Protein AF-A0A852GL92-F1 (afdb_monomer_lite)

Organism: NCBI:txid243888

Radius of gyration: 36.71 Å; chains: 1; bounding box: 129×100×83 Å

Secondary structure (DSSP, 8-state):
---SSHHHHHHHHHHHHHTTSEEETTS-----SSS--EEEHHHHHHHT---S------SEEEEEEEEEEEEEE---SSSSSEEEEEETTEEEEEEE-TTSHHHHHT--TTPBEEEETTB-GGGS-HHHHHHHHHHHHHTTPPEEEEEE--SEEEEEEE--SS-BSEEEE-SSS-EEEEEETT-HHHHTT--TT-EEEEETTEE-TTS-HHHHHTTSHHHHHHGGGGB----EEESSHHHHHHHHHHHHHHHHHHT-S---------------------------TTPPEEEEEEE--S-EEEEEEEEEBTTS-EEEEEEEEE--TTHHHHHHHHHHHHHHHHHHHHHHHHHHHHH-----SHHHHHHHHHHHHHHHHHHHHHHHHHHHHHHHHT--SSSSB----S-B---GGGGSPBT-EEEEEEEEEE--TTGGG-------SS-----SS-TTTTT-SS-EEEEEEEEEEEEPP---BPPP---S--------S---------HHHHS-HHHHHHHHHHHHHHHHHHHHHHHHHHHHHHHHHHHHHHHS--PPP----------------------------------------------------------------------------------------------PPPHHHHHHHHHHHHHHHHHHHHHHHHHTSHHHHHHHHHTTTS--SS-HHHHHHHHHHHHHHHHHHHHHHHH-GGGHHHHHHHHHHHHHHHHHHHHHHHHHHHHHH--HHHHHHHHHHHHHHHHHHHHHHHHHHHHHHTT---TTGGGT--HHHHHHHHHHHHHHH-EEEEEEE---TTSHHHHHHHHHHHHHHHHHTT-EEEEEE---SSBSS-SEEEEEEEETTEEEEEEEE-HHHHTTS-HHHHTT--EEEEEEEEE--SS--TT----TT--TTHHHHHHHHHHHHHHHHHHHHHHHHHHHHHHSS--HHHHHHHHHHHHHHHHHHHHHHHHHHHHHH-----SS-------STTHHHHHHHHHHHHT-EEEEEESSSSHHHHHHHHHHHHHHHHHHS-B-GGGHHHHHHHHHHSSTTHHHHHH-TT--PPPPTT---

InterPro domains:
  IPR000591 DEP domain [PF00610] (3-40)
  IPR001478 PDZ domain [SM00228] (78-151)
  IPR001478 PDZ domain [SM00228] (162-230)
  IPR036034 PDZ superfamily [G3DSA:2.30.42.10] (68-150)
  IPR036034 PDZ superfamily [G3DSA:2.30.42.10] (151-225)
  IPR036034 PDZ superfamily [SSF50156] (74-152)
  IPR036034 PDZ superfamily [SSF50156] (160-218)
  IPR036388 Winged helix-like DNA-binding domain superfamily [G3DSA:1.10.10.10] (1-41)
  IPR036390 Winged helix DNA-binding domain superfamily [SSF46785] (2-85)
  IPR051832 Regulators of mTOR signaling and Rac activation [PTHR22829] (1-958)

pLDDT: mean 76.56, std 22.36, range [22.67, 98.19]

Foldseek 3Di:
DLDPDVVVVQVVQLVCCVQQQKAFPVNPDGGDPDPGDIDGLQVCLVVVVPPDPPDSDCQKDFDDWAKWFKFKFFADDPASQFDWDQDPLFIFTQDGHALGSCLQSQHAGGWGWQDKLLHRCSVDDPVLVVVLRVLCNVVRHIIITTTHDDQKDKFKAFQDQQADQWDWFDAQFIFTFKGFGRDSCSRSRHYALWTFQDKQRHGRNHGGVVVVQVVHNLCVVPPVNRHDPGLIFGAFVVSVVVVVVVVVVVVVVVVPDDDDDDDDDDDDDDPPDPDPPPDPPPPPPDRDIMITIIGDAFMKTWIKMWRQFPVRFIKIKIKIKTLQPCLLLLLLQLLVQALVVLVVLLVLLVVVLVVQPDDDDDLQVVLSVLLVVLSVLSVVSSVQSNVLSVVSVSDSPPSAAFDDDDAEADHSCLQGFYLKIKIKMKMKTWDDPVVVPPPPPPDPDDDDDPDPDDSSPVPNPIDMFIFMDIFMFTAFRADRYDDDPPPDDDPPPDPPDDDDDPQLFAPLVVPDPVLVVLLVLLVVLLVVLVVLLVQLVVLLVVLVVLVVVLPDDDDDDDDDDDDDDDDDDDDDDDDDDDDDDDDDDDDDPDDDDDDDDDDDDDDDDDDDDDDDDDDDDDDDDDDDDDDDDDDDDDDDDDDDDDDDDDDDPDSDRPPVSVVVSVVSVVSSVVSLVVSLVSCPDVSLVVLCVLCVSHDDPDHPVVLNVLVVVLVVLNVVLVVCSVPPVPCNSVSSVVSSVSSVVSSSVSSSSSSSSSSSSDDSVSVVSLSSSLSNVVSSVCSLVVVLLVSLLSLRHALPLLLVDGSPVRSLVLLVLLLQQFAEAEEEEQEDLVDSRSSNSLSHVLVSQVQLQLEKEAEDEDDDPSYIDDAWDWHWDDHSRHIYIYTYGHPSSLVSHPPCRVVGHIGGYHYAYQYDHQFDPPPDDDDPDDDSCPSNLVRLVVRLVSLVVSLVSSVVVLVVVLPPDDPPVVSVVSVVSVVVLNVVLVSLSVVSCVLRVDDPDDDDDPDDVPSHPVNLLSSLSNCSSSSHRHYYHYNRSAQSVLLSVLLNSLVCCVNNVRRSSSCSSVSSCCCSPVTSRVVSCVVNVVDDDDHDPRGDD

Structure (mmCIF, N/CA/C/O backbone):
data_AF-A0A852GL92-F1
#
_entry.id   AF-A0A852GL92-F1
#
loop_
_atom_site.group_PDB
_atom_site.id
_atom_site.type_symbol
_atom_site.label_atom_id
_atom_site.label_alt_id
_atom_site.label_comp_id
_atom_site.label_asym_id
_atom_site.label_entity_id
_atom_site.label_seq_id
_atom_site.pdbx_PDB_ins_code
_atom_site.Cartn_x
_atom_site.Cartn_y
_atom_site.Cartn_z
_atom_site.occupancy
_atom_site.B_iso_or_equiv
_atom_site.auth_seq_id
_atom_site.auth_comp_id
_atom_site.auth_asym_id
_atom_site.auth_atom_id
_atom_site.pdbx_PDB_model_num
ATOM 1 N N . GLY A 1 1 ? 16.296 -32.690 12.326 1.00 74.94 1 GLY A N 1
ATOM 2 C CA . GLY A 1 1 ? 15.827 -31.298 12.218 1.00 74.94 1 GLY A CA 1
ATOM 3 C C . GLY A 1 1 ? 14.931 -31.250 11.020 1.00 74.94 1 GLY A C 1
ATOM 4 O O . GLY A 1 1 ? 13.748 -31.513 11.171 1.00 74.94 1 GLY A O 1
ATOM 5 N N . ASP A 1 2 ? 15.543 -31.059 9.857 1.00 76.88 2 ASP A N 1
ATOM 6 C CA . ASP A 1 2 ? 14.846 -31.006 8.564 1.00 76.88 2 ASP A CA 1
ATOM 7 C C . ASP A 1 2 ? 14.847 -32.372 7.855 1.00 76.88 2 ASP A C 1
ATOM 9 O O . ASP A 1 2 ? 13.940 -32.695 7.100 1.00 76.88 2 ASP A O 1
ATOM 13 N N . CYS A 1 3 ? 15.809 -33.231 8.202 1.00 88.69 3 CYS A N 1
ATOM 14 C CA . CYS A 1 3 ? 15.743 -34.677 7.990 1.00 88.69 3 CYS A CA 1
ATOM 15 C C . CYS A 1 3 ? 15.588 -35.403 9.339 1.00 88.69 3 CYS A C 1
ATOM 17 O O . CYS A 1 3 ? 16.035 -34.896 10.385 1.00 88.69 3 CYS A O 1
ATOM 19 N N . GLN A 1 4 ? 14.947 -36.574 9.313 1.00 87.88 4 GLN A N 1
ATOM 20 C CA . GLN A 1 4 ? 14.766 -37.473 10.458 1.00 87.88 4 GLN A CA 1
ATOM 21 C C . GLN A 1 4 ? 15.931 -38.461 10.575 1.00 87.88 4 GLN A C 1
ATOM 23 O O . GLN A 1 4 ? 16.378 -38.753 11.684 1.00 87.88 4 GLN A O 1
ATOM 28 N N . THR A 1 5 ? 16.449 -38.931 9.437 1.00 93.62 5 THR A N 1
ATOM 29 C CA . THR A 1 5 ? 17.573 -39.877 9.350 1.00 93.62 5 THR A CA 1
ATOM 30 C C . THR A 1 5 ? 18.811 -39.244 8.700 1.00 93.62 5 THR A C 1
ATOM 32 O O . THR A 1 5 ? 18.737 -38.174 8.087 1.00 93.62 5 THR A O 1
ATOM 35 N N . ARG A 1 6 ? 19.986 -39.876 8.849 1.00 92.94 6 ARG A N 1
ATOM 36 C CA . ARG A 1 6 ? 21.217 -39.401 8.182 1.00 92.94 6 ARG A CA 1
ATOM 37 C C . ARG A 1 6 ? 21.199 -39.732 6.696 1.00 92.94 6 ARG A C 1
ATOM 39 O O . ARG A 1 6 ? 21.710 -38.974 5.884 1.00 92.94 6 ARG A O 1
ATOM 46 N N . GLU A 1 7 ? 20.570 -40.842 6.354 1.00 93.88 7 GLU A N 1
ATOM 47 C CA . GLU A 1 7 ? 20.349 -41.347 5.011 1.00 93.88 7 GLU A CA 1
ATOM 48 C C . GLU A 1 7 ? 19.514 -40.349 4.190 1.00 93.88 7 GLU A C 1
ATOM 50 O O . GLU A 1 7 ? 19.897 -40.002 3.074 1.00 93.88 7 GLU A O 1
ATOM 55 N N . GLU A 1 8 ? 18.442 -39.797 4.773 1.00 93.94 8 GLU A N 1
ATOM 56 C CA . GLU A 1 8 ? 17.689 -38.666 4.206 1.00 93.94 8 GLU A CA 1
ATOM 57 C C . GLU A 1 8 ? 18.560 -37.416 4.023 1.00 93.94 8 GLU A C 1
ATOM 59 O O . GLU A 1 8 ? 18.504 -36.785 2.969 1.00 93.94 8 GLU A O 1
ATOM 64 N N . ALA A 1 9 ? 19.386 -37.062 5.014 1.00 93.81 9 ALA A N 1
ATOM 65 C CA . ALA A 1 9 ? 20.258 -35.888 4.933 1.00 93.81 9 ALA A CA 1
ATOM 66 C C . ALA A 1 9 ? 21.332 -36.032 3.838 1.00 93.81 9 ALA A C 1
ATOM 68 O O . ALA A 1 9 ? 21.624 -35.072 3.124 1.00 93.81 9 ALA A O 1
ATOM 69 N N . VAL A 1 10 ? 21.880 -37.237 3.650 1.00 94.50 10 VAL A N 1
ATOM 70 C CA . VAL A 1 10 ? 22.788 -37.555 2.539 1.00 94.50 10 VAL A CA 1
ATOM 71 C C . VAL A 1 10 ? 22.049 -37.496 1.204 1.00 94.50 10 VAL A C 1
ATOM 73 O O . VAL A 1 10 ? 22.563 -36.887 0.269 1.00 94.50 10 VAL A O 1
ATOM 76 N N . ALA A 1 11 ? 20.833 -38.044 1.107 1.00 95.25 11 ALA A N 1
ATOM 77 C CA . ALA A 1 11 ? 20.021 -37.953 -0.107 1.00 95.25 11 ALA A CA 1
ATOM 78 C C . ALA A 1 11 ? 19.687 -36.494 -0.477 1.00 95.25 11 ALA A C 1
ATOM 80 O O . ALA A 1 11 ? 19.809 -36.113 -1.644 1.00 95.25 11 ALA A O 1
ATOM 81 N N . LEU A 1 12 ? 19.348 -35.655 0.509 1.00 94.44 12 LEU A N 1
ATOM 82 C CA . LEU A 1 12 ? 19.155 -34.215 0.330 1.00 94.44 12 LEU A CA 1
ATOM 83 C C . LEU A 1 12 ? 20.449 -33.530 -0.128 1.00 94.44 12 LEU A C 1
ATOM 85 O O . LEU A 1 12 ? 20.419 -32.763 -1.087 1.00 94.44 12 LEU A O 1
ATOM 89 N N . GLY A 1 13 ? 21.590 -33.829 0.498 1.00 93.81 13 GLY A N 1
ATOM 90 C CA . GLY A 1 13 ? 22.886 -33.262 0.119 1.00 93.81 13 GLY A CA 1
ATOM 91 C C . GLY A 1 13 ? 23.331 -33.651 -1.296 1.00 93.81 13 GLY A C 1
ATOM 92 O O . GLY A 1 13 ? 23.786 -32.794 -2.055 1.00 93.81 13 GLY A O 1
ATOM 93 N N . VAL A 1 14 ? 23.119 -34.907 -1.705 1.00 94.38 14 VAL A N 1
ATOM 94 C CA . VAL A 1 14 ? 23.313 -35.360 -3.096 1.00 94.38 14 VAL A CA 1
ATOM 95 C C . VAL A 1 14 ? 22.363 -34.615 -4.039 1.00 94.38 14 VAL A C 1
ATOM 97 O O . VAL A 1 14 ? 22.788 -34.148 -5.095 1.00 94.38 14 VAL A O 1
ATOM 100 N N . GLY A 1 15 ? 21.100 -34.430 -3.644 1.00 94.19 15 GLY A N 1
ATOM 101 C CA . GLY A 1 15 ? 20.125 -33.626 -4.382 1.00 94.19 15 GLY A CA 1
ATOM 102 C C . GLY A 1 15 ? 20.572 -32.173 -4.578 1.00 94.19 15 GLY A C 1
ATOM 103 O O . GLY A 1 15 ? 20.527 -31.667 -5.698 1.00 94.19 15 GLY A O 1
ATOM 104 N N . LEU A 1 16 ? 21.059 -31.512 -3.527 1.00 94.31 16 LEU A N 1
ATOM 105 C CA . LEU A 1 16 ? 21.582 -30.142 -3.574 1.00 94.31 16 LEU A CA 1
ATOM 106 C C . LEU A 1 16 ? 22.825 -30.024 -4.469 1.00 94.31 16 LEU A C 1
ATOM 108 O O . LEU A 1 16 ? 22.952 -29.038 -5.197 1.00 94.31 16 LEU A O 1
ATOM 112 N N . CYS A 1 17 ? 23.704 -31.031 -4.470 1.00 92.38 17 CYS A N 1
ATOM 113 C CA . CYS A 1 17 ? 24.832 -31.100 -5.401 1.00 92.38 17 CYS A CA 1
ATOM 114 C C . CYS A 1 17 ? 24.370 -31.238 -6.858 1.00 92.38 17 CYS A C 1
ATOM 116 O O . CYS A 1 17 ? 24.768 -30.450 -7.713 1.00 92.38 17 CYS A O 1
ATOM 118 N N . ASN A 1 18 ? 23.474 -32.187 -7.137 1.00 91.00 18 ASN A N 1
ATOM 119 C CA . ASN A 1 18 ? 22.984 -32.453 -8.493 1.00 91.00 18 ASN A CA 1
ATOM 120 C C . ASN A 1 18 ? 22.154 -31.292 -9.073 1.00 91.00 18 ASN A C 1
ATOM 122 O O . ASN A 1 18 ? 22.142 -31.100 -10.286 1.00 91.00 18 ASN A O 1
ATOM 126 N N . ASN A 1 19 ? 21.496 -30.500 -8.221 1.00 89.56 19 ASN A N 1
ATOM 127 C CA . ASN A 1 19 ? 20.750 -29.299 -8.614 1.00 89.56 19 ASN A CA 1
ATOM 128 C C . ASN A 1 19 ? 21.592 -28.003 -8.570 1.00 89.56 19 ASN A C 1
ATOM 130 O O . ASN A 1 19 ? 21.048 -26.918 -8.764 1.00 89.56 19 ASN A O 1
ATOM 134 N N . GLY A 1 20 ? 22.907 -28.083 -8.328 1.00 88.69 20 GLY A N 1
ATOM 135 C CA . GLY A 1 20 ? 23.806 -26.928 -8.430 1.00 88.69 20 GLY A CA 1
ATOM 136 C C . GLY A 1 20 ? 23.671 -25.886 -7.313 1.00 88.69 20 GLY A C 1
ATOM 137 O O . GLY A 1 20 ? 23.968 -24.713 -7.539 1.00 88.69 20 GLY A O 1
ATOM 138 N N . PHE A 1 21 ? 23.251 -26.286 -6.108 1.00 91.19 21 PHE A N 1
ATOM 139 C CA . PHE A 1 21 ? 23.276 -25.417 -4.923 1.00 91.19 21 PHE A CA 1
ATOM 140 C C . PHE A 1 21 ? 24.668 -25.388 -4.278 1.00 91.19 21 PHE A C 1
ATOM 142 O O . PHE A 1 21 ? 25.193 -24.316 -3.973 1.00 91.19 21 PHE A O 1
ATOM 149 N N . MET A 1 22 ? 25.291 -26.557 -4.112 1.00 93.50 22 MET A N 1
ATOM 150 C CA . MET A 1 22 ? 26.629 -26.709 -3.532 1.00 93.50 22 MET A CA 1
ATOM 151 C C . MET A 1 22 ? 27.465 -27.744 -4.287 1.00 93.50 22 MET A C 1
ATOM 153 O O . MET A 1 22 ? 26.934 -28.533 -5.058 1.00 93.50 22 MET A O 1
ATOM 157 N N . HIS A 1 23 ? 28.776 -27.752 -4.065 1.00 91.56 23 HIS A N 1
ATOM 158 C CA . HIS A 1 23 ? 29.696 -28.723 -4.656 1.00 91.56 23 HIS A CA 1
ATOM 159 C C . HIS A 1 23 ? 30.816 -29.089 -3.682 1.00 91.56 23 HIS A C 1
ATOM 161 O O . HIS A 1 23 ? 31.153 -28.325 -2.778 1.00 91.56 23 HIS A O 1
ATOM 167 N N . HIS A 1 24 ? 31.429 -30.257 -3.876 1.00 92.25 24 HIS A N 1
ATOM 168 C CA . HIS A 1 24 ? 32.658 -30.615 -3.171 1.00 92.25 24 HIS A CA 1
ATOM 169 C C . HIS A 1 24 ? 33.796 -29.695 -3.623 1.00 92.25 24 HIS A C 1
ATOM 171 O O . HIS A 1 24 ? 34.060 -29.631 -4.820 1.00 92.25 24 HIS A O 1
ATOM 177 N N . VAL A 1 25 ? 34.534 -29.067 -2.702 1.00 88.44 25 VAL A N 1
ATOM 178 C CA . VAL A 1 25 ? 35.529 -28.006 -3.006 1.00 88.44 25 VAL A CA 1
ATOM 179 C C . VAL A 1 25 ? 36.632 -28.427 -4.001 1.00 88.44 25 VAL A C 1
ATOM 181 O O . VAL A 1 25 ? 37.247 -27.580 -4.641 1.00 88.44 25 VAL A O 1
ATOM 184 N N . LEU A 1 26 ? 36.887 -29.731 -4.171 1.00 85.56 26 LEU A N 1
ATOM 185 C CA . LEU A 1 26 ? 37.837 -30.254 -5.173 1.00 85.56 26 LEU A CA 1
ATOM 186 C C . LEU A 1 26 ? 37.185 -30.857 -6.435 1.00 85.56 26 LEU A C 1
ATOM 188 O O . LEU A 1 26 ? 37.911 -31.422 -7.249 1.00 85.56 26 LEU A O 1
ATOM 192 N N . GLU A 1 27 ? 35.853 -30.819 -6.568 1.00 79.88 27 GLU A N 1
ATOM 193 C CA . GLU A 1 27 ? 35.054 -31.434 -7.654 1.00 79.88 27 GLU A CA 1
ATOM 194 C C . GLU A 1 27 ? 35.367 -32.934 -7.897 1.00 79.88 27 GLU A C 1
ATOM 196 O O . GLU A 1 27 ? 35.400 -33.410 -9.030 1.00 79.88 27 GLU A O 1
ATOM 201 N N . LYS A 1 28 ? 35.656 -33.687 -6.823 1.00 83.38 28 LYS A N 1
ATOM 202 C CA . LYS A 1 28 ? 36.158 -35.081 -6.858 1.00 83.38 28 LYS A CA 1
ATOM 203 C C . LYS A 1 28 ? 35.310 -36.100 -6.091 1.00 83.38 28 LYS A C 1
ATOM 205 O O . LYS A 1 28 ? 35.601 -37.288 -6.176 1.00 83.38 28 LYS A O 1
ATOM 210 N N . SER A 1 29 ? 34.318 -35.653 -5.326 1.00 84.88 29 SER A N 1
ATOM 211 C CA . SER A 1 29 ? 33.429 -36.521 -4.551 1.00 84.88 29 SER A CA 1
ATOM 212 C C . SER A 1 29 ? 31.991 -36.052 -4.691 1.00 84.88 29 SER A C 1
ATOM 214 O O . SER A 1 29 ? 31.725 -34.850 -4.704 1.00 84.88 29 SER A O 1
ATOM 216 N N . GLU A 1 30 ? 31.077 -37.014 -4.738 1.00 87.31 30 GLU A N 1
ATOM 217 C CA . GLU A 1 30 ? 29.661 -36.802 -4.445 1.00 87.31 30 GLU A CA 1
ATOM 218 C C . GLU A 1 30 ? 29.463 -36.546 -2.941 1.00 87.31 30 GLU A C 1
ATOM 220 O O . GLU A 1 30 ? 30.385 -36.748 -2.139 1.00 87.31 30 GLU A O 1
ATOM 225 N N . PHE A 1 31 ? 28.268 -36.088 -2.558 1.00 92.75 31 PHE A N 1
ATOM 226 C CA . PHE A 1 31 ? 27.930 -35.818 -1.160 1.00 92.75 31 PHE A CA 1
ATOM 227 C C . PHE A 1 31 ? 27.796 -37.108 -0.341 1.00 92.75 31 PHE A C 1
ATOM 229 O O . PHE A 1 31 ? 27.162 -38.067 -0.778 1.00 92.75 31 PHE A O 1
ATOM 236 N N . LYS A 1 32 ? 28.393 -37.120 0.855 1.00 90.56 32 LYS A N 1
ATOM 237 C CA . LYS A 1 32 ? 28.432 -38.256 1.786 1.00 90.56 32 LYS A CA 1
ATOM 238 C C . LYS A 1 32 ? 28.507 -37.756 3.230 1.00 90.56 32 LYS A C 1
ATOM 240 O O . LYS A 1 32 ? 28.978 -36.644 3.455 1.00 90.56 32 LYS A O 1
ATOM 245 N N . ASP A 1 33 ? 28.134 -38.603 4.192 1.00 91.88 33 ASP A N 1
ATOM 246 C CA . ASP A 1 33 ? 28.367 -38.389 5.636 1.00 91.88 33 ASP A CA 1
ATOM 247 C C . ASP A 1 33 ? 29.855 -38.624 5.986 1.00 91.88 33 ASP A C 1
ATOM 249 O O . ASP A 1 33 ? 30.229 -39.554 6.697 1.00 91.88 33 ASP A O 1
ATOM 253 N N . GLU A 1 34 ? 30.728 -37.806 5.395 1.00 91.06 34 GLU A N 1
ATOM 254 C CA . GLU A 1 34 ? 32.179 -37.794 5.587 1.00 91.06 34 GLU A CA 1
ATOM 255 C C . GLU A 1 34 ? 32.632 -36.363 5.930 1.00 91.06 34 GLU A C 1
ATOM 257 O O . GLU A 1 34 ? 31.979 -35.387 5.563 1.00 91.06 34 GLU A O 1
ATOM 262 N N . SER A 1 35 ? 33.785 -36.207 6.593 1.00 90.75 35 SER A N 1
ATOM 263 C CA . SER A 1 35 ? 34.352 -34.895 6.970 1.00 90.75 35 SER A CA 1
ATOM 264 C C . SER A 1 35 ? 34.994 -34.152 5.779 1.00 90.75 35 SER A C 1
ATOM 266 O O . SER A 1 35 ? 36.138 -33.696 5.852 1.00 90.75 35 SER A O 1
ATOM 268 N N . LEU A 1 36 ? 34.269 -34.060 4.664 1.00 92.12 36 LEU A N 1
ATOM 269 C CA . LEU A 1 36 ? 34.664 -33.382 3.432 1.00 92.12 36 LEU A CA 1
ATOM 270 C C . LEU A 1 36 ? 34.044 -31.982 3.353 1.00 92.12 36 LEU A C 1
ATOM 272 O O . LEU A 1 36 ? 32.942 -31.740 3.841 1.00 92.12 36 LEU A O 1
ATOM 276 N N . TYR A 1 37 ? 34.736 -31.058 2.688 1.00 93.06 37 TYR A N 1
ATOM 277 C CA . TYR A 1 37 ? 34.246 -29.692 2.515 1.00 93.06 37 TYR A CA 1
ATOM 278 C C . TYR A 1 37 ? 33.382 -29.563 1.258 1.00 93.06 37 TYR A C 1
ATOM 280 O O . TYR A 1 37 ? 33.856 -29.753 0.132 1.00 93.06 37 TYR A O 1
ATOM 288 N N . PHE A 1 38 ? 32.128 -29.167 1.468 1.00 93.50 38 PHE A N 1
ATOM 289 C CA . PHE A 1 38 ? 31.201 -28.725 0.432 1.00 93.50 38 PHE A CA 1
ATOM 290 C C . PHE A 1 38 ? 30.989 -27.213 0.557 1.00 93.50 38 PHE A C 1
ATOM 292 O O . PHE A 1 38 ? 30.933 -26.681 1.665 1.00 93.50 38 PHE A O 1
ATOM 299 N N . ARG A 1 39 ? 30.914 -26.513 -0.577 1.00 92.69 39 ARG A N 1
ATOM 300 C CA . ARG A 1 39 ? 30.748 -25.055 -0.663 1.00 92.69 39 ARG A CA 1
ATOM 301 C C . ARG A 1 39 ? 29.526 -24.731 -1.513 1.00 92.69 39 ARG A C 1
ATOM 303 O O . ARG A 1 39 ? 29.341 -25.337 -2.568 1.00 92.69 39 ARG A O 1
ATOM 310 N N . PHE A 1 40 ? 28.718 -23.764 -1.087 1.00 93.94 40 PHE A N 1
ATOM 311 C CA . PHE A 1 40 ? 27.636 -23.236 -1.916 1.00 93.94 40 PHE A CA 1
ATOM 312 C C . PHE A 1 40 ? 28.202 -22.461 -3.106 1.00 93.94 40 PHE A C 1
ATOM 314 O O . PHE A 1 40 ? 29.110 -21.643 -2.953 1.00 93.94 40 PHE A O 1
ATOM 321 N N . TYR A 1 41 ? 27.642 -22.673 -4.296 1.00 90.50 41 TYR A N 1
ATOM 322 C CA . TYR A 1 41 ? 28.073 -21.926 -5.481 1.00 90.50 41 TYR A CA 1
ATOM 323 C C . TYR A 1 41 ? 27.815 -20.417 -5.345 1.00 90.50 41 TYR A C 1
ATOM 325 O O . TYR A 1 41 ? 28.561 -19.624 -5.908 1.00 90.50 41 TYR A O 1
ATOM 333 N N . ALA A 1 42 ? 26.810 -20.020 -4.556 1.00 90.00 42 ALA A N 1
ATOM 334 C CA . ALA A 1 42 ? 26.534 -18.617 -4.257 1.00 90.00 42 ALA A CA 1
ATOM 335 C C . ALA A 1 42 ? 27.685 -17.927 -3.508 1.00 90.00 42 ALA A C 1
ATOM 337 O O . ALA A 1 42 ? 27.996 -16.774 -3.793 1.00 90.00 42 ALA A O 1
ATOM 338 N N . ASP A 1 43 ? 28.355 -18.643 -2.601 1.00 89.00 43 ASP A N 1
ATOM 339 C CA . ASP A 1 43 ? 29.552 -18.138 -1.929 1.00 89.00 43 ASP A CA 1
ATOM 340 C C . ASP A 1 43 ? 30.769 -18.162 -2.857 1.00 89.00 43 ASP A C 1
ATOM 342 O O . ASP A 1 43 ? 31.556 -17.222 -2.862 1.00 89.00 43 ASP A O 1
ATOM 346 N N . GLU A 1 44 ? 30.934 -19.208 -3.674 1.00 86.75 44 GLU A N 1
ATOM 347 C CA . GLU A 1 44 ? 32.067 -19.299 -4.605 1.00 86.75 44 GLU A CA 1
ATOM 348 C C . GLU A 1 44 ? 32.083 -18.149 -5.628 1.00 86.75 44 GLU A C 1
ATOM 350 O O . GLU A 1 44 ? 33.142 -17.556 -5.856 1.00 86.75 44 GLU A O 1
ATOM 355 N N . GLU A 1 45 ? 30.919 -17.828 -6.207 1.00 83.12 45 GLU A N 1
ATOM 356 C CA . GLU A 1 45 ? 30.734 -16.748 -7.186 1.00 83.12 45 GLU A CA 1
ATOM 357 C C . GLU A 1 45 ? 30.976 -15.369 -6.541 1.00 83.12 45 GLU A C 1
ATOM 359 O O . GLU A 1 45 ? 31.651 -14.529 -7.134 1.00 83.12 45 GLU A O 1
ATOM 364 N N . MET A 1 46 ? 30.510 -15.153 -5.301 1.00 82.00 46 MET A N 1
ATOM 365 C CA . MET A 1 46 ? 30.719 -13.901 -4.554 1.00 82.00 46 MET A CA 1
ATOM 366 C C . MET A 1 46 ? 32.179 -13.670 -4.142 1.00 82.00 46 MET A C 1
ATOM 368 O O . MET A 1 46 ? 32.668 -12.546 -4.238 1.00 82.00 46 MET A O 1
ATOM 372 N N . GLU A 1 47 ? 32.888 -14.715 -3.706 1.00 83.31 47 GLU A N 1
ATOM 373 C CA . GLU A 1 47 ? 34.311 -14.628 -3.333 1.00 83.31 47 GLU A CA 1
ATOM 374 C C . GLU A 1 47 ? 35.252 -14.688 -4.559 1.00 83.31 47 GLU A C 1
ATOM 376 O O . GLU A 1 47 ? 36.466 -14.533 -4.425 1.00 83.31 47 GLU A O 1
ATOM 381 N N . GLY A 1 48 ? 34.727 -14.965 -5.761 1.00 72.75 48 GLY A N 1
ATOM 382 C CA . GLY A 1 48 ? 35.506 -15.066 -7.002 1.00 72.75 48 GLY A CA 1
ATOM 383 C C . GLY A 1 48 ? 36.522 -16.218 -7.026 1.00 72.75 48 GLY A C 1
ATOM 384 O O . GLY A 1 48 ? 37.509 -16.160 -7.758 1.00 72.75 48 GLY A O 1
ATOM 385 N N . THR A 1 49 ? 36.315 -17.273 -6.229 1.00 63.81 49 THR A N 1
ATOM 386 C CA . THR A 1 49 ? 37.348 -18.298 -5.936 1.00 63.81 49 THR A CA 1
ATOM 387 C C . THR A 1 49 ? 37.503 -19.410 -6.989 1.00 63.81 49 THR A C 1
ATOM 389 O O . THR A 1 49 ? 38.225 -20.384 -6.755 1.00 63.81 49 THR A O 1
ATOM 392 N N . SER A 1 50 ? 36.890 -19.256 -8.170 1.00 56.94 50 SER A N 1
ATOM 393 C CA . SER A 1 50 ? 36.970 -20.210 -9.289 1.00 56.94 50 SER A CA 1
ATOM 394 C C . SER A 1 50 ? 38.412 -20.406 -9.778 1.00 56.94 50 SER A C 1
ATOM 396 O O . SER A 1 50 ? 38.953 -19.625 -10.559 1.00 56.94 50 SER A O 1
ATOM 398 N N . SER A 1 51 ? 39.026 -21.518 -9.373 1.00 48.47 51 SER A N 1
ATOM 399 C CA . SER A 1 51 ? 40.421 -21.878 -9.688 1.00 48.47 51 SER A CA 1
ATOM 400 C C . SER A 1 51 ? 40.650 -22.422 -11.111 1.00 48.47 51 SER A C 1
ATOM 402 O O . SER A 1 51 ? 41.764 -22.821 -11.458 1.00 48.47 51 SER A O 1
ATOM 404 N N . LYS A 1 52 ? 39.614 -22.441 -11.958 1.00 49.06 52 LYS A N 1
ATOM 405 C CA . LYS A 1 52 ? 39.681 -22.843 -13.373 1.00 49.06 52 LYS A CA 1
ATOM 406 C C . LYS A 1 52 ? 39.246 -21.676 -14.258 1.00 49.06 52 LYS A C 1
ATOM 408 O O . LYS A 1 52 ? 38.322 -20.954 -13.904 1.00 49.06 52 LYS A O 1
ATOM 413 N N . ASN A 1 53 ? 39.853 -21.557 -15.445 1.00 42.22 53 ASN A N 1
ATOM 414 C CA . ASN A 1 53 ? 39.599 -20.517 -16.462 1.00 42.22 53 ASN A CA 1
ATOM 415 C C . ASN A 1 53 ? 38.198 -20.586 -17.127 1.00 42.22 53 ASN A C 1
ATOM 417 O O . ASN A 1 53 ? 38.068 -20.415 -18.340 1.00 42.22 53 ASN A O 1
ATOM 421 N N . LYS A 1 54 ? 37.128 -20.832 -16.364 1.00 52.16 54 LYS A N 1
ATOM 422 C CA . LYS A 1 54 ? 35.777 -20.452 -16.777 1.00 52.16 54 LYS A CA 1
ATOM 423 C C . LYS A 1 54 ? 35.671 -18.945 -16.571 1.00 52.16 54 LYS A C 1
ATOM 425 O O . LYS A 1 54 ? 35.784 -18.459 -15.452 1.00 52.16 54 LYS A O 1
ATOM 430 N N . GLN A 1 55 ? 35.492 -18.217 -17.665 1.00 47.44 55 GLN A N 1
ATOM 431 C CA . GLN A 1 55 ? 35.194 -16.789 -17.652 1.00 47.44 55 GLN A CA 1
ATOM 432 C C . GLN A 1 55 ? 33.979 -16.559 -16.737 1.00 47.44 55 GLN A C 1
ATOM 434 O O . GLN A 1 55 ? 32.921 -17.123 -17.017 1.00 47.44 55 GLN A O 1
ATOM 439 N N . LEU A 1 56 ? 34.149 -15.802 -15.640 1.00 52.22 56 LEU A N 1
ATOM 440 C CA . LEU A 1 56 ? 33.076 -15.495 -14.684 1.00 52.22 56 LEU A CA 1
ATOM 441 C C . LEU A 1 56 ? 31.904 -14.884 -15.452 1.00 52.22 56 LEU A C 1
ATOM 443 O O . LEU A 1 56 ? 31.985 -13.771 -15.979 1.00 52.22 56 LEU A O 1
ATOM 447 N N . ARG A 1 57 ? 30.841 -15.673 -15.600 1.00 57.50 57 ARG A N 1
ATOM 448 C CA . ARG A 1 57 ? 29.666 -15.298 -16.370 1.00 57.50 57 ARG A CA 1
ATOM 449 C C . ARG A 1 57 ? 28.679 -14.709 -15.380 1.00 57.50 57 ARG A C 1
ATOM 451 O O . ARG A 1 57 ? 27.990 -15.460 -14.698 1.00 57.50 57 ARG A O 1
ATOM 458 N N . ASN A 1 58 ? 28.634 -13.377 -15.325 1.00 65.94 58 ASN A N 1
ATOM 459 C CA . ASN A 1 58 ? 27.638 -12.631 -14.556 1.00 65.94 58 ASN A CA 1
ATOM 460 C C . ASN A 1 58 ? 26.238 -12.947 -15.104 1.00 65.94 58 ASN A C 1
ATOM 462 O O . ASN A 1 58 ? 25.730 -12.262 -15.994 1.00 65.94 58 ASN A O 1
ATOM 466 N N . ASP A 1 59 ? 25.661 -14.037 -14.600 1.00 78.94 59 ASP A N 1
ATOM 467 C CA . ASP A 1 59 ? 24.370 -14.575 -15.022 1.00 78.94 59 ASP A CA 1
ATOM 468 C C . ASP A 1 59 ? 23.196 -13.791 -14.413 1.00 78.94 59 ASP A C 1
ATOM 470 O O . ASP A 1 59 ? 22.078 -13.970 -14.881 1.00 78.94 59 ASP A O 1
ATOM 474 N N . PHE A 1 60 ? 23.446 -12.890 -13.449 1.00 90.81 60 PHE A N 1
ATOM 475 C CA . PHE A 1 60 ? 22.556 -11.797 -13.041 1.00 90.81 60 PHE A CA 1
ATOM 476 C C . PHE A 1 60 ? 23.291 -10.455 -13.205 1.00 90.81 60 PHE A C 1
ATOM 478 O O . PHE A 1 60 ? 24.388 -10.272 -12.672 1.00 90.81 60 PHE A O 1
ATOM 485 N N . LYS A 1 61 ? 22.713 -9.508 -13.954 1.00 91.06 61 LYS A N 1
ATOM 486 C CA . LYS A 1 61 ? 23.346 -8.212 -14.268 1.00 91.06 61 LYS A CA 1
ATOM 487 C C . LYS A 1 61 ? 22.344 -7.057 -14.290 1.00 91.06 61 LYS A C 1
ATOM 489 O O . LYS A 1 61 ? 21.184 -7.234 -14.649 1.00 91.06 61 LYS A O 1
ATOM 494 N N . LEU A 1 62 ? 22.831 -5.859 -13.978 1.00 93.75 62 LEU A N 1
ATOM 495 C CA . LEU A 1 62 ? 22.120 -4.592 -14.166 1.00 93.75 62 LEU A CA 1
ATOM 496 C C . LEU A 1 62 ? 22.165 -4.181 -15.651 1.00 93.75 62 LEU A C 1
ATOM 498 O O . LEU A 1 62 ? 23.199 -4.332 -16.303 1.00 93.75 62 LEU A O 1
ATOM 502 N N . VAL A 1 63 ? 21.039 -3.698 -16.185 1.00 93.00 63 VAL A N 1
ATOM 503 C CA . VAL A 1 63 ? 20.859 -3.299 -17.595 1.00 93.00 63 VAL A CA 1
ATOM 504 C C . VAL A 1 63 ? 20.697 -1.786 -17.740 1.00 93.00 63 VAL A C 1
ATOM 506 O O . VAL A 1 63 ? 21.479 -1.160 -18.451 1.00 93.00 63 VAL A O 1
ATOM 509 N N . GLU A 1 64 ? 19.695 -1.194 -17.086 1.00 93.00 64 GLU A N 1
ATOM 510 C CA . GLU A 1 64 ? 19.396 0.243 -17.166 1.00 93.00 64 GLU A CA 1
ATOM 511 C C . GLU A 1 64 ? 18.803 0.729 -15.832 1.00 93.00 64 GLU A C 1
ATOM 513 O O . GLU A 1 64 ? 17.931 0.072 -15.263 1.00 93.00 64 GLU A O 1
ATOM 518 N N . ASN A 1 65 ? 19.258 1.890 -15.351 1.00 93.88 65 ASN A N 1
ATOM 519 C CA . ASN A 1 65 ? 18.608 2.620 -14.261 1.00 93.88 65 ASN A CA 1
ATOM 520 C C . ASN A 1 65 ? 17.570 3.560 -14.875 1.00 93.88 65 ASN A C 1
ATOM 522 O O . ASN A 1 65 ? 17.905 4.343 -15.767 1.00 93.88 65 ASN A O 1
ATOM 526 N N . ILE A 1 66 ? 16.331 3.501 -14.397 1.00 93.88 66 ILE A N 1
ATOM 527 C CA . ILE A 1 66 ? 15.216 4.279 -14.930 1.00 93.88 66 ILE A CA 1
ATOM 528 C C . ILE A 1 66 ? 14.672 5.247 -13.878 1.00 93.88 66 ILE A C 1
ATOM 530 O O . ILE A 1 66 ? 14.538 4.914 -12.702 1.00 93.88 66 ILE A O 1
ATOM 534 N N . LEU A 1 67 ? 14.329 6.451 -14.328 1.00 94.25 67 LEU A N 1
ATOM 535 C CA . LEU A 1 67 ? 13.530 7.409 -13.574 1.00 94.25 67 LEU A CA 1
ATOM 536 C C . LEU A 1 67 ? 12.320 7.755 -14.433 1.00 94.25 67 LEU A C 1
ATOM 538 O O . LEU A 1 67 ? 12.469 8.201 -15.576 1.00 94.25 67 LEU A O 1
ATOM 542 N N . GLY A 1 68 ? 11.126 7.522 -13.902 1.00 93.75 68 GLY A N 1
ATOM 543 C CA . GLY A 1 68 ? 9.906 7.718 -14.665 1.00 93.75 68 GLY A CA 1
ATOM 544 C C . GLY A 1 68 ? 8.684 8.019 -13.821 1.00 93.75 68 GLY A C 1
ATOM 545 O O . GLY A 1 68 ? 8.752 8.138 -12.600 1.00 93.75 68 GLY A O 1
ATOM 546 N N . LYS A 1 69 ? 7.551 8.159 -14.502 1.00 93.00 69 LYS A N 1
ATOM 547 C CA . LYS A 1 69 ? 6.231 8.332 -13.890 1.00 93.00 69 LYS A CA 1
ATOM 548 C C . LYS A 1 69 ? 5.270 7.334 -14.529 1.00 93.00 69 LYS A C 1
ATOM 550 O O . LYS A 1 69 ? 5.225 7.270 -15.759 1.00 93.00 69 LYS A O 1
ATOM 555 N N . SER A 1 70 ? 4.535 6.560 -13.726 1.00 93.00 70 SER A N 1
ATOM 556 C CA . SER A 1 70 ? 3.446 5.723 -14.239 1.00 93.00 70 SER A CA 1
ATOM 557 C C . SER A 1 70 ? 2.212 6.575 -14.518 1.00 93.00 70 SER A C 1
ATOM 559 O O . SER A 1 70 ? 1.686 7.252 -13.622 1.00 93.00 70 SER A O 1
ATOM 561 N N . LEU A 1 71 ? 1.782 6.539 -15.777 1.00 94.31 71 LEU A N 1
ATOM 562 C CA . LEU A 1 71 ? 0.611 7.224 -16.300 1.00 94.31 71 LEU A CA 1
ATOM 563 C C . LEU A 1 71 ? -0.508 6.211 -16.564 1.00 94.31 71 LEU A C 1
ATOM 565 O O . LEU A 1 71 ? -0.248 5.145 -17.125 1.00 94.31 71 LEU A O 1
ATOM 569 N N . LEU A 1 72 ? -1.743 6.554 -16.195 1.00 92.19 72 LEU A N 1
ATOM 570 C CA . LEU A 1 72 ? -2.939 5.770 -16.515 1.00 92.19 72 LEU A CA 1
ATOM 571 C C . LEU A 1 72 ? -3.714 6.461 -17.632 1.00 92.19 72 LEU A C 1
ATOM 573 O O . LEU A 1 72 ? -4.196 7.573 -17.441 1.00 92.19 72 LEU A O 1
ATOM 577 N N . ILE A 1 73 ? -3.873 5.777 -18.762 1.00 93.50 73 ILE A N 1
ATOM 578 C CA . ILE A 1 73 ? -4.617 6.266 -19.922 1.00 93.50 73 ILE A CA 1
ATOM 579 C C . ILE A 1 73 ? -5.802 5.332 -20.170 1.00 93.50 73 ILE A C 1
ATOM 581 O O . ILE A 1 73 ? -5.631 4.126 -20.363 1.00 93.50 73 ILE A O 1
ATOM 585 N N . LEU A 1 74 ? -7.012 5.885 -20.149 1.00 90.00 74 LEU A N 1
ATOM 586 C CA . LEU A 1 74 ? -8.232 5.167 -20.516 1.00 90.00 74 LEU A CA 1
ATOM 587 C C . LEU A 1 74 ? -8.369 5.128 -22.055 1.00 90.00 74 LEU A C 1
ATOM 589 O O . LEU A 1 74 ? -7.925 6.068 -22.715 1.00 90.00 74 LEU A O 1
ATOM 593 N N . PRO A 1 75 ? -8.927 4.056 -22.648 1.00 90.81 75 PRO A N 1
ATOM 594 C CA . PRO A 1 75 ? -9.145 3.981 -24.095 1.00 90.81 75 PRO A CA 1
ATOM 595 C C . PRO A 1 75 ? -10.269 4.931 -24.544 1.00 90.81 75 PRO A C 1
ATOM 597 O O . PRO A 1 75 ? -11.374 4.868 -24.008 1.00 90.81 75 PRO A O 1
ATOM 600 N N . GLU A 1 76 ? -10.011 5.760 -25.559 1.00 89.62 76 GLU A N 1
ATOM 601 C CA . GLU A 1 76 ? -11.008 6.635 -26.200 1.00 89.62 76 GLU A CA 1
ATOM 602 C C . GLU A 1 76 ? -11.692 5.913 -27.379 1.00 89.62 76 GLU A C 1
ATOM 604 O O . GLU A 1 76 ? -11.502 4.714 -27.571 1.00 89.62 76 GLU A O 1
ATOM 609 N N . GLU A 1 77 ? -12.540 6.585 -28.163 1.00 86.75 77 GLU A N 1
ATOM 610 C CA . GLU A 1 77 ? -13.335 5.930 -29.220 1.00 86.75 77 GLU A CA 1
ATOM 611 C C . GLU A 1 77 ? -12.472 5.221 -30.282 1.00 86.75 77 GLU A C 1
ATOM 613 O O . GLU A 1 77 ? -12.720 4.037 -30.545 1.00 86.75 77 GLU A O 1
ATOM 618 N N . ASP A 1 78 ? -11.445 5.915 -30.801 1.00 87.56 78 ASP A N 1
ATOM 619 C CA . ASP A 1 78 ? -10.571 5.487 -31.912 1.00 87.56 78 ASP A CA 1
ATOM 620 C C . ASP A 1 78 ? -9.224 4.874 -31.483 1.00 87.56 78 ASP A C 1
ATOM 622 O O . ASP A 1 78 ? -8.722 3.967 -32.147 1.00 87.56 78 ASP A O 1
ATOM 626 N N . ASP A 1 79 ? -8.605 5.411 -30.425 1.00 92.31 79 ASP A N 1
ATOM 627 C CA . ASP A 1 79 ? -7.269 5.046 -29.933 1.00 92.31 79 ASP A CA 1
ATOM 628 C C . ASP A 1 79 ? -7.097 5.432 -28.440 1.00 92.31 79 ASP A C 1
ATOM 630 O O . ASP A 1 79 ? -8.069 5.641 -27.713 1.00 92.31 79 ASP A O 1
ATOM 634 N N . TYR A 1 80 ? -5.857 5.498 -27.945 1.00 94.00 80 TYR A N 1
ATOM 635 C CA . TYR A 1 80 ? -5.535 5.999 -26.597 1.00 94.00 80 TYR A CA 1
ATOM 636 C C . TYR A 1 80 ? -5.209 7.507 -26.553 1.00 94.00 80 TYR A C 1
ATOM 638 O O . TYR A 1 80 ? -4.753 8.005 -25.526 1.00 94.00 80 TYR A O 1
ATOM 646 N N . GLY A 1 81 ? -5.367 8.237 -27.656 1.00 94.25 81 GLY A N 1
ATOM 647 C CA . GLY A 1 81 ? -5.019 9.651 -27.775 1.00 94.25 81 GLY A CA 1
ATOM 648 C C . GLY A 1 81 ? -3.544 9.946 -28.070 1.00 94.25 81 GLY A C 1
ATOM 649 O O . GLY A 1 81 ? -3.124 11.093 -27.918 1.00 94.25 81 GLY A O 1
ATOM 650 N N . PHE A 1 82 ? -2.726 8.965 -28.467 1.00 96.38 82 PHE A N 1
ATOM 651 C CA . PHE A 1 82 ? -1.306 9.187 -28.774 1.00 96.38 82 PHE A CA 1
ATOM 652 C C . PHE A 1 82 ? -0.724 8.185 -29.782 1.00 96.38 82 PHE A C 1
ATOM 654 O O . PHE A 1 82 ? -1.166 7.042 -29.863 1.00 96.38 82 PHE A O 1
ATOM 661 N N . ASP A 1 83 ? 0.334 8.608 -30.478 1.00 95.12 83 ASP A N 1
ATOM 662 C CA . ASP A 1 83 ? 1.137 7.772 -31.376 1.00 95.12 83 ASP A CA 1
ATOM 663 C C . ASP A 1 83 ? 2.551 7.544 -30.825 1.00 95.12 83 ASP A C 1
ATOM 665 O O . ASP A 1 83 ? 3.093 8.345 -30.054 1.00 95.12 83 ASP A O 1
ATOM 669 N N . MET A 1 84 ? 3.213 6.499 -31.322 1.00 95.50 84 MET A N 1
ATOM 670 C CA . MET A 1 84 ? 4.589 6.136 -30.974 1.00 95.50 84 MET A CA 1
ATOM 671 C C . MET A 1 84 ? 5.494 6.133 -32.218 1.00 95.50 84 MET A C 1
ATOM 673 O O . MET A 1 84 ? 5.029 5.926 -33.336 1.00 95.50 84 MET A O 1
ATOM 677 N N . GLU A 1 85 ? 6.796 6.366 -32.037 1.00 95.38 85 GLU A N 1
ATOM 678 C CA . GLU A 1 85 ? 7.826 6.183 -33.072 1.00 95.38 85 GLU A CA 1
ATOM 679 C C . GLU A 1 85 ? 9.092 5.536 -32.488 1.00 95.38 85 GLU A C 1
ATOM 681 O O . GLU A 1 85 ? 9.395 5.686 -31.301 1.00 95.38 85 GLU A O 1
ATOM 686 N N . GLU A 1 86 ? 9.869 4.837 -33.321 1.00 95.19 86 GLU A N 1
ATOM 687 C CA . GLU A 1 86 ? 11.235 4.441 -32.969 1.00 95.19 86 GLU A CA 1
ATOM 688 C C . GLU A 1 86 ? 12.214 5.558 -33.357 1.00 95.19 86 GLU A C 1
ATOM 690 O O . GLU A 1 86 ? 12.429 5.850 -34.535 1.00 95.19 86 GLU A O 1
ATOM 695 N N . LYS A 1 87 ? 12.853 6.174 -32.358 1.00 93.00 87 LYS A N 1
ATOM 696 C CA . LYS A 1 87 ? 13.826 7.256 -32.539 1.00 93.00 87 LYS A CA 1
ATOM 697 C C . LYS A 1 87 ? 15.095 6.944 -31.761 1.00 93.00 87 LYS A C 1
ATOM 699 O O . LYS A 1 87 ? 15.050 6.677 -30.566 1.00 93.00 87 LYS A O 1
ATOM 704 N N . ASN A 1 88 ? 16.253 6.988 -32.422 1.00 88.94 88 ASN A N 1
ATOM 705 C CA . ASN A 1 88 ? 17.552 6.650 -31.820 1.00 88.94 88 ASN A CA 1
ATOM 706 C C . ASN A 1 88 ? 17.596 5.252 -31.154 1.00 88.94 88 ASN A C 1
ATOM 708 O O . ASN A 1 88 ? 18.276 5.079 -30.144 1.00 88.94 88 ASN A O 1
ATOM 712 N N . LYS A 1 89 ? 16.887 4.257 -31.717 1.00 86.62 89 LYS A N 1
ATOM 713 C CA . LYS A 1 89 ? 16.696 2.907 -31.135 1.00 86.62 89 LYS A CA 1
ATOM 714 C C . LYS A 1 89 ? 15.992 2.895 -29.771 1.00 86.62 89 LYS A C 1
ATOM 716 O O . LYS A 1 89 ? 16.161 1.965 -28.987 1.00 86.62 89 LYS A O 1
ATOM 721 N N . ALA A 1 90 ? 15.229 3.941 -29.471 1.00 90.38 90 ALA A N 1
ATOM 722 C CA . ALA A 1 90 ? 14.349 4.014 -28.321 1.00 90.38 90 ALA A CA 1
ATOM 723 C C . ALA A 1 90 ? 12.919 4.252 -28.802 1.00 90.38 90 ALA A C 1
ATOM 725 O O . ALA A 1 90 ? 12.680 4.971 -29.772 1.00 90.38 90 ALA A O 1
ATOM 726 N N . ILE A 1 91 ? 11.967 3.658 -28.096 1.00 95.19 91 ILE A N 1
ATOM 727 C CA . ILE A 1 91 ? 10.549 3.861 -28.351 1.00 95.19 91 ILE A CA 1
ATOM 728 C C . ILE A 1 91 ? 10.130 5.154 -27.653 1.00 95.19 91 ILE A C 1
ATOM 730 O O . ILE A 1 91 ? 10.301 5.291 -26.437 1.00 95.19 91 ILE A O 1
ATOM 734 N N . VAL A 1 92 ? 9.625 6.115 -28.425 1.00 96.50 92 VAL A N 1
ATOM 735 C CA . VAL A 1 92 ? 9.247 7.445 -27.937 1.00 96.50 92 VAL A CA 1
ATOM 736 C C . VAL A 1 92 ? 7.836 7.830 -28.375 1.00 96.50 92 VAL A C 1
ATOM 738 O O . VAL A 1 92 ? 7.315 7.321 -29.365 1.00 96.50 92 VAL A O 1
ATOM 741 N N .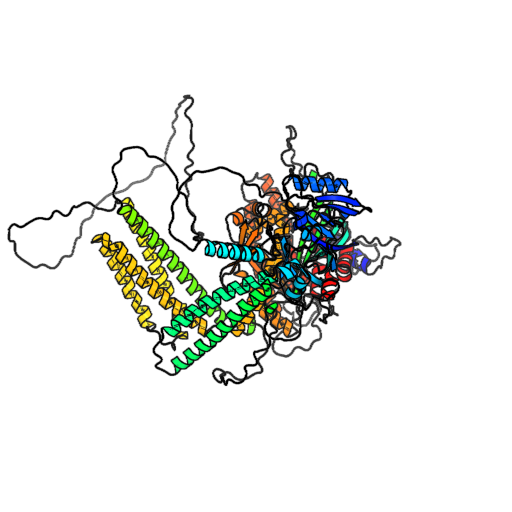 VAL A 1 93 ? 7.222 8.758 -27.646 1.00 96.75 93 VAL A N 1
ATOM 742 C CA . VAL A 1 93 ? 5.943 9.372 -28.034 1.00 96.75 93 VAL A CA 1
ATOM 743 C C . VAL A 1 93 ? 6.149 10.255 -29.268 1.00 96.75 93 VAL A C 1
ATOM 745 O O . VAL A 1 93 ? 6.955 11.188 -29.233 1.00 96.75 93 VAL A O 1
ATOM 748 N N . LYS A 1 94 ? 5.406 9.986 -30.340 1.00 96.19 94 LYS A N 1
ATOM 749 C CA . LYS A 1 94 ? 5.454 10.730 -31.607 1.00 96.19 94 LYS A CA 1
ATOM 750 C C . LYS A 1 94 ? 4.509 11.931 -31.599 1.00 96.19 94 LYS A C 1
ATOM 752 O O . LYS A 1 94 ? 4.917 13.032 -31.953 1.00 96.19 94 LYS A O 1
ATOM 757 N N . SER A 1 95 ? 3.273 11.716 -31.164 1.00 95.81 95 SER A N 1
ATOM 758 C CA . SER A 1 95 ? 2.205 12.719 -31.105 1.00 95.81 95 SER A CA 1
ATOM 759 C C . SER A 1 95 ? 1.298 12.424 -29.913 1.00 95.81 95 SER A C 1
ATOM 761 O O . SER A 1 95 ? 1.137 11.266 -29.537 1.00 95.81 95 SER A O 1
ATOM 763 N N . VAL A 1 96 ? 0.695 13.463 -29.336 1.00 96.50 96 VAL A N 1
ATOM 764 C CA . VAL A 1 96 ? -0.379 13.353 -28.337 1.00 96.50 96 VAL A CA 1
ATOM 765 C C . VAL A 1 96 ? -1.529 14.238 -28.813 1.00 96.50 96 VAL A C 1
ATOM 767 O O . VAL A 1 96 ? -1.307 15.378 -29.225 1.00 96.50 96 VAL A O 1
ATOM 770 N N . ARG A 1 97 ? -2.746 13.697 -28.818 1.00 95.31 97 ARG A N 1
ATOM 771 C CA . ARG A 1 97 ? -3.971 14.362 -29.269 1.00 95.31 97 ARG A CA 1
ATOM 772 C C . ARG A 1 97 ? -4.423 15.341 -28.179 1.00 95.31 97 ARG A C 1
ATOM 774 O O . ARG A 1 97 ? -4.647 14.932 -27.039 1.00 95.31 97 ARG A O 1
ATOM 781 N N . ARG A 1 98 ? -4.552 16.628 -28.519 1.00 93.88 98 ARG A N 1
ATOM 782 C CA . ARG A 1 98 ? -4.983 17.682 -27.582 1.00 93.88 98 ARG A CA 1
ATOM 783 C C . ARG A 1 98 ? -6.370 17.362 -27.017 1.00 93.88 98 ARG A C 1
ATOM 785 O O . ARG A 1 98 ? -7.267 17.000 -27.772 1.00 93.88 98 ARG A O 1
ATOM 792 N N . GLY A 1 99 ? -6.538 17.484 -25.703 1.00 90.75 99 GLY A N 1
ATOM 793 C CA . GLY A 1 99 ? -7.761 17.130 -24.982 1.00 90.75 99 GLY A CA 1
ATOM 794 C C . GLY A 1 99 ? -7.974 15.631 -24.733 1.00 90.75 99 GLY A C 1
ATOM 795 O O . GLY A 1 99 ? -8.984 15.278 -24.126 1.00 90.75 99 GLY A O 1
ATOM 796 N N . SER A 1 100 ? -7.069 14.744 -25.152 1.00 93.69 100 SER A N 1
ATOM 797 C CA . SER A 1 100 ? -7.226 13.301 -24.914 1.00 93.69 100 SER A CA 1
ATOM 798 C C . SER A 1 100 ? -6.914 12.877 -23.475 1.00 93.69 100 SER A C 1
ATOM 800 O O . SER A 1 100 ? -6.214 13.571 -22.731 1.00 93.69 100 SER A O 1
ATOM 802 N N . SER A 1 101 ? -7.358 11.679 -23.093 1.00 92.06 101 SER A N 1
ATOM 803 C CA . SER A 1 101 ? -6.934 11.001 -21.865 1.00 92.06 101 SER A CA 1
ATOM 804 C C . SER A 1 101 ? -5.410 10.841 -21.762 1.00 92.06 101 SER A C 1
ATOM 806 O O . SER A 1 101 ? -4.892 10.867 -20.648 1.00 92.06 101 SER A O 1
ATOM 808 N N . ALA A 1 102 ? -4.670 10.742 -22.874 1.00 94.50 102 ALA A N 1
ATOM 809 C CA . ALA A 1 102 ? -3.205 10.725 -22.851 1.00 94.50 102 ALA A CA 1
ATOM 810 C C . ALA A 1 102 ? -2.599 12.075 -22.432 1.00 94.50 102 ALA A C 1
ATOM 812 O O . ALA A 1 102 ? -1.698 12.102 -21.591 1.00 94.50 102 ALA A O 1
ATOM 813 N N . GLU A 1 103 ? -3.110 13.192 -22.963 1.00 94.75 103 GLU A N 1
ATOM 814 C CA . GLU A 1 103 ? -2.685 14.539 -22.551 1.00 94.75 103 GLU A CA 1
ATOM 815 C C . GLU A 1 103 ? -2.983 14.770 -21.062 1.00 94.75 103 GLU A C 1
ATOM 817 O O . GLU A 1 103 ? -2.110 15.214 -20.315 1.00 94.75 103 GLU A O 1
ATOM 822 N N . MET A 1 104 ? -4.182 14.395 -20.600 1.00 92.94 104 MET A N 1
ATOM 823 C CA . MET A 1 104 ? -4.589 14.615 -19.205 1.00 92.94 104 MET A CA 1
ATOM 824 C C . MET A 1 104 ? -3.916 13.668 -18.207 1.00 92.94 104 MET A C 1
ATOM 826 O O . MET A 1 104 ? -3.683 14.058 -17.063 1.00 92.94 104 MET A O 1
ATOM 830 N N . ALA A 1 105 ? -3.515 12.467 -18.633 1.00 91.56 105 ALA A N 1
ATOM 831 C CA . ALA A 1 105 ? -2.601 11.623 -17.865 1.00 91.56 105 ALA A CA 1
ATOM 832 C C . ALA A 1 105 ? -1.192 12.240 -17.753 1.00 91.56 105 ALA A C 1
ATOM 834 O O . ALA A 1 105 ? -0.441 11.904 -16.840 1.00 91.56 105 ALA A O 1
ATOM 835 N N . GLY A 1 106 ? -0.826 13.170 -18.635 1.00 92.75 106 GLY A N 1
ATOM 836 C CA . GLY A 1 106 ? 0.469 13.848 -18.638 1.00 92.75 106 GLY A CA 1
ATOM 837 C C . GLY A 1 106 ? 1.501 13.238 -19.578 1.00 92.75 106 GLY A C 1
ATOM 838 O O . GLY A 1 106 ? 2.707 13.355 -19.343 1.00 92.75 106 GLY A O 1
ATOM 839 N N . LEU A 1 107 ? 1.045 12.564 -20.637 1.00 95.44 107 LEU A N 1
ATOM 840 C CA . LEU A 1 107 ? 1.916 12.093 -21.705 1.00 95.44 107 LEU A CA 1
ATOM 841 C C . LEU A 1 107 ? 2.348 13.275 -22.581 1.00 95.44 107 LEU A C 1
ATOM 843 O O . LEU A 1 107 ? 1.532 14.097 -22.987 1.00 95.44 107 LEU A O 1
ATOM 847 N N . GLN A 1 108 ? 3.639 13.345 -22.904 1.00 93.62 108 GLN A N 1
ATOM 848 C CA . GLN A 1 108 ? 4.217 14.429 -23.700 1.00 93.62 108 GLN A CA 1
ATOM 849 C C . GLN A 1 108 ? 4.996 13.874 -24.894 1.00 93.62 108 GLN A C 1
ATOM 851 O O . GLN A 1 108 ? 5.589 12.795 -24.821 1.00 93.62 108 GLN A O 1
ATOM 856 N N . MET A 1 109 ? 5.043 14.641 -25.984 1.00 94.31 109 MET A N 1
ATOM 857 C CA . MET A 1 109 ? 5.824 14.312 -27.179 1.00 94.31 109 MET A CA 1
ATOM 858 C C . MET A 1 109 ? 7.320 14.133 -26.854 1.00 94.31 109 MET A C 1
ATOM 860 O O . MET A 1 109 ? 7.898 14.860 -26.046 1.00 94.31 109 MET A O 1
ATOM 864 N N . GLY A 1 110 ? 7.968 13.163 -27.501 1.00 93.69 110 GLY A N 1
ATOM 865 C CA . GLY A 1 110 ? 9.408 12.906 -27.397 1.00 93.69 110 GLY A CA 1
ATOM 866 C C . GLY A 1 110 ? 9.870 12.186 -26.124 1.00 93.69 110 GLY A C 1
ATOM 867 O O . GLY A 1 110 ? 11.068 11.937 -25.977 1.00 93.69 110 GLY A O 1
ATOM 868 N N . ARG A 1 111 ? 8.965 11.822 -25.205 1.00 94.81 111 ARG A N 1
ATOM 869 C CA . ARG A 1 111 ? 9.305 11.032 -24.007 1.00 94.81 111 ARG A CA 1
ATOM 870 C C . ARG A 1 111 ? 9.615 9.577 -24.381 1.00 94.81 111 ARG A C 1
ATOM 872 O O . ARG A 1 111 ? 8.856 8.976 -25.137 1.00 94.81 111 ARG A O 1
ATOM 879 N N . LYS A 1 112 ? 10.698 8.999 -23.834 1.00 95.88 112 LYS A N 1
ATOM 880 C CA . LYS A 1 112 ? 10.992 7.550 -23.919 1.00 95.88 112 LYS A CA 1
ATOM 881 C C . LYS A 1 112 ? 9.958 6.782 -23.095 1.00 95.88 112 LYS A C 1
ATOM 883 O O . LYS A 1 112 ? 9.714 7.140 -21.943 1.00 95.88 112 LYS A O 1
ATOM 888 N N . ILE A 1 113 ? 9.392 5.728 -23.673 1.00 96.19 113 ILE A N 1
ATOM 889 C CA . ILE A 1 113 ? 8.489 4.799 -22.988 1.00 96.19 113 ILE A CA 1
ATOM 890 C C . ILE A 1 113 ? 9.320 3.593 -22.532 1.00 96.19 113 ILE A C 1
ATOM 892 O O . ILE A 1 113 ? 10.002 2.960 -23.338 1.00 96.19 113 ILE A O 1
ATOM 896 N N . TYR A 1 114 ? 9.294 3.297 -21.232 1.00 94.81 114 TYR A N 1
ATOM 897 C CA . TYR A 1 114 ? 9.974 2.142 -20.642 1.00 94.81 114 TYR A CA 1
ATOM 898 C C . TYR A 1 114 ? 9.073 0.911 -20.627 1.00 94.81 114 TYR A C 1
ATOM 900 O O . TYR A 1 114 ? 9.502 -0.158 -21.059 1.00 94.81 114 TYR A O 1
ATOM 908 N N . SER A 1 115 ? 7.829 1.045 -20.159 1.00 93.25 115 SER A N 1
ATOM 909 C CA . SER A 1 115 ? 6.889 -0.075 -20.134 1.00 93.25 115 SER A CA 1
ATOM 910 C C . SER A 1 115 ? 5.460 0.292 -20.507 1.00 93.25 115 SER A C 1
ATOM 912 O O . SER A 1 115 ? 5.036 1.436 -20.341 1.00 93.25 115 SER A O 1
ATOM 914 N N . ILE A 1 116 ? 4.738 -0.708 -21.019 1.00 92.31 116 ILE A N 1
ATOM 915 C CA . ILE A 1 116 ? 3.304 -0.672 -21.320 1.00 92.31 116 ILE A CA 1
ATOM 916 C C . ILE A 1 116 ? 2.658 -1.856 -20.609 1.00 92.31 116 ILE A C 1
ATOM 918 O O . ILE A 1 116 ? 3.024 -2.994 -20.886 1.00 92.31 116 ILE A O 1
ATOM 922 N N . ASN A 1 117 ? 1.709 -1.614 -19.702 1.00 89.12 117 ASN A N 1
ATOM 923 C CA . ASN A 1 117 ? 1.053 -2.660 -18.908 1.00 89.12 117 ASN A CA 1
ATOM 924 C C . ASN A 1 117 ? 2.078 -3.643 -18.311 1.00 89.12 117 ASN A C 1
ATOM 926 O O . ASN A 1 117 ? 1.999 -4.848 -18.536 1.00 89.12 117 ASN A O 1
ATOM 930 N N . GLU A 1 118 ? 3.077 -3.118 -17.597 1.00 86.62 118 GLU A N 1
ATOM 931 C CA . GLU A 1 118 ? 4.167 -3.885 -16.967 1.00 86.62 118 GLU A CA 1
ATOM 932 C C . GLU A 1 118 ? 5.097 -4.671 -17.940 1.00 86.62 118 GLU A C 1
ATOM 934 O O . GLU A 1 118 ? 5.960 -5.425 -17.493 1.00 86.62 118 GLU A O 1
ATOM 939 N N . ASP A 1 119 ? 4.981 -4.489 -19.265 1.00 88.19 119 ASP A N 1
ATOM 940 C CA . ASP A 1 119 ? 5.888 -5.067 -20.274 1.00 88.19 119 ASP A CA 1
ATOM 941 C C . ASP A 1 119 ? 6.998 -4.086 -20.675 1.00 88.19 119 ASP A C 1
ATOM 943 O O . ASP A 1 119 ? 6.713 -2.945 -21.031 1.00 88.19 119 ASP A O 1
ATOM 947 N N . LEU A 1 120 ? 8.263 -4.519 -20.650 1.00 90.88 120 LEU A N 1
ATOM 948 C CA . LEU A 1 120 ? 9.452 -3.689 -20.889 1.00 90.88 120 LEU A CA 1
ATOM 949 C C . LEU A 1 120 ? 9.680 -3.441 -22.389 1.00 90.88 120 LEU A C 1
ATOM 951 O O . LEU A 1 120 ? 10.598 -3.986 -23.006 1.00 90.88 120 LEU A O 1
ATOM 955 N N . VAL A 1 121 ? 8.842 -2.595 -22.985 1.00 90.00 121 VAL A N 1
ATOM 956 C CA . VAL A 1 121 ? 8.803 -2.358 -24.437 1.00 90.00 121 VAL A CA 1
ATOM 957 C C . VAL A 1 121 ? 10.111 -1.840 -25.035 1.00 90.00 121 VAL A C 1
ATOM 959 O O . VAL A 1 121 ? 10.400 -2.142 -26.187 1.00 90.00 121 VAL A O 1
ATOM 962 N N . PHE A 1 122 ? 10.960 -1.144 -24.269 1.00 87.94 122 PHE A N 1
ATOM 963 C CA . PHE A 1 122 ? 12.273 -0.693 -24.760 1.00 87.94 122 PHE A CA 1
ATOM 964 C C . PHE A 1 122 ? 13.263 -1.840 -25.061 1.00 87.94 122 PHE A C 1
ATOM 966 O O . PHE A 1 122 ? 14.312 -1.602 -25.657 1.00 87.94 122 PHE A O 1
ATOM 973 N N . LEU A 1 123 ? 12.940 -3.073 -24.651 1.00 87.56 123 LEU A N 1
ATOM 974 C CA . LEU A 1 123 ? 13.697 -4.293 -24.947 1.00 87.56 123 LEU A CA 1
ATOM 975 C C . LEU A 1 123 ? 13.126 -5.072 -26.149 1.00 87.56 123 LEU A C 1
ATOM 977 O O . LEU A 1 123 ? 13.656 -6.133 -26.489 1.00 87.56 123 LEU A O 1
ATOM 981 N N . ARG A 1 124 ? 12.056 -4.572 -26.786 1.00 88.25 124 ARG A N 1
ATOM 982 C CA . ARG A 1 124 ? 11.342 -5.221 -27.897 1.00 88.25 124 ARG A CA 1
ATOM 983 C C . ARG A 1 124 ? 11.537 -4.499 -29.236 1.00 88.25 124 ARG A C 1
ATOM 985 O O . ARG A 1 124 ? 11.794 -3.296 -29.252 1.00 88.25 124 ARG A O 1
ATOM 992 N N . PRO A 1 125 ? 11.352 -5.197 -30.373 1.00 90.25 125 PRO A N 1
ATOM 993 C CA . PRO A 1 125 ? 11.186 -4.554 -31.675 1.00 90.25 125 PRO A CA 1
ATOM 994 C C . PRO A 1 125 ? 9.937 -3.662 -31.699 1.00 90.25 125 PRO A C 1
ATOM 996 O O . PRO A 1 125 ? 8.890 -4.053 -31.183 1.00 90.25 125 PRO A O 1
ATOM 999 N N . PHE A 1 126 ? 10.015 -2.507 -32.366 1.00 92.06 126 PHE A N 1
ATOM 1000 C CA . PHE A 1 126 ? 8.911 -1.542 -32.453 1.00 92.06 126 PHE A CA 1
ATOM 1001 C C . PHE A 1 126 ? 7.590 -2.157 -32.962 1.00 92.06 126 PHE A C 1
ATOM 1003 O O . PHE A 1 126 ? 6.536 -1.908 -32.384 1.00 92.06 126 PHE A O 1
ATOM 1010 N N . SER A 1 127 ? 7.648 -3.052 -33.953 1.00 90.81 127 SER A N 1
ATOM 1011 C CA . SER A 1 127 ? 6.465 -3.722 -34.518 1.00 90.81 127 SER A CA 1
ATOM 1012 C C . SER A 1 127 ? 5.744 -4.673 -33.548 1.00 90.81 127 SER A C 1
ATOM 1014 O O . SER A 1 127 ? 4.525 -4.839 -33.639 1.00 90.81 127 SER A O 1
ATOM 1016 N N . GLU A 1 128 ? 6.450 -5.284 -32.586 1.00 89.50 128 GLU A N 1
ATOM 1017 C CA . GLU A 1 128 ? 5.784 -6.023 -31.502 1.00 89.50 128 GLU A CA 1
ATOM 1018 C C . GLU A 1 128 ? 5.017 -5.065 -30.588 1.00 89.50 128 GLU A C 1
ATOM 1020 O O . GLU A 1 128 ? 3.926 -5.387 -30.125 1.00 89.50 128 GLU A O 1
ATOM 1025 N N . VAL A 1 129 ? 5.572 -3.878 -30.346 1.00 90.69 129 VAL A N 1
ATOM 1026 C CA . VAL A 1 129 ? 5.022 -2.889 -29.416 1.00 90.69 129 VAL A CA 1
ATOM 1027 C C . VAL A 1 129 ? 3.783 -2.206 -29.993 1.00 90.69 129 VAL A C 1
ATOM 1029 O O . VAL A 1 129 ? 2.793 -2.073 -29.277 1.00 90.69 129 VAL A O 1
ATOM 1032 N N . GLU A 1 130 ? 3.772 -1.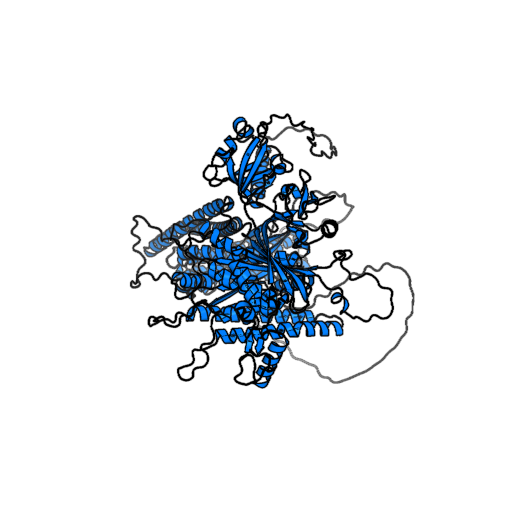890 -31.291 1.00 90.44 130 GLU A N 1
ATOM 1033 C CA . GLU A 1 130 ? 2.547 -1.492 -32.005 1.00 90.44 130 GLU A CA 1
ATOM 1034 C C . GLU A 1 130 ? 1.460 -2.576 -31.902 1.00 90.44 130 GLU A C 1
ATOM 1036 O O . GLU A 1 130 ? 0.296 -2.278 -31.639 1.00 90.44 130 GLU A O 1
ATOM 1041 N N . THR A 1 131 ? 1.839 -3.853 -32.039 1.00 88.75 131 THR A N 1
ATOM 1042 C CA . THR A 1 131 ? 0.902 -4.982 -31.911 1.00 88.75 131 THR A CA 1
ATOM 1043 C C . THR A 1 131 ? 0.325 -5.079 -30.492 1.00 88.75 131 THR A C 1
ATOM 1045 O O . THR A 1 131 ? -0.882 -5.251 -30.340 1.00 88.75 131 THR A O 1
ATOM 1048 N N . ILE A 1 132 ? 1.152 -4.917 -29.451 1.00 87.69 132 ILE A N 1
ATOM 1049 C CA . ILE A 1 132 ? 0.730 -4.928 -28.037 1.00 87.69 132 ILE A CA 1
ATOM 1050 C C . ILE A 1 132 ? -0.211 -3.755 -27.719 1.00 87.69 132 ILE A C 1
ATOM 1052 O O . ILE A 1 132 ? -1.203 -3.940 -27.005 1.00 87.69 132 ILE A O 1
ATOM 1056 N N . LEU A 1 133 ? 0.074 -2.560 -28.249 1.00 91.12 133 LEU A N 1
ATOM 1057 C CA . LEU A 1 133 ? -0.767 -1.375 -28.068 1.00 91.12 133 LEU A CA 1
ATOM 1058 C C . LEU A 1 133 ? -2.139 -1.573 -28.726 1.00 91.12 133 LEU A C 1
ATOM 1060 O O . LEU A 1 133 ? -3.161 -1.442 -28.053 1.00 91.12 133 LEU A O 1
ATOM 1064 N N . ASN A 1 134 ? -2.158 -1.981 -29.998 1.00 89.88 134 ASN A N 1
ATOM 1065 C CA . ASN A 1 134 ? -3.388 -2.253 -30.743 1.00 89.88 134 ASN A CA 1
ATOM 1066 C C . ASN A 1 134 ? -4.216 -3.369 -30.085 1.00 89.88 134 ASN A C 1
ATOM 1068 O O . ASN A 1 134 ? -5.427 -3.234 -29.933 1.00 89.88 134 ASN A O 1
ATOM 1072 N N . GLN A 1 135 ? -3.571 -4.444 -29.620 1.00 87.12 135 GLN A N 1
ATOM 1073 C CA . GLN A 1 135 ? -4.246 -5.535 -28.913 1.00 87.12 135 GLN A CA 1
ATOM 1074 C C . GLN A 1 135 ? -4.868 -5.067 -27.585 1.00 87.12 135 GLN A C 1
ATOM 1076 O O . GLN A 1 135 ? -5.995 -5.452 -27.275 1.00 87.12 135 GLN A O 1
ATOM 1081 N N . SER A 1 136 ? -4.168 -4.211 -26.829 1.00 87.94 136 SER A N 1
ATOM 1082 C CA . SER A 1 136 ? -4.690 -3.610 -25.589 1.00 87.94 136 SER A CA 1
ATOM 1083 C C . SER A 1 136 ? -5.882 -2.685 -25.863 1.00 87.94 136 SER A C 1
ATOM 1085 O O . SER A 1 136 ? -6.865 -2.700 -25.119 1.00 87.94 136 SER A O 1
ATOM 1087 N N . PHE A 1 137 ? -5.826 -1.922 -26.958 1.00 89.62 137 PHE A N 1
ATOM 1088 C CA . PHE A 1 137 ? -6.918 -1.051 -27.377 1.00 89.62 137 PHE A CA 1
ATOM 1089 C C . PHE A 1 137 ? -8.165 -1.854 -27.776 1.00 89.62 137 PHE A C 1
ATOM 1091 O O . PHE A 1 137 ? -9.263 -1.584 -27.285 1.00 89.62 137 PHE A O 1
ATOM 1098 N N . CYS A 1 138 ? -8.000 -2.902 -28.592 1.00 88.56 138 CYS A N 1
ATOM 1099 C CA . CYS A 1 138 ? -9.096 -3.788 -28.993 1.00 88.56 138 CYS A CA 1
ATOM 1100 C C . CYS A 1 138 ? -9.775 -4.491 -27.804 1.00 88.56 138 CYS A C 1
ATOM 1102 O O . CYS A 1 138 ? -10.971 -4.764 -27.877 1.00 88.56 138 CYS A O 1
ATOM 1104 N N . SER A 1 139 ? -9.053 -4.762 -26.708 1.00 84.25 139 SER A N 1
ATOM 1105 C CA . SER A 1 139 ? -9.638 -5.302 -25.470 1.00 84.25 139 SER A CA 1
ATOM 1106 C C . SER A 1 139 ? -10.229 -4.241 -24.532 1.00 84.25 139 SER A C 1
ATOM 1108 O O . SER A 1 139 ? -10.675 -4.586 -23.439 1.00 84.25 139 SER A O 1
ATOM 1110 N N . ARG A 1 140 ? -10.252 -2.958 -24.938 1.00 87.56 140 ARG A N 1
ATOM 1111 C CA . ARG A 1 140 ? -10.703 -1.808 -24.128 1.00 87.56 140 ARG A CA 1
ATOM 1112 C C . ARG A 1 140 ? -10.019 -1.751 -22.752 1.00 87.56 140 ARG A C 1
ATOM 1114 O O . ARG A 1 140 ? -10.603 -1.312 -21.765 1.00 87.56 140 ARG A O 1
ATOM 1121 N N . ARG A 1 141 ? -8.755 -2.183 -22.678 1.00 87.19 141 ARG A N 1
ATOM 1122 C CA . ARG A 1 141 ? -7.979 -2.221 -21.433 1.00 87.19 141 ARG A CA 1
ATOM 1123 C C . ARG A 1 141 ? -7.419 -0.829 -21.087 1.00 87.19 141 ARG A C 1
ATOM 1125 O O . ARG A 1 141 ? -6.768 -0.232 -21.943 1.00 87.19 141 ARG A O 1
ATOM 1132 N N . PRO A 1 142 ? -7.549 -0.338 -19.839 1.00 90.06 142 PRO A N 1
ATOM 1133 C CA . PRO A 1 142 ? -6.782 0.805 -19.345 1.00 90.06 142 PRO A CA 1
ATOM 1134 C C . PRO A 1 142 ? -5.273 0.572 -19.487 1.00 90.06 142 PRO A C 1
ATOM 1136 O O . PRO A 1 142 ? -4.754 -0.474 -19.084 1.00 90.06 142 PRO A O 1
ATOM 1139 N N . LEU A 1 143 ? -4.572 1.541 -20.068 1.00 92.12 143 LEU A N 1
ATOM 1140 C CA . LEU A 1 143 ? -3.153 1.467 -20.386 1.00 92.12 143 LEU A CA 1
ATOM 1141 C C . LEU A 1 143 ? -2.321 2.087 -19.262 1.00 92.12 143 LEU A C 1
ATOM 1143 O O . LEU A 1 143 ? -2.532 3.238 -18.883 1.00 92.12 143 LEU A O 1
ATOM 1147 N N . ARG A 1 144 ? -1.342 1.340 -18.755 1.00 91.94 144 ARG A N 1
ATOM 1148 C CA . ARG A 1 144 ? -0.318 1.848 -17.835 1.00 91.94 144 ARG A CA 1
ATOM 1149 C C . ARG A 1 144 ? 0.982 2.082 -18.583 1.00 91.94 144 ARG A C 1
ATOM 1151 O O . ARG A 1 144 ? 1.564 1.120 -19.079 1.00 91.94 144 ARG A O 1
ATOM 1158 N N . LEU A 1 145 ? 1.443 3.326 -18.644 1.00 94.94 145 LEU A N 1
ATOM 1159 C CA . LEU A 1 145 ? 2.708 3.692 -19.280 1.00 94.94 145 LEU A CA 1
ATOM 1160 C C . LEU A 1 145 ? 3.722 4.157 -18.240 1.00 94.94 145 LEU A C 1
ATOM 1162 O O . LEU A 1 145 ? 3.476 5.149 -17.562 1.00 94.94 145 LEU A O 1
ATOM 1166 N N . LEU A 1 146 ? 4.891 3.520 -18.170 1.00 95.38 146 LEU A N 1
ATOM 1167 C CA . LEU A 1 146 ? 6.032 4.085 -17.447 1.00 95.38 146 LEU A CA 1
ATOM 1168 C C . LEU A 1 146 ? 6.879 4.901 -18.423 1.00 95.38 146 LEU A C 1
ATOM 1170 O O . LEU A 1 146 ? 7.523 4.334 -19.309 1.00 95.38 146 LEU A O 1
ATOM 1174 N N . VAL A 1 147 ? 6.884 6.225 -18.270 1.00 95.62 147 VAL A N 1
ATOM 1175 C CA . VAL A 1 147 ? 7.575 7.146 -19.192 1.00 95.62 147 VAL A CA 1
ATOM 1176 C C . VAL A 1 147 ? 8.715 7.899 -18.518 1.00 95.62 147 VAL A C 1
ATOM 1178 O O . VAL A 1 147 ? 8.677 8.145 -17.314 1.00 95.62 147 VAL A O 1
ATOM 1181 N N . ALA A 1 148 ? 9.733 8.269 -19.298 1.00 95.69 148 ALA A N 1
ATOM 1182 C CA . ALA A 1 148 ? 10.912 8.983 -18.819 1.00 95.69 148 ALA A CA 1
ATOM 1183 C C . ALA A 1 148 ? 10.593 10.434 -18.417 1.00 95.69 148 ALA A C 1
ATOM 1185 O O . ALA A 1 148 ? 10.377 11.310 -19.264 1.00 95.69 148 ALA A O 1
ATOM 1186 N N . THR A 1 149 ? 10.642 10.697 -17.113 1.00 94.19 149 THR A N 1
ATOM 1187 C CA . THR A 1 149 ? 10.266 11.979 -16.504 1.00 94.19 149 THR A CA 1
ATOM 1188 C C . THR A 1 149 ? 11.397 12.468 -15.612 1.00 94.19 149 THR A C 1
ATOM 1190 O O . THR A 1 149 ? 11.932 11.706 -14.810 1.00 94.19 149 THR A O 1
ATOM 1193 N N . LYS A 1 150 ? 11.802 13.733 -15.756 1.00 92.12 150 LYS A N 1
ATOM 1194 C CA . LYS A 1 150 ? 12.843 14.325 -14.904 1.00 92.12 150 LYS A CA 1
ATOM 1195 C C . LYS A 1 150 ? 12.194 14.832 -13.617 1.00 92.12 150 LYS A C 1
ATOM 1197 O O . LYS A 1 150 ? 11.053 15.287 -13.659 1.00 92.12 150 LYS A O 1
ATOM 1202 N N . SER A 1 151 ? 12.934 14.840 -12.503 1.00 89.62 151 SER A N 1
ATOM 1203 C CA . SER A 1 151 ? 12.472 15.515 -11.274 1.00 89.62 151 SER A CA 1
ATOM 1204 C C . SER A 1 151 ? 12.132 16.974 -11.555 1.00 89.62 151 SER A C 1
ATOM 1206 O O . SER A 1 151 ? 10.993 17.365 -11.347 1.00 89.62 151 SER A O 1
ATOM 1208 N N . LYS A 1 152 ? 13.056 17.750 -12.133 1.00 93.50 152 LYS A N 1
ATOM 1209 C CA . LYS A 1 152 ? 12.831 19.179 -12.392 1.00 93.50 152 LYS A CA 1
ATOM 1210 C C . LYS A 1 152 ? 12.737 19.474 -13.875 1.00 93.50 152 LYS A C 1
ATOM 1212 O O . LYS A 1 152 ? 13.614 19.085 -14.650 1.00 93.50 152 LYS A O 1
ATOM 1217 N N . GLU A 1 153 ? 11.678 20.178 -14.254 1.00 93.00 153 GLU A N 1
ATOM 1218 C CA . GLU A 1 153 ? 11.355 20.498 -15.643 1.00 93.00 153 GLU A CA 1
ATOM 1219 C C . GLU A 1 153 ? 10.989 21.978 -15.784 1.00 93.00 153 GLU A C 1
ATOM 1221 O O . GLU A 1 153 ? 10.516 22.612 -14.841 1.00 93.00 153 GLU A O 1
ATOM 1226 N N . ILE A 1 154 ? 11.282 22.549 -16.954 1.00 94.38 154 ILE A N 1
ATOM 1227 C CA . ILE A 1 154 ? 11.005 23.954 -17.264 1.00 94.38 154 ILE A CA 1
ATOM 1228 C C . ILE A 1 154 ? 9.887 23.983 -18.299 1.00 94.38 154 ILE A C 1
ATOM 1230 O O . ILE A 1 154 ? 10.097 23.591 -19.447 1.00 94.38 154 ILE A O 1
ATOM 1234 N N . ILE A 1 155 ? 8.720 24.452 -17.875 1.00 94.00 155 ILE A N 1
ATOM 1235 C CA . ILE A 1 155 ? 7.507 24.577 -18.679 1.00 94.00 155 ILE A CA 1
ATOM 1236 C C . ILE A 1 155 ? 7.366 26.044 -19.087 1.00 94.00 155 ILE A C 1
ATOM 1238 O O . ILE A 1 155 ? 7.556 26.940 -18.263 1.00 94.00 155 ILE A O 1
ATOM 1242 N N . LYS A 1 156 ? 7.046 26.306 -20.356 1.00 93.44 156 LYS A N 1
ATOM 1243 C CA . LYS A 1 156 ? 6.801 27.659 -20.875 1.00 93.44 156 LYS A CA 1
ATOM 1244 C C . LYS A 1 156 ? 5.331 27.790 -21.241 1.00 93.44 156 LYS A C 1
ATOM 1246 O O . LYS A 1 156 ? 4.904 27.180 -22.214 1.00 93.44 156 LYS A O 1
ATOM 1251 N N . ILE A 1 157 ? 4.582 28.561 -20.462 1.00 92.75 157 ILE A N 1
ATOM 1252 C CA . ILE A 1 157 ? 3.138 28.754 -20.630 1.00 92.75 157 ILE A CA 1
ATOM 1253 C C . ILE A 1 157 ? 2.889 30.098 -21.334 1.00 92.75 157 ILE A C 1
ATOM 1255 O O . ILE A 1 157 ? 3.490 31.093 -20.920 1.00 92.75 157 ILE A O 1
ATOM 1259 N N . PRO A 1 158 ? 2.026 30.164 -22.363 1.00 88.62 158 PRO A N 1
ATOM 1260 C CA . PRO A 1 158 ? 1.531 31.428 -22.911 1.00 88.62 158 PRO A CA 1
ATOM 1261 C C . PRO A 1 158 ? 0.740 32.230 -21.866 1.00 88.62 158 PRO A C 1
ATOM 1263 O O . PRO A 1 158 ? -0.171 31.708 -21.226 1.00 88.62 158 PRO A O 1
ATOM 1266 N N . ASP A 1 159 ? 1.081 33.505 -21.679 1.00 87.00 159 ASP A N 1
ATOM 1267 C CA . ASP A 1 159 ? 0.355 34.408 -20.780 1.00 87.00 159 ASP A CA 1
ATOM 1268 C C . ASP A 1 159 ? -0.887 34.976 -21.484 1.00 87.00 159 ASP A C 1
ATOM 1270 O O . ASP A 1 159 ? -0.858 36.044 -22.101 1.00 87.00 159 ASP A O 1
ATOM 1274 N N . CYS A 1 160 ? -1.990 34.228 -21.427 1.00 81.81 160 CYS A N 1
ATOM 1275 C CA . CYS A 1 160 ? -3.282 34.670 -21.945 1.00 81.81 160 CYS A CA 1
ATOM 1276 C C . CYS A 1 160 ? -3.867 35.785 -21.049 1.00 81.81 160 CYS A C 1
ATOM 1278 O O . CYS A 1 160 ? -4.027 35.570 -19.847 1.00 81.81 160 CYS A O 1
ATOM 1280 N N . PRO A 1 161 ? -4.254 36.957 -21.591 1.00 77.25 161 PRO A N 1
ATOM 1281 C CA . PRO A 1 161 ? -4.789 38.062 -20.787 1.00 77.25 161 PRO A CA 1
ATOM 1282 C C . PRO A 1 161 ? -6.270 37.892 -20.401 1.00 77.25 161 PRO A C 1
ATOM 1284 O O . PRO A 1 161 ? -6.761 38.610 -19.532 1.00 77.25 161 PRO A O 1
ATOM 1287 N N . GLU A 1 162 ? -6.999 36.981 -21.052 1.00 79.56 162 GLU A N 1
ATOM 1288 C CA . GLU A 1 162 ? -8.443 36.806 -20.851 1.00 79.56 162 GLU A CA 1
ATOM 1289 C C . GLU A 1 162 ? -8.778 35.918 -19.650 1.00 79.56 162 GLU A C 1
ATOM 1291 O O . GLU A 1 162 ? -9.634 36.286 -18.846 1.00 79.56 162 GLU A O 1
ATOM 1296 N N . ALA A 1 163 ? -8.115 34.764 -19.533 1.00 84.44 163 ALA A N 1
ATOM 1297 C CA . ALA A 1 163 ? -8.360 33.781 -18.486 1.00 84.44 163 ALA A CA 1
ATOM 1298 C C . ALA A 1 163 ? -7.162 32.837 -18.284 1.00 84.44 163 ALA A C 1
ATOM 1300 O O . ALA A 1 163 ? -6.448 32.493 -19.226 1.00 84.44 163 ALA A O 1
ATOM 1301 N N . LEU A 1 164 ? -6.999 32.362 -17.052 1.00 88.56 164 LEU A N 1
ATOM 1302 C CA . LEU A 1 164 ? -6.139 31.249 -16.678 1.00 88.56 164 LEU A CA 1
ATOM 1303 C C . LEU A 1 164 ? -6.818 29.915 -17.003 1.00 88.56 164 LEU A C 1
ATOM 1305 O O . LEU A 1 164 ? -8.010 29.715 -16.758 1.00 88.56 164 LEU A O 1
ATOM 1309 N N . CYS A 1 165 ? -6.020 28.976 -17.504 1.00 90.94 165 CYS A N 1
ATOM 1310 C CA . CYS A 1 165 ? -6.433 27.611 -17.836 1.00 90.94 165 CYS A CA 1
ATOM 1311 C C . CYS A 1 165 ? -5.865 26.547 -16.873 1.00 90.94 165 CYS A C 1
ATOM 1313 O O . CYS A 1 165 ? -5.869 25.352 -17.167 1.00 90.94 165 CYS A O 1
ATOM 1315 N N . PHE A 1 166 ? -5.381 26.981 -15.710 1.00 93.00 166 PHE A N 1
ATOM 1316 C CA . PHE A 1 166 ? -4.852 26.158 -14.623 1.00 93.00 166 PHE A CA 1
ATOM 1317 C C . PHE A 1 166 ? -5.141 26.842 -13.278 1.00 93.00 166 PHE A C 1
ATOM 1319 O O . PHE A 1 166 ? -5.314 28.059 -13.216 1.00 93.00 166 PHE A O 1
ATOM 1326 N N . GLN A 1 167 ? -5.172 26.058 -12.204 1.00 92.25 167 GLN A N 1
ATOM 1327 C CA . GLN A 1 167 ? -5.355 26.520 -10.830 1.00 92.25 167 GLN A CA 1
ATOM 1328 C C . GLN A 1 167 ? -4.122 26.163 -9.997 1.00 92.25 167 GLN A C 1
ATOM 1330 O O . GLN A 1 167 ? -3.596 25.053 -10.107 1.00 92.25 167 GLN A O 1
ATOM 1335 N N . ILE A 1 168 ? -3.677 27.077 -9.134 1.00 91.62 168 ILE A N 1
ATOM 1336 C CA . ILE A 1 168 ? -2.530 26.881 -8.235 1.00 91.62 168 ILE A CA 1
ATOM 1337 C C . ILE A 1 168 ? -3.012 27.096 -6.800 1.00 91.62 168 ILE A C 1
ATOM 1339 O O . ILE A 1 168 ? -3.724 28.062 -6.535 1.00 91.62 168 ILE A O 1
ATOM 1343 N N . ARG A 1 169 ? -2.636 26.198 -5.885 1.00 89.88 169 ARG A N 1
ATOM 1344 C CA . ARG A 1 169 ? -2.906 26.290 -4.439 1.00 89.88 169 ARG A CA 1
ATOM 1345 C C . ARG A 1 169 ? -1.634 25.947 -3.644 1.00 89.88 169 ARG A C 1
ATOM 1347 O O . ARG A 1 169 ? -0.607 25.602 -4.225 1.00 89.88 169 ARG A O 1
ATOM 1354 N N . GLY A 1 170 ? -1.698 26.035 -2.314 1.00 85.81 170 GLY A N 1
ATOM 1355 C CA . GLY A 1 170 ? -0.582 25.714 -1.411 1.00 85.81 170 GLY A CA 1
ATOM 1356 C C . GLY A 1 170 ? 0.418 26.861 -1.209 1.00 85.81 170 GLY A C 1
ATOM 1357 O O . GLY A 1 170 ? 0.412 27.843 -1.945 1.00 85.81 170 GLY A O 1
ATOM 1358 N N . ALA A 1 171 ? 1.264 26.746 -0.180 1.00 78.56 171 ALA A N 1
ATOM 1359 C CA . ALA A 1 171 ? 2.122 27.850 0.273 1.00 78.56 171 ALA A CA 1
ATOM 1360 C C . ALA A 1 171 ? 3.634 27.560 0.263 1.00 78.56 171 ALA A C 1
ATOM 1362 O O . ALA A 1 171 ? 4.416 28.475 0.042 1.00 78.56 171 ALA A O 1
ATOM 1363 N N . ALA A 1 172 ? 4.076 26.324 0.518 1.00 82.25 172 ALA A N 1
ATOM 1364 C CA . ALA A 1 172 ? 5.507 26.016 0.618 1.00 82.25 172 ALA A CA 1
ATOM 1365 C C . ALA A 1 172 ? 5.805 24.529 0.325 1.00 82.25 172 ALA A C 1
ATOM 1367 O O . ALA A 1 172 ? 5.888 23.730 1.260 1.00 82.25 172 ALA A O 1
ATOM 1368 N N . PRO A 1 173 ? 5.987 24.128 -0.949 1.00 87.31 173 PRO A N 1
ATOM 1369 C CA . PRO A 1 173 ? 5.828 24.926 -2.169 1.00 87.31 173 PRO A CA 1
ATOM 1370 C C . PRO A 1 173 ? 4.359 25.003 -2.644 1.00 87.31 173 PRO A C 1
ATOM 1372 O O . PRO A 1 173 ? 3.572 24.097 -2.350 1.00 87.31 173 PRO A O 1
ATOM 1375 N N . PRO A 1 174 ? 3.984 26.021 -3.440 1.00 91.38 174 PRO A N 1
ATOM 1376 C CA . PRO A 1 174 ? 2.759 25.997 -4.239 1.00 91.38 174 PRO A CA 1
ATOM 1377 C C . PRO A 1 174 ? 2.742 24.824 -5.224 1.00 91.38 174 PRO A C 1
ATOM 1379 O O . PRO A 1 174 ? 3.791 24.363 -5.683 1.00 91.38 174 PRO A O 1
ATOM 1382 N N . TYR A 1 175 ? 1.553 24.366 -5.601 1.00 92.00 175 TYR A N 1
ATOM 1383 C CA . TYR A 1 175 ? 1.360 23.266 -6.541 1.00 92.00 175 TYR A CA 1
ATOM 1384 C C . TYR A 1 175 ? 0.180 23.512 -7.484 1.00 92.00 175 TYR A C 1
ATOM 1386 O O . TYR A 1 175 ? -0.757 24.252 -7.179 1.00 92.00 175 TYR A O 1
ATOM 1394 N N . VAL A 1 176 ? 0.221 22.854 -8.640 1.00 93.50 176 VAL A N 1
ATOM 1395 C CA . VAL A 1 176 ? -0.871 22.842 -9.618 1.00 93.50 176 VAL A CA 1
ATOM 1396 C C . VAL A 1 176 ? -2.017 21.994 -9.062 1.00 93.50 176 VAL A C 1
ATOM 1398 O O . VAL A 1 176 ? -1.884 20.778 -8.933 1.00 93.50 176 VAL A O 1
ATOM 1401 N N . HIS A 1 177 ? -3.132 22.625 -8.708 1.00 91.38 177 HIS A N 1
ATOM 1402 C CA . HIS A 1 177 ? -4.306 21.959 -8.135 1.00 91.38 177 HIS A CA 1
ATOM 1403 C C . HIS A 1 177 ? -5.185 21.335 -9.229 1.00 91.38 177 HIS A C 1
ATOM 1405 O O . HIS A 1 177 ? -5.545 20.161 -9.136 1.00 91.38 177 HIS A O 1
ATOM 1411 N N . ALA A 1 178 ? -5.444 22.090 -10.302 1.00 92.75 178 ALA A N 1
ATOM 1412 C CA . ALA A 1 178 ? -6.216 21.638 -11.455 1.00 92.75 178 ALA A CA 1
ATOM 1413 C C . ALA A 1 178 ? -5.685 22.230 -12.770 1.00 92.75 178 ALA A C 1
ATOM 1415 O O . ALA A 1 178 ? -5.077 23.303 -12.778 1.00 92.75 178 ALA A O 1
ATOM 1416 N N . VAL A 1 179 ? -5.935 21.552 -13.891 1.00 94.44 179 VAL A N 1
ATOM 1417 C CA . VAL A 1 179 ? -5.608 22.024 -15.250 1.00 94.44 179 VAL A CA 1
ATOM 1418 C C . VAL A 1 179 ? -6.810 21.804 -16.163 1.00 94.44 179 VAL A C 1
ATOM 1420 O O . VAL A 1 179 ? -7.465 20.765 -16.089 1.00 94.44 179 VAL A O 1
ATOM 1423 N N . GLY A 1 180 ? -7.121 22.782 -17.014 1.00 93.12 180 GLY A N 1
ATOM 1424 C CA . GLY A 1 180 ? -8.212 22.677 -17.977 1.00 93.12 180 GLY A CA 1
ATOM 1425 C C . GLY A 1 180 ? -7.888 21.670 -19.082 1.00 93.12 180 GLY A C 1
ATOM 1426 O O . GLY A 1 180 ? -6.814 21.729 -19.688 1.00 93.12 180 GLY A O 1
ATOM 1427 N N . ARG A 1 181 ? -8.817 20.754 -19.364 1.00 93.06 181 ARG A N 1
ATOM 1428 C CA . ARG A 1 181 ? -8.691 19.761 -20.437 1.00 93.06 181 ARG A CA 1
ATOM 1429 C C . ARG A 1 181 ? -8.529 20.437 -21.798 1.00 93.06 181 ARG A C 1
ATOM 1431 O O . ARG A 1 181 ? -9.290 21.344 -22.128 1.00 93.06 181 ARG A O 1
ATOM 1438 N N . GLY A 1 182 ? -7.534 20.016 -22.583 1.00 90.50 182 GLY A N 1
ATOM 1439 C CA . GLY A 1 182 ? -7.242 20.627 -23.884 1.00 90.50 182 GLY A CA 1
ATOM 1440 C C . GLY A 1 182 ? -6.746 22.076 -23.805 1.00 90.50 182 GLY A C 1
ATOM 1441 O O . GLY A 1 182 ? -6.755 22.781 -24.816 1.00 90.50 182 GLY A O 1
ATOM 1442 N N . SER A 1 183 ? -6.328 22.559 -22.633 1.00 92.44 183 SER A N 1
ATOM 1443 C CA . SER A 1 183 ? -5.736 23.892 -22.486 1.00 92.44 183 SER A CA 1
ATOM 1444 C C . SER A 1 183 ? -4.328 23.980 -23.079 1.00 92.44 183 SER A C 1
ATOM 1446 O O . SER A 1 183 ? -3.651 22.975 -23.293 1.00 92.44 183 SER A O 1
ATOM 1448 N N . GLU A 1 184 ? -3.848 25.204 -23.303 1.00 90.69 184 GLU A N 1
ATOM 1449 C CA . GLU A 1 184 ? -2.449 25.418 -23.693 1.00 90.69 184 GLU A CA 1
ATOM 1450 C C . GLU A 1 184 ? -1.480 25.006 -22.577 1.00 90.69 184 GLU A C 1
ATOM 1452 O O . GLU A 1 184 ? -0.420 24.463 -22.872 1.00 90.69 184 GLU A O 1
ATOM 1457 N N . ALA A 1 185 ? -1.869 25.170 -21.305 1.00 92.12 185 ALA A N 1
ATOM 1458 C CA . ALA A 1 185 ? -1.091 24.711 -20.156 1.00 92.12 185 ALA A CA 1
ATOM 1459 C C . ALA A 1 185 ? -0.902 23.183 -20.144 1.00 92.12 185 ALA A C 1
ATOM 1461 O O . ALA A 1 185 ? 0.221 22.717 -19.941 1.00 92.12 185 ALA A O 1
ATOM 1462 N N . ALA A 1 186 ? -1.960 22.411 -20.422 1.00 92.12 186 ALA A N 1
ATOM 1463 C CA . ALA A 1 186 ? -1.868 20.957 -20.563 1.00 92.12 186 ALA A CA 1
ATOM 1464 C C . ALA A 1 186 ? -0.933 20.564 -21.722 1.00 92.12 186 ALA A C 1
ATOM 1466 O O . ALA A 1 186 ? -0.023 19.756 -21.534 1.00 92.12 186 ALA A O 1
ATOM 1467 N N . ALA A 1 187 ? -1.091 21.206 -22.886 1.00 91.31 187 ALA A N 1
ATOM 1468 C CA . ALA A 1 187 ? -0.300 20.924 -24.085 1.00 91.31 187 ALA A CA 1
ATOM 1469 C C . ALA A 1 187 ? 1.209 21.217 -23.924 1.00 91.31 187 ALA A C 1
ATOM 1471 O O . ALA A 1 187 ? 2.035 20.517 -24.511 1.00 91.31 187 ALA A O 1
ATOM 1472 N N . VAL A 1 188 ? 1.596 22.216 -23.115 1.00 92.38 188 VAL A N 1
ATOM 1473 C CA . VAL A 1 188 ? 3.015 22.492 -22.791 1.00 92.38 188 VAL A CA 1
ATOM 1474 C C . VAL A 1 188 ? 3.563 21.653 -21.629 1.00 92.38 188 VAL A C 1
ATOM 1476 O O . VAL A 1 188 ? 4.748 21.761 -21.307 1.00 92.38 188 VAL A O 1
ATOM 1479 N N . GLY A 1 189 ? 2.736 20.801 -21.017 1.00 91.00 189 GLY A N 1
ATOM 1480 C CA . GLY A 1 189 ? 3.164 19.820 -20.021 1.00 91.00 189 GLY A CA 1
ATOM 1481 C C . GLY A 1 189 ? 2.925 20.185 -18.553 1.00 91.00 189 GLY A C 1
ATOM 1482 O O . GLY A 1 189 ? 3.573 19.598 -17.679 1.00 91.00 189 GLY A O 1
ATOM 1483 N N . LEU A 1 190 ? 2.043 21.153 -18.270 1.00 94.12 190 LEU A N 1
ATOM 1484 C CA . LEU A 1 190 ? 1.591 21.449 -16.910 1.00 94.12 190 LEU A CA 1
ATOM 1485 C C . LEU A 1 190 ? 0.490 20.463 -16.503 1.00 94.12 190 LEU A C 1
ATOM 1487 O O . LEU A 1 190 ? -0.532 20.355 -17.180 1.00 94.12 190 LEU A O 1
ATOM 1491 N N . HIS A 1 191 ? 0.673 19.777 -15.375 1.00 92.00 191 HIS A N 1
ATOM 1492 C CA . HIS A 1 191 ? -0.249 18.744 -14.900 1.00 92.00 191 HIS A CA 1
ATOM 1493 C C . HIS A 1 191 ? -0.510 18.853 -13.387 1.00 92.00 191 HIS A C 1
ATOM 1495 O O . HIS A 1 191 ? 0.377 19.287 -12.643 1.00 92.00 191 HIS A O 1
ATOM 1501 N N . PRO A 1 192 ? -1.693 18.424 -12.901 1.00 91.56 192 PRO A N 1
ATOM 1502 C CA . PRO A 1 192 ? -2.016 18.453 -11.478 1.00 91.56 192 PRO A CA 1
ATOM 1503 C C . PRO A 1 192 ? -0.994 17.713 -10.601 1.00 91.56 192 PRO A C 1
ATOM 1505 O O . PRO A 1 192 ? -0.429 16.684 -10.981 1.00 91.56 192 PRO A O 1
ATOM 1508 N N . GLY A 1 193 ? -0.751 18.253 -9.407 1.00 89.12 193 GLY A N 1
ATOM 1509 C CA . GLY A 1 193 ? 0.208 17.741 -8.426 1.00 89.12 193 GLY A CA 1
ATOM 1510 C C . GLY A 1 193 ? 1.674 18.130 -8.657 1.00 89.12 193 GLY A C 1
ATOM 1511 O O . GLY A 1 193 ? 2.505 17.815 -7.807 1.00 89.12 193 GLY A O 1
ATOM 1512 N N . GLN A 1 194 ? 2.023 18.812 -9.755 1.00 92.75 194 GLN A N 1
ATOM 1513 C CA . GLN A 1 194 ? 3.364 19.389 -9.930 1.00 92.75 194 GLN A CA 1
ATOM 1514 C C . GLN A 1 194 ? 3.585 20.552 -8.951 1.00 92.75 194 GLN A C 1
ATOM 1516 O O . GLN A 1 194 ? 2.757 21.461 -8.871 1.00 92.75 194 GLN A O 1
ATOM 1521 N N . CYS A 1 195 ? 4.713 20.554 -8.238 1.00 93.25 195 CYS A N 1
ATOM 1522 C CA . CYS A 1 195 ? 5.080 21.646 -7.332 1.00 93.25 195 CYS A CA 1
ATOM 1523 C C . CYS A 1 195 ? 5.858 22.730 -8.082 1.00 93.25 195 CYS A C 1
ATOM 1525 O O . CYS A 1 195 ? 6.741 22.423 -8.879 1.00 93.25 195 CYS A O 1
ATOM 1527 N N . ILE A 1 196 ? 5.578 24.002 -7.815 1.00 93.62 196 ILE A N 1
ATOM 1528 C CA . ILE A 1 196 ? 6.204 25.135 -8.501 1.00 93.62 196 ILE A CA 1
ATOM 1529 C C . ILE A 1 196 ? 7.379 25.630 -7.659 1.00 93.62 196 ILE A C 1
ATOM 1531 O O . ILE A 1 196 ? 7.213 26.124 -6.548 1.00 93.62 196 ILE A O 1
ATOM 1535 N N . LEU A 1 197 ? 8.590 25.489 -8.198 1.00 91.88 197 LEU A N 1
ATOM 1536 C CA . LEU A 1 197 ? 9.822 25.902 -7.525 1.00 91.88 197 LEU A CA 1
ATOM 1537 C C . LEU A 1 197 ? 10.243 27.316 -7.922 1.00 91.88 197 LEU A C 1
ATOM 1539 O O . LEU A 1 197 ? 10.787 28.046 -7.095 1.00 91.88 197 LEU A O 1
ATOM 1543 N N . LYS A 1 198 ? 10.046 27.695 -9.193 1.00 93.19 198 LYS A N 1
ATOM 1544 C CA . LYS A 1 198 ? 10.423 29.019 -9.708 1.00 93.19 198 LYS A CA 1
ATOM 1545 C C . LYS A 1 198 ? 9.476 29.542 -10.777 1.00 93.19 198 LYS A C 1
ATOM 1547 O O . LYS A 1 198 ? 8.980 28.763 -11.586 1.00 93.19 198 LYS A O 1
ATOM 1552 N N . VAL A 1 199 ? 9.347 30.865 -10.847 1.00 92.06 199 VAL A N 1
ATOM 1553 C CA . VAL A 1 199 ? 8.581 31.595 -11.870 1.00 92.06 199 VAL A CA 1
ATOM 1554 C C . VAL A 1 199 ? 9.490 32.647 -12.496 1.00 92.06 199 VAL A C 1
ATOM 1556 O O . VAL A 1 199 ? 10.033 33.489 -11.788 1.00 92.06 199 VAL A O 1
ATOM 1559 N N . ASN A 1 200 ? 9.737 32.569 -13.806 1.00 89.69 200 ASN A N 1
ATOM 1560 C CA . ASN A 1 200 ? 10.657 33.460 -14.533 1.00 89.69 200 ASN A CA 1
ATOM 1561 C C . ASN A 1 200 ? 12.056 33.607 -13.881 1.00 89.69 200 ASN A C 1
ATOM 1563 O O . ASN A 1 200 ? 12.733 34.617 -14.045 1.00 89.69 200 ASN A O 1
ATOM 1567 N N . GLY A 1 201 ? 12.503 32.578 -13.149 1.00 86.19 201 GLY A N 1
ATOM 1568 C CA . GLY A 1 201 ? 13.774 32.549 -12.413 1.00 86.19 201 GLY A CA 1
ATOM 1569 C C . GLY A 1 201 ? 13.681 32.920 -10.925 1.00 86.19 201 GLY A C 1
ATOM 1570 O O . GLY A 1 201 ? 14.550 32.488 -10.160 1.00 86.19 201 GLY A O 1
ATOM 1571 N N . ASN A 1 202 ? 12.624 33.618 -10.498 1.00 88.38 202 ASN A N 1
ATOM 1572 C CA . ASN A 1 202 ? 12.357 33.944 -9.093 1.00 88.38 202 ASN A CA 1
ATOM 1573 C C . ASN A 1 202 ? 12.039 32.674 -8.297 1.00 88.38 202 ASN A C 1
ATOM 1575 O O . ASN A 1 202 ? 11.386 31.774 -8.819 1.00 88.38 202 ASN A O 1
ATOM 1579 N N . ASN A 1 203 ? 12.489 32.585 -7.043 1.00 88.06 203 ASN A N 1
ATOM 1580 C CA . ASN A 1 203 ? 12.194 31.438 -6.182 1.00 88.06 203 ASN A CA 1
ATOM 1581 C C . ASN A 1 203 ? 10.769 31.540 -5.619 1.00 88.06 203 ASN A C 1
ATOM 1583 O O . ASN A 1 203 ? 10.476 32.497 -4.914 1.00 88.06 203 ASN A O 1
ATOM 1587 N N . ALA A 1 204 ? 9.936 30.537 -5.894 1.00 86.19 204 ALA A N 1
ATOM 1588 C CA . ALA A 1 204 ? 8.566 30.427 -5.392 1.00 86.19 204 ALA A CA 1
ATOM 1589 C C . ALA A 1 204 ? 8.393 29.284 -4.372 1.00 86.19 204 ALA A C 1
ATOM 1591 O O . ALA A 1 204 ? 7.323 29.126 -3.801 1.00 86.19 204 ALA A O 1
ATOM 1592 N N . ALA A 1 205 ? 9.438 28.493 -4.091 1.00 82.38 205 ALA A N 1
ATOM 1593 C CA . ALA A 1 205 ? 9.333 27.299 -3.242 1.00 82.38 205 ALA A CA 1
ATOM 1594 C C . ALA A 1 205 ? 8.978 27.576 -1.761 1.00 82.38 205 ALA A C 1
ATOM 1596 O O . ALA A 1 205 ? 8.655 26.643 -1.025 1.00 82.38 205 ALA A O 1
ATOM 1597 N N . HIS A 1 206 ? 9.055 28.837 -1.326 1.00 82.81 206 HIS A N 1
ATOM 1598 C CA . HIS A 1 206 ? 8.689 29.306 0.019 1.00 82.81 206 HIS A CA 1
ATOM 1599 C C . HIS A 1 206 ? 7.653 30.447 -0.006 1.00 82.81 206 HIS A C 1
ATOM 1601 O O . HIS A 1 206 ? 7.380 31.026 1.042 1.00 82.81 206 HIS A O 1
ATOM 1607 N N . GLY A 1 207 ? 7.153 30.807 -1.193 1.00 75.94 207 GLY A N 1
ATOM 1608 C CA . GLY A 1 207 ? 6.210 31.904 -1.411 1.00 75.94 207 GLY A CA 1
ATOM 1609 C C . GLY A 1 207 ? 4.808 31.372 -1.688 1.00 75.94 207 GLY A C 1
ATOM 1610 O O . GLY A 1 207 ? 4.651 30.275 -2.218 1.00 75.94 207 GLY A O 1
ATOM 1611 N N . ASN A 1 208 ? 3.781 32.137 -1.333 1.00 86.94 208 ASN A N 1
ATOM 1612 C CA . ASN A 1 208 ? 2.387 31.712 -1.444 1.00 86.94 208 ASN A CA 1
ATOM 1613 C C . ASN A 1 208 ? 1.950 31.547 -2.919 1.00 86.94 208 ASN A C 1
ATOM 1615 O O . ASN A 1 208 ? 2.467 32.233 -3.801 1.00 86.94 208 ASN A O 1
ATOM 1619 N N . TYR A 1 209 ? 0.952 30.703 -3.217 1.00 87.62 209 TYR A N 1
ATOM 1620 C CA . TYR A 1 209 ? 0.439 30.524 -4.588 1.00 87.62 209 TYR A CA 1
ATOM 1621 C C . TYR A 1 209 ? 0.014 31.843 -5.256 1.00 87.62 209 TYR A C 1
ATOM 1623 O O . TYR A 1 209 ? 0.129 31.979 -6.472 1.00 87.62 209 TYR A O 1
ATOM 1631 N N . MET A 1 210 ? -0.427 32.834 -4.473 1.00 88.69 210 MET A N 1
ATOM 1632 C CA . MET A 1 210 ? -0.757 34.171 -4.975 1.00 88.69 210 MET A CA 1
ATOM 1633 C C . MET A 1 210 ? 0.450 34.878 -5.613 1.00 88.69 210 MET A C 1
ATOM 1635 O O . MET A 1 210 ? 0.290 35.484 -6.666 1.00 88.69 210 MET A O 1
ATOM 1639 N N . GLU A 1 211 ? 1.659 34.731 -5.059 1.00 87.94 211 GLU A N 1
ATOM 1640 C CA . GLU A 1 211 ? 2.897 35.296 -5.628 1.00 87.94 211 GLU A CA 1
ATOM 1641 C C . GLU A 1 211 ? 3.211 34.677 -7.000 1.00 87.94 211 GLU A C 1
ATOM 1643 O O . GLU A 1 211 ? 3.709 35.344 -7.906 1.00 87.94 211 GLU A O 1
ATOM 1648 N N . VAL A 1 212 ? 2.872 33.395 -7.186 1.00 89.06 212 VAL A N 1
ATOM 1649 C CA . VAL A 1 212 ? 2.981 32.716 -8.484 1.00 89.06 212 VAL A CA 1
ATOM 1650 C C . VAL A 1 212 ? 1.936 33.240 -9.471 1.00 89.06 212 VAL A C 1
ATOM 1652 O O . VAL A 1 212 ? 2.259 33.454 -10.639 1.00 89.06 212 VAL A O 1
ATOM 1655 N N . LEU A 1 213 ? 0.697 33.462 -9.022 1.00 90.00 213 LEU A N 1
ATOM 1656 C CA . LEU A 1 213 ? -0.394 33.954 -9.868 1.00 90.00 213 LEU A CA 1
ATOM 1657 C C . LEU A 1 213 ? -0.213 35.422 -10.287 1.00 90.00 213 LEU A C 1
ATOM 1659 O O . LEU A 1 213 ? -0.555 35.765 -11.417 1.00 90.00 213 LEU A O 1
ATOM 1663 N N . GLU A 1 214 ? 0.387 36.277 -9.452 1.00 89.75 214 GLU A N 1
ATOM 1664 C CA . GLU A 1 214 ? 0.695 37.679 -9.788 1.00 89.75 214 GLU A CA 1
ATOM 1665 C C . GLU A 1 214 ? 1.623 37.841 -11.003 1.00 89.75 214 GLU A C 1
ATOM 1667 O O . GLU A 1 214 ? 1.625 38.893 -11.646 1.00 89.75 214 GLU A O 1
ATOM 1672 N N . HIS A 1 215 ? 2.376 36.804 -11.376 1.00 88.06 215 HIS A N 1
ATOM 1673 C CA . HIS A 1 215 ? 3.170 36.817 -12.602 1.00 88.06 215 HIS A CA 1
ATOM 1674 C C . HIS A 1 215 ? 2.332 36.746 -13.892 1.00 88.06 215 HIS A C 1
ATOM 1676 O O . HIS A 1 215 ? 2.852 37.125 -14.941 1.00 88.06 215 HIS A O 1
ATOM 1682 N N . PHE A 1 216 ? 1.068 36.312 -13.828 1.00 90.19 216 PHE A N 1
ATOM 1683 C CA . PHE A 1 216 ? 0.177 36.159 -14.982 1.00 90.19 216 PHE A CA 1
ATOM 1684 C C . PHE A 1 216 ? -0.737 37.378 -15.177 1.00 90.19 216 PHE A C 1
ATOM 1686 O O . PHE A 1 216 ? -1.262 37.972 -14.230 1.00 90.19 216 PHE A O 1
ATOM 1693 N N . THR A 1 217 ? -0.963 37.767 -16.430 1.00 87.25 217 THR A N 1
ATOM 1694 C CA . THR A 1 217 ? -1.698 38.993 -16.766 1.00 87.25 217 THR A CA 1
ATOM 1695 C C . THR A 1 217 ? -3.204 38.861 -16.542 1.00 87.25 217 THR A C 1
ATOM 1697 O O . THR A 1 217 ? -3.805 39.803 -16.022 1.00 87.25 217 THR A O 1
ATOM 1700 N N . ALA A 1 218 ? -3.812 37.700 -16.811 1.00 84.88 218 ALA A N 1
ATOM 1701 C CA . ALA A 1 218 ? -5.222 37.458 -16.478 1.00 84.88 218 ALA A CA 1
ATOM 1702 C C . ALA A 1 218 ? -5.515 37.661 -14.978 1.00 84.88 218 ALA A C 1
ATOM 1704 O O . ALA A 1 218 ? -6.458 38.370 -14.627 1.00 84.88 218 ALA A O 1
ATOM 1705 N N . TYR A 1 219 ? -4.674 37.118 -14.087 1.00 86.31 219 TYR A N 1
ATOM 1706 C CA . TYR A 1 219 ? -4.875 37.241 -12.637 1.00 86.31 219 TYR A CA 1
ATOM 1707 C C . TYR A 1 219 ? -4.752 38.689 -12.153 1.00 86.31 219 TYR A C 1
ATOM 1709 O O . TYR A 1 219 ? -5.623 39.174 -11.433 1.00 86.31 219 TYR A O 1
ATOM 1717 N N . ARG A 1 220 ? -3.733 39.427 -12.619 1.00 85.38 220 ARG A N 1
ATOM 1718 C CA . ARG A 1 220 ? -3.578 40.860 -12.302 1.00 85.38 220 ARG A CA 1
ATOM 1719 C C . ARG A 1 220 ? -4.752 41.722 -12.776 1.00 85.38 220 ARG A C 1
ATOM 1721 O O . ARG A 1 220 ? -4.981 42.782 -12.203 1.00 85.38 220 ARG A O 1
ATOM 1728 N N . THR A 1 221 ? -5.470 41.285 -13.812 1.00 81.94 221 THR A N 1
ATOM 1729 C CA . THR A 1 221 ? -6.550 42.060 -14.441 1.00 81.94 221 THR A CA 1
ATOM 1730 C C . THR A 1 221 ? -7.942 41.686 -13.910 1.00 81.94 221 THR A C 1
ATOM 1732 O O . THR A 1 221 ? -8.803 42.558 -13.843 1.00 81.94 221 THR A O 1
ATOM 1735 N N . ARG A 1 222 ? -8.178 40.417 -13.536 1.00 76.44 222 ARG A N 1
ATOM 1736 C CA . ARG A 1 222 ? -9.510 39.887 -13.158 1.00 76.44 222 ARG A CA 1
ATOM 1737 C C . ARG A 1 222 ? -9.580 39.184 -11.793 1.00 76.44 222 ARG A C 1
ATOM 1739 O O . ARG A 1 222 ? -10.671 38.845 -11.346 1.00 76.44 222 ARG A O 1
ATOM 1746 N N . GLN A 1 223 ? -8.450 38.965 -11.118 1.00 77.88 223 GLN A N 1
ATOM 1747 C CA . GLN A 1 223 ? -8.357 38.317 -9.800 1.00 77.88 223 GLN A CA 1
ATOM 1748 C C . GLN A 1 223 ? -9.167 37.006 -9.707 1.00 77.88 223 GLN A C 1
ATOM 1750 O O . GLN A 1 223 ? -8.828 36.038 -10.385 1.00 77.88 223 GLN A O 1
ATOM 1755 N N . GLN A 1 224 ? -10.225 36.950 -8.888 1.00 62.12 224 GLN A N 1
ATOM 1756 C CA . GLN A 1 224 ? -11.052 35.747 -8.701 1.00 62.12 224 GLN A CA 1
ATOM 1757 C C . GLN A 1 224 ? -11.881 35.368 -9.942 1.00 62.12 224 GLN A C 1
ATOM 1759 O O . GLN A 1 224 ? -12.182 34.193 -10.124 1.00 62.12 224 GLN A O 1
ATOM 1764 N N . GLU A 1 225 ? -12.172 36.313 -10.840 1.00 67.25 225 GLU A N 1
ATOM 1765 C CA . GLU A 1 225 ? -12.853 36.059 -12.123 1.00 67.25 225 GLU A CA 1
ATOM 1766 C C . GLU A 1 225 ? -11.874 35.662 -13.248 1.00 67.25 225 GLU A C 1
ATOM 1768 O O . GLU A 1 225 ? -12.246 35.589 -14.419 1.00 67.25 225 GLU A O 1
ATOM 1773 N N . ALA A 1 226 ? -10.596 35.420 -12.928 1.00 70.81 226 ALA A N 1
ATOM 1774 C CA . ALA A 1 226 ? -9.585 35.059 -13.919 1.00 70.81 226 ALA A CA 1
ATOM 1775 C C . ALA A 1 226 ? -9.653 33.593 -14.385 1.00 70.81 226 ALA A C 1
ATOM 1777 O O . ALA A 1 226 ? -8.906 33.235 -15.290 1.00 70.81 226 ALA A O 1
ATOM 1778 N N . LEU A 1 227 ? -10.481 32.727 -13.793 1.00 79.94 227 LEU A N 1
ATOM 1779 C CA . LEU A 1 227 ? -10.588 31.319 -14.199 1.00 79.94 227 LEU A CA 1
ATOM 1780 C C . LEU A 1 227 ? -11.482 31.158 -15.436 1.00 79.94 227 LEU A C 1
ATOM 1782 O O . LEU A 1 227 ? -12.615 31.633 -15.462 1.00 79.94 227 LEU A O 1
ATOM 1786 N N . GLY A 1 228 ? -10.984 30.462 -16.460 1.00 74.88 228 GLY A N 1
ATOM 1787 C CA . GLY A 1 228 ? -11.775 30.149 -17.651 1.00 74.88 228 GLY A CA 1
ATOM 1788 C C . GLY A 1 228 ? -12.761 28.996 -17.435 1.00 74.88 228 GLY A C 1
ATOM 1789 O O . GLY A 1 228 ? -12.576 28.154 -16.557 1.00 74.88 228 GLY A O 1
ATOM 1790 N N . LEU A 1 229 ? -13.787 28.924 -18.286 1.00 83.38 229 LEU A N 1
ATOM 1791 C CA . LEU A 1 229 ? -14.723 27.798 -18.326 1.00 83.38 229 LEU A CA 1
ATOM 1792 C C . LEU A 1 229 ? -14.061 26.593 -19.013 1.00 83.38 229 LEU A C 1
ATOM 1794 O O . LEU A 1 229 ? -14.080 26.474 -20.237 1.00 83.38 229 LEU A O 1
ATOM 1798 N N . TYR A 1 230 ? -13.470 25.704 -18.215 1.00 85.06 230 TYR A N 1
ATOM 1799 C CA . TYR A 1 230 ? -12.824 24.471 -18.669 1.00 85.06 230 TYR A CA 1
ATOM 1800 C C . TYR A 1 230 ? -13.421 23.243 -17.976 1.00 85.06 230 TYR A C 1
ATOM 1802 O O . TYR A 1 230 ? -13.860 23.320 -16.830 1.00 85.06 230 TYR A O 1
ATOM 1810 N N . GLN A 1 231 ? -13.347 22.077 -18.629 1.00 88.75 231 GLN A N 1
ATOM 1811 C CA . GLN A 1 231 ? -13.424 20.806 -17.908 1.00 88.75 231 GLN A CA 1
ATOM 1812 C C . GLN A 1 231 ? -12.125 20.652 -17.107 1.00 88.75 231 GLN A C 1
ATOM 1814 O O . GLN A 1 231 ? -11.070 20.359 -17.672 1.00 88.75 231 GLN A O 1
ATOM 1819 N N . TRP A 1 232 ? -12.187 20.916 -15.807 1.00 91.62 232 TRP A N 1
ATOM 1820 C CA . TRP A 1 232 ? -11.041 20.821 -14.910 1.00 91.62 232 TRP A CA 1
ATOM 1821 C C . TRP A 1 232 ? -10.677 19.362 -14.623 1.00 91.62 232 TRP A C 1
ATOM 1823 O O . TRP A 1 232 ? -11.543 18.543 -14.325 1.00 91.62 232 TRP A O 1
ATOM 1833 N N . VAL A 1 233 ? -9.383 19.050 -14.698 1.00 91.44 233 VAL A N 1
ATOM 1834 C CA . VAL A 1 233 ? -8.811 17.792 -14.204 1.00 91.44 233 VAL A CA 1
ATOM 1835 C C . VAL A 1 233 ? -7.958 18.107 -12.982 1.00 91.44 233 VAL A C 1
ATOM 1837 O O . VAL A 1 233 ? -7.098 18.989 -13.040 1.00 91.44 233 VAL A O 1
ATOM 1840 N N . TYR A 1 234 ? -8.203 17.393 -11.888 1.00 90.81 234 TYR A N 1
ATOM 1841 C CA . TYR A 1 234 ? -7.652 17.654 -10.560 1.00 90.81 234 TYR A CA 1
ATOM 1842 C C . TYR A 1 234 ? -6.573 16.630 -10.188 1.00 90.81 234 TYR A C 1
ATOM 1844 O O . TYR A 1 234 ? -6.412 15.582 -10.825 1.00 90.81 234 TYR A O 1
ATOM 1852 N N . ARG A 1 235 ? -5.815 16.941 -9.132 1.00 85.00 235 ARG A N 1
ATOM 1853 C CA . ARG A 1 235 ? -4.801 16.044 -8.558 1.00 85.00 235 ARG A CA 1
ATOM 1854 C C . ARG A 1 235 ? -5.441 14.825 -7.886 1.00 85.00 235 ARG A C 1
ATOM 1856 O O . ARG A 1 235 ? -4.906 13.727 -8.022 1.00 85.00 235 ARG A O 1
ATOM 1863 N N . THR A 1 236 ? -6.529 15.016 -7.142 1.00 85.38 236 THR A N 1
ATOM 1864 C CA . THR A 1 236 ? -7.162 13.967 -6.327 1.00 85.38 236 THR A CA 1
ATOM 1865 C C . THR A 1 236 ? -8.689 13.984 -6.447 1.00 85.38 236 THR A C 1
ATOM 1867 O O . THR A 1 236 ? -9.265 14.944 -6.957 1.00 85.38 236 THR A O 1
ATOM 1870 N N . HIS A 1 237 ? -9.358 12.912 -6.006 1.00 85.56 237 HIS A N 1
ATOM 1871 C CA . HIS A 1 237 ? -10.827 12.849 -6.009 1.00 85.56 237 HIS A CA 1
ATOM 1872 C C . HIS A 1 237 ? -11.434 13.843 -5.029 1.00 85.56 237 HIS A C 1
ATOM 1874 O O . HIS A 1 237 ? -12.478 14.414 -5.315 1.00 85.56 237 HIS A O 1
ATOM 1880 N N . GLU A 1 238 ? -10.772 14.068 -3.895 1.00 83.75 238 GLU A N 1
ATOM 1881 C CA . GLU A 1 238 ? -11.218 15.017 -2.881 1.00 83.75 238 GLU A CA 1
ATOM 1882 C C . GLU A 1 238 ? -11.254 16.439 -3.462 1.00 83.75 238 GLU A C 1
ATOM 1884 O O . GLU A 1 238 ? -12.281 17.102 -3.372 1.00 83.75 238 GLU A O 1
ATOM 1889 N N . ASP A 1 239 ? -10.198 16.845 -4.182 1.00 85.44 239 ASP A N 1
ATOM 1890 C CA . ASP A 1 239 ? -10.149 18.128 -4.904 1.00 85.44 239 ASP A CA 1
ATOM 1891 C C . ASP A 1 239 ? -11.336 18.286 -5.890 1.00 85.44 239 ASP A C 1
ATOM 1893 O O . ASP A 1 239 ? -11.954 19.348 -5.967 1.00 85.44 239 ASP A O 1
ATOM 1897 N N . ALA A 1 240 ? -11.672 17.223 -6.635 1.00 86.12 240 ALA A N 1
ATOM 1898 C CA . ALA A 1 240 ? -12.765 17.218 -7.615 1.00 86.12 240 ALA A CA 1
ATOM 1899 C C . ALA A 1 240 ? -14.167 17.131 -6.975 1.00 86.12 240 ALA A C 1
ATOM 1901 O O . ALA A 1 240 ? -15.160 17.573 -7.553 1.00 86.12 240 ALA A O 1
ATOM 1902 N N . GLU A 1 241 ? -14.291 16.514 -5.802 1.00 84.50 241 GLU A N 1
ATOM 1903 C CA . GLU A 1 241 ? -15.534 16.408 -5.033 1.00 84.50 241 GLU A CA 1
ATOM 1904 C C . GLU A 1 241 ? -15.861 17.725 -4.320 1.00 84.50 241 GLU A C 1
ATOM 1906 O O . GLU A 1 241 ? -16.988 18.209 -4.430 1.00 84.50 241 GLU A O 1
ATOM 1911 N N . GLU A 1 242 ? -14.870 18.361 -3.685 1.00 83.06 242 GLU A N 1
ATOM 1912 C CA . GLU A 1 242 ? -15.021 19.673 -3.046 1.00 83.06 242 GLU A CA 1
ATOM 1913 C C . GLU A 1 242 ? -15.487 20.742 -4.046 1.00 83.06 242 GLU A C 1
ATOM 1915 O O . GLU A 1 242 ? -16.429 21.483 -3.756 1.00 83.06 242 GLU A O 1
ATOM 1920 N N . ASP A 1 243 ? -14.897 20.794 -5.246 1.00 82.69 243 ASP A N 1
ATOM 1921 C CA . ASP A 1 243 ? -15.288 21.768 -6.273 1.00 82.69 243 ASP A CA 1
ATOM 1922 C C . ASP A 1 243 ? -16.700 21.492 -6.829 1.00 82.69 243 ASP A C 1
ATOM 1924 O O . ASP A 1 243 ? -17.496 22.419 -6.984 1.00 82.69 243 ASP A O 1
ATOM 1928 N N . ARG A 1 244 ? -17.081 20.217 -7.023 1.00 83.75 244 ARG A N 1
ATOM 1929 C CA . ARG A 1 244 ? -18.461 19.832 -7.393 1.00 83.75 244 ARG A CA 1
ATOM 1930 C C . ARG A 1 244 ? -19.484 20.285 -6.346 1.00 83.75 244 ARG A C 1
ATOM 1932 O O . ARG A 1 244 ? -20.538 20.807 -6.712 1.00 83.75 244 ARG A O 1
ATOM 1939 N N . VAL A 1 245 ? -19.178 20.127 -5.056 1.00 83.25 245 VAL A N 1
ATOM 1940 C CA . VAL A 1 245 ? -20.047 20.581 -3.955 1.00 83.25 245 VAL A CA 1
ATOM 1941 C C . VAL A 1 245 ? -20.140 22.111 -3.913 1.00 83.25 245 VAL A C 1
ATOM 1943 O O . VAL A 1 245 ? -21.238 22.647 -3.747 1.00 83.25 245 VAL A O 1
ATOM 1946 N N . GLN A 1 246 ? -19.029 22.826 -4.119 1.00 79.00 246 GLN A N 1
ATOM 1947 C CA . GLN A 1 246 ? -19.016 24.293 -4.163 1.00 79.00 246 GLN A CA 1
ATOM 1948 C C . GLN A 1 246 ? -19.839 24.836 -5.344 1.00 79.00 246 GLN A C 1
ATOM 1950 O O . GLN A 1 246 ? -20.709 25.684 -5.138 1.00 79.00 246 GLN A O 1
ATOM 1955 N N . GLN A 1 247 ? -19.661 24.293 -6.553 1.00 75.06 247 GLN A N 1
ATOM 1956 C CA . GLN A 1 247 ? -20.450 24.668 -7.734 1.00 75.06 247 GLN A CA 1
ATOM 1957 C C . GLN A 1 247 ? -21.954 24.388 -7.546 1.00 75.06 247 GLN A C 1
ATOM 1959 O O . GLN A 1 247 ? -22.795 25.231 -7.883 1.00 75.06 247 GLN A O 1
ATOM 1964 N N . ALA A 1 248 ? -22.313 23.239 -6.962 1.00 73.06 248 ALA A N 1
ATOM 1965 C CA . ALA A 1 248 ? -23.703 22.900 -6.655 1.00 73.06 248 ALA A CA 1
ATOM 1966 C C . ALA A 1 248 ? -24.324 23.875 -5.636 1.00 73.06 248 ALA A C 1
ATOM 1968 O O . ALA A 1 248 ? -25.446 24.348 -5.840 1.00 73.06 248 ALA A O 1
ATOM 1969 N N . ALA A 1 249 ? -23.584 24.240 -4.584 1.00 67.75 249 ALA A N 1
ATOM 1970 C CA . ALA A 1 249 ? -24.025 25.224 -3.599 1.00 67.75 249 ALA A CA 1
ATOM 1971 C C . ALA A 1 249 ? -24.237 26.612 -4.232 1.00 67.75 249 ALA A C 1
ATOM 1973 O O . ALA A 1 249 ? -25.305 27.202 -4.065 1.00 67.75 249 ALA A O 1
ATOM 1974 N N . SER A 1 250 ? -23.278 27.113 -5.019 1.00 60.44 250 SER A N 1
ATOM 1975 C CA . SER A 1 250 ? -23.403 28.393 -5.736 1.00 60.44 250 SER A CA 1
ATOM 1976 C C . SER A 1 250 ? -24.611 28.428 -6.678 1.00 60.44 250 SER A C 1
ATOM 1978 O O . SER A 1 250 ? -25.308 29.441 -6.751 1.00 60.44 250 SER A O 1
ATOM 1980 N N . THR A 1 251 ? -24.913 27.312 -7.346 1.00 55.47 251 THR A N 1
ATOM 1981 C CA . THR A 1 251 ? -26.087 27.193 -8.227 1.00 55.47 251 THR A CA 1
ATOM 1982 C C . THR A 1 251 ? -27.402 27.211 -7.435 1.00 55.47 251 THR A C 1
ATOM 1984 O O . THR A 1 251 ? -28.375 27.838 -7.858 1.00 55.47 251 THR A O 1
ATOM 1987 N N . ALA A 1 252 ? -27.435 26.594 -6.248 1.00 47.59 252 ALA A N 1
ATOM 1988 C CA . ALA A 1 252 ? -28.604 26.612 -5.368 1.00 47.59 252 ALA A CA 1
ATOM 1989 C C . ALA A 1 252 ? -28.932 28.022 -4.834 1.00 47.59 252 ALA A C 1
ATOM 1991 O O . ALA A 1 252 ? -30.108 28.374 -4.731 1.00 47.59 252 ALA A O 1
ATOM 1992 N N . TYR A 1 253 ? -27.921 28.855 -4.555 1.00 43.47 253 TYR A N 1
ATOM 1993 C CA . TYR A 1 253 ? -28.138 30.244 -4.121 1.00 43.47 253 TYR A CA 1
ATOM 1994 C C . TYR A 1 253 ? -28.690 31.155 -5.231 1.00 43.47 253 TYR A C 1
ATOM 1996 O O . TYR A 1 253 ? -29.443 32.079 -4.929 1.00 43.47 253 TYR A O 1
ATOM 2004 N N . LEU A 1 254 ? -28.382 30.889 -6.507 1.00 41.94 254 LEU A N 1
ATOM 2005 C CA . LEU A 1 254 ? -28.876 31.689 -7.639 1.00 41.94 254 LEU A CA 1
ATOM 2006 C C . LEU A 1 254 ? -30.356 31.429 -7.973 1.00 41.94 254 LEU A C 1
ATOM 2008 O O . LEU A 1 254 ? -31.061 32.352 -8.375 1.00 41.94 254 LEU A O 1
ATOM 2012 N N . ASN A 1 255 ? -30.856 30.212 -7.745 1.00 40.44 255 ASN A N 1
ATOM 2013 C CA . ASN A 1 255 ? -32.268 29.865 -7.972 1.00 40.44 255 ASN A CA 1
ATOM 2014 C C . ASN A 1 255 ? -33.196 30.241 -6.794 1.00 40.44 255 ASN A C 1
ATOM 2016 O O . ASN A 1 255 ? -34.409 30.047 -6.865 1.00 40.44 255 ASN A O 1
ATOM 2020 N N . GLY A 1 256 ? -32.648 30.785 -5.702 1.00 38.25 256 GLY A N 1
ATOM 2021 C CA . GLY A 1 256 ? -33.350 31.035 -4.441 1.00 38.25 256 GLY A CA 1
ATOM 2022 C C . GLY A 1 256 ? -33.942 32.437 -4.256 1.00 38.25 256 GLY A C 1
ATOM 2023 O O . GLY A 1 256 ? -33.943 32.922 -3.126 1.00 38.25 256 GLY A O 1
ATOM 2024 N N . SER A 1 257 ? -34.399 33.139 -5.304 1.00 30.91 257 SER A N 1
ATOM 2025 C CA . SER A 1 257 ? -34.978 34.496 -5.164 1.00 30.91 257 SER A CA 1
ATOM 2026 C C . SER A 1 257 ? -35.913 34.933 -6.308 1.00 30.91 257 SER A C 1
ATOM 2028 O O . SER A 1 257 ? -35.498 35.687 -7.180 1.00 30.91 257 SER A O 1
ATOM 2030 N N . HIS A 1 258 ? -37.183 34.498 -6.279 1.00 26.50 258 HIS A N 1
ATOM 2031 C CA . HIS A 1 258 ? -38.411 35.316 -6.460 1.00 26.50 258 HIS A CA 1
ATOM 2032 C C . HIS A 1 258 ? -39.629 34.456 -6.868 1.00 26.50 258 HIS A C 1
ATOM 2034 O O . HIS A 1 258 ? -39.559 33.730 -7.858 1.00 26.50 258 HIS A O 1
ATOM 2040 N N . PRO A 1 259 ? -40.788 34.577 -6.188 1.00 32.09 259 PRO A N 1
ATOM 2041 C CA . PRO A 1 259 ? -42.036 33.982 -6.655 1.00 32.09 259 PRO A CA 1
ATOM 2042 C C . PRO A 1 259 ? -42.811 34.936 -7.582 1.00 32.09 259 PRO A C 1
ATOM 2044 O O . PRO A 1 259 ? -43.160 36.046 -7.182 1.00 32.09 259 PRO A O 1
ATOM 2047 N N . GLY A 1 260 ? -43.169 34.456 -8.778 1.00 26.44 260 GLY A N 1
ATOM 2048 C CA . GLY A 1 260 ? -44.281 34.993 -9.573 1.00 26.44 260 GLY A CA 1
ATOM 2049 C C . GLY A 1 260 ? -43.929 35.694 -10.891 1.00 26.44 260 GLY A C 1
ATOM 2050 O O . GLY A 1 260 ? -43.669 36.890 -10.909 1.00 26.44 260 GLY A O 1
ATOM 2051 N N . SER A 1 261 ? -44.069 34.969 -12.006 1.00 25.77 261 SER A N 1
ATOM 2052 C CA . SER A 1 261 ? -44.682 35.453 -13.259 1.00 25.77 261 SER A CA 1
ATOM 2053 C C . SER A 1 261 ? -44.754 34.298 -14.259 1.00 25.77 261 SER A C 1
ATOM 2055 O O . SER A 1 261 ? -43.730 33.832 -14.749 1.00 25.77 261 SER A O 1
ATOM 2057 N N . SER A 1 262 ? -45.959 33.838 -14.579 1.00 28.80 262 SER A N 1
ATOM 2058 C CA . SER A 1 262 ? -46.190 32.785 -15.568 1.00 28.80 262 SER A CA 1
ATOM 2059 C C . SER A 1 262 ? -45.898 33.241 -17.002 1.00 28.80 262 SER A C 1
ATOM 2061 O O . SER A 1 262 ? -46.267 34.351 -17.392 1.00 28.80 262 SER A O 1
ATOM 2063 N N . LYS A 1 263 ? -45.339 32.334 -17.811 1.00 26.83 263 LYS A N 1
ATOM 2064 C CA . LYS A 1 263 ? -45.846 32.033 -19.160 1.00 26.83 263 LYS A CA 1
ATOM 2065 C C . LYS A 1 263 ? -45.281 30.716 -19.690 1.00 26.83 263 LYS A C 1
ATOM 2067 O O . LYS A 1 263 ? -44.086 30.464 -19.593 1.00 26.83 263 LYS A O 1
ATOM 2072 N N . GLU A 1 264 ? -46.175 29.906 -20.238 1.00 28.52 264 GLU A N 1
ATOM 2073 C CA . GLU A 1 264 ? -45.875 28.712 -21.029 1.00 28.52 264 GLU A CA 1
ATOM 2074 C C . GLU A 1 264 ? -45.215 29.134 -22.358 1.00 28.52 264 GLU A C 1
ATOM 2076 O O . GLU A 1 264 ? -45.571 30.187 -22.891 1.00 28.52 264 GLU 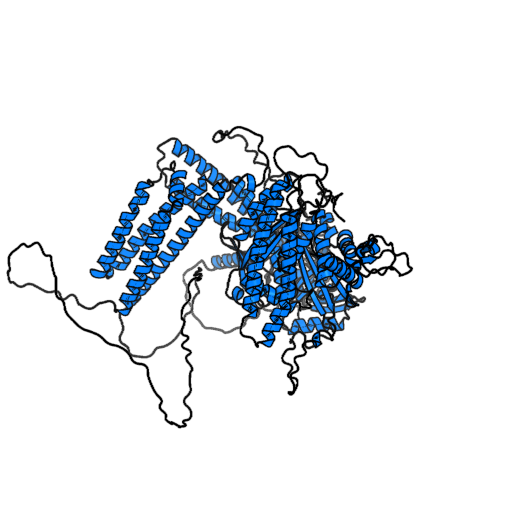A O 1
ATOM 2081 N N . ASP A 1 265 ? -44.272 28.350 -22.899 1.00 25.39 265 ASP A N 1
ATOM 2082 C CA . ASP A 1 265 ? -44.618 27.460 -24.023 1.00 25.39 265 ASP A CA 1
ATOM 2083 C C . ASP A 1 265 ? -43.495 26.498 -24.477 1.00 25.39 265 ASP A C 1
ATOM 2085 O O . ASP A 1 265 ? -42.307 26.811 -24.439 1.00 25.39 265 ASP A O 1
ATOM 2089 N N . SER A 1 266 ? -43.944 25.346 -24.983 1.00 25.19 266 SER A N 1
ATOM 2090 C CA . SER A 1 266 ? -43.312 24.430 -25.955 1.00 25.19 266 SER A CA 1
ATOM 2091 C C . SER A 1 266 ? -41.834 23.988 -25.840 1.00 25.19 266 SER A C 1
ATOM 2093 O O . SER A 1 266 ? -40.886 24.722 -26.112 1.00 25.19 266 SER A O 1
ATOM 2095 N N . SER A 1 267 ? -41.698 22.673 -25.658 1.00 29.53 267 SER A N 1
ATOM 2096 C CA . SER A 1 267 ? -40.627 21.780 -26.125 1.00 29.53 267 SER A CA 1
ATOM 2097 C C . SER A 1 267 ? -39.848 22.193 -27.388 1.00 29.53 267 SER A C 1
ATOM 2099 O O . SER A 1 267 ? -40.446 22.443 -28.436 1.00 29.53 267 SER A O 1
ATOM 2101 N N . LEU A 1 268 ? -38.521 22.034 -27.341 1.00 24.34 268 LEU A N 1
ATOM 2102 C CA . LEU A 1 268 ? -37.678 21.809 -28.519 1.00 24.34 268 LEU A CA 1
ATOM 2103 C C . LEU A 1 268 ? -36.566 20.807 -28.181 1.00 24.34 268 LEU A C 1
ATOM 2105 O O . LEU A 1 268 ? -35.707 21.080 -27.343 1.00 24.34 268 LEU A O 1
ATOM 2109 N N . GLU A 1 269 ? -36.572 19.655 -28.855 1.00 31.25 269 GLU A N 1
ATOM 2110 C CA . GLU A 1 269 ? -35.388 18.799 -28.938 1.00 31.25 269 GLU A CA 1
ATOM 2111 C C . GLU A 1 269 ? -34.252 19.589 -29.597 1.00 31.25 269 GLU A C 1
ATOM 2113 O O . GLU A 1 269 ? -34.424 20.200 -30.653 1.00 31.25 269 GLU A O 1
ATOM 2118 N N . GLY A 1 270 ? -33.075 19.574 -28.980 1.00 22.67 270 GLY A N 1
ATOM 2119 C CA . GLY A 1 270 ? -31.929 20.311 -29.486 1.00 22.67 270 GLY A CA 1
ATOM 2120 C C . GLY A 1 270 ? -30.659 19.881 -28.782 1.00 22.67 270 GLY A C 1
ATOM 2121 O O . GLY A 1 270 ? -30.310 20.427 -27.739 1.00 22.67 270 GLY A O 1
ATOM 2122 N N . ALA A 1 271 ? -29.950 18.920 -29.374 1.00 32.00 271 ALA A N 1
ATOM 2123 C CA . ALA A 1 271 ? -28.597 18.578 -28.963 1.00 32.00 271 ALA A CA 1
ATOM 2124 C C . ALA A 1 271 ? -27.673 19.786 -29.195 1.00 32.00 271 ALA A C 1
ATOM 2126 O O . ALA A 1 271 ? -27.121 19.968 -30.280 1.00 32.00 271 ALA A O 1
ATOM 2127 N N . GLN A 1 272 ? -27.504 20.627 -28.173 1.00 23.14 272 GLN A N 1
ATOM 2128 C CA . GLN A 1 272 ? -26.457 21.639 -28.165 1.00 23.14 272 GLN A CA 1
ATOM 2129 C C . GLN A 1 272 ? -25.147 20.974 -27.756 1.00 23.14 272 GLN A C 1
ATOM 2131 O O . GLN A 1 272 ? -24.764 20.943 -26.589 1.00 23.14 272 GLN A O 1
ATOM 2136 N N . THR A 1 273 ? -24.446 20.454 -28.764 1.00 23.75 273 THR A N 1
ATOM 2137 C CA . THR A 1 273 ? -22.990 20.305 -28.704 1.00 23.75 273 THR A CA 1
ATOM 2138 C C . THR A 1 273 ? -22.386 21.587 -28.124 1.00 23.75 273 THR A C 1
ATOM 2140 O O . THR A 1 273 ? -22.732 22.663 -28.633 1.00 23.75 273 THR A O 1
ATOM 2143 N N . PRO A 1 274 ? -21.473 21.526 -27.134 1.00 29.66 274 PRO A N 1
ATOM 2144 C CA . PRO A 1 274 ? -20.699 22.705 -26.774 1.00 29.66 274 PRO A CA 1
ATOM 2145 C C . PRO A 1 274 ? -20.003 23.192 -28.046 1.00 29.66 274 PRO A C 1
ATOM 2147 O O . PRO A 1 274 ? -19.362 22.405 -28.747 1.00 29.66 274 PRO A O 1
ATOM 2150 N N . GLN A 1 275 ? -20.200 24.463 -28.401 1.00 23.48 275 GLN A N 1
ATOM 2151 C CA . GLN A 1 275 ? -19.599 25.001 -29.614 1.00 23.48 275 GLN A CA 1
ATOM 2152 C C . GLN A 1 275 ? -18.082 24.877 -29.497 1.00 23.48 275 GLN A C 1
ATOM 2154 O O . GLN A 1 275 ? -17.465 25.515 -28.644 1.00 23.48 275 GLN A O 1
ATOM 2159 N N . ASN A 1 276 ? -17.486 24.075 -30.381 1.00 28.06 276 ASN A N 1
ATOM 2160 C CA . ASN A 1 276 ? -16.051 24.096 -30.602 1.00 28.06 276 ASN A CA 1
ATOM 2161 C C . ASN A 1 276 ? -15.660 25.527 -30.982 1.00 28.06 276 ASN A C 1
ATOM 2163 O O . ASN A 1 276 ? -15.825 25.935 -32.134 1.00 28.06 276 ASN A O 1
ATOM 2167 N N . ILE A 1 277 ? -15.070 26.268 -30.041 1.00 30.17 277 ILE A N 1
ATOM 2168 C CA . ILE A 1 277 ? -14.257 27.446 -30.352 1.00 30.17 277 ILE A CA 1
ATOM 2169 C C . ILE A 1 277 ? -12.919 26.931 -30.904 1.00 30.17 277 ILE A C 1
ATOM 2171 O O . ILE A 1 277 ? -11.844 27.145 -30.355 1.00 30.17 277 ILE A O 1
ATOM 2175 N N . SER A 1 278 ? -12.998 26.209 -32.022 1.00 33.88 278 SER A N 1
ATOM 2176 C CA . SER A 1 278 ? -11.866 25.884 -32.878 1.00 33.88 278 SER A CA 1
ATOM 2177 C C . SER A 1 278 ? -11.654 27.045 -33.847 1.00 33.88 278 SER A C 1
ATOM 2179 O O . SER A 1 278 ? -11.737 26.884 -35.067 1.00 33.88 278 SER A O 1
ATOM 2181 N N . SER A 1 279 ? -11.419 28.240 -33.304 1.00 25.97 279 SER A N 1
ATOM 2182 C CA . SER A 1 279 ? -10.779 29.297 -34.072 1.00 25.97 279 SER A CA 1
ATOM 2183 C C . SER A 1 279 ? -9.324 28.867 -34.296 1.00 25.97 279 SER A C 1
ATOM 2185 O O . SER A 1 279 ? -8.612 28.593 -33.327 1.00 25.97 279 SER A O 1
ATOM 2187 N N . PRO A 1 280 ? -8.837 28.780 -35.547 1.00 34.06 280 PRO A N 1
ATOM 2188 C CA . PRO A 1 280 ? -7.413 28.641 -35.791 1.00 34.06 280 PRO A CA 1
ATOM 2189 C C . PRO A 1 280 ? -6.764 29.987 -35.466 1.00 34.06 280 PRO A C 1
ATOM 2191 O O . PRO A 1 280 ? -6.564 30.830 -36.341 1.00 34.06 280 PRO A O 1
ATOM 2194 N N . LEU A 1 281 ? -6.473 30.203 -34.182 1.00 33.69 281 LEU A N 1
ATOM 2195 C CA . LEU A 1 281 ? -5.602 31.276 -33.733 1.00 33.69 281 LEU A CA 1
ATOM 2196 C C . LEU A 1 281 ? -4.225 31.018 -34.339 1.00 33.69 281 LEU A C 1
ATOM 2198 O O . LEU A 1 281 ? -3.437 30.205 -33.858 1.00 33.69 281 LEU A O 1
ATOM 2202 N N . VAL A 1 282 ? -3.970 31.713 -35.448 1.00 30.52 282 VAL A N 1
ATOM 2203 C CA . VAL A 1 282 ? -2.625 31.946 -35.960 1.00 30.52 282 VAL A CA 1
ATOM 2204 C C . VAL A 1 282 ? -1.810 32.457 -34.780 1.00 30.52 282 VAL A C 1
ATOM 2206 O O . VAL A 1 282 ? -2.152 33.491 -34.205 1.00 30.52 282 VAL A O 1
ATOM 2209 N N . ILE A 1 283 ? -0.765 31.717 -34.409 1.00 36.06 283 ILE A N 1
ATOM 2210 C CA . ILE A 1 283 ? 0.166 32.134 -33.364 1.00 36.06 283 ILE A CA 1
ATOM 2211 C C . ILE A 1 283 ? 0.810 33.433 -33.849 1.00 36.06 283 ILE A C 1
ATOM 2213 O O . ILE A 1 283 ? 1.690 33.419 -34.708 1.00 36.06 283 ILE A O 1
ATOM 2217 N N . SER A 1 284 ? 0.330 34.559 -33.324 1.00 34.81 284 SER A N 1
ATOM 2218 C CA . SER A 1 284 ? 1.030 35.832 -33.433 1.00 34.81 284 SER A CA 1
ATOM 2219 C C . SER A 1 284 ? 2.345 35.678 -32.675 1.00 34.81 284 SER A C 1
ATOM 2221 O O . SER A 1 284 ? 2.326 35.276 -31.512 1.00 34.81 284 SER A O 1
ATOM 2223 N N . GLU A 1 285 ? 3.479 35.961 -33.318 1.00 43.19 285 GLU A N 1
ATOM 2224 C CA . GLU A 1 285 ? 4.825 35.585 -32.841 1.00 43.19 285 GLU A CA 1
ATOM 2225 C C . GLU A 1 285 ? 5.288 36.286 -31.537 1.00 43.19 285 GLU A C 1
ATOM 2227 O O . GLU A 1 285 ? 6.434 36.119 -31.126 1.00 43.19 285 GLU A O 1
ATOM 2232 N N . GLU A 1 286 ? 4.413 37.032 -30.850 1.00 55.41 286 GLU A N 1
ATOM 2233 C CA . GLU A 1 286 ? 4.724 37.816 -29.643 1.00 55.41 286 GLU A CA 1
ATOM 2234 C C . GLU A 1 286 ? 3.737 37.619 -28.466 1.00 55.41 286 GLU A C 1
ATOM 2236 O O . GLU A 1 286 ? 3.562 38.519 -27.645 1.00 55.41 286 GLU A O 1
ATOM 2241 N N . THR A 1 287 ? 3.102 36.449 -28.304 1.00 68.56 287 THR A N 1
ATOM 2242 C CA . THR A 1 287 ? 2.463 36.124 -27.007 1.00 68.56 287 THR A CA 1
ATOM 2243 C C . THR A 1 287 ? 3.539 35.918 -25.928 1.00 68.56 287 THR A C 1
ATOM 2245 O O . THR A 1 287 ? 4.372 35.018 -26.089 1.00 68.56 287 THR A O 1
ATOM 2248 N N . PRO A 1 288 ? 3.561 36.695 -24.825 1.00 84.00 288 PRO A N 1
ATOM 2249 C CA . PRO A 1 288 ? 4.592 36.556 -23.801 1.00 84.00 288 PRO A CA 1
ATOM 2250 C C . PRO A 1 288 ? 4.535 35.176 -23.129 1.00 84.00 288 PRO A C 1
ATOM 2252 O O . PRO A 1 288 ? 3.469 34.685 -22.768 1.00 84.00 288 PRO A O 1
ATOM 2255 N N . LEU A 1 289 ? 5.701 34.545 -22.959 1.00 90.38 289 LEU A N 1
ATOM 2256 C CA . LEU A 1 289 ? 5.838 33.225 -22.337 1.00 90.38 289 LEU A CA 1
ATOM 2257 C C . LEU A 1 289 ? 6.327 33.354 -20.892 1.00 90.38 289 LEU A C 1
ATOM 2259 O O . LEU A 1 289 ? 7.390 33.926 -20.643 1.00 90.38 289 LEU A O 1
ATOM 2263 N N . ILE A 1 290 ? 5.605 32.741 -19.955 1.00 91.88 290 ILE A N 1
ATOM 2264 C CA . ILE A 1 290 ? 6.009 32.616 -18.551 1.00 91.88 290 ILE A CA 1
ATOM 2265 C C . ILE A 1 290 ? 6.678 31.255 -18.342 1.00 91.88 290 ILE A C 1
ATOM 2267 O O . ILE A 1 290 ? 6.134 30.204 -18.677 1.00 91.88 290 ILE A O 1
ATOM 2271 N N . SER A 1 291 ? 7.891 31.277 -17.794 1.00 93.69 291 SER A N 1
ATOM 2272 C CA . SER A 1 291 ? 8.730 30.099 -17.581 1.00 93.69 291 SER A CA 1
ATOM 2273 C C . SER A 1 291 ? 8.607 29.598 -16.142 1.00 93.69 291 SER A C 1
ATOM 2275 O O . SER A 1 291 ? 9.218 30.162 -15.231 1.00 93.69 291 SER A O 1
ATOM 2277 N N . LEU A 1 292 ? 7.879 28.502 -15.936 1.00 94.69 292 LEU A N 1
ATOM 2278 C CA . LEU A 1 292 ? 7.783 27.809 -14.651 1.00 94.69 292 LEU A CA 1
ATOM 2279 C C . LEU A 1 292 ? 8.865 26.731 -14.543 1.00 94.69 292 LEU A C 1
ATOM 2281 O O . LEU A 1 292 ? 9.021 25.914 -15.445 1.00 94.69 292 LEU A O 1
ATOM 2285 N N . THR A 1 293 ? 9.607 26.693 -13.435 1.00 94.75 293 THR A N 1
ATOM 2286 C CA . THR A 1 293 ? 10.375 25.498 -13.045 1.00 94.75 293 THR A CA 1
ATOM 2287 C C . THR A 1 293 ? 9.540 24.697 -12.063 1.00 94.75 293 THR A C 1
ATOM 2289 O O . THR A 1 293 ? 9.292 25.172 -10.952 1.00 94.75 293 THR A O 1
ATOM 2292 N N . VAL A 1 294 ? 9.133 23.496 -12.462 1.00 93.88 294 VAL A N 1
ATOM 2293 C CA . VAL A 1 294 ? 8.326 22.586 -11.644 1.00 93.88 294 VAL A CA 1
ATOM 2294 C C . VAL A 1 294 ? 9.143 21.395 -11.147 1.00 93.88 294 VAL A C 1
ATOM 2296 O O . VAL A 1 294 ? 10.123 21.003 -11.783 1.00 93.88 294 VAL A O 1
ATOM 2299 N N . ASP A 1 295 ? 8.728 20.827 -10.017 1.00 92.81 295 ASP A N 1
ATOM 2300 C CA . ASP A 1 295 ? 9.146 19.517 -9.517 1.00 92.81 295 ASP A CA 1
ATOM 2301 C C . ASP A 1 295 ? 8.018 18.507 -9.778 1.00 92.81 295 ASP A C 1
ATOM 2303 O O . ASP A 1 295 ? 6.865 18.714 -9.382 1.00 92.81 295 ASP A O 1
ATOM 2307 N N . ASN A 1 296 ? 8.346 17.415 -10.460 1.00 89.81 296 ASN A N 1
ATOM 2308 C CA . ASN A 1 296 ? 7.440 16.306 -10.705 1.00 89.81 296 ASN A CA 1
ATOM 2309 C C . ASN A 1 296 ? 7.377 15.418 -9.456 1.00 89.81 296 ASN A C 1
ATOM 2311 O O . ASN A 1 296 ? 8.350 14.760 -9.094 1.00 89.81 296 ASN A O 1
ATOM 2315 N N . THR A 1 297 ? 6.212 15.386 -8.814 1.00 84.75 297 THR A N 1
ATOM 2316 C CA . THR A 1 297 ? 5.921 14.532 -7.656 1.00 84.75 297 THR A CA 1
ATOM 2317 C C . THR A 1 297 ? 5.562 13.101 -8.072 1.00 84.75 297 THR A C 1
ATOM 2319 O O . THR A 1 297 ? 5.177 12.852 -9.221 1.00 84.75 297 THR A O 1
ATOM 2322 N N . HIS A 1 298 ? 5.675 12.162 -7.122 1.00 85.06 298 HIS A N 1
ATOM 2323 C CA . HIS A 1 298 ? 5.377 10.734 -7.298 1.00 85.06 298 HIS A CA 1
ATOM 2324 C C . HIS A 1 298 ? 6.145 10.088 -8.467 1.00 85.06 298 HIS A C 1
ATOM 2326 O O . HIS A 1 298 ? 5.556 9.468 -9.356 1.00 85.06 298 HIS A O 1
ATOM 2332 N N . LEU A 1 299 ? 7.470 10.266 -8.475 1.00 90.50 299 LEU A N 1
ATOM 2333 C CA . LEU A 1 299 ? 8.364 9.607 -9.427 1.00 90.50 299 LEU A CA 1
ATOM 2334 C C . LEU A 1 299 ? 8.763 8.212 -8.949 1.00 90.50 299 LEU A C 1
ATOM 2336 O O . LEU A 1 299 ? 9.063 7.993 -7.776 1.00 90.50 299 LEU A O 1
ATOM 2340 N N . GLU A 1 300 ? 8.826 7.290 -9.900 1.00 92.69 300 GLU A N 1
ATOM 2341 C CA . GLU A 1 300 ? 9.259 5.913 -9.709 1.00 92.69 300 GLU A CA 1
ATOM 2342 C C . GLU A 1 300 ? 10.731 5.815 -10.107 1.00 92.69 300 GLU A C 1
ATOM 2344 O O . GLU A 1 300 ? 11.091 6.001 -11.276 1.00 92.69 300 GLU A O 1
ATOM 2349 N N . HIS A 1 301 ? 11.589 5.530 -9.127 1.00 93.75 301 HIS A N 1
ATOM 2350 C CA . HIS A 1 301 ? 12.979 5.163 -9.386 1.00 93.75 301 HIS A CA 1
ATOM 2351 C C . HIS A 1 301 ? 13.023 3.645 -9.538 1.00 93.75 301 HIS A C 1
ATOM 2353 O O . HIS A 1 301 ? 12.521 2.917 -8.678 1.00 93.75 301 HIS A O 1
ATOM 2359 N N . GLY A 1 302 ? 13.610 3.159 -10.626 1.00 95.44 302 GLY A N 1
ATOM 2360 C CA . GLY A 1 302 ? 13.677 1.735 -10.915 1.00 95.44 302 GLY A CA 1
ATOM 2361 C C . GLY A 1 302 ? 15.011 1.299 -11.493 1.00 95.44 302 GLY A C 1
ATOM 2362 O O . GLY A 1 302 ? 15.782 2.100 -12.020 1.00 95.44 302 GLY A O 1
ATOM 2363 N N . VAL A 1 303 ? 15.274 0.002 -11.408 1.00 96.94 303 VAL A N 1
ATOM 2364 C CA . VAL A 1 303 ? 16.452 -0.637 -11.989 1.00 96.94 303 VAL A CA 1
ATOM 2365 C C . VAL A 1 303 ? 16.009 -1.894 -12.720 1.00 96.94 303 VAL A C 1
ATOM 2367 O O . VAL A 1 303 ? 15.284 -2.728 -12.174 1.00 96.94 303 VAL A O 1
ATOM 2370 N N . VAL A 1 304 ? 16.435 -2.014 -13.976 1.00 96.50 304 VAL A N 1
ATOM 2371 C CA . VAL A 1 304 ? 16.184 -3.190 -14.807 1.00 96.50 304 VAL A CA 1
ATOM 2372 C C . VAL A 1 304 ? 17.378 -4.129 -14.716 1.00 96.50 304 VAL A C 1
ATOM 2374 O O . VAL A 1 304 ? 18.507 -3.748 -15.032 1.00 96.50 304 VAL A O 1
ATOM 2377 N N . TYR A 1 305 ? 17.115 -5.372 -14.335 1.00 95.94 305 TYR A N 1
ATOM 2378 C CA . TYR A 1 305 ? 18.058 -6.479 -14.305 1.00 95.94 305 TYR A CA 1
ATOM 2379 C C . TYR A 1 305 ? 17.737 -7.498 -15.402 1.00 95.94 305 TYR A C 1
ATOM 2381 O O . TYR A 1 305 ? 16.586 -7.675 -15.798 1.00 95.94 305 TYR A O 1
ATOM 2389 N N . GLU A 1 306 ? 18.758 -8.210 -15.864 1.00 94.94 306 GLU A N 1
ATOM 2390 C CA . GLU A 1 306 ? 18.645 -9.360 -16.764 1.00 94.94 306 GLU A CA 1
ATOM 2391 C C . GLU A 1 306 ? 19.332 -10.558 -16.115 1.00 94.94 306 GLU A C 1
ATOM 2393 O O . GLU A 1 306 ? 20.436 -10.425 -15.579 1.00 94.94 306 GLU A O 1
ATOM 2398 N N . TYR A 1 307 ? 18.712 -11.732 -16.216 1.00 94.00 307 TYR A N 1
ATOM 2399 C CA . TYR A 1 307 ? 19.345 -12.984 -15.821 1.00 94.00 307 TYR A CA 1
ATOM 2400 C C . TYR A 1 307 ? 18.970 -14.154 -16.727 1.00 94.00 307 TYR A C 1
ATOM 2402 O O . TYR A 1 307 ? 18.002 -14.099 -17.488 1.00 94.00 307 TYR A O 1
ATOM 2410 N N . VAL A 1 308 ? 19.752 -15.230 -16.651 1.00 91.25 308 VAL A N 1
ATOM 2411 C CA . VAL A 1 308 ? 19.401 -16.519 -17.261 1.00 91.25 308 VAL A CA 1
ATOM 2412 C C . VAL A 1 308 ? 18.812 -17.416 -16.178 1.00 91.25 308 VAL A C 1
ATOM 2414 O O . VAL A 1 308 ? 19.461 -17.697 -15.173 1.00 91.25 308 VAL A O 1
ATOM 2417 N N . SER A 1 309 ? 17.569 -17.846 -16.373 1.00 89.56 309 SER A N 1
ATOM 2418 C CA . SER A 1 309 ? 16.885 -18.776 -15.471 1.00 89.56 309 SER A CA 1
ATOM 2419 C C . SER A 1 309 ? 17.463 -20.196 -15.545 1.00 89.56 309 SER A C 1
ATOM 2421 O O . SER A 1 309 ? 18.126 -20.570 -16.515 1.00 89.56 309 SER A O 1
ATOM 2423 N N . SER A 1 310 ? 17.130 -21.035 -14.565 1.00 85.69 310 SER A N 1
ATOM 2424 C CA . SER A 1 310 ? 17.463 -22.466 -14.514 1.00 85.69 310 SER A CA 1
ATOM 2425 C C . SER A 1 310 ? 16.975 -23.263 -15.734 1.00 85.69 310 SER A C 1
ATOM 2427 O O . SER A 1 310 ? 17.551 -24.297 -16.058 1.00 85.69 310 SER A O 1
ATOM 2429 N N . ALA A 1 311 ? 15.960 -22.769 -16.455 1.00 85.56 311 ALA A N 1
ATOM 2430 C CA . ALA A 1 311 ? 15.481 -23.343 -17.716 1.00 85.56 311 ALA A CA 1
ATOM 2431 C C . ALA A 1 311 ? 16.284 -22.884 -18.958 1.00 85.56 311 ALA A C 1
ATOM 2433 O O . ALA A 1 311 ? 15.919 -23.210 -20.087 1.00 85.56 311 ALA A O 1
ATOM 2434 N N . GLY A 1 312 ? 17.340 -22.082 -18.780 1.00 86.19 312 GLY A N 1
ATOM 2435 C CA . GLY A 1 312 ? 18.107 -21.459 -19.864 1.00 86.19 312 GLY A CA 1
ATOM 2436 C C . GLY A 1 312 ? 17.399 -20.280 -20.544 1.00 86.19 312 GLY A C 1
ATOM 2437 O O . GLY A 1 312 ? 17.925 -19.723 -21.507 1.00 86.19 312 GLY A O 1
ATOM 2438 N N . ILE A 1 313 ? 16.219 -19.885 -20.056 1.00 88.25 313 ILE A N 1
ATOM 2439 C CA . ILE A 1 313 ? 15.435 -18.770 -20.594 1.00 88.25 313 ILE A CA 1
ATOM 2440 C C . ILE A 1 313 ? 15.991 -17.457 -20.038 1.00 88.25 313 ILE A C 1
ATOM 2442 O O . ILE A 1 313 ? 16.198 -17.335 -18.829 1.00 88.25 313 ILE A O 1
ATOM 2446 N N . LYS A 1 314 ? 16.214 -16.476 -20.917 1.00 90.50 314 LYS A N 1
ATOM 2447 C CA . LYS A 1 314 ? 16.572 -15.106 -20.542 1.00 90.50 314 LYS A CA 1
ATOM 2448 C C . LYS A 1 314 ? 15.340 -14.376 -19.998 1.00 90.50 314 LYS A C 1
ATOM 2450 O O . LYS A 1 314 ? 14.334 -14.261 -20.698 1.00 90.50 314 LYS A O 1
ATOM 2455 N N . SER A 1 315 ? 15.466 -13.868 -18.781 1.00 92.50 315 SER A N 1
ATOM 2456 C CA . SER A 1 315 ? 14.418 -13.206 -18.006 1.00 92.50 315 SER A CA 1
ATOM 2457 C C . SER A 1 315 ? 14.858 -11.796 -17.616 1.00 92.50 315 SER A C 1
ATOM 2459 O O . SER A 1 315 ? 16.056 -11.521 -17.491 1.00 92.50 315 SER A O 1
ATOM 2461 N N . PHE A 1 316 ? 13.893 -10.912 -17.381 1.00 94.75 316 PHE A N 1
ATOM 2462 C CA . PHE A 1 316 ? 14.130 -9.552 -16.908 1.00 94.75 316 PHE A CA 1
ATOM 2463 C C . PHE A 1 316 ? 13.382 -9.283 -15.603 1.00 94.75 316 PHE A C 1
ATOM 2465 O O . PHE A 1 316 ? 12.332 -9.870 -15.338 1.00 94.75 316 PHE A O 1
ATOM 2472 N N . VAL A 1 317 ? 13.932 -8.384 -14.790 1.00 96.25 317 VAL A N 1
ATOM 2473 C CA . VAL A 1 317 ? 13.310 -7.885 -13.559 1.00 96.25 317 VAL A CA 1
ATOM 2474 C C . VAL A 1 317 ? 13.370 -6.371 -13.587 1.00 96.25 317 VAL A C 1
ATOM 2476 O O . VAL A 1 317 ? 14.456 -5.819 -13.707 1.00 96.25 317 VAL A O 1
ATOM 2479 N N . LEU A 1 318 ? 12.237 -5.701 -13.444 1.00 96.44 318 LEU A N 1
ATOM 2480 C CA . LEU A 1 318 ? 12.182 -4.291 -13.096 1.00 96.44 318 LEU A CA 1
ATOM 2481 C C . LEU A 1 318 ? 11.869 -4.187 -11.601 1.00 96.44 318 LEU A C 1
ATOM 2483 O O . LEU A 1 318 ? 10.753 -4.463 -11.164 1.00 96.44 318 LEU A O 1
ATOM 2487 N N . GLU A 1 319 ? 12.871 -3.806 -10.816 1.00 96.94 319 GLU A N 1
ATOM 2488 C CA . GLU A 1 319 ? 12.671 -3.402 -9.427 1.00 96.94 319 GLU A CA 1
ATOM 2489 C C . GLU A 1 319 ? 12.363 -1.902 -9.391 1.00 96.94 319 GLU A C 1
ATOM 2491 O O . GLU A 1 319 ? 13.086 -1.120 -10.006 1.00 96.94 319 GLU A O 1
ATOM 2496 N N . LYS A 1 320 ? 11.320 -1.481 -8.672 1.00 95.19 320 LYS A N 1
ATOM 2497 C CA . LYS A 1 320 ? 10.966 -0.068 -8.473 1.00 95.19 320 LYS A CA 1
ATOM 2498 C C . LYS A 1 320 ? 10.730 0.242 -7.009 1.00 95.19 320 LYS A C 1
ATOM 2500 O O . LYS A 1 320 ? 10.186 -0.583 -6.279 1.00 95.19 320 LYS A O 1
ATOM 2505 N N . ILE A 1 321 ? 11.041 1.475 -6.629 1.00 94.31 321 ILE A N 1
ATOM 2506 C CA . ILE A 1 321 ? 10.534 2.094 -5.410 1.00 94.31 321 ILE A CA 1
ATOM 2507 C C . ILE A 1 321 ? 9.503 3.170 -5.766 1.00 94.31 321 ILE A C 1
ATOM 2509 O O . ILE A 1 321 ? 9.746 4.024 -6.622 1.00 94.31 321 ILE A O 1
ATOM 2513 N N . VAL A 1 322 ? 8.348 3.107 -5.104 1.00 91.81 322 VAL A N 1
ATOM 2514 C CA . VAL A 1 322 ? 7.192 3.975 -5.343 1.00 91.81 322 VAL A CA 1
ATOM 2515 C C . VAL A 1 322 ? 6.769 4.639 -4.034 1.00 91.81 322 VAL A C 1
ATOM 2517 O O . VAL A 1 322 ? 6.606 3.978 -3.008 1.00 91.81 322 VAL A O 1
ATOM 2520 N N . GLU A 1 323 ? 6.576 5.954 -4.063 1.00 90.44 323 GLU A N 1
ATOM 2521 C CA . GLU A 1 323 ? 5.949 6.707 -2.972 1.00 90.44 323 GLU A CA 1
ATOM 2522 C C . GLU A 1 323 ? 4.420 6.530 -3.070 1.00 90.44 323 GLU A C 1
ATOM 2524 O O . GLU A 1 323 ? 3.849 6.886 -4.108 1.00 90.44 323 GLU A O 1
ATOM 2529 N N . PRO A 1 324 ? 3.732 5.984 -2.048 1.00 86.88 324 PRO A N 1
ATOM 2530 C CA . PRO A 1 324 ? 2.315 5.644 -2.153 1.00 86.88 324 PRO A CA 1
ATOM 2531 C C . PRO A 1 324 ? 1.442 6.885 -2.395 1.00 86.88 324 PRO A C 1
ATOM 2533 O O . PRO A 1 324 ? 1.317 7.770 -1.542 1.00 86.88 324 PRO A O 1
ATOM 2536 N N . LYS A 1 325 ? 0.805 6.936 -3.572 1.00 81.94 325 LYS A N 1
ATOM 2537 C CA . LYS A 1 325 ? -0.136 8.000 -3.951 1.00 81.94 325 LYS A CA 1
ATOM 2538 C C . LYS A 1 325 ? -1.300 8.047 -2.954 1.00 81.94 325 LYS A C 1
ATOM 2540 O O . LYS A 1 325 ? -1.867 7.017 -2.602 1.00 81.94 325 LYS A O 1
ATOM 2545 N N . GLY A 1 326 ? -1.662 9.250 -2.508 1.00 79.19 326 GLY A N 1
ATOM 2546 C CA . GLY A 1 326 ? -2.782 9.459 -1.583 1.00 79.19 326 GLY A CA 1
ATOM 2547 C C . GLY A 1 326 ? -2.494 9.172 -0.103 1.00 79.19 326 GLY A C 1
ATOM 2548 O O . GLY A 1 326 ? -3.420 9.262 0.693 1.00 79.19 326 GLY A O 1
ATOM 2549 N N . CYS A 1 327 ? -1.246 8.890 0.299 1.00 88.69 327 CYS A N 1
ATOM 2550 C CA . CYS A 1 327 ? -0.865 8.644 1.702 1.00 88.69 327 CYS A CA 1
ATOM 2551 C C . CYS A 1 327 ? -1.391 9.722 2.683 1.00 88.69 327 CYS A C 1
ATOM 2553 O O . CYS A 1 327 ? -2.007 9.396 3.701 1.00 88.69 327 CYS A O 1
ATOM 2555 N N . PHE A 1 328 ? -1.224 11.009 2.349 1.00 91.88 328 PHE A N 1
ATOM 2556 C CA . PHE A 1 328 ? -1.719 12.124 3.169 1.00 91.88 328 PHE A CA 1
ATOM 2557 C C . PHE A 1 328 ? -3.247 12.241 3.167 1.00 91.88 328 PHE A C 1
ATOM 2559 O O . PHE A 1 328 ? -3.835 12.332 4.239 1.00 91.88 328 PHE A O 1
ATOM 2566 N N . ASN A 1 329 ? -3.902 12.155 2.002 1.00 90.62 329 ASN A N 1
ATOM 2567 C CA . ASN A 1 329 ? -5.369 12.201 1.901 1.00 90.62 329 ASN A CA 1
ATOM 2568 C C . ASN A 1 329 ? -6.027 11.035 2.661 1.00 90.62 329 ASN A C 1
ATOM 2570 O O . ASN A 1 329 ? -7.064 11.208 3.295 1.00 90.62 329 ASN A O 1
ATOM 2574 N N . LEU A 1 330 ? -5.407 9.851 2.649 1.00 93.00 330 LEU A N 1
ATOM 2575 C CA . LEU A 1 330 ? -5.879 8.693 3.403 1.00 93.00 330 LEU A CA 1
ATOM 2576 C C . LEU A 1 330 ? -5.736 8.908 4.916 1.00 93.00 330 LEU A C 1
ATOM 2578 O O . LEU A 1 330 ? -6.663 8.610 5.664 1.00 93.00 330 LEU A O 1
ATOM 2582 N N . THR A 1 331 ? -4.612 9.483 5.353 1.00 95.75 331 THR A N 1
ATOM 2583 C CA . THR A 1 331 ? -4.405 9.905 6.749 1.00 95.75 331 THR A CA 1
ATOM 2584 C C . THR A 1 331 ? -5.461 10.936 7.168 1.00 95.75 331 THR A C 1
ATOM 2586 O O . THR A 1 331 ? -6.085 10.778 8.215 1.00 95.75 331 THR A O 1
ATOM 2589 N N . ALA A 1 332 ? -5.720 11.949 6.330 1.00 95.12 332 ALA A N 1
ATOM 2590 C CA . ALA A 1 332 ? -6.741 12.969 6.569 1.00 95.12 332 ALA A CA 1
ATOM 2591 C C . ALA A 1 332 ? -8.133 12.347 6.760 1.00 95.12 332 ALA A C 1
ATOM 2593 O O . ALA A 1 332 ? -8.796 12.643 7.746 1.00 95.12 332 ALA A O 1
ATOM 2594 N N . LYS A 1 333 ? -8.530 11.400 5.900 1.00 94.12 333 LYS A N 1
ATOM 2595 C CA . LYS A 1 333 ? -9.818 10.690 6.009 1.00 94.12 333 LYS A CA 1
ATOM 2596 C C . LYS A 1 333 ? -9.954 9.843 7.280 1.00 94.12 333 LYS A C 1
ATOM 2598 O O . LYS A 1 333 ? -11.051 9.731 7.822 1.00 94.12 333 LYS A O 1
ATOM 2603 N N . ILE A 1 334 ? -8.860 9.270 7.795 1.00 96.44 334 ILE A N 1
ATOM 2604 C CA . ILE A 1 334 ? -8.868 8.587 9.104 1.00 96.44 334 ILE A CA 1
ATOM 2605 C C . ILE A 1 334 ? -9.085 9.610 10.231 1.00 96.44 334 ILE A C 1
ATOM 2607 O O . ILE A 1 334 ? -9.895 9.374 11.127 1.00 96.44 334 ILE A O 1
ATOM 2611 N N . LEU A 1 335 ? -8.409 10.763 10.169 1.00 96.38 335 LEU A N 1
ATOM 2612 C CA . LEU A 1 335 ? -8.580 11.846 11.143 1.00 96.38 335 LEU A CA 1
ATOM 2613 C C . LEU A 1 335 ? -9.988 12.452 11.114 1.00 96.38 335 LEU A C 1
ATOM 2615 O O . LEU A 1 335 ? -10.550 12.709 12.174 1.00 96.38 335 LEU A O 1
ATOM 2619 N N . GLU A 1 336 ? -10.595 12.613 9.937 1.00 95.25 336 GLU A N 1
ATOM 2620 C CA . GLU A 1 336 ? -11.988 13.051 9.786 1.00 95.25 336 GLU A CA 1
ATOM 2621 C C . GLU A 1 336 ? -12.971 12.064 10.432 1.00 95.25 336 GLU A C 1
ATOM 2623 O O . GLU A 1 336 ? -13.890 12.488 11.135 1.00 95.25 336 GLU A O 1
ATOM 2628 N N . ALA A 1 337 ? -12.754 10.752 10.275 1.00 94.81 337 ALA A N 1
ATOM 2629 C CA . ALA A 1 337 ? -13.562 9.730 10.942 1.00 94.81 337 ALA A CA 1
ATOM 2630 C C . ALA A 1 337 ? -13.406 9.779 12.478 1.00 94.81 337 ALA A C 1
ATOM 2632 O O . ALA A 1 337 ? -14.401 9.737 13.207 1.00 94.81 337 ALA A O 1
ATOM 2633 N N . PHE A 1 338 ? -12.180 9.949 12.988 1.00 94.62 338 PHE A N 1
ATOM 2634 C CA . PHE A 1 338 ? -11.928 10.121 14.426 1.00 94.62 338 PHE A CA 1
ATOM 2635 C C . PHE A 1 338 ? -12.523 11.425 14.979 1.00 94.62 338 PHE A C 1
ATOM 2637 O O . PHE A 1 338 ? -13.081 11.430 16.078 1.00 94.62 338 PHE A O 1
ATOM 2644 N N . ALA A 1 339 ? -12.462 12.515 14.212 1.00 95.31 339 ALA A N 1
ATOM 2645 C CA . ALA A 1 339 ? -13.107 13.782 14.537 1.00 95.31 339 ALA A CA 1
ATOM 2646 C C . ALA A 1 339 ? -14.639 13.642 14.561 1.00 95.31 339 ALA A C 1
ATOM 2648 O O . ALA A 1 339 ? -15.289 14.151 15.473 1.00 95.31 339 ALA A O 1
ATOM 2649 N N . ALA A 1 340 ? -15.240 12.920 13.613 1.00 93.38 340 ALA A N 1
ATOM 2650 C CA . ALA A 1 340 ? -16.680 12.667 13.599 1.00 93.38 340 ALA A CA 1
ATOM 2651 C C . ALA A 1 340 ? -17.142 11.885 14.846 1.00 93.38 340 ALA A C 1
ATOM 2653 O O . ALA A 1 340 ? -18.137 12.265 15.474 1.00 93.38 340 ALA A O 1
ATOM 2654 N N . GLU A 1 341 ? -16.394 10.850 15.248 1.00 90.50 341 GLU A N 1
ATOM 2655 C CA . GLU A 1 341 ? -16.652 10.080 16.473 1.00 90.50 341 GLU A CA 1
ATOM 2656 C C . GLU A 1 341 ? -16.496 10.943 17.739 1.00 90.50 341 GLU A C 1
ATOM 2658 O O . GLU A 1 341 ? -17.421 11.009 18.555 1.00 90.50 341 GLU A O 1
ATOM 2663 N N . ASP A 1 342 ? -15.377 11.664 17.883 1.00 92.56 342 ASP A N 1
ATOM 2664 C CA . ASP A 1 342 ? -15.115 12.522 19.049 1.00 92.56 342 ASP A CA 1
ATOM 2665 C C . ASP A 1 342 ? -16.152 13.651 19.167 1.00 92.56 342 ASP A C 1
ATOM 2667 O O . ASP A 1 342 ? -16.628 13.953 20.261 1.00 92.56 342 ASP A O 1
ATOM 2671 N N . ASN A 1 343 ? -16.577 14.237 18.046 1.00 93.38 343 ASN A N 1
ATOM 2672 C CA . ASN A 1 343 ? -17.632 15.248 17.996 1.00 93.38 343 ASN A CA 1
ATOM 2673 C C . ASN A 1 343 ? -18.990 14.688 18.453 1.00 93.38 343 ASN A C 1
ATOM 2675 O O . ASN A 1 343 ? -19.698 15.335 19.229 1.00 93.38 343 ASN A O 1
ATOM 2679 N N . HIS A 1 344 ? -19.355 13.471 18.031 1.00 89.44 344 HIS A N 1
ATOM 2680 C CA . HIS A 1 344 ? -20.574 12.816 18.511 1.00 89.44 344 HIS A CA 1
ATOM 2681 C C . HIS A 1 344 ? -20.503 12.528 20.021 1.00 89.44 344 HIS A C 1
ATOM 2683 O O . HIS A 1 344 ? -21.433 12.865 20.760 1.00 89.44 344 HIS A O 1
ATOM 2689 N N . PHE A 1 345 ? -19.375 11.993 20.496 1.00 88.62 345 PHE A N 1
ATOM 2690 C CA . PHE A 1 345 ? -19.134 11.715 21.912 1.00 88.62 345 PHE A CA 1
ATOM 2691 C C . PHE A 1 345 ? -19.209 12.987 22.775 1.00 88.62 345 PHE A C 1
ATOM 2693 O O . PHE A 1 345 ? -19.963 13.037 23.749 1.00 88.62 345 PHE A O 1
ATOM 2700 N N . VAL A 1 346 ? -18.507 14.055 22.381 1.00 90.25 346 VAL A N 1
ATOM 2701 C CA . VAL A 1 346 ? -18.497 15.346 23.089 1.00 90.25 346 VAL A CA 1
ATOM 2702 C C . VAL A 1 346 ? -19.887 15.984 23.122 1.00 90.25 346 VAL A C 1
ATOM 2704 O O . VAL A 1 346 ? -20.291 16.476 24.177 1.00 90.25 346 VAL A O 1
ATOM 2707 N N . ARG A 1 347 ? -20.650 15.957 22.018 1.00 89.12 347 ARG A N 1
ATOM 2708 C CA . ARG A 1 347 ? -22.035 16.471 21.987 1.00 89.12 347 ARG A CA 1
ATOM 2709 C C . ARG A 1 347 ? -22.935 15.726 22.971 1.00 89.12 347 ARG A C 1
ATOM 2711 O O . ARG A 1 347 ? -23.659 16.369 23.734 1.00 89.12 347 ARG A O 1
ATOM 2718 N N . ASN A 1 348 ? -22.862 14.395 22.992 1.00 86.81 348 ASN A N 1
ATOM 2719 C CA . ASN A 1 348 ? -23.664 13.577 23.900 1.00 86.81 348 ASN A CA 1
ATOM 2720 C C . ASN A 1 348 ? -23.296 13.846 25.367 1.00 86.81 348 ASN A C 1
ATOM 2722 O O . ASN A 1 348 ? -24.182 14.127 26.173 1.00 86.81 348 ASN A O 1
ATOM 2726 N N . CYS A 1 349 ? -22.007 13.842 25.710 1.00 85.69 349 CYS A N 1
ATOM 2727 C CA . CYS A 1 349 ? -21.549 14.077 27.079 1.00 85.69 349 CYS A CA 1
ATOM 2728 C C . CYS A 1 349 ? -21.844 15.510 27.567 1.00 85.69 349 CYS A C 1
ATOM 2730 O O . CYS A 1 349 ? -22.344 15.675 28.680 1.00 85.69 349 CYS A O 1
ATOM 2732 N N . LYS A 1 350 ? -21.651 16.545 26.730 1.00 85.81 350 LYS A N 1
ATOM 2733 C CA . LYS A 1 350 ? -22.031 17.934 27.069 1.00 85.81 350 LYS A CA 1
ATOM 2734 C C . LYS A 1 350 ? -23.540 18.069 27.310 1.00 85.81 350 LYS A C 1
ATOM 2736 O O . LYS A 1 350 ? -23.938 18.706 28.284 1.00 85.81 350 LYS A O 1
ATOM 2741 N N . ARG A 1 351 ? -24.386 17.411 26.499 1.00 84.62 351 ARG A N 1
ATOM 2742 C CA . ARG A 1 351 ? -25.841 17.338 26.737 1.00 84.62 351 ARG A CA 1
ATOM 2743 C C . ARG A 1 351 ? -26.140 16.741 28.118 1.00 84.62 351 ARG A C 1
ATOM 2745 O O . ARG A 1 351 ? -26.906 17.335 28.870 1.00 84.62 351 ARG A O 1
ATOM 2752 N N . LEU A 1 352 ? -25.511 15.625 28.487 1.00 78.31 352 LEU A N 1
ATOM 2753 C CA . LEU A 1 352 ? -25.750 14.961 29.778 1.00 78.31 352 LEU A CA 1
ATOM 2754 C C . LEU A 1 352 ? -25.328 15.812 30.980 1.00 78.31 352 LEU A C 1
ATOM 2756 O O . LEU A 1 352 ? -26.101 15.970 31.923 1.00 78.31 352 LEU A O 1
ATOM 2760 N N . ILE A 1 353 ? -24.155 16.441 30.918 1.00 77.56 353 ILE A N 1
ATOM 2761 C CA . ILE A 1 353 ? -23.668 17.331 31.983 1.00 77.56 353 ILE A CA 1
ATOM 2762 C C . ILE A 1 353 ? -24.543 18.592 32.112 1.00 77.56 353 ILE A C 1
ATOM 2764 O O . ILE A 1 353 ? -24.721 19.105 33.219 1.00 77.56 353 ILE A O 1
ATOM 2768 N N . SER A 1 354 ? -25.148 19.067 31.015 1.00 77.62 354 SER A N 1
ATOM 2769 C CA . SER A 1 354 ? -26.085 20.203 31.043 1.00 77.62 354 SER A CA 1
ATOM 2770 C C . SER A 1 354 ? -27.443 19.880 31.683 1.00 77.62 354 SER A C 1
ATOM 2772 O O . SER A 1 354 ? -28.053 20.761 32.284 1.00 77.62 354 SER A O 1
ATOM 2774 N N . LEU A 1 355 ? -27.900 18.623 31.607 1.00 71.06 355 LEU A N 1
ATOM 2775 C CA . LEU A 1 355 ? -29.147 18.165 32.237 1.00 71.06 355 LEU A CA 1
ATOM 2776 C C . LEU A 1 355 ? -28.986 17.972 33.759 1.00 71.06 355 LEU A C 1
ATOM 2778 O O . LEU A 1 355 ? -29.935 18.165 34.517 1.00 71.06 355 LEU A O 1
ATOM 2782 N N . SER A 1 356 ? -27.765 17.673 34.215 1.00 64.88 356 SER A N 1
ATOM 2783 C CA . SER A 1 356 ? -27.374 17.587 35.629 1.00 64.88 356 SER A CA 1
ATOM 2784 C C . SER A 1 356 ? -27.322 18.980 36.298 1.00 64.88 356 SER A C 1
ATOM 2786 O O . SER A 1 356 ? -26.249 19.566 36.504 1.00 64.88 356 SER A O 1
ATOM 2788 N N . SER A 1 357 ? -28.492 19.511 36.669 1.00 52.50 357 SER A N 1
ATOM 2789 C CA . SER A 1 357 ? -28.641 20.840 37.293 1.00 52.50 357 SER A CA 1
ATOM 2790 C C . SER A 1 357 ? -28.414 20.884 38.816 1.00 52.50 357 SER A C 1
ATOM 2792 O O . SER A 1 357 ? -28.284 21.973 39.374 1.00 52.50 357 SER A O 1
ATOM 2794 N N . ALA A 1 358 ? -28.318 19.734 39.495 1.00 55.06 358 ALA A N 1
ATOM 2795 C CA . ALA A 1 358 ? -28.179 19.647 40.951 1.00 55.06 358 ALA A CA 1
ATOM 2796 C C . ALA A 1 358 ? -26.822 19.052 41.380 1.00 55.06 358 ALA A C 1
ATOM 2798 O O . ALA A 1 358 ? -26.624 17.839 41.353 1.00 55.06 358 ALA A O 1
ATOM 2799 N N . VAL A 1 359 ? -25.895 19.903 41.833 1.00 55.97 359 VAL A N 1
ATOM 2800 C CA . VAL A 1 359 ? -24.667 19.476 42.531 1.00 55.97 359 VAL A CA 1
ATOM 2801 C C . VAL A 1 359 ? -24.909 19.604 44.035 1.00 55.97 359 VAL A C 1
ATOM 2803 O O . VAL A 1 359 ? -25.105 20.712 44.528 1.00 55.97 359 VAL A O 1
ATOM 2806 N N . ALA A 1 360 ? -24.922 18.482 44.762 1.00 56.16 360 ALA A N 1
ATOM 2807 C CA . ALA A 1 360 ? -25.315 18.446 46.177 1.00 56.16 360 ALA A CA 1
ATOM 2808 C C . ALA A 1 360 ? -24.196 18.004 47.139 1.00 56.16 360 ALA A C 1
ATOM 2810 O O . ALA A 1 360 ? -24.323 18.192 48.348 1.00 56.16 360 ALA A O 1
ATOM 2811 N N . THR A 1 361 ? -23.109 17.400 46.642 1.00 62.53 361 THR A N 1
ATOM 2812 C CA . THR A 1 361 ? -22.039 16.816 47.476 1.00 62.53 361 THR A CA 1
ATOM 2813 C C . THR A 1 361 ? -20.649 17.011 46.859 1.00 62.53 361 THR A C 1
ATOM 2815 O O . THR A 1 361 ? -20.515 17.101 45.641 1.00 62.53 361 THR A O 1
ATOM 2818 N N . MET A 1 362 ? -19.597 17.042 47.688 1.00 57.38 362 MET A N 1
ATOM 2819 C CA . MET A 1 362 ? -18.213 17.254 47.222 1.00 57.38 362 MET A CA 1
ATOM 2820 C C . MET A 1 362 ? -17.716 16.202 46.205 1.00 57.38 362 MET A C 1
ATOM 2822 O O . MET A 1 362 ? -17.179 16.611 45.179 1.00 57.38 362 MET A O 1
ATOM 2826 N N . PRO A 1 363 ? -17.980 14.884 46.362 1.00 62.66 363 PRO A N 1
ATOM 2827 C CA . PRO A 1 363 ? -17.571 13.893 45.357 1.00 62.66 363 PRO A CA 1
ATOM 2828 C C . PRO A 1 363 ? -18.249 14.076 43.987 1.00 62.66 363 PRO A C 1
ATOM 2830 O O . PRO A 1 363 ? -17.680 13.699 42.965 1.00 62.66 363 PRO A O 1
ATOM 2833 N N . GLN A 1 364 ? -19.451 14.670 43.944 1.00 67.94 364 GLN A N 1
ATOM 2834 C CA . GLN A 1 364 ? -20.122 15.025 42.683 1.00 67.94 364 GLN A CA 1
ATOM 2835 C C . GLN A 1 364 ? -19.444 16.211 41.986 1.00 67.94 364 GLN A C 1
ATOM 2837 O O . GLN A 1 364 ? -19.439 16.272 40.758 1.00 67.94 364 GLN A O 1
ATOM 2842 N N . TYR A 1 365 ? -18.866 17.140 42.752 1.00 70.00 365 TYR A N 1
ATOM 2843 C CA . TYR A 1 365 ? -18.107 18.266 42.213 1.00 70.00 365 TYR A CA 1
ATOM 2844 C C . TYR A 1 365 ? -16.770 17.802 41.616 1.00 70.00 365 TYR A C 1
ATOM 2846 O O . TYR A 1 365 ? -16.500 18.089 40.453 1.00 70.00 365 TYR A O 1
ATOM 2854 N N . GLU A 1 366 ? -15.992 17.003 42.356 1.00 71.69 366 GLU A N 1
ATOM 2855 C CA . GLU A 1 366 ? -14.722 16.425 41.879 1.00 71.69 366 GLU A CA 1
ATOM 2856 C C . GLU A 1 366 ? -14.919 15.586 40.604 1.00 71.69 366 GLU A C 1
ATOM 2858 O O . GLU A 1 366 ? -14.206 15.761 39.616 1.00 71.69 366 GLU A O 1
ATOM 2863 N N . PHE A 1 367 ? -15.937 14.716 40.577 1.00 73.19 367 PHE A N 1
ATOM 2864 C CA . PHE A 1 367 ? -16.250 13.912 39.392 1.00 73.19 367 PHE A CA 1
ATOM 2865 C C . PHE A 1 367 ? -16.638 14.779 38.184 1.00 73.19 367 PHE A C 1
ATOM 2867 O O . PHE A 1 367 ? -16.227 14.488 37.057 1.00 73.19 367 PHE A O 1
ATOM 2874 N N . ARG A 1 368 ? -17.419 15.848 38.401 1.00 77.81 368 ARG A N 1
ATOM 2875 C CA . ARG A 1 368 ? -17.801 16.790 37.341 1.00 77.81 368 ARG A CA 1
ATOM 2876 C C . ARG A 1 368 ? -16.579 17.521 36.787 1.00 77.81 368 ARG A C 1
ATOM 2878 O O . ARG A 1 368 ? -16.424 17.555 35.574 1.00 77.81 368 ARG A O 1
ATOM 2885 N N . GLN A 1 369 ? -15.683 17.994 37.653 1.00 80.00 369 GLN A N 1
ATOM 2886 C CA . GLN A 1 369 ? -14.429 18.634 37.251 1.00 80.00 369 GLN A CA 1
ATOM 2887 C C . GLN A 1 369 ? -13.563 17.697 36.392 1.00 80.00 369 GLN A C 1
ATOM 2889 O O . GLN A 1 369 ? -13.118 18.098 35.321 1.00 80.00 369 GLN A O 1
ATOM 2894 N N . ILE A 1 370 ? -13.413 16.423 36.783 1.00 81.94 370 ILE A N 1
ATOM 2895 C CA . ILE A 1 370 ? -12.707 15.408 35.976 1.00 81.94 370 ILE A CA 1
ATOM 2896 C C . ILE A 1 370 ? -13.364 15.233 34.596 1.00 81.94 370 ILE A C 1
ATOM 2898 O O . ILE A 1 370 ? -12.665 15.138 33.586 1.00 81.94 370 ILE A O 1
ATOM 2902 N N . CYS A 1 371 ? -14.698 15.191 34.530 1.00 83.06 371 CYS A N 1
ATOM 2903 C CA . CYS A 1 371 ? -15.424 15.071 33.264 1.00 83.06 371 CYS A CA 1
ATOM 2904 C C . CYS A 1 371 ? -15.247 16.303 32.370 1.00 83.06 371 CYS A C 1
ATOM 2906 O O . CYS A 1 371 ? -15.021 16.145 31.172 1.00 83.06 371 CYS A O 1
ATOM 2908 N N . ASP A 1 372 ? -15.319 17.506 32.941 1.00 85.56 372 ASP A N 1
ATOM 2909 C CA . ASP A 1 372 ? -15.164 18.763 32.211 1.00 85.56 372 ASP A CA 1
ATOM 2910 C C . ASP A 1 372 ? -13.729 18.895 31.656 1.00 85.56 372 ASP A C 1
ATOM 2912 O O . ASP A 1 372 ? -13.570 19.101 30.452 1.00 85.56 372 ASP A O 1
ATOM 2916 N N . THR A 1 373 ? -12.689 18.622 32.459 1.00 87.88 373 THR A N 1
ATOM 2917 C CA . THR A 1 373 ? -11.282 18.584 32.000 1.00 87.88 373 THR A CA 1
ATOM 2918 C C . THR A 1 373 ? -11.055 17.542 30.898 1.00 87.88 373 THR A C 1
ATOM 2920 O O . THR A 1 373 ? -10.397 17.823 29.893 1.00 87.88 373 THR A O 1
ATOM 2923 N N . LYS A 1 374 ? -11.632 16.336 31.017 1.00 89.12 374 LYS A N 1
ATOM 2924 C CA . LYS A 1 374 ? -11.526 15.318 29.957 1.00 89.12 374 LYS A CA 1
ATOM 2925 C C . LYS A 1 374 ? -12.266 15.721 28.682 1.00 89.12 374 LYS A C 1
ATOM 2927 O O . LYS A 1 374 ? -11.761 15.471 27.590 1.00 89.12 374 LYS A O 1
ATOM 2932 N N . LEU A 1 375 ? -13.430 16.363 28.783 1.00 89.75 375 LEU A N 1
ATOM 2933 C CA . LEU A 1 375 ? -14.161 16.861 27.614 1.00 89.75 375 LEU A CA 1
ATOM 2934 C C . LEU A 1 375 ? -13.473 18.047 26.946 1.00 89.75 375 LEU A C 1
ATOM 2936 O O . LEU A 1 375 ? -13.578 18.176 25.727 1.00 89.75 375 LEU A O 1
ATOM 2940 N N . GLU A 1 376 ? -12.768 18.888 27.696 1.00 90.56 376 GLU A N 1
ATOM 2941 C CA . GLU A 1 376 ? -11.898 19.928 27.148 1.00 90.56 376 GLU A CA 1
ATOM 2942 C C . GLU A 1 376 ? -10.714 19.308 26.396 1.00 90.56 376 GLU A C 1
ATOM 2944 O O . GLU A 1 376 ? -10.507 19.628 25.227 1.00 90.56 376 GLU A O 1
ATOM 2949 N N . SER A 1 377 ? -10.033 18.323 26.991 1.00 90.56 377 SER A N 1
ATOM 2950 C CA . SER A 1 377 ? -8.958 17.554 26.343 1.00 90.56 377 SER A CA 1
ATOM 2951 C C . SER A 1 377 ? -9.415 16.882 25.034 1.00 90.56 377 SER A C 1
ATOM 2953 O O . SER A 1 377 ? -8.755 17.012 24.000 1.00 90.56 377 SER A O 1
ATOM 2955 N N . ILE A 1 378 ? -10.594 16.243 25.026 1.00 91.50 378 ILE A N 1
ATOM 2956 C CA . ILE A 1 378 ? -11.187 15.656 23.808 1.00 91.50 378 ILE A CA 1
ATOM 2957 C C . ILE A 1 378 ? -11.625 16.748 22.817 1.00 91.50 378 ILE A C 1
ATOM 2959 O O . ILE A 1 378 ? -11.450 16.572 21.616 1.00 91.50 378 ILE A O 1
ATOM 2963 N N . SER A 1 379 ? -12.149 17.890 23.281 1.00 92.94 379 SER A N 1
ATOM 2964 C CA . SER A 1 379 ? -12.513 19.014 22.397 1.00 92.94 379 SER A CA 1
ATOM 2965 C C . SER A 1 379 ? -11.275 19.614 21.714 1.00 92.94 379 SER A C 1
ATOM 2967 O O . SER A 1 379 ? -11.326 19.902 20.524 1.00 92.94 379 SER A O 1
ATOM 2969 N N . ARG A 1 380 ? -10.148 19.736 22.430 1.00 92.25 380 ARG A N 1
ATOM 2970 C CA . ARG A 1 380 ? -8.847 20.150 21.880 1.00 92.25 380 ARG A CA 1
ATOM 2971 C C . ARG A 1 380 ? -8.350 19.150 20.833 1.00 92.25 380 ARG A C 1
ATOM 2973 O O . ARG A 1 380 ? -7.965 19.548 19.740 1.00 92.25 380 ARG A O 1
ATOM 2980 N N . ARG A 1 381 ? -8.427 17.847 21.127 1.00 93.00 381 ARG A N 1
ATOM 2981 C CA . ARG A 1 381 ? -8.076 16.779 20.175 1.00 93.00 381 ARG A CA 1
ATOM 2982 C C . ARG A 1 381 ? -8.948 16.797 18.915 1.00 93.00 381 ARG A C 1
ATOM 2984 O O . ARG A 1 381 ? -8.418 16.626 17.824 1.00 93.00 381 ARG A O 1
ATOM 2991 N N . LEU A 1 382 ? -10.252 17.036 19.061 1.00 93.88 382 LEU A N 1
ATOM 2992 C CA . LEU A 1 382 ? -11.192 17.182 17.950 1.00 93.88 382 LEU A CA 1
ATOM 2993 C C . LEU A 1 382 ? -10.777 18.320 17.006 1.00 93.88 382 LEU A C 1
ATOM 2995 O O . LEU A 1 382 ? -10.674 18.087 15.804 1.00 93.88 382 LEU A O 1
ATOM 2999 N N . THR A 1 383 ? -10.495 19.512 17.544 1.00 94.69 383 THR A N 1
ATOM 3000 C CA . THR A 1 383 ? -10.007 20.646 16.744 1.00 94.69 383 THR A CA 1
ATOM 3001 C C . THR A 1 383 ? -8.701 20.291 16.035 1.00 94.69 383 THR A C 1
ATOM 3003 O O . THR A 1 383 ? -8.615 20.439 14.819 1.00 94.69 383 THR A O 1
ATOM 3006 N N . ASN A 1 384 ? -7.731 19.713 16.757 1.00 94.75 384 ASN A N 1
ATOM 3007 C CA . ASN A 1 384 ? -6.460 19.279 16.174 1.00 94.75 384 ASN A CA 1
ATOM 3008 C C . ASN A 1 384 ? -6.665 18.288 15.012 1.00 94.75 384 ASN A C 1
ATOM 3010 O O . ASN A 1 384 ? -6.013 18.416 13.985 1.00 94.75 384 ASN A O 1
ATOM 3014 N N . TYR A 1 385 ? -7.569 17.308 15.131 1.00 96.19 385 TYR A N 1
ATOM 3015 C CA . TYR A 1 385 ? -7.847 16.354 14.048 1.00 96.19 385 TYR A CA 1
ATOM 3016 C C . TYR A 1 385 ? -8.439 17.015 12.801 1.00 96.19 385 TYR A C 1
ATOM 3018 O O . TYR A 1 385 ? -8.091 16.612 11.693 1.00 96.19 385 TYR A O 1
ATOM 3026 N N . GLN A 1 386 ? -9.288 18.031 12.965 1.00 95.31 386 GLN A N 1
ATOM 3027 C CA . GLN A 1 386 ? -9.843 18.794 11.845 1.00 95.31 386 GLN A CA 1
ATOM 3028 C C . GLN A 1 386 ? -8.755 19.639 11.164 1.00 95.31 386 GLN A C 1
ATOM 3030 O O . GLN A 1 386 ? -8.539 19.503 9.962 1.00 95.31 386 GLN A O 1
ATOM 3035 N N . GLU A 1 387 ? -7.993 20.416 11.940 1.00 95.31 387 GLU A N 1
ATOM 3036 C CA . GLU A 1 387 ? -6.880 21.232 11.432 1.00 95.31 387 GLU A CA 1
ATOM 3037 C C . GLU A 1 387 ? -5.803 20.380 10.736 1.00 95.31 387 GLU A C 1
ATOM 3039 O O . GLU A 1 387 ? -5.320 20.729 9.657 1.00 95.31 387 GLU A O 1
ATOM 3044 N N . PHE A 1 388 ? -5.452 19.226 11.310 1.00 95.75 388 PHE A N 1
ATOM 3045 C CA . PHE A 1 388 ? -4.473 18.307 10.729 1.00 95.75 388 PHE A CA 1
ATOM 3046 C C . PHE A 1 388 ? -4.986 17.617 9.461 1.00 95.75 388 PHE A C 1
ATOM 3048 O O . PHE A 1 388 ? -4.192 17.394 8.546 1.00 95.75 388 PHE A O 1
ATOM 3055 N N . ALA A 1 389 ? -6.278 17.282 9.373 1.00 94.75 389 ALA A N 1
ATOM 3056 C CA . ALA A 1 389 ? -6.857 16.725 8.153 1.00 94.75 389 ALA A CA 1
ATOM 3057 C C . ALA A 1 389 ? -6.783 17.732 6.993 1.00 94.75 389 ALA A C 1
ATOM 3059 O O . ALA A 1 389 ? -6.339 17.373 5.899 1.00 94.75 389 ALA A O 1
ATOM 3060 N N . ASP A 1 390 ? -7.130 18.996 7.242 1.00 91.50 390 ASP A N 1
ATOM 3061 C CA . ASP A 1 390 ? -7.071 20.050 6.228 1.00 91.50 390 ASP A CA 1
ATOM 3062 C C . ASP A 1 390 ? -5.621 20.394 5.828 1.00 91.50 390 ASP A C 1
ATOM 3064 O O . ASP A 1 390 ? -5.327 20.548 4.637 1.00 91.50 390 ASP A O 1
ATOM 3068 N N . GLU A 1 391 ? -4.670 20.400 6.774 1.00 91.31 391 GLU A N 1
ATOM 3069 C CA . GLU A 1 391 ? -3.242 20.525 6.445 1.00 91.31 391 GLU A CA 1
ATOM 3070 C C . GLU A 1 391 ? -2.783 19.387 5.511 1.00 91.31 391 GLU A C 1
ATOM 3072 O O . GLU A 1 391 ? -2.116 19.634 4.504 1.00 91.31 391 GLU A O 1
ATOM 3077 N N . LEU A 1 392 ? -3.181 18.141 5.797 1.00 91.44 392 LEU A N 1
ATOM 3078 C CA . LEU A 1 392 ? -2.783 16.958 5.027 1.00 91.44 392 LEU A CA 1
ATOM 3079 C C . LEU A 1 392 ? -3.372 16.919 3.614 1.00 91.44 392 LEU A C 1
ATOM 3081 O O . LEU A 1 392 ? -2.644 16.560 2.686 1.00 91.44 392 LEU A O 1
ATOM 3085 N N . LYS A 1 393 ? -4.635 17.323 3.416 1.00 88.44 393 LYS A N 1
ATOM 3086 C CA . LYS A 1 393 ? -5.248 17.432 2.074 1.00 88.44 393 LYS A CA 1
ATOM 3087 C C . LYS A 1 393 ? -4.434 18.344 1.158 1.00 88.44 393 LYS A C 1
ATOM 3089 O O . LYS A 1 393 ? -4.156 18.000 0.008 1.00 88.44 393 LYS A O 1
ATOM 3094 N N . THR A 1 394 ? -3.993 19.489 1.687 1.00 84.31 394 THR A N 1
ATOM 3095 C CA . THR A 1 394 ? -3.205 20.472 0.926 1.00 84.31 394 THR A CA 1
ATOM 3096 C C . THR A 1 394 ? -1.737 20.073 0.729 1.00 84.31 394 THR A C 1
ATOM 3098 O O . THR A 1 394 ? -1.005 20.764 0.013 1.00 84.31 394 THR A O 1
ATOM 3101 N N . LYS A 1 395 ? -1.284 18.959 1.322 1.00 84.69 395 LYS A N 1
ATOM 3102 C CA . LYS A 1 395 ? 0.122 18.545 1.339 1.00 84.69 395 LYS A CA 1
ATOM 3103 C C . LYS A 1 395 ? 0.492 17.732 0.099 1.00 84.69 395 LYS A C 1
ATOM 3105 O O . LYS A 1 395 ? -0.005 16.630 -0.144 1.00 84.69 395 LYS A O 1
ATOM 3110 N N . VAL A 1 396 ? 1.404 18.293 -0.696 1.00 78.25 396 VAL A N 1
ATOM 3111 C CA . VAL A 1 396 ? 1.856 17.709 -1.975 1.00 78.25 396 VAL A CA 1
ATOM 3112 C C . VAL A 1 396 ? 3.363 17.422 -1.992 1.00 78.25 396 VAL A C 1
ATOM 3114 O O . VAL A 1 396 ? 3.803 16.515 -2.695 1.00 78.25 396 VAL A O 1
ATOM 3117 N N . SER A 1 397 ? 4.158 18.133 -1.185 1.00 79.50 397 SER A N 1
ATOM 3118 C CA . SER A 1 397 ? 5.600 17.900 -1.037 1.00 79.50 397 SER A CA 1
ATOM 3119 C C . SER A 1 397 ? 6.060 18.131 0.416 1.00 79.50 397 SER A C 1
ATOM 3121 O O . SER A 1 397 ? 5.573 19.078 1.036 1.00 79.50 397 SER A O 1
ATOM 3123 N N . PRO A 1 398 ? 6.984 17.314 0.967 1.00 82.12 398 PRO A N 1
ATOM 3124 C CA . PRO A 1 398 ? 7.470 16.050 0.404 1.00 82.12 398 PRO A CA 1
ATOM 3125 C C . PRO A 1 398 ? 6.326 15.034 0.282 1.00 82.12 398 PRO A C 1
ATOM 3127 O O . PRO A 1 398 ? 5.408 15.047 1.091 1.00 82.12 398 PRO A O 1
ATOM 3130 N N . ALA A 1 399 ? 6.370 14.151 -0.717 1.00 82.31 399 ALA A N 1
ATOM 3131 C CA . ALA A 1 399 ? 5.290 13.196 -1.006 1.00 82.31 399 ALA A CA 1
ATOM 3132 C C . ALA A 1 399 ? 5.181 12.022 -0.001 1.00 82.31 399 ALA A C 1
ATOM 3134 O O . ALA A 1 399 ? 4.303 11.170 -0.130 1.00 82.31 399 ALA A O 1
ATOM 3135 N N . PHE A 1 400 ? 6.059 11.982 1.006 1.00 88.19 400 PHE A N 1
ATOM 3136 C CA . PHE A 1 400 ? 6.072 11.021 2.109 1.00 88.19 400 PHE A CA 1
ATOM 3137 C C . PHE A 1 400 ? 6.609 11.696 3.389 1.00 88.19 400 PHE A C 1
ATOM 3139 O O . PHE A 1 400 ? 7.289 12.724 3.321 1.00 88.19 400 PHE A O 1
ATOM 3146 N N . LYS A 1 401 ? 6.345 11.119 4.571 1.00 90.81 401 LYS A N 1
ATOM 3147 C CA . LYS A 1 401 ? 6.935 11.590 5.838 1.00 90.81 401 LYS A CA 1
ATOM 3148 C C . LYS A 1 401 ? 8.400 11.162 5.938 1.00 90.81 401 LYS A C 1
ATOM 3150 O O . LYS A 1 401 ? 8.674 9.971 6.061 1.00 90.81 401 LYS A O 1
ATOM 3155 N N . GLN A 1 402 ? 9.336 12.108 5.945 1.00 86.62 402 GLN A N 1
ATOM 3156 C CA . GLN A 1 402 ? 10.749 11.821 6.228 1.00 86.62 402 GLN A CA 1
ATOM 3157 C C . GLN A 1 402 ? 10.942 11.293 7.656 1.00 86.62 402 GLN A C 1
ATOM 3159 O O . GLN A 1 402 ? 10.206 11.661 8.573 1.00 86.62 402 GLN A O 1
ATOM 3164 N N . ALA A 1 403 ? 11.956 10.453 7.857 1.00 80.00 403 ALA A N 1
ATOM 3165 C CA . ALA A 1 403 ? 12.343 10.031 9.197 1.00 80.00 403 ALA A CA 1
ATOM 3166 C C . ALA A 1 403 ? 12.975 11.208 9.968 1.00 80.00 403 ALA A C 1
ATOM 3168 O O . ALA A 1 403 ? 13.941 11.819 9.514 1.00 80.00 403 ALA A O 1
ATOM 3169 N N . ILE A 1 404 ? 12.418 11.522 11.140 1.00 75.12 404 ILE A N 1
ATOM 3170 C CA . ILE A 1 404 ? 12.915 12.543 12.073 1.00 75.12 404 ILE A CA 1
ATOM 3171 C C . ILE A 1 404 ? 13.084 11.869 13.437 1.00 75.12 404 ILE A C 1
ATOM 3173 O O . ILE A 1 404 ? 12.201 11.132 13.885 1.00 75.12 404 ILE A O 1
ATOM 3177 N N . MET A 1 405 ? 14.239 12.080 14.071 1.00 66.88 405 MET A N 1
ATOM 3178 C CA . MET A 1 405 ? 14.572 11.486 15.375 1.00 66.88 405 MET A CA 1
ATOM 3179 C C . MET A 1 405 ? 14.448 12.465 16.547 1.00 66.88 405 MET A C 1
ATOM 3181 O O . MET A 1 405 ? 14.413 12.027 17.690 1.00 66.88 405 MET A O 1
ATOM 3185 N N . GLU A 1 406 ? 14.356 13.767 16.280 1.00 75.25 406 GLU A N 1
ATOM 3186 C CA . GLU A 1 406 ? 14.207 14.781 17.324 1.00 75.25 406 GLU A CA 1
ATOM 3187 C C . GLU A 1 406 ? 12.757 14.819 17.855 1.00 75.25 406 GLU A C 1
ATOM 3189 O O . GLU A 1 406 ? 11.808 14.757 17.057 1.00 75.25 406 GLU A O 1
ATOM 3194 N N . PRO A 1 407 ? 12.558 14.909 19.184 1.00 79.31 407 PRO A N 1
ATOM 3195 C CA . PRO A 1 407 ? 11.239 15.097 19.771 1.00 79.31 407 PRO A CA 1
ATOM 3196 C C . PRO A 1 407 ? 10.722 16.501 19.447 1.00 79.31 407 PRO A C 1
ATOM 3198 O O . PRO A 1 407 ? 11.490 17.458 19.351 1.00 79.31 407 PRO A O 1
ATOM 3201 N N . HIS A 1 408 ? 9.415 16.623 19.249 1.00 86.12 408 HIS A N 1
ATOM 3202 C CA . HIS A 1 408 ? 8.797 17.848 18.748 1.00 86.12 408 HIS A CA 1
ATOM 3203 C C . HIS A 1 408 ? 7.339 17.972 19.214 1.00 86.12 408 HIS A C 1
ATOM 3205 O O . HIS A 1 408 ? 6.800 17.074 19.864 1.00 86.12 408 HIS A O 1
ATOM 3211 N N . SER A 1 409 ? 6.702 19.106 18.922 1.00 87.44 409 SER A N 1
ATOM 3212 C CA . SER A 1 409 ? 5.275 19.311 19.182 1.00 87.44 409 SER A CA 1
ATOM 3213 C C . SER A 1 409 ? 4.413 18.500 18.212 1.00 87.44 409 SER A C 1
ATOM 3215 O O . SER A 1 409 ? 4.732 18.413 17.022 1.00 87.44 409 SER A O 1
ATOM 3217 N N . LEU A 1 410 ? 3.288 17.982 18.708 1.00 89.44 410 LEU A N 1
ATOM 3218 C CA . LEU A 1 410 ? 2.292 17.268 17.908 1.00 89.44 410 LEU A CA 1
ATOM 3219 C C . LEU A 1 410 ? 1.918 18.039 16.634 1.00 89.44 410 LEU A C 1
ATOM 3221 O O . LEU A 1 410 ? 1.554 19.212 16.701 1.00 89.44 410 LEU A O 1
ATOM 3225 N N . ASN A 1 411 ? 1.957 17.360 15.491 1.00 91.12 411 ASN A N 1
ATOM 3226 C CA . ASN A 1 411 ? 1.541 17.913 14.204 1.00 91.12 411 ASN A CA 1
ATOM 3227 C C . ASN A 1 411 ? 0.866 16.848 13.322 1.00 91.12 411 ASN A C 1
ATOM 3229 O O . ASN A 1 411 ? 0.879 15.653 13.621 1.00 91.12 411 ASN A O 1
ATOM 3233 N N . SER A 1 412 ? 0.309 17.279 12.191 1.00 92.69 412 SER A N 1
ATOM 3234 C CA . SER A 1 412 ? -0.415 16.413 11.254 1.00 92.69 412 SER A CA 1
ATOM 3235 C C . SER A 1 412 ? 0.401 15.233 10.706 1.00 92.69 412 SER A C 1
ATOM 3237 O O . SER A 1 412 ? -0.145 14.156 10.448 1.00 92.69 412 SER A O 1
ATOM 3239 N N . MET A 1 413 ? 1.725 15.378 10.576 1.00 91.50 413 MET A N 1
ATOM 3240 C CA . MET A 1 413 ? 2.580 14.300 10.082 1.00 91.50 413 MET A CA 1
ATOM 3241 C C . MET A 1 413 ? 2.673 13.151 11.087 1.00 91.50 413 MET A C 1
ATOM 3243 O O . MET A 1 413 ? 3.019 12.042 10.693 1.00 91.50 413 MET A O 1
ATOM 3247 N N . ASP A 1 414 ? 2.345 13.334 12.365 1.00 92.06 414 ASP A N 1
ATOM 3248 C CA . ASP A 1 414 ? 2.400 12.262 13.373 1.00 92.06 414 ASP A CA 1
ATOM 3249 C C . ASP A 1 414 ? 1.343 11.174 13.201 1.00 92.06 414 ASP A C 1
ATOM 3251 O O . ASP A 1 414 ? 1.421 10.129 13.841 1.00 92.06 414 ASP A O 1
ATOM 3255 N N . PHE A 1 415 ? 0.439 11.340 12.243 1.00 95.44 415 PHE A N 1
ATOM 3256 C CA . PHE A 1 415 ? -0.516 10.316 11.825 1.00 95.44 415 PHE A CA 1
ATOM 3257 C C . PHE A 1 415 ? -0.081 9.599 10.534 1.00 95.44 415 PHE A C 1
ATOM 3259 O O . PHE A 1 415 ? -0.570 8.513 10.238 1.00 95.44 415 PHE A O 1
ATOM 3266 N N . CYS A 1 416 ? 0.888 10.151 9.796 1.00 95.31 416 CYS A N 1
ATOM 3267 C CA . CYS A 1 416 ? 1.387 9.584 8.541 1.00 95.31 416 CYS A CA 1
ATOM 3268 C C . CYS A 1 416 ? 2.491 8.540 8.784 1.00 95.31 416 CYS A C 1
ATOM 3270 O O . CYS A 1 416 ? 3.401 8.801 9.578 1.00 95.31 416 CYS A O 1
ATOM 3272 N N . PRO A 1 417 ? 2.512 7.401 8.064 1.00 95.31 417 PRO A N 1
ATOM 3273 C CA . PRO A 1 417 ? 3.571 6.408 8.209 1.00 95.31 417 PRO A CA 1
ATOM 3274 C C . PRO A 1 417 ? 4.930 6.968 7.779 1.00 95.31 417 PRO A C 1
ATOM 3276 O O . PRO A 1 417 ? 5.149 7.348 6.624 1.00 95.31 417 PRO A O 1
ATOM 3279 N N . THR A 1 418 ? 5.864 6.986 8.725 1.00 93.56 418 THR A N 1
ATOM 3280 C CA . THR A 1 418 ? 7.231 7.464 8.519 1.00 93.56 418 THR A CA 1
ATOM 3281 C C . THR A 1 418 ? 7.968 6.602 7.488 1.00 93.56 418 THR A C 1
ATOM 3283 O O . THR A 1 418 ? 8.005 5.377 7.586 1.00 93.56 418 THR A O 1
ATOM 3286 N N . ASN A 1 419 ? 8.589 7.254 6.505 1.00 93.44 419 ASN A N 1
ATOM 3287 C CA . ASN A 1 419 ? 9.422 6.675 5.449 1.00 93.44 419 ASN A CA 1
ATOM 3288 C C . ASN A 1 419 ? 8.749 5.560 4.613 1.00 93.44 419 ASN A C 1
ATOM 3290 O O . ASN A 1 419 ? 9.419 4.649 4.126 1.00 93.44 419 ASN A O 1
ATOM 3294 N N . CYS A 1 420 ? 7.422 5.625 4.456 1.00 94.88 420 CYS A N 1
ATOM 3295 C CA . CYS A 1 420 ? 6.626 4.616 3.754 1.00 94.88 420 CYS A CA 1
ATOM 3296 C C . CYS A 1 420 ? 6.861 4.621 2.233 1.00 94.88 420 CYS A C 1
ATOM 3298 O O . CYS A 1 420 ? 6.612 5.625 1.568 1.00 94.88 420 CYS A O 1
ATOM 3300 N N . HIS A 1 421 ? 7.292 3.482 1.691 1.00 95.06 421 HIS A N 1
ATOM 3301 C CA . HIS A 1 421 ? 7.545 3.253 0.268 1.00 95.06 421 HIS A CA 1
ATOM 3302 C C . HIS A 1 421 ? 7.110 1.840 -0.134 1.00 95.06 421 HIS A C 1
ATOM 3304 O O . HIS A 1 421 ? 7.293 0.895 0.633 1.00 95.06 421 HIS A O 1
ATOM 3310 N N . VAL A 1 422 ? 6.600 1.671 -1.352 1.00 95.50 422 VAL A N 1
ATOM 3311 C CA . VAL A 1 422 ? 6.270 0.359 -1.922 1.00 95.50 422 VAL A CA 1
ATOM 3312 C C . VAL A 1 422 ? 7.394 -0.092 -2.852 1.00 95.50 422 VAL A C 1
ATOM 3314 O O . VAL A 1 422 ? 7.769 0.627 -3.778 1.00 95.50 422 VAL A O 1
ATOM 3317 N N . ASN A 1 423 ? 7.935 -1.288 -2.614 1.00 96.50 423 ASN A N 1
ATOM 3318 C CA . ASN A 1 423 ? 8.960 -1.906 -3.451 1.00 96.50 423 ASN A CA 1
ATOM 3319 C C . ASN A 1 423 ? 8.269 -2.906 -4.383 1.00 96.50 423 ASN A C 1
ATOM 3321 O O . ASN A 1 423 ? 7.790 -3.951 -3.935 1.00 96.50 423 ASN A O 1
ATOM 3325 N N . LEU A 1 424 ? 8.208 -2.581 -5.672 1.00 96.25 424 LEU A N 1
ATOM 3326 C CA . LEU A 1 424 ? 7.611 -3.430 -6.700 1.00 96.25 424 LEU A CA 1
ATOM 3327 C C . LEU A 1 424 ? 8.705 -4.222 -7.417 1.00 96.25 424 LEU A C 1
ATOM 3329 O O . LEU A 1 424 ? 9.728 -3.662 -7.804 1.00 96.25 424 LEU A O 1
ATOM 3333 N N . MET A 1 425 ? 8.478 -5.516 -7.625 1.00 96.25 425 MET A N 1
ATOM 3334 C CA . MET A 1 425 ? 9.333 -6.376 -8.441 1.00 96.25 425 MET A CA 1
ATOM 3335 C C . MET A 1 425 ? 8.511 -6.968 -9.587 1.00 96.25 425 MET A C 1
ATOM 3337 O O . MET A 1 425 ? 7.721 -7.892 -9.389 1.00 96.25 425 MET A O 1
ATOM 3341 N N . GLU A 1 426 ? 8.699 -6.419 -10.783 1.00 95.19 426 GLU A N 1
ATOM 3342 C CA . GLU A 1 426 ? 8.028 -6.815 -12.022 1.00 95.19 426 GLU A CA 1
ATOM 3343 C C . GLU A 1 426 ? 8.948 -7.761 -12.809 1.00 95.19 426 GLU A C 1
ATOM 3345 O O . GLU A 1 426 ? 9.978 -7.349 -13.338 1.00 95.19 426 GLU A O 1
ATOM 3350 N N . VAL A 1 427 ? 8.613 -9.052 -12.860 1.00 94.19 427 VAL A N 1
ATOM 3351 C CA . VAL A 1 427 ? 9.420 -10.097 -13.513 1.00 94.19 427 VAL A CA 1
ATOM 3352 C C . VAL A 1 427 ? 8.769 -10.505 -14.828 1.00 94.19 427 VAL A C 1
ATOM 3354 O O . VAL A 1 427 ? 7.598 -10.891 -14.831 1.00 94.19 427 VAL A O 1
ATOM 3357 N N . SER A 1 428 ? 9.527 -10.480 -15.926 1.00 91.06 428 SER A N 1
ATOM 3358 C CA . SER A 1 428 ? 9.062 -10.888 -17.254 1.00 91.06 428 SER A CA 1
ATOM 3359 C C . SER A 1 428 ? 9.975 -11.933 -17.903 1.00 91.06 428 SER A C 1
ATOM 3361 O O . SER A 1 428 ? 11.204 -11.860 -17.826 1.00 91.06 428 SER A O 1
ATOM 3363 N N . TYR A 1 429 ? 9.372 -12.942 -18.538 1.00 87.06 429 TYR A N 1
ATOM 3364 C CA . TYR A 1 429 ? 10.089 -13.999 -19.262 1.00 87.06 429 TYR A CA 1
ATOM 3365 C C . TYR A 1 429 ? 9.228 -14.617 -20.378 1.00 87.06 429 TYR A C 1
ATOM 3367 O O . TYR A 1 429 ? 8.014 -14.773 -20.206 1.00 87.06 429 TYR A O 1
ATOM 3375 N N . PRO A 1 430 ? 9.805 -14.983 -21.537 1.00 83.81 430 PRO A N 1
ATOM 3376 C CA . PRO A 1 430 ? 9.055 -15.605 -22.623 1.00 83.81 430 PRO A CA 1
ATOM 3377 C C . PRO A 1 430 ? 8.569 -17.009 -22.247 1.00 83.81 430 PRO A C 1
ATOM 3379 O O . PRO A 1 430 ? 9.287 -17.798 -21.631 1.00 83.81 430 PRO A O 1
ATOM 3382 N N . LYS A 1 431 ? 7.337 -17.333 -22.644 1.00 72.88 431 LYS A N 1
ATOM 3383 C CA . LYS A 1 431 ? 6.761 -18.673 -22.521 1.00 72.88 431 LYS A CA 1
ATOM 3384 C C . LYS A 1 431 ? 7.194 -19.497 -23.732 1.00 72.88 431 LYS A C 1
ATOM 3386 O O . LYS A 1 431 ? 6.792 -19.207 -24.857 1.00 72.88 431 LYS A O 1
ATOM 3391 N N . ASN A 1 432 ? 7.978 -20.550 -23.512 1.00 55.84 432 ASN A N 1
ATOM 3392 C CA . ASN A 1 432 ? 8.307 -21.493 -24.581 1.00 55.84 432 ASN A CA 1
ATOM 3393 C C . ASN A 1 432 ? 7.037 -22.213 -25.065 1.00 55.84 432 ASN A C 1
ATOM 3395 O O . ASN A 1 432 ? 6.252 -22.715 -24.264 1.00 55.84 432 ASN A O 1
ATOM 3399 N N . THR A 1 433 ? 6.863 -22.346 -26.381 1.00 42.66 433 THR A N 1
ATOM 3400 C CA . THR A 1 433 ? 5.697 -23.015 -26.997 1.00 42.66 433 THR A CA 1
ATOM 3401 C C . THR A 1 433 ? 5.526 -24.483 -26.585 1.00 42.66 433 THR A C 1
ATOM 3403 O O . THR A 1 433 ? 4.443 -25.044 -26.734 1.00 42.66 433 THR A O 1
ATOM 3406 N N . THR A 1 434 ? 6.555 -25.105 -26.005 1.00 42.78 434 THR A N 1
ATOM 3407 C CA . THR A 1 434 ? 6.512 -26.455 -25.430 1.00 42.78 434 THR A CA 1
ATOM 3408 C C . THR A 1 434 ? 5.807 -26.558 -24.072 1.00 42.78 434 THR A C 1
ATOM 3410 O O . THR A 1 434 ? 5.323 -27.647 -23.760 1.00 42.78 434 THR A O 1
ATOM 3413 N N . SER A 1 435 ? 5.682 -25.485 -23.275 1.00 39.25 435 SER A N 1
ATOM 3414 C CA . SER A 1 435 ? 4.936 -25.537 -21.999 1.00 39.25 435 SER A CA 1
ATOM 3415 C C . SER A 1 435 ? 3.422 -25.388 -22.187 1.00 39.25 435 SER A C 1
ATOM 3417 O O . SER A 1 435 ? 2.650 -25.986 -21.442 1.00 39.25 435 SER A O 1
ATOM 3419 N N . ALA A 1 436 ? 2.976 -24.732 -23.263 1.00 34.78 436 ALA A N 1
ATOM 3420 C CA . ALA A 1 436 ? 1.567 -24.710 -23.672 1.00 34.78 436 ALA A CA 1
ATOM 3421 C C . ALA A 1 436 ? 1.037 -26.083 -24.163 1.00 34.78 436 ALA A C 1
ATOM 3423 O O . ALA A 1 436 ? -0.160 -26.237 -24.397 1.00 34.78 436 ALA A O 1
ATOM 3424 N N . GLY A 1 437 ? 1.918 -27.079 -24.338 1.00 33.25 437 GLY A N 1
ATOM 3425 C CA . GLY A 1 437 ? 1.618 -28.357 -24.996 1.00 33.25 437 GLY A CA 1
ATOM 3426 C C . GLY A 1 437 ? 1.493 -29.591 -24.094 1.00 33.25 437 GLY A C 1
ATOM 3427 O O . GLY A 1 437 ? 1.293 -30.679 -24.625 1.00 33.25 437 GLY A O 1
ATOM 3428 N N . ARG A 1 438 ? 1.624 -29.482 -22.761 1.00 34.44 438 ARG A N 1
ATOM 3429 C CA . ARG A 1 438 ? 1.555 -30.654 -21.852 1.00 34.44 438 ARG A CA 1
ATOM 3430 C C . ARG A 1 438 ? 0.182 -30.947 -21.242 1.00 34.44 438 ARG A C 1
ATOM 3432 O O . ARG A 1 438 ? 0.023 -31.965 -20.574 1.00 34.44 438 ARG A O 1
ATOM 3439 N N . SER A 1 439 ? -0.839 -30.171 -21.595 1.00 30.67 439 SER A N 1
ATOM 3440 C CA . SER A 1 439 ? -2.249 -30.515 -21.369 1.00 30.67 439 SER A CA 1
ATOM 3441 C C . SER A 1 439 ? -2.738 -31.562 -22.384 1.00 30.67 439 SER A C 1
ATOM 3443 O O . SER A 1 439 ? -3.650 -31.300 -23.170 1.00 30.67 439 SER A O 1
ATOM 3445 N N . PHE A 1 440 ? -2.136 -32.759 -22.391 1.00 29.42 440 PHE A N 1
ATOM 3446 C CA . PHE A 1 440 ? -2.547 -33.884 -23.244 1.00 29.42 440 PHE A CA 1
ATOM 3447 C C . PHE A 1 440 ? -3.898 -34.475 -22.798 1.00 29.42 440 PHE A C 1
ATOM 3449 O O . PHE A 1 440 ? -3.987 -35.607 -22.326 1.00 29.42 440 PHE A O 1
ATOM 3456 N N . SER A 1 441 ? -4.990 -33.736 -23.013 1.00 29.67 441 SER A N 1
ATOM 3457 C CA . SER A 1 441 ? -6.313 -34.351 -23.112 1.00 29.67 441 SER A CA 1
ATOM 3458 C C . SER A 1 441 ? -6.455 -34.959 -24.509 1.00 29.67 441 SER A C 1
ATOM 3460 O O . SER A 1 441 ? -6.708 -34.260 -25.491 1.00 29.67 441 SER A O 1
ATOM 3462 N N . ILE A 1 442 ? -6.242 -36.272 -24.616 1.00 30.12 442 ILE A N 1
ATOM 3463 C CA . ILE A 1 442 ? -6.454 -37.019 -25.860 1.00 30.12 442 ILE A CA 1
ATOM 3464 C C . ILE A 1 442 ? -7.966 -37.088 -26.120 1.00 30.12 442 ILE A C 1
ATOM 3466 O O . ILE A 1 442 ? -8.645 -38.027 -25.710 1.00 30.12 442 ILE A O 1
ATOM 3470 N N . ARG A 1 443 ? -8.514 -36.083 -26.814 1.00 37.56 443 ARG A N 1
ATOM 3471 C CA . ARG A 1 443 ? -9.843 -36.175 -27.433 1.00 37.56 443 ARG A CA 1
ATOM 3472 C C . ARG A 1 443 ? -9.687 -36.680 -28.861 1.00 37.56 443 ARG A C 1
ATOM 3474 O O . ARG A 1 443 ? -9.419 -35.912 -29.782 1.00 37.56 443 ARG A O 1
ATOM 3481 N N . ILE A 1 444 ? -9.854 -37.986 -29.045 1.00 35.31 444 ILE A N 1
ATOM 3482 C CA . ILE A 1 444 ? -9.924 -38.590 -30.377 1.00 35.31 444 ILE A CA 1
ATOM 3483 C C . ILE A 1 444 ? -11.200 -38.101 -31.078 1.00 35.31 444 ILE A C 1
ATOM 3485 O O . ILE A 1 444 ? -12.305 -38.309 -30.586 1.00 35.31 444 ILE A O 1
ATOM 3489 N N . GLY A 1 445 ? -11.039 -37.499 -32.258 1.00 33.19 445 GLY A N 1
ATOM 3490 C CA . GLY A 1 445 ? -12.095 -37.430 -33.270 1.00 33.19 445 GLY A CA 1
ATOM 3491 C C . GLY A 1 445 ? -13.170 -36.349 -33.110 1.00 33.19 445 GLY A C 1
ATOM 3492 O O . GLY A 1 445 ? -14.343 -36.676 -32.950 1.00 33.19 445 GLY A O 1
ATOM 3493 N N . ARG A 1 446 ? -12.803 -35.074 -33.302 1.00 31.59 446 ARG A N 1
ATOM 3494 C CA . ARG A 1 446 ? -13.612 -34.036 -33.993 1.00 31.59 446 ARG A CA 1
ATOM 3495 C C . ARG A 1 446 ? -12.707 -32.848 -34.362 1.00 31.59 446 ARG A C 1
ATOM 3497 O O . ARG A 1 446 ? -11.630 -32.702 -33.792 1.00 31.59 446 ARG A O 1
ATOM 3504 N N . LYS A 1 447 ? -13.104 -32.055 -35.369 1.00 29.08 447 LYS A N 1
ATOM 3505 C CA . LYS A 1 447 ? -12.320 -30.912 -35.891 1.00 29.08 447 LYS A CA 1
ATOM 3506 C C . LYS A 1 447 ? -11.938 -29.935 -34.760 1.00 29.08 447 LYS A C 1
ATOM 3508 O O . LYS A 1 447 ? -12.751 -29.763 -33.852 1.00 29.08 447 LYS A O 1
ATOM 3513 N N . PRO A 1 448 ? -10.767 -29.269 -34.820 1.00 28.97 448 PRO A N 1
ATOM 3514 C CA . PRO A 1 448 ? -10.340 -28.337 -33.782 1.00 28.97 448 PRO A CA 1
ATOM 3515 C C . PRO A 1 448 ? -11.235 -27.092 -33.771 1.00 28.97 448 PRO A C 1
ATOM 3517 O O . PRO A 1 448 ? -11.056 -26.166 -34.559 1.00 28.97 448 PRO A O 1
ATOM 3520 N N . SER A 1 449 ? -12.213 -27.070 -32.868 1.00 26.50 449 SER A N 1
ATOM 3521 C CA . SER A 1 449 ? -12.928 -25.853 -32.501 1.00 26.50 449 SER A CA 1
ATOM 3522 C C . SER A 1 449 ? -12.017 -24.994 -31.626 1.00 26.50 449 SER A C 1
ATOM 3524 O O . SER A 1 449 ? -11.592 -25.442 -30.560 1.00 26.50 449 SER A O 1
ATOM 3526 N N . ILE A 1 450 ? -11.737 -23.767 -32.070 1.00 37.66 450 ILE A N 1
ATOM 3527 C CA . ILE A 1 450 ? -10.916 -22.766 -31.372 1.00 37.66 450 ILE A CA 1
ATOM 3528 C C . ILE A 1 450 ? -11.727 -22.206 -30.188 1.00 37.66 450 ILE A C 1
ATOM 3530 O O . ILE A 1 450 ? -12.241 -21.096 -30.227 1.00 37.66 450 ILE A O 1
ATOM 3534 N N . ILE A 1 451 ? -11.920 -23.031 -29.158 1.00 34.00 451 ILE A N 1
ATOM 3535 C CA . ILE A 1 451 ? -12.716 -22.729 -27.963 1.00 34.00 451 ILE A CA 1
ATOM 3536 C C . ILE A 1 451 ? -11.839 -23.077 -26.760 1.00 34.00 451 ILE A C 1
ATOM 3538 O O . ILE A 1 451 ? -11.733 -24.241 -26.375 1.00 34.00 451 ILE A O 1
ATOM 3542 N N . GLY A 1 452 ? -11.148 -22.070 -26.223 1.00 32.78 452 GLY A N 1
ATOM 3543 C CA . GLY A 1 452 ? -10.187 -22.226 -25.123 1.00 32.78 452 GLY A CA 1
ATOM 3544 C C . GLY A 1 452 ? -8.919 -21.378 -25.253 1.00 32.78 452 GLY A C 1
ATOM 3545 O O . GLY A 1 452 ? -8.212 -21.211 -24.265 1.00 32.78 452 GLY A O 1
ATOM 3546 N N . LEU A 1 453 ? -8.644 -20.809 -26.434 1.00 33.78 453 LEU A N 1
ATOM 3547 C CA . LEU A 1 453 ? -7.681 -19.714 -26.564 1.00 33.78 453 LEU A CA 1
ATOM 3548 C C . LEU A 1 453 ? -8.370 -18.380 -26.265 1.00 33.78 453 LEU A C 1
ATOM 3550 O O . LEU A 1 453 ? -9.478 -18.110 -26.720 1.00 33.78 453 LEU A O 1
ATOM 3554 N N . ASP A 1 454 ? -7.677 -17.580 -25.472 1.00 43.31 454 ASP A N 1
ATOM 3555 C CA . ASP A 1 454 ? -8.063 -16.264 -24.981 1.00 43.31 454 ASP A CA 1
ATOM 3556 C C . ASP A 1 454 ? -8.079 -15.237 -26.129 1.00 43.31 454 ASP A C 1
ATOM 3558 O O . ASP A 1 454 ? -7.069 -15.145 -26.833 1.00 43.31 454 ASP A O 1
ATOM 3562 N N . PRO A 1 455 ? -9.137 -14.422 -26.322 1.00 42.41 455 PRO A N 1
ATOM 3563 C CA . PRO A 1 455 ? -9.120 -13.340 -27.313 1.00 42.41 455 PRO A CA 1
ATOM 3564 C C . PRO A 1 455 ? -7.919 -12.392 -27.134 1.00 42.41 455 PRO A C 1
ATOM 3566 O O . PRO A 1 455 ? -7.359 -11.906 -28.110 1.00 42.41 455 PRO A O 1
ATOM 3569 N N . GLU A 1 456 ? -7.454 -12.215 -25.891 1.00 44.56 456 GLU A N 1
ATOM 3570 C CA . GLU A 1 456 ? -6.271 -11.420 -25.525 1.00 44.56 456 GLU A CA 1
ATOM 3571 C C . GLU A 1 456 ? -4.913 -12.114 -25.786 1.00 44.56 456 GLU A C 1
ATOM 3573 O O . GLU A 1 456 ? -3.870 -11.510 -25.554 1.00 44.56 456 GLU A O 1
ATOM 3578 N N . GLN A 1 457 ? -4.878 -13.367 -26.261 1.00 45.78 457 GLN A N 1
ATOM 3579 C CA . GLN A 1 457 ? -3.636 -14.071 -26.651 1.00 45.78 457 GLN A CA 1
ATOM 3580 C C . GLN A 1 457 ? -3.683 -14.641 -28.080 1.00 45.78 457 GLN A C 1
ATOM 3582 O O . GLN A 1 457 ? -2.653 -15.060 -28.612 1.00 45.78 457 GLN A O 1
ATOM 3587 N N . VAL A 1 458 ? -4.843 -14.618 -28.744 1.00 37.97 458 VAL A N 1
ATOM 3588 C CA . VAL A 1 458 ? -4.967 -14.892 -30.183 1.00 37.97 458 VAL A CA 1
ATOM 3589 C C . VAL A 1 458 ? -4.352 -13.723 -30.965 1.00 37.97 458 VAL A C 1
ATOM 3591 O O . VAL A 1 458 ? -5.022 -12.749 -31.285 1.00 37.97 458 VAL A O 1
ATOM 3594 N N . GLY A 1 459 ? -3.053 -13.826 -31.263 1.00 45.59 459 GLY A N 1
ATOM 3595 C CA . GLY A 1 459 ? -2.321 -12.879 -32.117 1.00 45.59 459 GLY A CA 1
ATOM 3596 C C . GLY A 1 459 ? -0.954 -12.436 -31.587 1.00 45.59 459 GLY A C 1
ATOM 3597 O O . GLY A 1 459 ? -0.140 -11.936 -32.359 1.00 45.59 459 GLY A O 1
ATOM 3598 N N . THR A 1 460 ? -0.655 -12.645 -30.302 1.00 50.00 460 THR A N 1
ATOM 3599 C CA . THR A 1 460 ? 0.612 -12.199 -29.704 1.00 50.00 460 THR A CA 1
ATOM 3600 C C . THR A 1 460 ? 1.776 -13.075 -30.189 1.00 50.00 460 THR A C 1
ATOM 3602 O O . THR A 1 460 ? 1.941 -14.209 -29.741 1.00 50.00 460 THR A O 1
ATOM 3605 N N . LEU A 1 461 ? 2.599 -12.545 -31.103 1.00 51.91 461 LEU A N 1
ATOM 3606 C CA . LEU A 1 461 ? 3.678 -13.275 -31.798 1.00 51.91 461 LEU A CA 1
ATOM 3607 C C . LEU A 1 461 ? 4.751 -13.889 -30.877 1.00 51.91 461 LEU A C 1
ATOM 3609 O O . LEU A 1 461 ? 5.408 -14.843 -31.281 1.00 51.91 461 LEU A O 1
ATOM 3613 N N . ASN A 1 462 ? 4.898 -13.384 -29.648 1.00 60.91 462 ASN A N 1
ATOM 3614 C CA . ASN A 1 462 ? 5.785 -13.921 -28.615 1.00 60.91 462 ASN A CA 1
ATOM 3615 C C . ASN A 1 462 ? 5.094 -13.847 -27.234 1.00 60.91 462 ASN A C 1
ATOM 3617 O O . ASN A 1 462 ? 5.116 -12.785 -26.604 1.00 60.91 462 ASN A O 1
ATOM 3621 N N . PRO A 1 463 ? 4.459 -14.929 -26.734 1.00 70.50 463 PRO A N 1
ATOM 3622 C CA . PRO A 1 463 ? 3.762 -14.901 -25.451 1.00 70.50 463 PRO A CA 1
ATOM 3623 C C . PRO A 1 463 ? 4.758 -14.788 -24.291 1.00 70.50 463 PRO A C 1
ATOM 3625 O O . PRO A 1 463 ? 5.624 -15.641 -24.106 1.00 70.50 463 PRO A O 1
ATOM 3628 N N . VAL A 1 464 ? 4.612 -13.752 -23.469 1.00 78.31 464 VAL A N 1
ATOM 3629 C CA . VAL A 1 464 ? 5.455 -13.503 -22.289 1.00 78.31 464 VAL A CA 1
ATOM 3630 C C . VAL A 1 464 ? 4.629 -13.685 -21.014 1.00 78.31 464 VAL A C 1
ATOM 3632 O O . VAL A 1 464 ? 3.427 -13.411 -20.972 1.00 78.31 464 VAL A O 1
ATOM 3635 N N . SER A 1 465 ? 5.259 -14.239 -19.984 1.00 83.38 465 SER A N 1
ATOM 3636 C CA . SER A 1 465 ? 4.732 -14.304 -18.625 1.00 83.38 465 SER A CA 1
ATOM 3637 C C . SER A 1 465 ? 5.192 -13.065 -17.870 1.00 83.38 465 SER A C 1
ATOM 3639 O O . SER A 1 465 ? 6.358 -12.690 -17.977 1.00 83.38 465 SER A O 1
ATOM 3641 N N . TYR A 1 466 ? 4.293 -12.452 -17.105 1.00 88.69 466 TYR A N 1
ATOM 3642 C CA . TYR A 1 466 ? 4.586 -11.275 -16.291 1.00 88.69 466 TYR A CA 1
ATOM 3643 C C . TYR A 1 466 ? 4.079 -11.534 -14.886 1.00 88.69 466 TYR A C 1
ATOM 3645 O O . TYR A 1 466 ? 2.925 -11.939 -14.719 1.00 88.69 466 TYR A O 1
ATOM 3653 N N . THR A 1 467 ? 4.910 -11.265 -13.887 1.00 93.25 467 THR A N 1
ATOM 3654 C CA . THR A 1 467 ? 4.475 -11.276 -12.493 1.00 93.25 467 THR A CA 1
ATOM 3655 C C . THR A 1 467 ? 4.894 -10.006 -11.776 1.00 93.25 467 THR A C 1
ATOM 3657 O O . THR A 1 467 ? 5.924 -9.430 -12.112 1.00 93.25 467 THR A O 1
ATOM 3660 N N . GLN A 1 468 ? 4.104 -9.577 -10.799 1.00 95.06 468 GLN A N 1
ATOM 3661 C CA . GLN A 1 468 ? 4.374 -8.401 -9.982 1.00 95.06 468 GLN A CA 1
ATOM 3662 C C . GLN A 1 468 ? 4.258 -8.789 -8.508 1.00 95.06 468 GLN A C 1
ATOM 3664 O O . GLN A 1 468 ? 3.243 -9.346 -8.083 1.00 95.06 468 GLN A O 1
ATOM 3669 N N . HIS A 1 469 ? 5.311 -8.495 -7.749 1.00 96.38 469 HIS A N 1
ATOM 3670 C CA . HIS A 1 469 ? 5.404 -8.723 -6.305 1.00 96.38 469 HIS A CA 1
ATOM 3671 C C . HIS A 1 469 ? 5.560 -7.373 -5.611 1.00 96.38 469 HIS A C 1
ATOM 3673 O O . HIS A 1 469 ? 6.211 -6.480 -6.153 1.00 96.38 469 HIS A O 1
ATOM 3679 N N . CYS A 1 470 ? 4.958 -7.219 -4.435 1.00 96.12 470 CYS A N 1
ATOM 3680 C CA . CYS A 1 470 ? 4.863 -5.954 -3.711 1.00 96.12 470 CYS A CA 1
ATOM 3681 C C . CYS A 1 470 ? 5.308 -6.157 -2.261 1.00 96.12 470 CYS A C 1
ATOM 3683 O O . CYS A 1 470 ? 4.735 -6.987 -1.557 1.00 96.12 470 CYS A O 1
ATOM 3685 N N . ILE A 1 471 ? 6.303 -5.384 -1.818 1.00 97.56 471 ILE A N 1
ATOM 3686 C CA . ILE A 1 471 ? 6.786 -5.381 -0.432 1.00 97.56 471 ILE A CA 1
ATOM 3687 C C . ILE A 1 471 ? 6.877 -3.932 0.043 1.00 97.56 471 ILE A C 1
ATOM 3689 O O . ILE A 1 471 ? 7.675 -3.146 -0.474 1.00 97.56 471 ILE A O 1
ATOM 3693 N N . THR A 1 472 ? 6.077 -3.555 1.032 1.00 97.56 472 THR A N 1
ATOM 3694 C CA . THR A 1 472 ? 6.103 -2.194 1.581 1.00 97.56 472 THR A CA 1
ATOM 3695 C C . THR A 1 472 ? 7.184 -2.072 2.643 1.00 97.56 472 THR A C 1
ATOM 3697 O O . THR A 1 472 ? 7.313 -2.925 3.514 1.00 97.56 472 THR A O 1
ATOM 3700 N N . THR A 1 473 ? 7.952 -0.990 2.600 1.00 96.12 473 THR A N 1
ATOM 3701 C CA . THR A 1 473 ? 8.922 -0.613 3.631 1.00 96.12 473 THR A CA 1
ATOM 3702 C C . THR A 1 473 ? 8.471 0.647 4.340 1.00 96.12 473 THR A C 1
ATOM 3704 O O . THR A 1 473 ? 8.135 1.627 3.682 1.00 96.12 473 THR A O 1
ATOM 3707 N N . MET A 1 474 ? 8.515 0.647 5.669 1.00 95.75 474 MET A N 1
ATOM 3708 C CA . MET A 1 474 ? 8.259 1.830 6.497 1.00 95.75 474 MET A CA 1
ATOM 3709 C C . MET A 1 474 ? 9.190 1.846 7.712 1.00 95.75 474 MET A C 1
ATOM 3711 O O . MET A 1 474 ? 9.788 0.825 8.061 1.00 95.75 474 MET A O 1
ATOM 3715 N N . ALA A 1 475 ? 9.313 2.989 8.384 1.00 94.38 475 ALA A N 1
ATOM 3716 C CA . ALA A 1 475 ? 9.768 2.974 9.767 1.00 94.38 475 ALA A CA 1
ATOM 3717 C C . ALA A 1 475 ? 8.656 2.400 10.658 1.00 94.38 475 ALA A C 1
ATOM 3719 O O . ALA A 1 475 ? 7.473 2.515 10.333 1.00 94.38 475 ALA A O 1
ATOM 3720 N N . ALA A 1 476 ? 9.026 1.768 11.767 1.00 94.69 476 ALA A N 1
ATOM 3721 C CA . ALA A 1 476 ? 8.059 1.234 12.713 1.00 94.69 476 ALA A CA 1
ATOM 3722 C C . ALA A 1 476 ? 7.162 2.359 13.271 1.00 94.69 476 ALA A C 1
ATOM 3724 O O . ALA A 1 476 ? 7.671 3.456 13.526 1.00 94.69 476 ALA A O 1
ATOM 3725 N N . PRO A 1 477 ? 5.852 2.106 13.460 1.00 94.19 477 PRO A N 1
ATOM 3726 C CA . PRO A 1 477 ? 4.932 3.085 14.025 1.00 94.19 477 PRO A CA 1
ATOM 3727 C C . PRO A 1 477 ? 5.442 3.654 15.353 1.00 94.19 477 PRO A C 1
ATOM 3729 O O . PRO A 1 477 ? 5.863 2.903 16.234 1.00 94.19 477 PRO A O 1
ATOM 3732 N N . SER A 1 478 ? 5.441 4.982 15.486 1.00 91.00 478 SER A N 1
ATOM 3733 C CA . SER A 1 478 ? 6.124 5.658 16.595 1.00 91.00 478 SER A CA 1
ATOM 3734 C C . SER A 1 478 ? 5.414 6.923 17.057 1.00 91.00 478 SER A C 1
ATOM 3736 O O . SER A 1 478 ? 4.982 7.725 16.225 1.00 91.00 478 SER A O 1
ATOM 3738 N N . TRP A 1 479 ? 5.423 7.149 18.370 1.00 89.31 479 TRP A N 1
ATOM 3739 C CA . TRP A 1 479 ? 5.010 8.392 19.017 1.00 89.31 479 TRP A CA 1
ATOM 3740 C C . TRP A 1 479 ? 6.222 9.060 19.683 1.00 89.31 479 TRP A C 1
ATOM 3742 O O . TRP A 1 479 ? 6.858 8.455 20.544 1.00 89.31 479 TRP A O 1
ATOM 3752 N N . ARG A 1 480 ? 6.558 10.288 19.266 1.00 81.81 480 ARG A N 1
ATOM 3753 C CA . ARG A 1 480 ? 7.732 11.061 19.739 1.00 81.81 480 ARG A CA 1
ATOM 3754 C C . ARG A 1 480 ? 7.382 12.497 20.173 1.00 81.81 480 ARG A C 1
ATOM 3756 O O . ARG A 1 480 ? 8.263 13.351 20.265 1.00 81.81 480 ARG A O 1
ATOM 3763 N N . CYS A 1 481 ? 6.101 12.772 20.407 1.00 79.44 481 CYS A N 1
ATOM 3764 C CA . CYS A 1 481 ? 5.633 14.089 20.826 1.00 79.44 481 CYS A CA 1
ATOM 3765 C C . CYS A 1 481 ? 6.086 14.386 22.262 1.00 79.44 481 CYS A C 1
ATOM 3767 O O . CYS A 1 481 ? 5.974 13.517 23.130 1.00 79.44 481 CYS A O 1
ATOM 3769 N N . LEU A 1 482 ? 6.554 15.609 22.518 1.00 70.50 482 LEU A N 1
ATOM 3770 C CA . LEU A 1 482 ? 6.807 16.079 23.883 1.00 70.50 482 LEU A CA 1
ATOM 3771 C C . LEU A 1 482 ? 5.490 16.143 24.686 1.00 70.50 482 LEU A C 1
ATOM 3773 O O . LEU A 1 482 ? 4.443 16.433 24.093 1.00 70.50 482 LEU A O 1
ATOM 3777 N N . PRO A 1 483 ? 5.517 15.922 26.016 1.00 59.19 483 PRO A N 1
ATOM 3778 C CA . PRO A 1 483 ? 4.404 16.300 26.883 1.00 59.19 483 PRO A CA 1
ATOM 3779 C C . PRO A 1 483 ? 4.109 17.800 26.719 1.00 59.19 483 PRO A C 1
ATOM 3781 O O . PRO A 1 483 ? 5.052 18.571 26.510 1.00 59.19 483 PRO A O 1
ATOM 3784 N N . PRO A 1 484 ? 2.843 18.242 26.806 1.00 51.94 484 PRO A N 1
ATOM 3785 C CA . PRO A 1 484 ? 2.542 19.666 26.797 1.00 51.94 484 PRO A CA 1
ATOM 3786 C C . PRO A 1 484 ? 3.223 20.352 27.989 1.00 51.94 484 PRO A C 1
ATOM 3788 O O . PRO A 1 484 ? 3.065 19.927 29.133 1.00 51.94 484 PRO A O 1
ATOM 3791 N N . GLU A 1 485 ? 3.964 21.431 27.727 1.00 41.03 485 GLU A N 1
ATOM 3792 C CA . GLU A 1 485 ? 4.358 22.378 28.772 1.00 41.03 485 GLU A CA 1
ATOM 3793 C C . GLU A 1 485 ? 3.109 23.168 29.192 1.00 41.03 485 GLU A C 1
ATOM 3795 O O . GLU A 1 485 ? 2.852 24.265 28.692 1.00 41.03 485 GLU A O 1
ATOM 3800 N N . ASP A 1 486 ? 2.296 22.589 30.080 1.00 38.66 486 ASP A N 1
ATOM 3801 C CA . ASP A 1 486 ? 1.191 23.310 30.711 1.00 38.66 486 ASP A CA 1
ATOM 3802 C C . ASP A 1 486 ? 1.773 24.413 31.609 1.00 38.66 486 ASP A C 1
ATOM 3804 O O . ASP A 1 486 ? 2.277 24.172 32.709 1.00 38.66 486 ASP A O 1
ATOM 3808 N N . GLY A 1 487 ? 1.716 25.648 31.110 1.00 37.41 487 GLY A N 1
ATOM 3809 C CA . GLY A 1 487 ? 2.042 26.837 31.884 1.00 37.41 487 GLY A CA 1
ATOM 3810 C C . GLY A 1 487 ? 1.021 27.052 33.000 1.00 37.41 487 GLY A C 1
ATOM 3811 O O . GLY A 1 487 ? -0.145 27.317 32.722 1.00 37.41 487 GLY A O 1
ATOM 3812 N N . ASP A 1 488 ? 1.491 26.973 34.246 1.00 39.53 488 ASP A N 1
ATOM 3813 C CA . ASP A 1 488 ? 0.819 27.408 35.476 1.00 39.53 488 ASP A CA 1
ATOM 3814 C C . ASP A 1 488 ? -0.682 27.064 35.605 1.00 39.53 488 ASP A C 1
ATOM 3816 O O . ASP A 1 488 ? -1.532 27.956 35.632 1.00 39.53 488 ASP A O 1
ATOM 3820 N N . LEU A 1 489 ? -1.017 25.788 35.851 1.00 36.34 489 LEU A N 1
ATOM 3821 C CA . LEU A 1 489 ? -2.206 25.468 36.657 1.00 36.34 489 LEU A CA 1
ATOM 3822 C C . LEU A 1 489 ? -1.995 24.242 37.568 1.00 36.34 489 LEU A C 1
ATOM 3824 O O . LEU A 1 489 ? -1.810 23.113 37.117 1.00 36.34 489 LEU A O 1
ATOM 3828 N N . ASP A 1 490 ? -2.050 24.485 38.879 1.00 38.62 490 ASP A N 1
ATOM 3829 C CA . ASP A 1 490 ? -1.833 23.503 39.950 1.00 38.62 490 ASP A CA 1
ATOM 3830 C C . ASP A 1 490 ? -2.959 22.449 39.989 1.00 38.62 490 ASP A C 1
ATOM 3832 O O . ASP A 1 490 ? -4.026 22.657 40.570 1.00 38.62 490 ASP A O 1
ATOM 3836 N N . SER A 1 491 ? -2.729 21.307 39.336 1.00 33.66 491 SER A N 1
ATOM 3837 C CA . SER A 1 491 ? -3.670 20.181 39.224 1.00 33.66 491 SER A CA 1
ATOM 3838 C C . SER A 1 491 ? -3.293 19.010 40.144 1.00 33.66 491 SER A C 1
ATOM 3840 O O . SER A 1 491 ? -3.284 17.841 39.756 1.00 33.66 491 SER A O 1
ATOM 3842 N N . SER A 1 492 ? -3.024 19.319 41.415 1.00 33.34 492 SER A N 1
ATOM 3843 C CA . SER A 1 492 ? -2.714 18.350 42.478 1.00 33.34 492 SER A CA 1
ATOM 3844 C C . SER A 1 492 ? -3.909 17.466 42.909 1.00 33.34 492 SER A C 1
ATOM 3846 O O . SER A 1 492 ? -4.286 17.453 44.080 1.00 33.34 492 SER A O 1
ATOM 3848 N N . PHE A 1 493 ? -4.488 16.670 41.999 1.00 33.12 493 PHE A N 1
ATOM 3849 C CA . PHE A 1 493 ? -5.493 15.640 42.316 1.00 33.12 493 PHE A CA 1
ATOM 3850 C C . PHE A 1 493 ? -5.295 14.356 41.491 1.00 33.12 493 PHE A C 1
ATOM 3852 O O . PHE A 1 493 ? -5.785 14.238 40.373 1.00 33.12 493 PHE A O 1
ATOM 3859 N N . GLY A 1 494 ? -4.619 13.352 42.068 1.00 33.22 494 GLY A N 1
ATOM 3860 C CA . GLY A 1 494 ? -4.593 11.994 41.494 1.00 33.22 494 GLY A CA 1
ATOM 3861 C C . GLY A 1 494 ? -3.377 11.116 41.809 1.00 33.22 494 GLY A C 1
ATOM 3862 O O . GLY A 1 494 ? -3.473 9.896 41.698 1.00 33.22 494 GLY A O 1
ATOM 3863 N N . GLN A 1 495 ? -2.244 11.676 42.248 1.00 35.84 495 GLN A N 1
ATOM 3864 C CA . GLN A 1 495 ? -1.051 10.878 42.573 1.00 35.84 495 GLN A CA 1
ATOM 3865 C C . GLN A 1 495 ? -1.080 10.318 44.008 1.00 35.84 495 GLN A C 1
ATOM 3867 O O . GLN A 1 495 ? -0.369 10.777 44.898 1.00 35.84 495 GLN A O 1
ATOM 3872 N N . GLN A 1 496 ? -1.874 9.264 44.218 1.00 30.02 496 GLN A N 1
ATOM 3873 C CA . GLN A 1 496 ? -1.688 8.324 45.334 1.00 30.02 496 GLN A CA 1
ATOM 3874 C C . GLN A 1 496 ? -1.331 6.922 44.828 1.00 30.02 496 GLN A C 1
ATOM 3876 O O . GLN A 1 496 ? -2.061 5.956 45.020 1.00 30.02 496 GLN A O 1
ATOM 3881 N N . ASN A 1 497 ? -0.160 6.817 44.202 1.00 30.48 497 ASN A N 1
ATOM 3882 C CA . ASN A 1 497 ? 0.702 5.639 44.288 1.00 30.48 497 ASN A CA 1
ATOM 3883 C C . ASN A 1 497 ? 2.163 6.092 44.147 1.00 30.48 497 ASN A C 1
ATOM 3885 O O . ASN A 1 497 ? 2.443 7.079 43.471 1.00 30.48 497 ASN A O 1
ATOM 3889 N N . GLY A 1 498 ? 3.064 5.427 44.877 1.00 28.06 498 GLY A N 1
ATOM 3890 C CA . GLY A 1 498 ? 4.415 5.922 45.160 1.00 28.06 498 GLY A CA 1
ATOM 3891 C C . GLY A 1 498 ? 5.280 6.181 43.923 1.00 28.06 498 GLY A C 1
ATOM 3892 O O . GLY A 1 498 ? 5.178 5.486 42.915 1.00 28.06 498 GLY A O 1
ATOM 3893 N N . GLY A 1 499 ? 6.142 7.193 44.025 1.00 32.25 499 GLY A N 1
ATOM 3894 C CA . GLY A 1 499 ? 6.906 7.702 42.893 1.00 32.25 499 GLY A CA 1
ATOM 3895 C C . GLY A 1 499 ? 7.979 6.752 42.358 1.00 32.25 499 GLY A C 1
ATOM 3896 O O . GLY A 1 499 ? 8.751 6.155 43.104 1.00 32.25 499 GLY A O 1
ATOM 3897 N N . THR A 1 500 ? 8.090 6.749 41.035 1.00 28.70 500 THR A N 1
ATOM 3898 C CA . THR A 1 500 ? 9.319 6.470 40.284 1.00 28.70 500 THR A CA 1
ATOM 3899 C C . THR A 1 500 ? 9.287 7.350 39.039 1.00 28.70 500 THR A C 1
ATOM 3901 O O . THR A 1 500 ? 8.205 7.715 38.580 1.00 28.70 500 THR A O 1
ATOM 3904 N N . ILE A 1 501 ? 10.459 7.701 38.504 1.00 36.31 501 ILE A N 1
ATOM 3905 C CA . ILE A 1 501 ? 10.584 8.352 37.191 1.00 36.31 501 ILE A CA 1
ATOM 3906 C C . ILE A 1 501 ? 9.743 7.545 36.196 1.00 36.31 501 ILE A C 1
ATOM 3908 O O . ILE A 1 501 ? 9.919 6.330 36.120 1.00 36.31 501 ILE A O 1
ATOM 3912 N N . GLN A 1 502 ? 8.818 8.198 35.490 1.00 42.72 502 GLN A N 1
ATOM 3913 C CA . GLN A 1 502 ? 7.897 7.532 34.571 1.00 42.72 502 GLN A CA 1
ATOM 3914 C C . GLN A 1 502 ? 8.715 6.793 33.506 1.00 42.72 502 GLN A C 1
ATOM 3916 O O . GLN A 1 502 ? 9.333 7.418 32.642 1.00 42.72 502 GLN A O 1
ATOM 3921 N N . GLU A 1 503 ? 8.780 5.460 33.591 1.00 48.66 503 GLU A N 1
ATOM 3922 C CA . GLU A 1 503 ? 9.435 4.671 32.554 1.00 48.66 503 GLU A CA 1
ATOM 3923 C C . GLU A 1 503 ? 8.675 4.912 31.246 1.00 48.66 503 GLU A C 1
ATOM 3925 O O . GLU A 1 503 ? 7.514 4.523 31.117 1.00 48.66 503 GLU A O 1
ATOM 3930 N N . GLU A 1 504 ? 9.319 5.561 30.274 1.00 62.34 504 GLU A N 1
ATOM 3931 C CA . GLU A 1 504 ? 8.782 5.681 28.915 1.00 62.34 504 GLU A CA 1
ATOM 3932 C C . GLU A 1 504 ? 8.702 4.275 28.299 1.00 62.34 504 GLU A C 1
ATOM 3934 O O . GLU A 1 504 ? 9.687 3.739 27.783 1.00 62.34 504 GLU A O 1
ATOM 3939 N N . ARG A 1 505 ? 7.528 3.663 28.442 1.00 82.38 505 ARG A N 1
ATOM 3940 C CA . ARG A 1 505 ? 7.151 2.345 27.929 1.00 82.38 505 ARG A CA 1
ATOM 3941 C C . ARG A 1 505 ? 6.099 2.495 26.830 1.00 82.38 505 ARG A C 1
ATOM 3943 O O . ARG A 1 505 ? 5.571 3.591 26.597 1.00 82.38 505 ARG A O 1
ATOM 3950 N N . GLY A 1 506 ? 5.810 1.403 26.128 1.00 80.88 506 GLY A N 1
ATOM 3951 C CA . GLY A 1 506 ? 4.772 1.388 25.097 1.00 80.88 506 GLY A CA 1
ATOM 3952 C C . GLY A 1 506 ? 3.370 1.085 25.623 1.00 80.88 506 GLY A C 1
ATOM 3953 O O . GLY A 1 506 ? 3.170 0.720 26.787 1.00 80.88 506 GLY A O 1
ATOM 3954 N N . LEU A 1 507 ? 2.385 1.217 24.736 1.00 85.38 507 LEU A N 1
ATOM 3955 C CA . LEU A 1 507 ? 0.963 1.035 25.023 1.00 85.38 507 LEU A CA 1
ATOM 3956 C C . LEU A 1 507 ? 0.644 -0.335 25.636 1.00 85.38 507 LEU A C 1
ATOM 3958 O O . LEU A 1 507 ? -0.239 -0.396 26.487 1.00 85.38 507 LEU A O 1
ATOM 3962 N N . SER A 1 508 ? 1.345 -1.422 25.282 1.00 83.06 508 SER A N 1
ATOM 3963 C CA . SER A 1 508 ? 1.079 -2.743 25.879 1.00 83.06 508 SER A CA 1
ATOM 3964 C C . SER A 1 508 ? 1.388 -2.818 27.378 1.00 83.06 508 SER A C 1
ATOM 3966 O O . SER A 1 508 ? 0.787 -3.641 28.068 1.00 83.06 508 SER A O 1
ATOM 3968 N N . PHE A 1 509 ? 2.267 -1.945 27.882 1.00 83.69 509 PHE A N 1
ATOM 3969 C CA . PHE A 1 509 ? 2.570 -1.792 29.306 1.00 83.69 509 PHE A CA 1
ATOM 3970 C C . PHE A 1 509 ? 1.702 -0.714 29.974 1.00 83.69 509 PHE A C 1
ATOM 3972 O O . PHE A 1 509 ? 1.219 -0.919 31.085 1.00 83.69 509 PHE A O 1
ATOM 3979 N N . LEU A 1 510 ? 1.494 0.425 29.301 1.00 84.38 510 LEU A N 1
ATOM 3980 C CA . LEU A 1 510 ? 0.738 1.561 29.848 1.00 84.38 510 LEU A CA 1
ATOM 3981 C C . LEU A 1 510 ? -0.773 1.284 29.933 1.00 84.38 510 LEU A C 1
ATOM 3983 O O . LEU A 1 510 ? -1.415 1.659 30.911 1.00 84.38 510 LEU A O 1
ATOM 3987 N N . LEU A 1 511 ? -1.345 0.600 28.938 1.00 81.94 511 LEU A N 1
ATOM 3988 C CA . LEU A 1 511 ? -2.751 0.202 28.935 1.00 81.94 511 LEU A CA 1
ATOM 3989 C C . LEU A 1 511 ? -2.902 -1.173 29.589 1.00 81.94 511 LEU A C 1
ATOM 3991 O O . LEU A 1 511 ? -2.641 -2.201 28.955 1.00 81.94 511 LEU A O 1
ATOM 3995 N N . LYS A 1 512 ? -3.397 -1.225 30.829 1.00 79.50 512 LYS A N 1
ATOM 3996 C CA . LYS A 1 512 ? -3.744 -2.503 31.469 1.00 79.50 512 LYS A CA 1
ATOM 3997 C C . LYS A 1 512 ? -4.757 -3.265 30.613 1.00 79.50 512 LYS A C 1
ATOM 3999 O O . LYS A 1 512 ? -5.656 -2.678 30.009 1.00 79.50 512 LYS A O 1
ATOM 4004 N N . GLN A 1 513 ? -4.604 -4.585 30.563 1.00 75.75 513 GLN A N 1
ATOM 4005 C CA . GLN A 1 513 ? -5.488 -5.453 29.784 1.00 75.75 513 GLN A CA 1
ATOM 4006 C C . GLN A 1 513 ? -6.939 -5.370 30.287 1.00 75.75 513 GLN A C 1
ATOM 4008 O O . GLN A 1 513 ? -7.856 -5.225 29.485 1.00 75.75 513 GLN A O 1
ATOM 4013 N N . GLU A 1 514 ? -7.130 -5.359 31.610 1.00 78.25 514 GLU A N 1
ATOM 4014 C CA . GLU A 1 514 ? -8.444 -5.227 32.253 1.00 78.25 514 GLU A CA 1
ATOM 4015 C C . GLU A 1 514 ? -9.158 -3.928 31.846 1.00 78.25 514 GLU A C 1
ATOM 4017 O O . GLU A 1 514 ? -10.318 -3.967 31.443 1.00 78.25 514 GLU A O 1
ATOM 4022 N N . ASP A 1 515 ? -8.462 -2.786 31.875 1.00 77.19 515 ASP A N 1
ATOM 4023 C CA . ASP A 1 515 ? -9.035 -1.479 31.517 1.00 77.19 515 ASP A CA 1
ATOM 4024 C C . ASP A 1 515 ? -9.486 -1.441 30.045 1.00 77.19 515 ASP A C 1
ATOM 4026 O O . ASP A 1 515 ? -10.556 -0.913 29.732 1.00 77.19 515 ASP A O 1
ATOM 4030 N N . ARG A 1 516 ? -8.717 -2.069 29.142 1.00 78.19 516 ARG A N 1
ATOM 4031 C CA . ARG A 1 516 ? -9.085 -2.224 27.723 1.00 78.19 516 ARG A CA 1
ATOM 4032 C C . ARG A 1 516 ? -10.309 -3.118 27.536 1.00 78.19 516 ARG A C 1
ATOM 4034 O O . ARG A 1 516 ? -11.227 -2.737 26.815 1.00 78.19 516 ARG A O 1
ATOM 4041 N N . GLU A 1 517 ? -10.362 -4.268 28.203 1.00 81.88 517 GLU A N 1
ATOM 4042 C CA . GLU A 1 517 ? -11.507 -5.189 28.135 1.00 81.88 517 GLU A CA 1
ATOM 4043 C C . GLU A 1 517 ? -12.793 -4.564 28.699 1.00 81.88 517 GLU A C 1
ATOM 4045 O O . GLU A 1 517 ? -13.884 -4.806 28.177 1.00 81.88 517 GLU A O 1
ATOM 4050 N N . ILE A 1 518 ? -12.677 -3.711 29.722 1.00 83.25 518 ILE A N 1
ATOM 4051 C CA . ILE A 1 518 ? -13.789 -2.930 30.280 1.00 83.25 518 ILE A CA 1
ATOM 4052 C C . ILE A 1 518 ? -14.296 -1.895 29.264 1.00 83.25 518 ILE A C 1
ATOM 4054 O O . ILE A 1 518 ? -15.499 -1.846 29.002 1.00 83.25 518 ILE A O 1
ATOM 4058 N N . GLN A 1 519 ? -13.402 -1.102 28.660 1.00 83.06 519 GLN A N 1
ATOM 4059 C CA . GLN A 1 519 ? -13.770 -0.107 27.642 1.00 83.06 519 GLN A CA 1
ATOM 4060 C C . GLN A 1 519 ? -14.413 -0.759 26.405 1.00 83.06 519 GLN A C 1
ATOM 4062 O O . GLN A 1 519 ? -15.486 -0.328 25.976 1.00 83.06 519 GLN A O 1
ATOM 4067 N N . ASP A 1 520 ? -13.813 -1.830 25.873 1.00 83.44 520 ASP A N 1
ATOM 4068 C CA . ASP A 1 520 ? -14.366 -2.589 24.744 1.00 83.44 520 ASP A CA 1
ATOM 4069 C C . ASP A 1 520 ? -15.732 -3.208 25.106 1.00 83.44 520 ASP A C 1
ATOM 4071 O O . ASP A 1 520 ? -16.648 -3.185 24.284 1.00 83.44 520 ASP A O 1
ATOM 4075 N N . SER A 1 521 ? -15.927 -3.678 26.347 1.00 86.88 521 SER A N 1
ATOM 4076 C CA . SER A 1 521 ? -17.227 -4.180 26.825 1.00 86.88 521 SER A CA 1
ATOM 4077 C C . SER A 1 521 ? -18.304 -3.091 26.881 1.00 86.88 521 SER A C 1
ATOM 4079 O O . SER A 1 521 ? -19.446 -3.344 26.486 1.00 86.88 521 SER A O 1
ATOM 4081 N N . TYR A 1 522 ? -17.963 -1.881 27.345 1.00 89.06 522 TYR A N 1
ATOM 4082 C CA . TYR A 1 522 ? -18.887 -0.742 27.359 1.00 89.06 522 TYR A CA 1
ATOM 4083 C C . TYR A 1 522 ? -19.275 -0.313 25.937 1.00 89.06 522 TYR A C 1
ATOM 4085 O O . TYR A 1 522 ? -20.464 -0.152 25.657 1.00 89.06 522 TYR A O 1
ATOM 4093 N N . LEU A 1 523 ? -18.303 -0.190 25.026 1.00 85.06 523 LEU A N 1
ATOM 4094 C CA . LEU A 1 523 ? -18.536 0.193 23.626 1.00 85.06 523 LEU A CA 1
ATOM 4095 C C . LEU A 1 523 ? -19.328 -0.874 22.857 1.00 85.06 523 LEU A C 1
ATOM 4097 O O . LEU A 1 523 ? -20.287 -0.550 22.156 1.00 85.06 523 LEU A O 1
ATOM 4101 N N . HIS A 1 524 ? -18.995 -2.155 23.035 1.00 87.25 524 HIS A N 1
ATOM 4102 C CA . HIS A 1 524 ? -19.743 -3.262 22.439 1.00 87.25 524 HIS A CA 1
ATOM 4103 C C . HIS A 1 524 ? -21.206 -3.273 22.906 1.00 87.25 524 HIS A C 1
ATOM 4105 O O . HIS A 1 524 ? -22.112 -3.440 22.088 1.00 87.25 524 HIS A O 1
ATOM 4111 N N . LEU A 1 525 ? -21.465 -3.051 24.202 1.00 90.00 525 LEU A N 1
ATOM 4112 C CA . LEU A 1 525 ? -22.837 -2.976 24.703 1.00 90.00 525 LEU A CA 1
ATOM 4113 C C . LEU A 1 525 ? -23.578 -1.733 24.192 1.00 90.00 525 LEU A C 1
ATOM 4115 O O . LEU A 1 525 ? -24.741 -1.848 23.811 1.00 90.00 525 LEU A O 1
ATOM 4119 N N . PHE A 1 526 ? -22.915 -0.576 24.131 1.00 88.62 526 PHE A N 1
ATOM 4120 C CA . PHE A 1 526 ? -23.486 0.655 23.578 1.00 88.62 526 PHE A CA 1
ATOM 4121 C C . PHE A 1 526 ? -23.947 0.460 22.123 1.00 88.62 526 PHE A C 1
ATOM 4123 O O . PHE A 1 526 ? -25.097 0.757 21.793 1.00 88.62 526 PHE A O 1
ATOM 4130 N N . ASN A 1 527 ? -23.087 -0.126 21.282 1.00 87.06 527 ASN A N 1
ATOM 4131 C CA . ASN A 1 527 ? -23.393 -0.423 19.881 1.00 87.06 527 ASN A CA 1
ATOM 4132 C C . ASN A 1 527 ? -24.508 -1.471 19.751 1.00 87.06 527 ASN A C 1
ATOM 4134 O O . ASN A 1 527 ? -25.440 -1.292 18.969 1.00 87.06 527 ASN A O 1
ATOM 4138 N N . LYS A 1 528 ? -24.472 -2.537 20.562 1.00 89.19 528 LYS A N 1
ATOM 4139 C CA . LYS A 1 528 ? -25.508 -3.580 20.550 1.00 89.19 528 LYS A CA 1
ATOM 4140 C C . LYS A 1 528 ? -26.883 -3.046 20.967 1.00 89.19 528 LYS A C 1
ATOM 4142 O O . LYS A 1 528 ? -27.889 -3.459 20.399 1.00 89.19 528 LYS A O 1
ATOM 4147 N N . LEU A 1 529 ? -26.934 -2.110 21.918 1.00 89.06 529 LEU A N 1
ATOM 4148 C CA . LEU A 1 529 ? -28.163 -1.402 22.288 1.00 89.06 529 LEU A CA 1
ATOM 4149 C C . LEU A 1 529 ? -28.674 -0.488 21.164 1.00 89.06 529 LEU A C 1
ATOM 4151 O O . LEU A 1 529 ? -29.884 -0.324 21.028 1.00 89.06 529 LEU A O 1
ATOM 4155 N N . ASP A 1 530 ? -27.789 0.106 20.356 1.00 86.00 530 ASP A N 1
ATOM 4156 C CA . ASP A 1 530 ? -28.203 0.916 19.205 1.00 86.00 530 ASP A CA 1
ATOM 4157 C C . ASP A 1 530 ? -28.827 0.068 18.092 1.00 86.00 530 ASP A C 1
ATOM 4159 O O . ASP A 1 530 ? -29.948 0.349 17.666 1.00 86.00 530 ASP A O 1
ATOM 4163 N N . ILE A 1 531 ? -28.158 -1.025 17.708 1.00 88.12 531 ILE A N 1
ATOM 4164 C CA . ILE A 1 531 ? -28.674 -2.009 16.744 1.00 88.12 531 ILE A CA 1
ATOM 4165 C C . ILE A 1 531 ? -30.029 -2.548 17.219 1.00 88.12 531 ILE A C 1
ATOM 4167 O O . ILE A 1 531 ? -31.008 -2.490 16.477 1.00 88.12 531 ILE A O 1
ATOM 4171 N N . ALA A 1 532 ? -30.134 -2.956 18.488 1.00 88.62 532 ALA A N 1
ATOM 4172 C CA . ALA A 1 532 ? -31.375 -3.508 19.021 1.00 88.62 532 ALA A CA 1
ATOM 4173 C C . ALA A 1 532 ? -32.555 -2.511 18.986 1.00 88.62 532 ALA A C 1
ATOM 4175 O O . ALA A 1 532 ? -33.702 -2.918 18.780 1.00 88.62 532 ALA A O 1
ATOM 4176 N N . VAL A 1 533 ? -32.291 -1.205 19.144 1.00 88.31 533 VAL A N 1
ATOM 4177 C CA . VAL A 1 533 ? -33.301 -0.141 18.998 1.00 88.31 533 VAL A CA 1
ATOM 4178 C C . VAL A 1 533 ? -33.636 0.144 17.529 1.00 88.31 533 VAL A C 1
ATOM 4180 O O . VAL A 1 533 ? -34.805 0.413 17.238 1.00 88.31 533 VAL A O 1
ATOM 4183 N N . LYS A 1 534 ? -32.671 0.067 16.598 1.00 88.62 534 LYS A N 1
ATOM 4184 C CA . LYS A 1 534 ? -32.945 0.131 15.147 1.00 88.62 534 LYS A CA 1
ATOM 4185 C C . LYS A 1 534 ? -33.887 -1.010 14.732 1.00 88.62 534 LYS A C 1
ATOM 4187 O O . LYS A 1 534 ? -34.933 -0.746 14.143 1.00 88.62 534 LYS A O 1
ATOM 4192 N N . GLU A 1 535 ? -33.585 -2.246 15.132 1.00 89.12 535 GLU A N 1
ATOM 4193 C CA . GLU A 1 535 ? -34.422 -3.434 14.890 1.00 89.12 535 GLU A CA 1
ATOM 4194 C C . GLU A 1 535 ? -35.832 -3.280 15.489 1.00 89.12 535 GLU A C 1
ATOM 4196 O O . GLU A 1 535 ? -36.830 -3.497 14.802 1.00 89.12 535 GLU A O 1
ATOM 4201 N N . MET A 1 536 ? -35.943 -2.813 16.740 1.00 90.19 536 MET A N 1
ATOM 4202 C CA . MET A 1 536 ? -37.240 -2.531 17.373 1.00 90.19 536 MET A CA 1
ATOM 4203 C C . MET A 1 536 ? -38.075 -1.531 16.552 1.00 90.19 536 MET A C 1
ATOM 4205 O O . MET A 1 536 ? -39.269 -1.746 16.346 1.00 90.19 536 MET A O 1
ATOM 4209 N N . LYS A 1 537 ? -37.458 -0.457 16.039 1.00 86.81 537 LYS A N 1
ATOM 4210 C CA . LYS A 1 537 ? -38.133 0.522 15.167 1.00 86.81 537 LYS A CA 1
ATOM 4211 C C . LYS A 1 537 ? -38.547 -0.089 13.825 1.00 86.81 537 LYS A C 1
ATOM 4213 O O . LYS A 1 537 ? -39.638 0.218 13.349 1.00 86.81 537 LYS A O 1
ATOM 4218 N N . GLN A 1 538 ? -37.740 -0.987 13.258 1.00 87.62 538 GLN A N 1
ATOM 4219 C CA . GLN A 1 538 ? -38.069 -1.720 12.032 1.00 87.62 538 GLN A CA 1
ATOM 4220 C C . GLN A 1 538 ? -39.355 -2.548 12.201 1.00 87.62 538 GLN A C 1
ATOM 4222 O O . GLN A 1 538 ? -40.257 -2.455 11.367 1.00 87.62 538 GLN A O 1
ATOM 4227 N N . TYR A 1 539 ? -39.497 -3.283 13.312 1.00 85.69 539 TYR A N 1
ATOM 4228 C CA . TYR A 1 539 ? -40.728 -4.025 13.621 1.00 85.69 539 TYR A CA 1
ATOM 4229 C C . TYR A 1 539 ? -41.941 -3.099 13.799 1.00 85.69 539 TYR A C 1
ATOM 4231 O O . TYR A 1 539 ? -43.025 -3.406 13.310 1.00 85.69 539 TYR A O 1
ATOM 4239 N N . VAL A 1 540 ? -41.775 -1.928 14.423 1.00 85.12 540 VAL A N 1
ATOM 4240 C CA . VAL A 1 540 ? -42.857 -0.933 14.565 1.00 85.12 540 VAL A CA 1
ATOM 4241 C C . VAL A 1 540 ? -43.302 -0.381 13.205 1.00 85.12 540 VAL A C 1
ATOM 4243 O O . VAL A 1 540 ? -44.500 -0.232 12.971 1.00 85.12 540 VAL A O 1
ATOM 4246 N N . ILE A 1 541 ? -42.371 -0.128 12.280 1.00 84.44 541 ILE A N 1
ATOM 4247 C CA . ILE A 1 541 ? -42.688 0.289 10.902 1.00 84.44 541 ILE A CA 1
ATOM 4248 C C . ILE A 1 541 ? -43.453 -0.820 10.163 1.00 84.44 541 ILE A C 1
ATOM 4250 O O . ILE A 1 541 ? -44.454 -0.534 9.504 1.00 84.44 541 ILE A O 1
ATOM 4254 N N . GLN A 1 542 ? -43.039 -2.084 10.310 1.00 83.44 542 GLN A N 1
ATOM 4255 C CA . GLN A 1 542 ? -43.750 -3.234 9.738 1.00 83.44 542 GLN A CA 1
ATOM 4256 C C . GLN A 1 542 ? -45.176 -3.363 10.295 1.00 83.44 542 GLN A C 1
ATOM 4258 O O . GLN A 1 542 ? -46.115 -3.518 9.516 1.00 83.44 542 GLN A O 1
ATOM 4263 N N . ILE A 1 543 ? -45.355 -3.229 11.615 1.00 83.31 543 ILE A N 1
ATOM 4264 C CA . ILE A 1 543 ? -46.676 -3.264 12.261 1.00 83.31 543 ILE A CA 1
ATOM 4265 C C . ILE A 1 543 ? -47.552 -2.110 11.760 1.00 83.31 543 ILE A C 1
ATOM 4267 O O . ILE A 1 543 ? -48.692 -2.344 11.375 1.00 83.31 543 ILE A O 1
ATOM 4271 N N . ASN A 1 544 ? -47.028 -0.884 11.682 1.00 81.56 544 ASN A N 1
ATOM 4272 C CA . ASN A 1 544 ? -47.788 0.264 11.177 1.00 81.56 544 ASN A CA 1
ATOM 4273 C C . ASN A 1 544 ? -48.208 0.090 9.706 1.00 81.56 544 ASN A C 1
ATOM 4275 O O . ASN A 1 544 ? -49.334 0.433 9.360 1.00 81.56 544 ASN A O 1
ATOM 4279 N N . LYS A 1 545 ? -47.352 -0.495 8.855 1.00 83.31 545 LYS A N 1
ATOM 4280 C CA . LYS A 1 545 ? -47.675 -0.815 7.450 1.00 83.31 545 LYS A CA 1
ATOM 4281 C C . LYS A 1 545 ? -48.699 -1.954 7.319 1.00 83.31 545 LYS A C 1
ATOM 4283 O O . LYS A 1 545 ? -49.527 -1.959 6.406 1.00 83.31 545 LYS A O 1
ATOM 4288 N N . LEU A 1 546 ? -48.666 -2.926 8.230 1.00 80.81 546 LEU A N 1
ATOM 4289 C CA . LEU A 1 546 ? -49.680 -3.979 8.299 1.00 80.81 546 LEU A CA 1
ATOM 4290 C C . LEU A 1 546 ? -51.030 -3.420 8.775 1.00 80.81 546 LEU A C 1
ATOM 4292 O O . LEU A 1 546 ? -52.065 -3.779 8.227 1.00 80.81 546 LEU A O 1
ATOM 4296 N N . LEU A 1 547 ? -51.021 -2.503 9.745 1.00 75.06 547 LEU A N 1
ATOM 4297 C CA . LEU A 1 547 ? -52.226 -1.832 10.228 1.00 75.06 547 LEU A CA 1
ATOM 4298 C C . LEU A 1 547 ? -52.806 -0.874 9.174 1.00 75.06 547 LEU A C 1
ATOM 4300 O O . LEU A 1 547 ? -54.012 -0.906 8.958 1.00 75.06 547 LEU A O 1
ATOM 4304 N N . SER A 1 548 ? -51.993 -0.117 8.426 1.00 74.44 548 SER A N 1
ATOM 4305 C CA . SER A 1 548 ? -52.512 0.743 7.346 1.00 74.44 548 SER A CA 1
ATOM 4306 C C . SER A 1 548 ? -53.208 -0.063 6.237 1.00 74.44 548 SER A C 1
ATOM 4308 O O . SER A 1 548 ? -54.290 0.304 5.786 1.00 74.44 548 SER A O 1
ATOM 4310 N N . THR A 1 549 ? -52.659 -1.230 5.880 1.00 73.31 549 THR A N 1
ATOM 4311 C CA . THR A 1 549 ? -53.271 -2.174 4.919 1.00 73.31 549 THR A CA 1
ATOM 4312 C C . THR A 1 549 ? -54.450 -2.981 5.490 1.00 73.31 549 THR A C 1
ATOM 4314 O O . THR A 1 549 ? -55.014 -3.836 4.801 1.00 73.31 549 THR A O 1
ATOM 4317 N N . ILE A 1 550 ? -54.847 -2.735 6.742 1.00 65.94 550 ILE A N 1
ATOM 4318 C CA . ILE A 1 550 ? -56.108 -3.197 7.347 1.00 65.94 550 ILE A CA 1
ATOM 4319 C C . ILE A 1 550 ? -57.169 -2.080 7.316 1.00 65.94 550 ILE A C 1
ATOM 4321 O O . ILE A 1 550 ? -58.358 -2.387 7.300 1.00 65.94 550 ILE A O 1
ATOM 4325 N N . THR A 1 551 ? -56.757 -0.808 7.274 1.00 58.81 551 THR A N 1
ATOM 4326 C CA . THR A 1 551 ? -57.650 0.361 7.373 1.00 58.81 551 THR A CA 1
ATOM 4327 C C . THR A 1 551 ? -58.087 0.977 6.042 1.00 58.81 551 THR A C 1
ATOM 4329 O O . THR A 1 551 ? -58.986 1.813 6.040 1.00 58.81 551 THR A O 1
ATOM 4332 N N . GLU A 1 552 ? -57.480 0.595 4.918 1.00 45.69 552 GLU A N 1
ATOM 4333 C CA . GLU A 1 552 ? -57.919 1.042 3.589 1.00 45.69 552 GLU A CA 1
ATOM 4334 C C . GLU A 1 552 ? -59.207 0.307 3.155 1.00 45.69 552 GLU A C 1
ATOM 4336 O O . GLU A 1 552 ? -59.254 -0.929 3.207 1.00 45.69 552 GLU A O 1
ATOM 4341 N N . PRO A 1 553 ? -60.266 1.025 2.728 1.00 38.47 553 PRO A N 1
ATOM 4342 C CA . PRO A 1 553 ? -61.504 0.401 2.279 1.00 38.47 553 PRO A CA 1
ATOM 4343 C C . PRO A 1 553 ? -61.296 -0.318 0.942 1.00 38.47 553 PRO A C 1
ATOM 4345 O O . PRO A 1 553 ? -60.646 0.187 0.030 1.00 38.47 553 PRO A O 1
ATOM 4348 N N . THR A 1 554 ? -61.888 -1.504 0.806 1.00 36.69 554 THR A N 1
ATOM 4349 C CA . THR A 1 554 ? -61.879 -2.249 -0.458 1.00 36.69 554 THR A CA 1
ATOM 4350 C C . THR A 1 554 ? -62.894 -1.632 -1.420 1.00 36.69 554 THR A C 1
ATOM 4352 O O . THR A 1 554 ? -64.083 -1.939 -1.336 1.00 36.69 554 THR A O 1
ATOM 4355 N N . GLU A 1 555 ? -62.449 -0.765 -2.332 1.00 35.00 555 GLU A N 1
ATOM 4356 C CA . GLU A 1 555 ? -63.309 -0.315 -3.431 1.00 35.00 555 GLU A CA 1
ATOM 4357 C C . GLU A 1 555 ? -63.624 -1.486 -4.377 1.00 35.00 555 GLU A C 1
ATOM 4359 O O . GLU A 1 555 ? -62.745 -2.233 -4.813 1.00 35.00 555 GLU A O 1
ATOM 4364 N N . GLY A 1 556 ? -64.917 -1.680 -4.650 1.00 33.69 556 GLY A N 1
ATOM 4365 C CA . GLY A 1 556 ? -65.411 -2.735 -5.533 1.00 33.69 556 GLY A CA 1
ATOM 4366 C C . GLY A 1 556 ? -65.088 -2.438 -6.997 1.00 33.69 556 GLY A C 1
ATOM 4367 O O . GLY A 1 556 ? -65.193 -1.302 -7.448 1.00 33.69 556 GLY A O 1
ATOM 4368 N N . GLY A 1 557 ? -64.698 -3.466 -7.751 1.00 35.53 557 GLY A N 1
ATOM 4369 C CA . GLY A 1 557 ? -64.145 -3.272 -9.091 1.00 35.53 557 GLY A CA 1
ATOM 4370 C C . GLY A 1 557 ? -65.156 -2.860 -10.167 1.00 35.53 557 GLY A C 1
ATOM 4371 O O . GLY A 1 557 ? -66.201 -3.493 -10.316 1.00 35.53 557 GLY A O 1
ATOM 4372 N N . ALA A 1 558 ? -64.760 -1.887 -10.994 1.00 32.03 558 ALA A N 1
ATOM 4373 C CA . ALA A 1 558 ? -65.073 -1.815 -12.424 1.00 32.03 558 ALA A CA 1
ATOM 4374 C C . ALA A 1 558 ? -64.121 -0.839 -13.156 1.00 32.03 558 ALA A C 1
ATOM 4376 O O . ALA A 1 558 ? -63.775 0.206 -12.615 1.00 32.03 558 ALA A O 1
ATOM 4377 N N . CYS A 1 559 ? -63.818 -1.156 -14.422 1.00 28.61 559 CYS A N 1
ATOM 4378 C CA . CYS A 1 559 ? -63.142 -0.329 -15.440 1.00 28.61 559 CYS A CA 1
ATOM 4379 C C . CYS A 1 559 ? -61.607 -0.140 -15.391 1.00 28.61 559 CYS A C 1
ATOM 4381 O O . CYS A 1 559 ? -60.936 -0.308 -14.378 1.00 28.61 559 CYS A O 1
ATOM 4383 N N . GLU A 1 560 ? -61.082 0.123 -16.593 1.00 29.62 560 GLU A N 1
ATOM 4384 C CA . GLU A 1 560 ? -59.679 0.071 -17.030 1.00 29.62 560 GLU A CA 1
ATOM 4385 C C . GLU A 1 560 ? -58.832 1.295 -16.613 1.00 29.62 560 GLU A C 1
ATOM 4387 O O . GLU A 1 560 ? -59.386 2.360 -16.332 1.00 29.62 560 GLU A O 1
ATOM 4392 N N . PRO A 1 561 ? -57.487 1.185 -16.613 1.00 37.38 561 PRO A N 1
ATOM 4393 C CA . PRO A 1 561 ? -56.598 2.299 -16.294 1.00 37.38 561 PRO A CA 1
ATOM 4394 C C . PRO A 1 561 ? -56.342 3.218 -17.501 1.00 37.38 561 PRO A C 1
ATOM 4396 O O . PRO A 1 561 ? -56.331 2.764 -18.646 1.00 37.38 561 PRO A O 1
ATOM 4399 N N . PRO A 1 562 ? -55.936 4.469 -17.241 1.00 34.94 562 PRO A N 1
ATOM 4400 C CA . PRO A 1 562 ? -54.938 5.142 -18.054 1.00 34.94 562 PRO A CA 1
ATOM 4401 C C . PRO A 1 562 ? -53.620 5.305 -17.281 1.00 34.94 562 PRO A C 1
ATOM 4403 O O . PRO A 1 562 ? -53.577 5.743 -16.134 1.00 34.94 562 PRO A O 1
ATOM 4406 N N . SER A 1 563 ? -52.530 4.949 -17.949 1.00 31.34 563 SER A N 1
ATOM 4407 C CA . SER A 1 563 ? -51.147 5.192 -17.536 1.00 31.34 563 SER A CA 1
ATOM 4408 C C . SER A 1 563 ? -50.770 6.674 -17.596 1.00 31.34 563 SER A C 1
ATOM 4410 O O . SER A 1 563 ? -51.109 7.313 -18.588 1.00 31.34 563 SER A O 1
ATOM 4412 N N . THR A 1 564 ? -49.928 7.142 -16.668 1.00 28.48 564 THR A N 1
ATOM 4413 C CA . THR A 1 564 ? -48.563 7.631 -16.985 1.00 28.48 564 THR A CA 1
ATOM 4414 C C . THR A 1 564 ? -47.732 7.801 -15.711 1.00 28.48 564 THR A C 1
ATOM 4416 O O . THR A 1 564 ? -48.270 8.064 -14.640 1.00 28.48 564 THR A O 1
ATOM 4419 N N . GLU A 1 565 ? -46.421 7.613 -15.841 1.00 31.52 565 GLU A N 1
ATOM 4420 C CA . GLU A 1 565 ? -45.432 7.715 -14.766 1.00 31.52 565 GLU A CA 1
ATOM 4421 C C . GLU A 1 565 ? -45.121 9.180 -14.411 1.00 31.52 565 GLU A C 1
ATOM 4423 O O . GLU A 1 565 ? -44.933 10.000 -15.306 1.00 31.52 565 GLU A O 1
ATOM 4428 N N . GLU A 1 566 ? -44.932 9.478 -13.123 1.00 26.30 566 GLU A N 1
ATOM 4429 C CA . GLU A 1 566 ? -43.988 10.517 -12.695 1.00 26.30 566 GLU A CA 1
ATOM 4430 C C . GLU A 1 566 ? -43.034 9.932 -11.649 1.00 26.30 566 GLU A C 1
ATOM 4432 O O . GLU A 1 566 ? -43.446 9.344 -10.647 1.00 26.30 566 GLU A O 1
ATOM 4437 N N . THR A 1 567 ? -41.737 10.076 -11.915 1.00 27.77 567 THR A N 1
ATOM 4438 C CA . THR A 1 567 ? -40.670 9.325 -11.247 1.00 27.77 567 THR A CA 1
ATOM 4439 C C . THR A 1 567 ? -39.727 10.278 -10.524 1.00 27.77 567 THR A C 1
ATOM 4441 O O . THR A 1 567 ? -38.989 11.018 -11.168 1.00 27.77 567 THR A O 1
ATOM 4444 N N . SER A 1 568 ? -39.684 10.236 -9.190 1.00 24.58 568 SER A N 1
ATOM 4445 C CA . SER A 1 568 ? -38.576 10.789 -8.391 1.00 24.58 568 SER A CA 1
ATOM 4446 C C . SER A 1 568 ? -38.632 10.290 -6.936 1.00 24.58 568 SER A C 1
ATOM 4448 O O . SER A 1 568 ? -39.699 9.894 -6.469 1.00 24.58 568 SER A O 1
ATOM 4450 N N . PRO A 1 569 ? -37.532 10.370 -6.168 1.00 26.75 569 PRO A N 1
ATOM 4451 C CA . PRO A 1 569 ? -36.192 9.855 -6.463 1.00 26.75 569 PRO A CA 1
ATOM 4452 C C . PRO A 1 569 ? -35.768 8.796 -5.406 1.00 26.75 569 PRO A C 1
ATOM 4454 O O . PRO A 1 569 ? -36.429 8.656 -4.375 1.00 26.75 569 PRO A O 1
ATOM 4457 N N . PRO A 1 570 ? -34.664 8.042 -5.587 1.00 26.98 570 PRO A N 1
ATOM 4458 C CA . PRO A 1 570 ? -34.229 7.070 -4.584 1.00 26.98 570 PRO A CA 1
ATOM 4459 C C . PRO A 1 570 ? -33.615 7.765 -3.358 1.00 26.98 570 PRO A C 1
ATOM 4461 O O . PRO A 1 570 ? -32.491 8.264 -3.403 1.00 26.98 570 PRO A O 1
ATOM 4464 N N . SER A 1 571 ? -34.330 7.768 -2.232 1.00 25.97 571 SER A N 1
ATOM 4465 C CA . SER A 1 571 ? -33.782 8.199 -0.943 1.00 25.97 571 SER A CA 1
ATOM 4466 C C . SER A 1 571 ? -32.789 7.167 -0.396 1.00 25.97 571 SER A C 1
ATOM 4468 O O . SER A 1 571 ? -33.157 6.010 -0.184 1.00 25.97 571 SER A O 1
ATOM 4470 N N . LEU A 1 572 ? -31.552 7.598 -0.121 1.00 32.41 572 LEU A N 1
ATOM 4471 C CA . LEU A 1 572 ? -30.540 6.806 0.589 1.00 32.41 572 LEU A CA 1
ATOM 4472 C C . LEU A 1 572 ? -31.084 6.276 1.929 1.00 32.41 572 LEU A C 1
ATOM 4474 O O . LEU A 1 572 ? -31.740 7.007 2.670 1.00 32.41 572 LEU A O 1
ATOM 4478 N N . GLY A 1 573 ? -30.760 5.021 2.256 1.00 25.39 573 GLY A N 1
ATOM 4479 C CA . GLY A 1 573 ? -31.262 4.344 3.455 1.00 25.39 573 GLY A CA 1
ATOM 4480 C C . GLY A 1 573 ? -30.649 2.961 3.695 1.00 25.39 573 GLY A C 1
ATOM 4481 O O . GLY A 1 573 ? -31.357 1.959 3.684 1.00 25.39 573 GLY A O 1
ATOM 4482 N N . THR A 1 574 ? -29.332 2.911 3.901 1.00 27.12 574 THR A N 1
ATOM 4483 C CA . THR A 1 574 ? -28.593 1.813 4.568 1.00 27.12 574 THR A CA 1
ATOM 4484 C C . THR A 1 574 ? -29.265 1.505 5.936 1.00 27.12 574 THR A C 1
ATOM 4486 O O . THR A 1 574 ? -29.818 2.414 6.547 1.00 27.12 574 THR A O 1
ATOM 4489 N N . GLU A 1 575 ? -29.332 0.291 6.498 1.00 31.47 575 GLU A N 1
ATOM 4490 C CA . GLU A 1 575 ? -28.309 -0.754 6.648 1.00 31.47 575 GLU A CA 1
ATOM 4491 C C . GLU A 1 575 ? -28.891 -2.178 6.834 1.00 31.47 575 GLU A C 1
ATOM 4493 O O . GLU A 1 575 ? -29.984 -2.359 7.360 1.00 31.47 575 GLU A O 1
ATOM 4498 N N . GLU A 1 576 ? -28.067 -3.160 6.452 1.00 27.19 576 GLU A N 1
ATOM 4499 C CA . GLU A 1 576 ? -27.774 -4.433 7.143 1.00 27.19 576 GLU A CA 1
ATOM 4500 C C . GLU A 1 576 ? -28.919 -5.346 7.647 1.00 27.19 576 GLU A C 1
ATOM 4502 O O . GLU A 1 576 ? -29.524 -5.146 8.697 1.00 27.19 576 GLU A O 1
ATOM 4507 N N . SER A 1 577 ? -29.037 -6.504 6.987 1.00 23.06 577 SER A N 1
ATOM 4508 C CA . SER A 1 577 ? -29.286 -7.784 7.661 1.00 23.06 577 SER A CA 1
ATOM 4509 C C . SER A 1 577 ? -28.163 -8.755 7.283 1.00 23.06 577 SER A C 1
ATOM 4511 O O . SER A 1 577 ? -28.026 -9.070 6.100 1.00 23.06 577 SER A O 1
ATOM 4513 N N . ASP A 1 578 ? -27.378 -9.221 8.255 1.00 26.80 578 ASP A N 1
ATOM 4514 C CA . ASP A 1 578 ? -26.339 -10.250 8.078 1.00 26.80 578 ASP A CA 1
ATOM 4515 C C . ASP A 1 578 ? -26.885 -11.602 8.585 1.00 26.80 578 ASP A C 1
ATOM 4517 O O . ASP A 1 578 ? -27.077 -11.757 9.796 1.00 26.80 578 ASP A O 1
ATOM 4521 N N . PRO A 1 579 ? -27.224 -12.567 7.707 1.00 32.16 579 PRO A N 1
ATOM 4522 C CA . PRO A 1 579 ? -27.781 -13.843 8.122 1.00 32.16 579 PRO A CA 1
ATOM 4523 C C . PRO A 1 579 ? -26.722 -14.944 8.057 1.00 32.16 579 PRO A C 1
ATOM 4525 O O . PRO A 1 579 ? -26.388 -15.423 6.976 1.00 32.16 579 PRO A O 1
ATOM 4528 N N . ASP A 1 580 ? -26.274 -15.433 9.214 1.00 24.83 580 ASP A N 1
ATOM 4529 C CA . ASP A 1 580 ? -25.585 -16.725 9.254 1.00 24.83 580 ASP A CA 1
ATOM 4530 C C . ASP A 1 580 ? -25.840 -17.489 10.565 1.00 24.83 580 ASP A C 1
ATOM 4532 O O . ASP A 1 580 ? -25.051 -17.449 11.515 1.00 24.83 580 ASP A O 1
ATOM 4536 N N . LYS A 1 581 ? -26.980 -18.201 10.611 1.00 30.89 581 LYS A N 1
ATOM 4537 C CA . LYS A 1 581 ? -27.084 -19.538 11.227 1.00 30.89 581 LYS A CA 1
ATOM 4538 C C . LYS A 1 581 ? -28.424 -20.239 10.970 1.00 30.89 581 LYS A C 1
ATOM 4540 O O . LYS A 1 581 ? -29.480 -19.694 11.265 1.00 30.89 581 LYS A O 1
ATOM 4545 N N . ALA A 1 582 ? -28.286 -21.519 10.612 1.00 28.41 582 ALA A N 1
ATOM 4546 C CA . ALA A 1 582 ? -29.270 -22.607 10.535 1.00 28.41 582 ALA A CA 1
ATOM 4547 C C . ALA A 1 582 ? -29.835 -22.931 9.137 1.00 28.41 582 ALA A C 1
ATOM 4549 O O 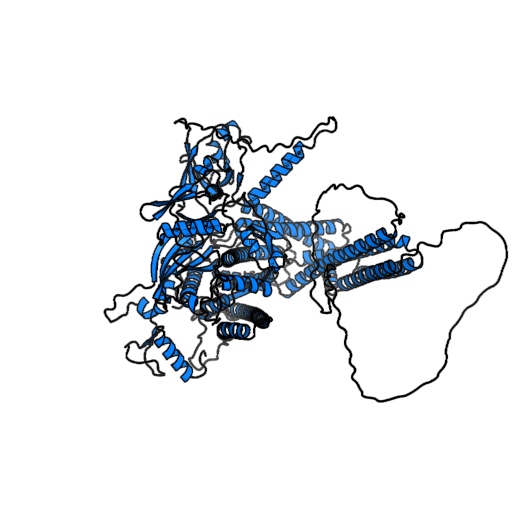. ALA A 1 582 ? -30.536 -22.152 8.499 1.00 28.41 582 ALA A O 1
ATOM 4550 N N . GLU A 1 583 ? -29.539 -24.156 8.701 1.00 31.25 583 GLU A N 1
ATOM 4551 C CA . GLU A 1 583 ? -30.132 -24.825 7.544 1.00 31.25 583 GLU A CA 1
ATOM 4552 C C . GLU A 1 583 ? -31.645 -25.035 7.740 1.00 31.25 583 GLU A C 1
ATOM 4554 O O . GLU A 1 583 ? -32.063 -25.344 8.856 1.00 31.25 583 GLU A O 1
ATOM 4559 N N . HIS A 1 584 ? -32.438 -24.981 6.660 1.00 27.14 584 HIS A N 1
ATOM 4560 C CA . HIS A 1 584 ? -33.218 -26.125 6.131 1.00 27.14 584 HIS A CA 1
ATOM 4561 C C . HIS A 1 584 ? -34.130 -25.713 4.945 1.00 27.14 584 HIS A C 1
ATOM 4563 O O . HIS A 1 584 ? -34.935 -24.795 5.046 1.00 27.14 584 HIS A O 1
ATOM 4569 N N . GLY A 1 585 ? -34.089 -26.477 3.843 1.00 29.27 585 GLY A N 1
ATOM 4570 C CA . GLY A 1 585 ? -35.303 -26.798 3.066 1.00 29.27 585 GLY A CA 1
ATOM 4571 C C . GLY A 1 585 ? -35.942 -25.762 2.118 1.00 29.27 585 GLY A C 1
ATOM 4572 O O . GLY A 1 585 ? -37.167 -25.686 2.058 1.00 29.27 585 GLY A O 1
ATOM 4573 N N . GLY A 1 586 ? -35.179 -25.023 1.305 1.00 26.39 586 GLY A N 1
ATOM 4574 C CA . GLY A 1 586 ? -35.746 -24.140 0.265 1.00 26.39 586 GLY A CA 1
ATOM 4575 C C . GLY A 1 586 ? -36.192 -24.861 -1.023 1.00 26.39 586 GLY A C 1
ATOM 4576 O O . GLY A 1 586 ? -35.399 -25.010 -1.954 1.00 26.39 586 GLY A O 1
ATOM 4577 N N . ILE A 1 587 ? -37.467 -25.263 -1.125 1.00 28.17 587 ILE A N 1
ATOM 4578 C CA . ILE A 1 587 ? -38.050 -25.840 -2.357 1.00 28.17 587 ILE A CA 1
ATOM 4579 C C . ILE A 1 587 ? -38.137 -24.770 -3.461 1.00 28.17 587 ILE A C 1
ATOM 4581 O O . ILE A 1 587 ? -39.013 -23.904 -3.446 1.00 28.17 587 ILE A O 1
ATOM 4585 N N . LYS A 1 588 ? -37.271 -24.865 -4.478 1.00 28.86 588 LYS A N 1
ATOM 4586 C CA . LYS A 1 588 ? -37.374 -24.056 -5.703 1.00 28.86 588 LYS A CA 1
ATOM 4587 C C . LYS A 1 588 ? -38.543 -24.538 -6.568 1.00 28.86 588 LYS A C 1
ATOM 4589 O O . LYS A 1 588 ? -38.391 -25.486 -7.336 1.00 28.86 588 LYS A O 1
ATOM 4594 N N . LYS A 1 589 ? -39.687 -23.847 -6.521 1.00 30.25 589 LYS A N 1
ATOM 4595 C CA . LYS A 1 589 ? -40.692 -23.940 -7.594 1.00 30.25 589 LYS A CA 1
ATOM 4596 C C . LYS A 1 589 ? -40.201 -23.159 -8.813 1.00 30.25 589 LYS A C 1
ATOM 4598 O O . LYS A 1 589 ? -40.361 -21.946 -8.894 1.00 30.25 589 LYS A O 1
ATOM 4603 N N . VAL A 1 590 ? -39.588 -23.873 -9.754 1.00 30.88 590 VAL A N 1
ATOM 4604 C CA . VAL A 1 590 ? -39.277 -23.354 -11.091 1.00 30.88 590 VAL A CA 1
ATOM 4605 C C . VAL A 1 590 ? -40.575 -23.305 -11.894 1.00 30.88 590 VAL A C 1
ATOM 4607 O O . VAL A 1 590 ? -41.221 -24.335 -12.077 1.00 30.88 590 VAL A O 1
ATOM 4610 N N . CYS A 1 591 ? -40.963 -22.124 -12.373 1.00 25.42 591 CYS A N 1
ATOM 4611 C CA . CYS A 1 591 ? -42.113 -21.985 -13.260 1.00 25.42 591 CYS A CA 1
ATOM 4612 C C . CYS A 1 591 ? -41.650 -22.177 -14.712 1.00 25.42 591 CYS A C 1
ATOM 4614 O O . CYS A 1 591 ? -41.162 -21.240 -15.344 1.00 25.42 591 CYS A O 1
ATOM 4616 N N . PHE A 1 592 ? -41.754 -23.404 -15.228 1.00 25.78 592 PHE A N 1
ATOM 4617 C CA . PHE A 1 592 ? -41.556 -23.664 -16.653 1.00 25.78 592 PHE A CA 1
ATOM 4618 C C . PHE A 1 592 ? -42.796 -23.222 -17.429 1.00 25.78 592 PHE A C 1
ATOM 4620 O O . PHE A 1 592 ? -43.881 -23.773 -17.257 1.00 25.78 592 PHE A O 1
ATOM 4627 N N . LYS A 1 593 ? -42.617 -22.235 -18.308 1.00 29.81 593 LYS A N 1
ATOM 4628 C CA . LYS A 1 593 ? -43.621 -21.832 -19.289 1.00 29.81 593 LYS A CA 1
ATOM 4629 C C . LYS A 1 593 ? -43.581 -22.836 -20.444 1.00 29.81 593 LYS A C 1
ATOM 4631 O O . LYS A 1 593 ? -42.690 -22.760 -21.284 1.00 29.81 593 LYS A O 1
ATOM 4636 N N . VAL A 1 594 ? -44.502 -23.795 -20.442 1.00 30.48 594 VAL A N 1
ATOM 4637 C CA . VAL A 1 594 ? -44.700 -24.735 -21.553 1.00 30.48 594 VAL A CA 1
ATOM 4638 C C . VAL A 1 594 ? -45.732 -24.124 -22.495 1.00 30.48 594 VAL A C 1
ATOM 4640 O O . VAL A 1 594 ? -46.844 -23.821 -22.068 1.00 30.48 594 VAL A O 1
ATOM 4643 N N . SER A 1 595 ? -45.345 -23.896 -23.750 1.00 31.67 595 SER A N 1
ATOM 4644 C CA . SER A 1 595 ? -46.295 -23.585 -24.820 1.00 31.67 595 SER A CA 1
ATOM 4645 C C . SER A 1 595 ? -47.035 -24.858 -25.219 1.00 31.67 595 SER A C 1
ATOM 4647 O O . SER A 1 595 ? -46.421 -25.921 -25.290 1.00 31.67 595 SER A O 1
ATOM 4649 N N . GLU A 1 596 ? -48.331 -24.746 -25.487 1.00 31.91 596 GLU A N 1
ATOM 4650 C CA . GLU A 1 596 ? -49.119 -25.829 -26.073 1.00 31.91 596 GLU A CA 1
ATOM 4651 C C . GLU A 1 596 ? -48.677 -26.059 -27.522 1.00 31.91 596 GLU A C 1
ATOM 4653 O O . GLU A 1 596 ? -48.882 -25.185 -28.357 1.00 31.91 596 GLU A O 1
ATOM 4658 N N . GLU A 1 597 ? -48.101 -27.223 -27.818 1.00 34.69 597 GLU A N 1
ATOM 4659 C CA . GLU A 1 597 ? -48.187 -27.856 -29.137 1.00 34.69 597 GLU A CA 1
ATOM 4660 C C . GLU A 1 597 ? -47.878 -29.363 -29.016 1.00 34.69 597 GLU A C 1
ATOM 4662 O O . GLU A 1 597 ? -46.980 -29.776 -28.284 1.00 34.69 597 GLU A O 1
ATOM 4667 N N . ASP A 1 598 ? -48.688 -30.141 -29.734 1.00 34.06 598 ASP A N 1
ATOM 4668 C CA . ASP A 1 598 ? -48.648 -31.580 -30.020 1.00 34.06 598 ASP A CA 1
ATOM 4669 C C . ASP A 1 598 ? -48.832 -32.643 -28.907 1.00 34.06 598 ASP A C 1
ATOM 4671 O O . ASP A 1 598 ? -48.137 -32.752 -27.897 1.00 34.06 598 ASP A O 1
ATOM 4675 N N . GLN A 1 599 ? -49.836 -33.485 -29.179 1.00 33.81 599 GLN A N 1
ATOM 4676 C CA . GLN A 1 599 ? -50.223 -34.711 -28.483 1.00 33.81 599 GLN A CA 1
ATOM 4677 C C . GLN A 1 599 ? -49.385 -35.901 -28.975 1.00 33.81 599 GLN A C 1
ATOM 4679 O O . GLN A 1 599 ? -49.059 -35.945 -30.152 1.00 33.81 599 GLN A O 1
ATOM 4684 N N . GLU A 1 600 ? -49.168 -36.903 -28.115 1.00 34.22 600 GLU A N 1
ATOM 4685 C CA . GLU A 1 600 ? -49.106 -38.353 -28.426 1.00 34.22 600 GLU A CA 1
ATOM 4686 C C . GLU A 1 600 ? -48.850 -39.086 -27.091 1.00 34.22 600 GLU A C 1
ATOM 4688 O O . GLU A 1 600 ? -47.801 -38.958 -26.468 1.00 34.22 600 GLU A O 1
ATOM 4693 N N . ASP A 1 601 ? -49.887 -39.572 -26.411 1.00 35.56 601 ASP A N 1
ATOM 4694 C CA . ASP A 1 601 ? -50.396 -40.953 -26.493 1.00 35.56 601 ASP A CA 1
ATOM 4695 C C . ASP A 1 601 ? -49.330 -42.067 -26.416 1.00 35.56 601 ASP A C 1
ATOM 4697 O O . ASP A 1 601 ? -48.723 -42.466 -27.405 1.00 35.56 601 ASP A O 1
ATOM 4701 N N . SER A 1 602 ? -49.158 -42.630 -25.217 1.00 37.84 602 SER A N 1
ATOM 4702 C CA . SER A 1 602 ? -49.231 -44.086 -25.014 1.00 37.84 602 SER A CA 1
ATOM 4703 C C . SER A 1 602 ? -49.254 -44.404 -23.515 1.00 37.84 602 SER A C 1
ATOM 4705 O O . SER A 1 602 ? -48.296 -44.156 -22.785 1.00 37.84 602 SER A O 1
ATOM 4707 N N . GLY A 1 603 ? -50.360 -44.961 -23.021 1.00 38.22 603 GLY A N 1
ATOM 4708 C CA . GLY A 1 603 ? -50.368 -45.613 -21.704 1.00 38.22 603 GLY A CA 1
ATOM 4709 C C . GLY A 1 603 ? -49.815 -47.036 -21.795 1.00 38.22 603 GLY A C 1
ATOM 4710 O O . GLY A 1 603 ? -49.851 -47.608 -22.879 1.00 38.22 603 GLY A O 1
ATOM 4711 N N . HIS A 1 604 ? -49.381 -47.632 -20.676 1.00 35.66 604 HIS A N 1
ATOM 4712 C CA . HIS A 1 604 ? -49.475 -49.081 -20.408 1.00 35.66 604 HIS A CA 1
ATOM 4713 C C . HIS A 1 604 ? -49.237 -49.404 -18.918 1.00 35.66 604 HIS A C 1
ATOM 4715 O O . HIS A 1 604 ? -48.568 -48.663 -18.197 1.00 35.66 604 HIS A O 1
ATOM 4721 N N . ASP A 1 605 ? -49.826 -50.511 -18.465 1.00 37.12 605 ASP A N 1
ATOM 4722 C CA . ASP A 1 605 ? -49.855 -50.987 -17.077 1.00 37.12 605 ASP A CA 1
ATOM 4723 C C . ASP A 1 605 ? -48.508 -51.547 -16.565 1.00 37.12 605 ASP A C 1
ATOM 4725 O O . ASP A 1 605 ? -47.713 -52.073 -17.342 1.00 37.12 605 ASP A O 1
ATOM 4729 N N . THR A 1 606 ? -48.288 -51.601 -15.240 1.00 35.19 606 THR A N 1
ATOM 4730 C CA . THR A 1 606 ? -48.429 -52.867 -14.465 1.00 35.19 606 THR A CA 1
ATOM 4731 C C . THR A 1 606 ? -47.986 -52.813 -12.989 1.00 35.19 606 THR A C 1
ATOM 4733 O O . THR A 1 606 ? -46.958 -52.271 -12.602 1.00 35.19 606 THR A O 1
ATOM 4736 N N . MET A 1 607 ? -48.806 -53.493 -12.184 1.00 33.41 607 MET A N 1
ATOM 4737 C CA . MET A 1 607 ? -48.636 -54.027 -10.823 1.00 33.41 607 MET A CA 1
ATOM 4738 C C . MET A 1 607 ? -47.243 -54.534 -10.387 1.00 33.41 607 MET A C 1
ATOM 4740 O O . MET A 1 607 ? -46.588 -55.257 -11.133 1.00 33.41 607 MET A O 1
ATOM 4744 N N . SER A 1 608 ? -46.925 -54.367 -9.091 1.00 37.94 608 SER A N 1
ATOM 4745 C CA . SER A 1 608 ? -46.508 -55.419 -8.113 1.00 37.94 608 SER A CA 1
ATOM 4746 C C . SER A 1 608 ? -45.808 -54.784 -6.889 1.00 37.94 608 SER A C 1
ATOM 4748 O O . SER A 1 608 ? -45.126 -53.784 -7.049 1.00 37.94 608 SER A O 1
ATOM 4750 N N . PHE A 1 609 ? -45.818 -55.286 -5.647 1.00 34.25 609 PHE A N 1
ATOM 4751 C CA . PHE A 1 609 ? -46.683 -56.158 -4.828 1.00 34.25 609 PHE A CA 1
ATOM 4752 C C . PHE A 1 609 ? -45.944 -56.341 -3.474 1.00 34.25 609 PHE A C 1
ATOM 4754 O O . PHE A 1 609 ? -44.746 -56.603 -3.512 1.00 34.25 609 PHE A O 1
ATOM 4761 N N . ARG A 1 610 ? -46.669 -56.379 -2.339 1.00 37.03 610 ARG A N 1
ATOM 4762 C CA . ARG A 1 610 ? -46.288 -57.035 -1.053 1.00 37.03 610 ARG A CA 1
ATOM 4763 C C . ARG A 1 610 ? -45.057 -56.534 -0.275 1.00 37.03 610 ARG A C 1
ATOM 4765 O O . ARG A 1 610 ? -44.141 -55.949 -0.827 1.00 37.03 610 ARG A O 1
ATOM 4772 N N . ASP A 1 611 ? -44.879 -56.871 1.005 1.00 33.25 611 ASP A N 1
ATOM 4773 C CA . ASP A 1 611 ? -45.774 -57.097 2.167 1.00 33.25 611 ASP A CA 1
ATOM 4774 C C . ASP A 1 611 ? -44.831 -57.210 3.381 1.00 33.25 611 ASP A C 1
ATOM 4776 O O . ASP A 1 611 ? -43.812 -57.898 3.292 1.00 33.25 611 ASP A O 1
ATOM 4780 N N . SER A 1 612 ? -45.179 -56.641 4.537 1.00 33.97 612 SER A N 1
ATOM 4781 C CA . SER A 1 612 ? -44.755 -57.163 5.850 1.00 33.97 612 SER A CA 1
ATOM 4782 C C . SER A 1 612 ? -45.677 -56.638 6.949 1.00 33.97 612 SER A C 1
ATOM 4784 O O . SER A 1 612 ? -45.930 -55.442 7.049 1.00 33.97 612 SER A O 1
ATOM 4786 N N . TYR A 1 613 ? -46.221 -57.573 7.724 1.00 38.16 613 TYR A N 1
ATOM 4787 C CA . TYR A 1 613 ? -47.288 -57.390 8.714 1.00 38.16 613 TYR A CA 1
ATOM 4788 C C . TYR A 1 613 ? -46.747 -57.252 10.152 1.00 38.16 613 TYR A C 1
ATOM 4790 O O . TYR A 1 613 ? -45.556 -57.442 10.387 1.00 38.16 613 TYR A O 1
ATOM 4798 N N . SER A 1 614 ? -47.692 -57.079 11.091 1.00 40.06 614 SER A N 1
ATOM 4799 C CA . SER A 1 614 ? -47.625 -57.211 12.567 1.00 40.06 614 SER A CA 1
ATOM 4800 C C . SER A 1 614 ? -47.415 -55.899 13.355 1.00 40.06 614 SER A C 1
ATOM 4802 O O . SER A 1 614 ? -46.589 -55.080 12.977 1.00 40.06 614 SER A O 1
ATOM 4804 N N . GLU A 1 615 ? -48.158 -55.608 14.437 1.00 33.53 615 GLU A N 1
ATOM 4805 C CA . GLU A 1 615 ? -49.313 -56.308 15.049 1.00 33.53 615 GLU A CA 1
ATOM 4806 C C . GLU A 1 615 ? -50.196 -55.345 15.895 1.00 33.53 615 GLU A C 1
ATOM 4808 O O . GLU A 1 615 ? -49.836 -54.189 16.109 1.00 33.53 615 GLU A O 1
ATOM 4813 N N . CYS A 1 616 ? -51.382 -55.794 16.339 1.00 34.31 616 CYS A N 1
ATOM 4814 C CA . CYS A 1 616 ? -52.346 -55.030 17.172 1.00 34.31 616 CYS A CA 1
ATOM 4815 C C . CYS A 1 616 ? -51.870 -54.928 18.657 1.00 34.31 616 CYS A C 1
ATOM 4817 O O . CYS A 1 616 ? -50.850 -55.517 18.986 1.00 34.31 616 CYS A O 1
ATOM 4819 N N . ASN A 1 617 ? -52.474 -54.270 19.666 1.00 34.19 617 ASN A N 1
ATOM 4820 C CA . ASN A 1 617 ? -53.858 -53.905 20.069 1.00 34.19 617 ASN A CA 1
ATOM 4821 C C . ASN A 1 617 ? -53.758 -52.935 21.307 1.00 34.19 617 ASN A C 1
ATOM 4823 O O . ASN A 1 617 ? -52.645 -52.711 21.770 1.00 34.19 617 ASN A O 1
ATOM 4827 N N . SER A 1 618 ? -54.771 -52.354 21.985 1.00 35.59 618 SER A N 1
ATOM 4828 C CA . SER A 1 618 ? -56.239 -52.195 21.824 1.00 35.59 618 SER A CA 1
ATOM 4829 C C . SER A 1 618 ? -56.810 -51.178 22.852 1.00 35.59 618 SER A C 1
ATOM 4831 O O . SER A 1 618 ? -56.368 -51.186 23.993 1.00 35.59 618 SER A O 1
ATOM 4833 N N . ASN A 1 619 ? -57.860 -50.428 22.478 1.00 33.88 619 ASN A N 1
ATOM 4834 C CA . ASN A 1 619 ? -59.018 -49.926 23.268 1.00 33.88 619 ASN A CA 1
ATOM 4835 C C . ASN A 1 619 ? -58.971 -49.593 24.796 1.00 33.88 619 ASN A C 1
ATOM 4837 O O . ASN A 1 619 ? -58.669 -50.450 25.620 1.00 33.88 619 ASN A O 1
ATOM 4841 N N . ARG A 1 620 ? -59.658 -48.468 25.112 1.00 34.25 620 ARG A N 1
ATOM 4842 C CA . ARG A 1 620 ? -60.739 -48.251 26.130 1.00 34.25 620 ARG A CA 1
ATOM 4843 C C . ARG A 1 620 ? -60.505 -47.483 27.460 1.00 34.25 620 ARG A C 1
ATOM 4845 O O . ARG A 1 620 ? -59.662 -47.831 28.270 1.00 34.25 620 ARG A O 1
ATOM 4852 N N . ASP A 1 621 ? -61.444 -46.545 27.676 1.00 33.00 621 ASP A N 1
ATOM 4853 C CA . ASP A 1 621 ? -62.106 -46.052 28.909 1.00 33.00 621 ASP A CA 1
ATOM 4854 C C . ASP A 1 621 ? -61.321 -45.436 30.096 1.00 33.00 621 ASP A C 1
ATOM 4856 O O . ASP A 1 621 ? -60.664 -46.144 30.852 1.00 33.00 621 ASP A O 1
ATOM 4860 N N . SER A 1 622 ? -61.568 -44.135 30.371 1.00 32.75 622 SER A N 1
ATOM 4861 C CA . SER A 1 622 ? -62.016 -43.547 31.676 1.00 32.75 622 SER A CA 1
ATOM 4862 C C . SER A 1 622 ? -61.976 -41.997 31.639 1.00 32.75 622 SER A C 1
ATOM 4864 O O . SER A 1 622 ? -60.923 -41.417 31.420 1.00 32.75 622 SER A O 1
ATOM 4866 N N . VAL A 1 623 ? -63.111 -41.282 31.614 1.00 31.38 623 VAL A N 1
ATOM 4867 C CA . VAL A 1 623 ? -63.890 -40.727 32.759 1.00 31.38 623 VAL A CA 1
ATOM 4868 C C . VAL A 1 623 ? -63.292 -39.473 33.446 1.00 31.38 623 VAL A C 1
ATOM 4870 O O . VAL A 1 623 ? -62.324 -39.548 34.188 1.00 31.38 623 VAL A O 1
ATOM 4873 N N . LEU A 1 624 ? -63.981 -38.342 33.215 1.00 32.47 624 LEU A N 1
ATOM 4874 C CA . LEU A 1 624 ? -64.230 -37.143 34.050 1.00 32.47 624 LEU A CA 1
ATOM 4875 C C . LEU A 1 624 ? -63.327 -36.800 35.258 1.00 32.47 624 LEU A C 1
ATOM 4877 O O . LEU A 1 624 ? -63.240 -37.564 36.216 1.00 32.47 624 LEU A O 1
ATOM 4881 N N . SER A 1 625 ? -62.957 -35.511 35.358 1.00 31.95 625 SER A N 1
ATOM 4882 C CA . SER A 1 625 ? -63.209 -34.691 36.568 1.00 31.95 625 SER A CA 1
ATOM 4883 C C . SER A 1 625 ? -63.140 -33.179 36.296 1.00 31.95 625 SER A C 1
ATOM 4885 O O . SER A 1 625 ? -62.150 -32.678 35.776 1.00 31.95 625 SER A O 1
ATOM 4887 N N . TYR A 1 626 ? -64.190 -32.456 36.700 1.00 33.41 626 TYR A N 1
ATOM 4888 C CA . TYR A 1 626 ? -64.311 -30.990 36.683 1.00 33.41 626 TYR A CA 1
ATOM 4889 C C . TYR A 1 626 ? -64.545 -30.503 38.123 1.00 33.41 626 TYR A C 1
ATOM 4891 O O . TYR A 1 626 ? -65.546 -30.880 38.725 1.00 33.41 626 TYR A O 1
ATOM 4899 N N . THR A 1 627 ? -63.679 -29.633 38.647 1.00 32.34 627 THR A N 1
ATOM 4900 C CA . THR A 1 627 ? -63.919 -28.706 39.781 1.00 32.34 627 THR A CA 1
ATOM 4901 C C . THR A 1 627 ? -62.876 -27.581 39.665 1.00 32.34 627 THR A C 1
ATOM 4903 O O . THR A 1 627 ? -61.760 -27.872 39.256 1.00 32.34 627 THR A O 1
ATOM 4906 N N . SER A 1 628 ? -63.129 -26.314 40.002 1.00 31.41 628 SER A N 1
ATOM 4907 C CA . SER A 1 628 ? -63.989 -25.805 41.078 1.00 31.41 628 SER A CA 1
ATOM 4908 C C . SER A 1 628 ? -64.655 -24.451 40.756 1.00 31.41 628 SER A C 1
ATOM 4910 O O . SER A 1 628 ? -64.248 -23.730 39.852 1.00 31.41 628 SER A O 1
ATOM 4912 N N . VAL A 1 629 ? -65.690 -24.105 41.533 1.00 33.75 629 VAL A N 1
ATOM 4913 C CA . VAL A 1 629 ? -66.477 -22.858 41.444 1.00 33.75 629 VAL A CA 1
ATOM 4914 C C . VAL A 1 629 ? -66.596 -22.230 42.837 1.00 33.75 629 VAL A C 1
ATOM 4916 O O . VAL A 1 629 ? -66.800 -22.977 43.798 1.00 33.75 629 VAL A O 1
ATOM 4919 N N . ARG A 1 630 ? -66.539 -20.889 42.932 1.00 32.41 630 ARG A N 1
ATOM 4920 C CA . ARG A 1 630 ? -67.231 -19.985 43.898 1.00 32.41 630 ARG A CA 1
ATOM 4921 C C . ARG A 1 630 ? -66.747 -18.535 43.658 1.00 32.41 630 ARG A C 1
ATOM 4923 O O . ARG A 1 630 ? -65.592 -18.362 43.298 1.00 32.41 630 ARG A O 1
ATOM 4930 N N . SER A 1 631 ? -67.556 -17.474 43.773 1.00 30.78 631 SER A N 1
ATOM 4931 C CA . SER A 1 631 ? -68.770 -17.274 44.593 1.00 30.78 631 SER A CA 1
ATOM 4932 C C . SER A 1 631 ? -69.887 -16.460 43.899 1.00 30.78 631 SER A C 1
ATOM 4934 O O . SER A 1 631 ? -69.643 -15.766 42.920 1.00 30.78 631 SER A O 1
ATOM 4936 N N . ASN A 1 632 ? -71.105 -16.529 44.456 1.00 31.59 632 ASN A N 1
ATOM 4937 C CA . ASN A 1 632 ? -72.336 -15.844 44.009 1.00 31.59 632 ASN A CA 1
ATOM 4938 C C . ASN A 1 632 ? -72.521 -14.428 44.599 1.00 31.59 632 ASN A C 1
ATOM 4940 O O . ASN A 1 632 ? -71.943 -14.152 45.647 1.00 31.59 632 ASN A O 1
ATOM 4944 N N . SER A 1 633 ? -73.450 -13.643 44.008 1.00 29.17 633 SER A N 1
ATOM 4945 C CA . SER A 1 633 ? -74.515 -12.784 44.623 1.00 29.17 633 SER A CA 1
ATOM 4946 C C . SER A 1 633 ? -74.762 -11.533 43.739 1.00 29.17 633 SER A C 1
ATOM 4948 O O . SER A 1 633 ? -73.786 -10.930 43.320 1.00 29.17 633 SER A O 1
ATOM 4950 N N . SER A 1 634 ? -75.971 -11.035 43.418 1.00 34.06 634 SER A N 1
ATOM 4951 C CA . SER A 1 634 ? -77.363 -11.474 43.674 1.00 34.06 634 SER A CA 1
ATOM 4952 C C . SER A 1 634 ? -78.400 -10.607 42.919 1.00 34.06 634 SER A C 1
ATOM 4954 O O . SER A 1 634 ? -78.208 -9.404 42.830 1.00 34.06 634 SER A O 1
ATOM 4956 N N . TYR A 1 635 ? -79.536 -11.212 42.535 1.00 32.56 635 TYR A N 1
ATOM 4957 C CA . TYR A 1 635 ? -80.905 -10.635 42.473 1.00 32.56 635 TYR A CA 1
ATOM 4958 C C . TYR A 1 635 ? -81.166 -9.277 41.771 1.00 32.56 635 TYR A C 1
ATOM 4960 O O . TYR A 1 635 ? -81.006 -8.224 42.378 1.00 32.56 635 TYR A O 1
ATOM 4968 N N . LEU A 1 636 ? -81.776 -9.321 40.577 1.00 34.12 636 LEU A N 1
ATOM 4969 C CA . LEU A 1 636 ? -83.184 -8.949 40.276 1.00 34.12 636 LEU A CA 1
ATOM 4970 C C . LEU A 1 636 ? -83.345 -8.607 38.788 1.00 34.12 636 LEU A C 1
ATOM 4972 O O . LEU A 1 636 ? -82.461 -8.010 38.186 1.00 34.12 636 LEU A O 1
ATOM 4976 N N . GLY A 1 637 ? -84.481 -8.990 38.204 1.00 39.72 637 GLY A N 1
ATOM 4977 C CA . GLY A 1 637 ? -84.861 -8.576 36.855 1.00 39.72 637 GLY A CA 1
ATOM 4978 C C . GLY A 1 637 ? -85.851 -7.413 36.884 1.00 39.72 637 GLY A C 1
ATOM 4979 O O . GLY A 1 637 ? -86.685 -7.349 37.787 1.00 39.72 637 GLY A O 1
ATOM 4980 N N . SER A 1 638 ? -85.779 -6.573 35.855 1.00 38.31 638 SER A N 1
ATOM 4981 C CA . SER A 1 638 ? -86.862 -5.706 35.389 1.00 38.31 638 SER A CA 1
ATOM 4982 C C . SER A 1 638 ? -86.804 -5.658 33.865 1.00 38.31 638 SER A C 1
ATOM 4984 O O . SER A 1 638 ? -85.739 -5.401 33.305 1.00 38.31 638 SER A O 1
ATOM 4986 N N . ASP A 1 639 ? -87.941 -5.879 33.211 1.00 39.56 639 ASP A N 1
ATOM 4987 C CA . ASP A 1 639 ? -88.167 -5.373 31.857 1.00 39.56 639 ASP A CA 1
ATOM 4988 C C . ASP A 1 639 ? -88.253 -3.837 31.906 1.00 39.56 639 ASP A C 1
ATOM 4990 O O . ASP A 1 639 ? -88.814 -3.297 32.858 1.00 39.56 639 ASP A O 1
ATOM 4994 N N . GLU A 1 640 ? -87.719 -3.145 30.896 1.00 36.81 640 GLU A N 1
ATOM 4995 C CA . GLU A 1 640 ? -88.459 -2.195 30.037 1.00 36.81 640 GLU A CA 1
ATOM 4996 C C . GLU A 1 640 ? -87.515 -1.363 29.140 1.00 36.81 640 GLU A C 1
ATOM 4998 O O . GLU A 1 640 ? -86.616 -0.674 29.609 1.00 36.81 640 GLU A O 1
ATOM 5003 N N . MET A 1 641 ? -87.788 -1.418 27.831 1.00 38.41 641 MET A N 1
ATOM 5004 C CA . MET A 1 641 ? -87.778 -0.310 26.856 1.00 38.41 641 MET A CA 1
ATOM 5005 C C . MET A 1 641 ? -86.686 0.786 26.916 1.00 38.41 641 MET A C 1
ATOM 5007 O O . MET A 1 641 ? -86.730 1.668 27.770 1.00 38.41 641 MET A O 1
ATOM 5011 N N . GLY A 1 642 ? -85.876 0.912 25.850 1.00 33.22 642 GLY A N 1
ATOM 5012 C CA . GLY A 1 642 ? -85.263 2.214 25.523 1.00 33.22 642 GLY A CA 1
ATOM 5013 C C . GLY A 1 642 ? -84.119 2.238 24.501 1.00 33.22 642 GLY A C 1
ATOM 5014 O O . GLY A 1 642 ? -82.990 1.926 24.845 1.00 33.22 642 GLY A O 1
ATOM 5015 N N . SER A 1 643 ? -84.420 2.717 23.286 1.00 34.12 643 SER A N 1
ATOM 5016 C CA . SER A 1 643 ? -83.522 3.427 22.343 1.00 34.12 643 SER A CA 1
ATOM 5017 C C . SER A 1 643 ? -82.115 2.877 22.021 1.00 34.12 643 SER A C 1
ATOM 5019 O O . SER A 1 643 ? -81.156 3.126 22.741 1.00 34.12 643 SER A O 1
ATOM 5021 N N . GLY A 1 644 ? -82.013 2.285 20.825 1.00 40.59 644 GLY A N 1
ATOM 5022 C CA . GLY A 1 644 ? -81.098 2.677 19.737 1.00 40.59 644 GLY A CA 1
ATOM 5023 C C . GLY A 1 644 ? -79.682 3.182 20.046 1.00 40.59 644 GLY A C 1
ATOM 5024 O O . GLY A 1 644 ? -79.506 4.335 20.422 1.00 40.59 644 GLY A O 1
ATOM 5025 N N . ASP A 1 645 ? -78.691 2.368 19.683 1.00 33.34 645 ASP A N 1
ATOM 5026 C CA . ASP A 1 645 ? -77.892 2.625 18.472 1.00 33.34 645 ASP A CA 1
ATOM 5027 C C . ASP A 1 645 ? -77.256 1.307 17.989 1.00 33.34 645 ASP A C 1
ATOM 5029 O O . ASP A 1 645 ? -76.586 0.607 18.752 1.00 33.34 645 ASP A O 1
ATOM 5033 N N . GLU A 1 646 ? -77.474 0.938 16.723 1.00 38.66 646 GLU A N 1
ATOM 5034 C CA . GLU A 1 646 ? -76.788 -0.200 16.101 1.00 38.66 646 GLU A CA 1
ATOM 5035 C C . GLU A 1 646 ? -75.371 0.224 15.689 1.00 38.66 646 GLU A C 1
ATOM 5037 O O . GLU A 1 646 ? -75.150 0.738 14.592 1.00 38.66 646 GLU A O 1
ATOM 5042 N N . LEU A 1 647 ? -74.385 -0.008 16.561 1.00 35.38 647 LEU A N 1
ATOM 5043 C CA . LEU A 1 647 ? -72.984 -0.002 16.138 1.00 35.38 647 LEU A CA 1
ATOM 5044 C C . LEU A 1 647 ? -72.712 -1.249 15.272 1.00 35.38 647 LEU A C 1
ATOM 5046 O O . LEU A 1 647 ? -73.037 -2.363 15.696 1.00 35.38 647 LEU A O 1
ATOM 5050 N N . PRO A 1 648 ? -72.121 -1.101 14.071 1.00 38.50 648 PRO A N 1
ATOM 5051 C CA . PRO A 1 648 ? -71.975 -2.210 13.139 1.00 38.50 648 PRO A CA 1
ATOM 5052 C C . PRO A 1 648 ? -70.930 -3.226 13.619 1.00 38.50 648 PRO A C 1
ATOM 5054 O O . PRO A 1 648 ? -69.723 -2.977 13.594 1.00 38.50 648 PRO A O 1
ATOM 5057 N N . ASN A 1 649 ? -71.399 -4.423 13.973 1.00 42.28 649 ASN A N 1
ATOM 5058 C CA . ASN A 1 649 ? -70.562 -5.618 13.972 1.00 42.28 649 ASN A CA 1
ATOM 5059 C C . ASN A 1 649 ? -70.224 -5.984 12.518 1.00 42.28 649 ASN A C 1
ATOM 5061 O O . ASN A 1 649 ? -71.019 -6.660 11.877 1.00 42.28 649 ASN A O 1
ATOM 5065 N N . ASP A 1 650 ? -69.083 -5.512 12.008 1.00 43.91 650 ASP A N 1
ATOM 5066 C CA . ASP A 1 650 ? -68.094 -6.348 11.298 1.00 43.91 650 ASP A CA 1
ATOM 5067 C C . ASP A 1 650 ? -66.937 -5.509 10.719 1.00 43.91 650 ASP A C 1
ATOM 5069 O O . ASP A 1 650 ? -66.891 -5.162 9.542 1.00 43.91 650 ASP A O 1
ATOM 5073 N N . MET A 1 651 ? -65.926 -5.254 11.554 1.00 45.88 651 MET A N 1
ATOM 5074 C CA . MET A 1 651 ? -64.551 -4.997 11.100 1.00 45.88 651 MET A CA 1
ATOM 5075 C C . MET A 1 651 ? -63.583 -5.890 11.881 1.00 45.88 651 MET A C 1
ATOM 5077 O O . MET A 1 651 ? -62.712 -5.425 12.616 1.00 45.88 651 MET A O 1
ATOM 5081 N N . ARG A 1 652 ? -63.747 -7.213 11.742 1.00 52.94 652 ARG A N 1
ATOM 5082 C CA . ARG A 1 652 ? -62.699 -8.151 12.156 1.00 52.94 652 ARG A CA 1
ATOM 5083 C C . ARG A 1 652 ? -61.555 -8.094 11.153 1.00 52.94 652 ARG A C 1
ATOM 5085 O O . ARG A 1 652 ? -61.768 -8.215 9.949 1.00 52.94 652 ARG A O 1
ATOM 5092 N N . ILE A 1 653 ? -60.338 -7.962 11.672 1.00 55.19 653 ILE A N 1
ATOM 5093 C CA . ILE A 1 653 ? -59.114 -8.155 10.895 1.00 55.19 653 ILE A CA 1
ATOM 5094 C C . ILE A 1 653 ? -59.183 -9.563 10.268 1.00 55.19 653 ILE A C 1
ATOM 5096 O O . ILE A 1 653 ? -59.452 -10.518 11.000 1.00 55.19 653 ILE A O 1
ATOM 5100 N N . PRO A 1 654 ? -58.964 -9.725 8.948 1.00 62.16 654 PRO A N 1
ATOM 5101 C CA . PRO A 1 654 ? -58.900 -11.042 8.317 1.00 62.16 654 PRO A CA 1
ATOM 5102 C C . PRO A 1 654 ? -57.920 -11.965 9.052 1.00 62.16 654 PRO A C 1
ATOM 5104 O O . PRO A 1 654 ? -56.836 -11.516 9.423 1.00 62.16 654 PRO A O 1
ATOM 5107 N N . LEU A 1 655 ? -58.273 -13.242 9.255 1.00 62.59 655 LEU A N 1
ATOM 5108 C CA . LEU A 1 655 ? -57.455 -14.190 10.036 1.00 62.59 655 LEU A CA 1
ATOM 5109 C C . LEU A 1 655 ? -55.992 -14.240 9.562 1.00 62.59 655 LEU A C 1
ATOM 5111 O O . LEU A 1 655 ? -55.074 -14.207 10.375 1.00 62.59 655 LEU A O 1
ATOM 5115 N N . ASP A 1 656 ? -55.764 -14.200 8.247 1.00 63.84 656 ASP A N 1
ATOM 5116 C CA . ASP A 1 656 ? -54.424 -14.201 7.652 1.00 63.84 656 ASP A CA 1
ATOM 5117 C C . ASP A 1 656 ? -53.616 -12.918 7.937 1.00 63.84 656 ASP A C 1
ATOM 5119 O O . ASP A 1 656 ? -52.386 -12.937 7.864 1.00 63.84 656 ASP A O 1
ATOM 5123 N N . LYS A 1 657 ? -54.284 -11.794 8.230 1.00 67.25 657 LYS A N 1
ATOM 5124 C CA . LYS A 1 657 ? -53.666 -10.539 8.683 1.00 67.25 657 LYS A CA 1
ATOM 5125 C C . LYS A 1 657 ? -53.519 -10.512 10.209 1.00 67.25 657 LYS A C 1
ATOM 5127 O O . LYS A 1 657 ? -52.549 -9.941 10.701 1.00 67.25 657 LYS A O 1
ATOM 5132 N N . GLN A 1 658 ? -54.423 -11.161 10.946 1.00 69.50 658 GLN A N 1
ATOM 5133 C CA . GLN A 1 658 ? -54.355 -11.299 12.402 1.00 69.50 658 GLN A CA 1
ATOM 5134 C C . GLN A 1 658 ? -53.163 -12.172 12.832 1.00 69.50 658 GLN A C 1
ATOM 5136 O O . GLN A 1 658 ? -52.407 -11.763 13.712 1.00 69.50 658 GLN A O 1
ATOM 5141 N N . ASP A 1 659 ? -52.921 -13.302 12.160 1.00 71.44 659 ASP A N 1
ATOM 5142 C CA . ASP A 1 659 ? -51.753 -14.161 12.415 1.00 71.44 659 ASP A CA 1
ATOM 5143 C C . ASP A 1 659 ? -50.429 -13.427 12.130 1.00 71.44 659 ASP A C 1
ATOM 5145 O O . ASP A 1 659 ? -49.489 -13.487 12.925 1.00 71.44 659 ASP A O 1
ATOM 5149 N N . LYS A 1 660 ? -50.365 -12.654 11.034 1.00 78.38 660 LYS A N 1
ATOM 5150 C CA . LYS A 1 660 ? -49.201 -11.805 10.707 1.00 78.38 660 LYS A CA 1
ATOM 5151 C C . LYS A 1 660 ? -48.970 -10.726 11.768 1.00 78.38 660 LYS A C 1
ATOM 5153 O O . LYS A 1 660 ? -47.828 -10.490 12.154 1.00 78.38 660 LYS A O 1
ATOM 5158 N N . LEU A 1 661 ? -50.039 -10.099 12.267 1.00 77.62 661 LEU A N 1
ATOM 5159 C CA . LEU A 1 661 ? -49.958 -9.089 13.324 1.00 77.62 661 LEU A CA 1
ATOM 5160 C C . LEU A 1 661 ? -49.455 -9.701 14.637 1.00 77.62 661 LEU A C 1
ATOM 5162 O O . LEU A 1 661 ? -48.583 -9.115 15.277 1.00 77.62 661 LEU A O 1
ATOM 5166 N N . HIS A 1 662 ? -49.936 -10.894 15.004 1.00 79.12 662 HIS A N 1
ATOM 5167 C CA . HIS A 1 662 ? -49.424 -11.642 16.152 1.00 79.12 662 HIS A CA 1
ATOM 5168 C C . HIS A 1 662 ? -47.935 -11.977 16.008 1.00 79.12 662 HIS A C 1
ATOM 5170 O O . HIS A 1 662 ? -47.183 -11.704 16.939 1.00 79.12 662 HIS A O 1
ATOM 5176 N N . GLY A 1 663 ? -47.490 -12.466 14.845 1.00 82.81 663 GLY A N 1
ATOM 5177 C CA . GLY A 1 663 ? -46.069 -12.730 14.586 1.00 82.81 663 GLY A CA 1
ATOM 5178 C C . GLY A 1 663 ? -45.194 -11.476 14.707 1.00 82.81 663 GLY A C 1
ATOM 5179 O O . GLY A 1 663 ? -44.182 -11.485 15.405 1.00 82.81 663 GLY A O 1
ATOM 5180 N N . CYS A 1 664 ? -45.603 -10.351 14.107 1.00 83.62 664 CYS A N 1
ATOM 5181 C CA . CYS A 1 664 ? -44.874 -9.084 14.240 1.00 83.62 664 CYS A CA 1
ATOM 5182 C C . CYS A 1 664 ? -44.826 -8.568 15.692 1.00 83.62 664 CYS A C 1
ATOM 5184 O O . CYS A 1 664 ? -43.802 -8.035 16.121 1.00 83.62 664 CYS A O 1
ATOM 5186 N N . LEU A 1 665 ? -45.907 -8.736 16.463 1.00 82.50 665 LEU A N 1
ATOM 5187 C CA . LEU A 1 665 ? -45.950 -8.382 17.885 1.00 82.50 665 LEU A CA 1
ATOM 5188 C C . LEU A 1 665 ? -45.079 -9.307 18.744 1.00 82.50 665 LEU A C 1
ATOM 5190 O O . LEU A 1 665 ? -44.438 -8.837 19.681 1.00 82.50 665 LEU A O 1
ATOM 5194 N N . GLU A 1 666 ? -45.013 -10.598 18.424 1.00 85.00 666 GLU A N 1
ATOM 5195 C CA . GLU A 1 666 ? -44.126 -11.551 19.091 1.00 85.00 666 GLU A CA 1
ATOM 5196 C C . GLU A 1 666 ? -42.651 -11.215 18.829 1.00 85.00 666 GLU A C 1
ATOM 5198 O O . GLU A 1 666 ? -41.868 -11.137 19.776 1.00 85.00 666 GLU A O 1
ATOM 5203 N N . HIS A 1 667 ? -42.276 -10.906 17.582 1.00 87.38 667 HIS A N 1
ATOM 5204 C CA . HIS A 1 667 ? -40.938 -10.397 17.259 1.00 87.38 667 HIS A CA 1
ATOM 5205 C C . HIS A 1 667 ? -40.613 -9.102 18.017 1.00 87.38 667 HIS A C 1
ATOM 5207 O O . HIS A 1 667 ? -39.527 -8.990 18.588 1.00 87.38 667 HIS A O 1
ATOM 5213 N N . LEU A 1 668 ? -41.563 -8.161 18.101 1.00 86.31 668 LEU A N 1
ATOM 5214 C CA . LEU A 1 668 ? -41.403 -6.947 18.901 1.00 86.31 668 LEU A CA 1
ATOM 5215 C C . LEU A 1 668 ? -41.166 -7.281 20.384 1.00 86.31 668 LEU A C 1
ATOM 5217 O O . LEU A 1 668 ? -40.200 -6.790 20.960 1.00 86.31 668 LEU A O 1
ATOM 5221 N N . PHE A 1 669 ? -41.993 -8.124 21.010 1.00 85.31 669 PHE A N 1
ATOM 5222 C CA . PHE A 1 669 ? -41.829 -8.477 22.426 1.00 85.31 669 PHE A CA 1
ATOM 5223 C C . PHE A 1 669 ? -40.530 -9.238 22.710 1.00 85.31 669 PHE A C 1
ATOM 5225 O O . PHE A 1 669 ? -39.872 -8.942 23.705 1.00 85.31 669 PHE A O 1
ATOM 5232 N N . ASN A 1 670 ? -40.112 -10.143 21.824 1.00 88.31 670 ASN A N 1
ATOM 5233 C CA . ASN A 1 670 ? -38.820 -10.821 21.931 1.00 88.31 670 ASN A CA 1
ATOM 5234 C C . ASN A 1 670 ? -37.654 -9.819 21.865 1.00 88.31 670 ASN A C 1
ATOM 5236 O O . ASN A 1 670 ? -36.702 -9.930 22.639 1.00 88.31 670 ASN A O 1
ATOM 5240 N N . GLN A 1 671 ? -37.757 -8.792 21.015 1.00 88.69 671 GLN A N 1
ATOM 5241 C CA . GLN A 1 671 ? -36.775 -7.709 20.947 1.00 88.69 671 GLN A CA 1
ATOM 5242 C C . GLN A 1 671 ? -36.760 -6.853 22.225 1.00 88.69 671 GLN A C 1
ATOM 5244 O O . GLN A 1 671 ? -35.691 -6.498 22.723 1.00 88.69 671 GLN A O 1
ATOM 5249 N N . VAL A 1 672 ? -37.931 -6.557 22.797 1.00 85.88 672 VAL A N 1
ATOM 5250 C CA . VAL A 1 672 ? -38.062 -5.860 24.089 1.00 85.88 672 VAL A CA 1
ATOM 5251 C C . VAL A 1 672 ? -37.408 -6.654 25.222 1.00 85.88 672 VAL A C 1
ATOM 5253 O O . VAL A 1 672 ? -36.632 -6.095 25.999 1.00 85.88 672 VAL A O 1
ATOM 5256 N N . ASP A 1 673 ? -37.674 -7.957 25.305 1.00 85.56 673 ASP A N 1
ATOM 5257 C CA . ASP A 1 673 ? -37.094 -8.831 26.326 1.00 85.56 673 ASP A CA 1
ATOM 5258 C C . ASP A 1 673 ? -35.566 -8.956 26.154 1.00 85.56 673 ASP A C 1
ATOM 5260 O O . ASP A 1 673 ? -34.827 -8.908 27.142 1.00 85.56 673 ASP A O 1
ATOM 5264 N N . ALA A 1 674 ? -35.068 -9.008 24.912 1.00 88.00 674 ALA A N 1
ATOM 5265 C CA . ALA A 1 674 ? -33.636 -8.982 24.608 1.00 88.00 674 ALA A CA 1
ATOM 5266 C C . ALA A 1 674 ? -32.963 -7.663 25.035 1.00 88.00 674 ALA A C 1
ATOM 5268 O O . ALA A 1 674 ? -31.898 -7.690 25.656 1.00 88.00 674 ALA A O 1
ATOM 5269 N N . ILE A 1 675 ? -33.592 -6.511 24.773 1.00 87.12 675 ILE A N 1
ATOM 5270 C CA . ILE A 1 675 ? -33.119 -5.195 25.238 1.00 87.12 675 ILE A CA 1
ATOM 5271 C C . ILE A 1 675 ? -33.058 -5.152 26.772 1.00 87.12 675 ILE A C 1
ATOM 5273 O O . ILE A 1 675 ? -32.034 -4.762 27.337 1.00 87.12 675 ILE A O 1
ATOM 5277 N N . ASN A 1 676 ? -34.108 -5.608 27.461 1.00 85.62 676 ASN A N 1
ATOM 5278 C CA . ASN A 1 676 ? -34.132 -5.661 28.926 1.00 85.62 676 ASN A CA 1
ATOM 5279 C C . ASN A 1 676 ? -33.028 -6.584 29.481 1.00 85.62 676 ASN A C 1
ATOM 5281 O O . ASN A 1 676 ? -32.380 -6.245 30.472 1.00 85.62 676 ASN A O 1
ATOM 5285 N N . ALA A 1 677 ? -32.755 -7.721 28.832 1.00 86.56 677 ALA A N 1
ATOM 5286 C CA . ALA A 1 677 ? -31.662 -8.617 29.214 1.00 86.56 677 ALA A CA 1
ATOM 5287 C C . ALA A 1 677 ? -30.274 -7.962 29.056 1.00 86.56 677 ALA A C 1
ATOM 5289 O O . ALA A 1 677 ? -29.416 -8.132 29.924 1.00 86.56 677 ALA A O 1
ATOM 5290 N N . LEU A 1 678 ? -30.061 -7.169 27.998 1.00 88.19 678 LEU A N 1
ATOM 5291 C CA . LEU A 1 678 ? -28.833 -6.388 27.801 1.00 88.19 678 LEU A CA 1
ATOM 5292 C C . LEU A 1 678 ? -28.651 -5.315 28.885 1.00 88.19 678 LEU A C 1
ATOM 5294 O O . LEU A 1 678 ? -27.566 -5.201 29.458 1.00 88.19 678 LEU A O 1
ATOM 5298 N N . LEU A 1 679 ? -29.715 -4.575 29.217 1.00 85.19 679 LEU A N 1
ATOM 5299 C CA . LEU A 1 679 ? -29.688 -3.526 30.246 1.00 85.19 679 LEU A CA 1
ATOM 5300 C C . LEU A 1 679 ? -29.506 -4.075 31.674 1.00 85.19 679 LEU A C 1
ATOM 5302 O O . LEU A 1 679 ? -28.999 -3.372 32.547 1.00 85.19 679 LEU A O 1
ATOM 5306 N N . LYS A 1 680 ? -29.847 -5.346 31.914 1.00 82.94 680 LYS A N 1
ATOM 5307 C CA . LYS A 1 680 ? -29.567 -6.067 33.169 1.00 82.94 680 LYS A CA 1
ATOM 5308 C C . LYS A 1 680 ? -28.151 -6.638 33.273 1.00 82.94 680 LYS A C 1
ATOM 5310 O O . LYS A 1 680 ? -27.801 -7.179 34.323 1.00 82.94 680 LYS A O 1
ATOM 5315 N N . GLY A 1 681 ? -27.351 -6.563 32.208 1.00 85.31 681 GLY A N 1
ATOM 5316 C CA . GLY A 1 681 ? -26.036 -7.192 32.151 1.00 85.31 681 GLY A CA 1
ATOM 5317 C C . GLY A 1 681 ? -25.062 -6.702 33.239 1.00 85.31 681 GLY A C 1
ATOM 5318 O O . GLY A 1 681 ? -25.176 -5.571 33.729 1.00 85.31 681 GLY A O 1
ATOM 5319 N N . PRO A 1 682 ? -24.042 -7.512 33.590 1.00 85.94 682 PRO A N 1
ATOM 5320 C CA . PRO A 1 682 ? -23.021 -7.117 34.567 1.00 85.94 682 PRO A CA 1
ATOM 5321 C C . PRO A 1 682 ? -22.267 -5.850 34.134 1.00 85.94 682 PRO A C 1
ATOM 5323 O O . PRO A 1 682 ? -21.878 -5.047 34.974 1.00 85.94 682 PRO A O 1
ATOM 5326 N N . VAL A 1 683 ? -22.141 -5.631 32.821 1.00 87.25 683 VAL A N 1
ATOM 5327 C CA . VAL A 1 683 ? -21.513 -4.452 32.207 1.00 87.25 683 VAL A CA 1
ATOM 5328 C C . VAL A 1 683 ? -22.231 -3.147 32.590 1.00 87.25 683 VAL A C 1
ATOM 5330 O O . VAL A 1 683 ? -21.565 -2.194 32.981 1.00 87.25 683 VAL A O 1
ATOM 5333 N N . ILE A 1 684 ? -23.572 -3.101 32.569 1.00 87.06 684 ILE A N 1
ATOM 5334 C CA . ILE A 1 684 ? -24.332 -1.919 33.031 1.00 87.06 684 ILE A CA 1
ATOM 5335 C C . ILE A 1 684 ? -24.181 -1.731 34.538 1.00 87.06 684 ILE A C 1
ATOM 5337 O O . ILE A 1 684 ? -23.992 -0.608 34.996 1.00 87.06 684 ILE A O 1
ATOM 5341 N N . THR A 1 685 ? -24.216 -2.818 35.315 1.00 85.56 685 THR A N 1
ATOM 5342 C CA . THR A 1 685 ? -24.031 -2.732 36.774 1.00 85.56 685 THR A CA 1
ATOM 5343 C C . THR A 1 685 ? -22.666 -2.119 37.114 1.00 85.56 685 THR A C 1
ATOM 5345 O O . THR A 1 685 ? -22.612 -1.177 37.900 1.00 85.56 685 THR A O 1
ATOM 5348 N N . LYS A 1 686 ? -21.593 -2.556 36.438 1.00 85.88 686 LYS A N 1
ATOM 5349 C CA . LYS A 1 686 ? -20.246 -1.987 36.586 1.00 85.88 686 LYS A CA 1
ATOM 5350 C C . LYS A 1 686 ? -20.164 -0.526 36.119 1.00 85.88 686 LYS A C 1
ATOM 5352 O O . LYS A 1 686 ? -19.547 0.289 36.796 1.00 85.88 686 LYS A O 1
ATOM 5357 N N . ALA A 1 687 ? -20.838 -0.164 35.024 1.00 85.25 687 ALA A N 1
ATOM 5358 C CA . ALA A 1 687 ? -20.913 1.230 34.581 1.00 85.25 687 ALA A CA 1
ATOM 5359 C C . ALA A 1 687 ? -21.554 2.133 35.654 1.00 85.25 687 ALA A C 1
ATOM 5361 O O . ALA A 1 687 ? -20.989 3.173 35.982 1.00 85.25 687 ALA A O 1
ATOM 5362 N N . PHE A 1 688 ? -22.668 1.705 36.266 1.00 83.69 688 PHE A N 1
ATOM 5363 C CA . PHE A 1 688 ? -23.306 2.417 37.385 1.00 83.69 688 PHE A CA 1
ATOM 5364 C C . PHE A 1 688 ? -22.410 2.523 38.631 1.00 83.69 688 PHE A C 1
ATOM 5366 O O . PHE A 1 688 ? -22.465 3.539 39.326 1.00 83.69 688 PHE A O 1
ATOM 5373 N N . GLU A 1 689 ? -21.592 1.507 38.924 1.00 83.50 689 GLU A N 1
ATOM 5374 C CA . GLU A 1 689 ? -20.602 1.546 40.010 1.00 83.50 689 GLU A CA 1
ATOM 5375 C C . GLU A 1 689 ? -19.502 2.582 39.736 1.00 83.50 689 GLU A C 1
ATOM 5377 O O . GLU A 1 689 ? -19.207 3.402 40.608 1.00 83.50 689 GLU A O 1
ATOM 5382 N N . GLU A 1 690 ? -18.956 2.618 38.516 1.00 80.50 690 GLU A N 1
ATOM 5383 C CA . GLU A 1 690 ? -17.942 3.601 38.115 1.00 80.50 690 GLU A CA 1
ATOM 5384 C C . GLU A 1 690 ? -18.459 5.044 38.195 1.00 80.50 690 GLU A C 1
ATOM 5386 O O . GLU A 1 690 ? -17.739 5.950 38.625 1.00 80.50 690 GLU A O 1
ATOM 5391 N N . THR A 1 691 ? -19.719 5.265 37.824 1.00 77.44 691 THR A N 1
ATOM 5392 C CA . THR A 1 691 ? -20.370 6.583 37.797 1.00 77.44 691 THR A CA 1
ATOM 5393 C C . THR A 1 691 ? -21.148 6.918 39.071 1.00 77.44 691 THR A C 1
ATOM 5395 O O . THR A 1 691 ? -21.925 7.869 39.076 1.00 77.44 691 THR A O 1
ATOM 5398 N N . LYS A 1 692 ? -20.982 6.160 40.162 1.00 72.88 692 LYS A N 1
ATOM 5399 C CA . LYS A 1 692 ? -21.764 6.299 41.411 1.00 72.88 692 LYS A CA 1
ATOM 5400 C C . LYS A 1 692 ? -21.710 7.700 42.051 1.00 72.88 692 LYS A C 1
ATOM 5402 O O . LYS A 1 692 ? -22.533 8.024 42.906 1.00 72.88 692 LYS A O 1
ATOM 5407 N N . HIS A 1 693 ? -20.743 8.524 41.656 1.00 66.44 693 HIS A N 1
ATOM 5408 C CA . HIS A 1 693 ? -20.577 9.906 42.108 1.00 66.44 693 HIS A CA 1
ATOM 5409 C C . HIS A 1 693 ? -21.147 10.952 41.140 1.00 66.44 693 HIS A C 1
ATOM 5411 O O . HIS A 1 693 ? -20.992 12.136 41.399 1.00 66.44 693 HIS A O 1
ATOM 5417 N N . PHE A 1 694 ? -21.835 10.564 40.063 1.00 63.09 694 PHE A N 1
ATOM 5418 C CA . PHE A 1 694 ? -22.559 11.500 39.200 1.00 63.09 694 PHE A CA 1
ATOM 5419 C C . PHE A 1 694 ? -24.026 11.640 39.661 1.00 63.09 694 PHE A C 1
ATOM 5421 O O . PHE A 1 694 ? -24.671 10.623 39.932 1.00 63.09 694 PHE A O 1
ATOM 5428 N N . PRO A 1 695 ? -24.585 12.861 39.766 1.00 56.03 695 PRO A N 1
ATOM 5429 C CA . PRO A 1 695 ? -25.989 13.059 40.114 1.00 56.03 695 PRO A CA 1
ATOM 5430 C C . PRO A 1 695 ? -26.887 12.776 38.897 1.00 56.03 695 PRO A C 1
ATOM 5432 O O . PRO A 1 695 ? -27.196 13.667 38.110 1.00 56.03 695 PRO A O 1
ATOM 5435 N N . MET A 1 696 ? -27.304 11.519 38.744 1.00 59.81 696 MET A N 1
ATOM 5436 C CA . MET A 1 696 ? -28.389 11.133 37.834 1.00 59.81 696 MET A CA 1
ATOM 5437 C C . MET A 1 696 ? -29.744 11.226 38.543 1.00 59.81 696 MET A C 1
ATOM 5439 O O . MET A 1 696 ? -29.831 10.952 39.739 1.00 59.81 696 MET A O 1
ATOM 5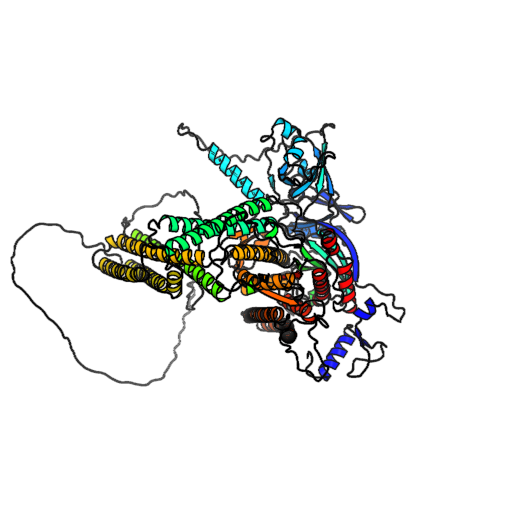443 N N . ASP A 1 697 ? -30.811 11.489 37.783 1.00 53.56 697 ASP A N 1
ATOM 5444 C CA . ASP A 1 697 ? -32.202 11.483 38.273 1.00 53.56 697 ASP A CA 1
ATOM 5445 C C . ASP A 1 697 ? -32.663 10.123 38.838 1.00 53.56 697 ASP A C 1
ATOM 5447 O O . ASP A 1 697 ? -33.726 10.048 39.450 1.00 53.56 697 ASP A O 1
ATOM 5451 N N . HIS A 1 698 ? -31.897 9.047 38.610 1.00 60.16 698 HIS A N 1
ATOM 5452 C CA . HIS A 1 698 ? -32.250 7.683 38.995 1.00 60.16 698 HIS A CA 1
ATOM 5453 C C . HIS A 1 698 ? -31.070 6.892 39.558 1.00 60.16 698 HIS A C 1
ATOM 5455 O O . HIS A 1 698 ? -30.020 6.768 38.924 1.00 60.16 698 HIS A O 1
ATOM 5461 N N . SER A 1 699 ? -31.280 6.262 40.715 1.00 63.91 699 SER A N 1
ATOM 5462 C CA . SER A 1 699 ? -30.367 5.252 41.256 1.00 63.91 699 SER A CA 1
ATOM 5463 C C . SER A 1 699 ? -30.403 3.936 40.456 1.00 63.91 699 SER A C 1
ATOM 5465 O O . SER A 1 699 ? -31.370 3.636 39.756 1.00 63.91 699 SER A O 1
ATOM 5467 N N . LEU A 1 700 ? -29.390 3.071 40.622 1.00 67.94 700 LEU A N 1
ATOM 5468 C CA . LEU A 1 700 ? -29.378 1.709 40.047 1.00 67.94 700 LEU A CA 1
ATOM 5469 C C . LEU A 1 700 ? -30.616 0.877 40.456 1.00 67.94 700 LEU A C 1
ATOM 5471 O O . LEU A 1 700 ? -31.028 -0.023 39.723 1.00 67.94 700 LEU A O 1
ATOM 5475 N N . GLN A 1 701 ? -31.215 1.165 41.618 1.00 63.66 701 GLN A N 1
ATOM 5476 C CA . GLN A 1 701 ? -32.453 0.525 42.074 1.00 63.66 701 GLN A CA 1
ATOM 5477 C C . GLN A 1 701 ? -33.675 1.018 41.286 1.00 63.66 701 GLN A C 1
ATOM 5479 O O . GLN A 1 701 ? -34.460 0.196 40.820 1.00 63.66 701 GLN A O 1
ATOM 5484 N N . GLU A 1 702 ? -33.805 2.325 41.059 1.00 67.31 702 GLU A N 1
ATOM 5485 C CA . GLU A 1 702 ? -34.878 2.901 40.231 1.00 67.31 702 GLU A CA 1
ATOM 5486 C C . GLU A 1 702 ? -34.737 2.531 38.750 1.00 67.31 702 GLU A C 1
ATOM 5488 O O . GLU A 1 702 ? -35.731 2.250 38.079 1.00 67.31 702 GLU A O 1
ATOM 5493 N N . PHE A 1 703 ? -33.503 2.463 38.238 1.00 72.00 703 PHE A N 1
ATOM 5494 C CA . PHE A 1 703 ? -33.233 1.987 36.881 1.00 72.00 703 PHE A CA 1
ATOM 5495 C C . PHE A 1 703 ? -33.753 0.556 36.682 1.00 72.00 703 PHE A C 1
ATOM 5497 O O . PHE A 1 703 ? -34.357 0.265 35.653 1.00 72.00 703 PHE A O 1
ATOM 5504 N N . LYS A 1 704 ? -33.606 -0.315 37.692 1.00 69.50 704 LYS A N 1
ATOM 5505 C CA . LYS A 1 704 ? -34.176 -1.673 37.683 1.00 69.50 704 LYS A CA 1
ATOM 5506 C C . LYS A 1 704 ? -35.703 -1.691 37.859 1.00 69.50 704 LYS A C 1
ATOM 5508 O O . LYS A 1 704 ? -36.349 -2.573 37.309 1.00 69.50 704 LYS A O 1
ATOM 5513 N N . GLN A 1 705 ? -36.305 -0.715 38.545 1.00 65.75 705 GLN A N 1
ATOM 5514 C CA . GLN A 1 705 ? -37.769 -0.626 38.703 1.00 65.75 705 GLN A CA 1
ATOM 5515 C C . GLN A 1 705 ? -38.519 -0.231 37.415 1.00 65.75 705 GLN A C 1
ATOM 5517 O O . GLN A 1 705 ? -39.690 -0.582 37.270 1.00 65.75 705 GLN A O 1
ATOM 5522 N N . LYS A 1 706 ? -37.866 0.422 36.438 1.00 66.75 706 LYS A N 1
ATOM 5523 C CA . LYS A 1 706 ? -38.465 0.724 35.114 1.00 66.75 706 LYS A CA 1
ATOM 5524 C C . LYS A 1 706 ? -38.892 -0.527 34.320 1.00 66.75 706 LYS A C 1
ATOM 5526 O O . LYS A 1 706 ? -39.713 -0.423 33.406 1.00 66.75 706 LYS A O 1
ATOM 5531 N N . GLU A 1 707 ? -38.424 -1.712 34.704 1.00 61.22 707 GLU A N 1
ATOM 5532 C CA . GLU A 1 707 ? -38.902 -2.990 34.167 1.00 61.22 707 GLU A CA 1
ATOM 5533 C C . GLU A 1 707 ? -40.381 -3.259 34.495 1.00 61.22 707 GLU A C 1
ATOM 5535 O O . GLU A 1 707 ? -41.137 -3.721 33.640 1.00 61.22 707 GLU A O 1
ATOM 5540 N N . GLU A 1 708 ? -40.848 -2.925 35.702 1.00 63.75 708 GLU A N 1
ATOM 5541 C CA . GLU A 1 708 ? -42.248 -3.176 36.071 1.00 63.75 708 GLU A CA 1
ATOM 5542 C C . GLU A 1 708 ? -43.215 -2.392 35.171 1.00 63.75 708 GLU A C 1
ATOM 5544 O O . GLU A 1 708 ? -44.327 -2.848 34.888 1.00 63.75 708 GLU A O 1
ATOM 5549 N N . THR A 1 709 ? -42.785 -1.236 34.651 1.00 64.38 709 THR A N 1
ATOM 5550 C CA . THR A 1 709 ? -43.566 -0.467 33.678 1.00 64.38 709 THR A CA 1
ATOM 5551 C C . THR A 1 709 ? -43.543 -1.043 32.262 1.00 64.38 709 THR A C 1
ATOM 5553 O O . THR A 1 709 ? -44.565 -0.937 31.582 1.00 64.38 709 THR A O 1
ATOM 5556 N N . THR A 1 710 ? -42.467 -1.701 31.810 1.00 69.50 710 THR A N 1
ATOM 5557 C CA . THR A 1 710 ? -42.452 -2.356 30.485 1.00 69.50 710 THR A CA 1
ATOM 5558 C C . THR A 1 710 ? -43.288 -3.638 30.491 1.00 69.50 710 THR A C 1
ATOM 5560 O O . THR A 1 710 ? -44.114 -3.825 29.595 1.00 69.50 710 THR A O 1
ATOM 5563 N N . VAL A 1 711 ? -43.201 -4.450 31.553 1.00 70.38 711 VAL A N 1
ATOM 5564 C CA . VAL A 1 711 ? -44.064 -5.632 31.758 1.00 70.38 711 VAL A CA 1
ATOM 5565 C C . VAL A 1 711 ? -45.544 -5.232 31.839 1.00 70.38 711 VAL A C 1
ATOM 5567 O O . VAL A 1 711 ? -46.393 -5.839 31.184 1.00 70.38 711 VAL A O 1
ATOM 5570 N N . ARG A 1 712 ? -45.875 -4.154 32.565 1.00 70.12 712 ARG A N 1
ATOM 5571 C CA . ARG A 1 712 ? -47.250 -3.626 32.621 1.00 70.12 712 ARG A CA 1
ATOM 5572 C C . ARG A 1 712 ? -47.754 -3.163 31.247 1.00 70.12 712 ARG A C 1
ATOM 5574 O O . ARG A 1 712 ? -48.917 -3.389 30.924 1.00 70.12 712 ARG A O 1
ATOM 5581 N N . CYS A 1 713 ? -46.898 -2.563 30.418 1.00 69.25 713 CYS A N 1
ATOM 5582 C CA . CYS A 1 713 ? -47.274 -2.156 29.060 1.00 69.25 713 CYS A CA 1
ATOM 5583 C C . CYS A 1 713 ? -47.496 -3.350 28.115 1.00 69.25 713 CYS A C 1
ATOM 5585 O O . CYS A 1 713 ? -48.444 -3.309 27.331 1.00 69.25 713 CYS A O 1
ATOM 5587 N N . ARG A 1 714 ? -46.708 -4.431 28.229 1.00 72.75 714 ARG A N 1
ATOM 5588 C CA . ARG A 1 714 ? -46.940 -5.696 27.502 1.00 72.75 714 ARG A CA 1
ATOM 5589 C C . ARG A 1 714 ? -48.331 -6.264 27.797 1.00 72.75 714 ARG A C 1
ATOM 5591 O O . ARG A 1 714 ? -49.088 -6.534 26.867 1.00 72.75 714 ARG A O 1
ATOM 5598 N N . ASN A 1 715 ? -48.701 -6.341 29.076 1.00 71.75 715 ASN A N 1
ATOM 5599 C CA . ASN A 1 715 ? -50.021 -6.821 29.501 1.00 71.75 715 ASN A CA 1
ATOM 5600 C C . ASN A 1 715 ? -51.161 -5.935 28.956 1.00 71.75 715 ASN A C 1
ATOM 5602 O O . ASN A 1 715 ? -52.167 -6.451 28.474 1.00 71.75 715 ASN A O 1
ATOM 5606 N N . ASN A 1 716 ? -50.982 -4.608 28.954 1.00 70.00 716 ASN A N 1
ATOM 5607 C CA . ASN A 1 716 ? -51.966 -3.669 28.401 1.00 70.00 716 ASN A CA 1
ATOM 5608 C C . ASN A 1 716 ? -52.142 -3.808 26.876 1.00 70.00 716 ASN A C 1
ATOM 5610 O O . ASN A 1 716 ? -53.254 -3.645 26.374 1.00 70.00 716 ASN A O 1
ATOM 5614 N N . ILE A 1 717 ? -51.072 -4.102 26.129 1.00 71.88 717 ILE A N 1
ATOM 5615 C CA . ILE A 1 717 ? -51.157 -4.378 24.685 1.00 71.88 717 ILE A CA 1
ATOM 5616 C C . ILE A 1 717 ? -51.913 -5.687 24.447 1.00 71.88 717 ILE A C 1
ATOM 5618 O O . ILE A 1 717 ? -52.803 -5.727 23.604 1.00 71.88 717 ILE A O 1
ATOM 5622 N N . GLN A 1 718 ? -51.625 -6.730 25.230 1.00 70.00 718 GLN A N 1
ATOM 5623 C CA . GLN A 1 718 ? -52.296 -8.024 25.101 1.00 70.00 718 GLN A CA 1
ATOM 5624 C C . GLN A 1 718 ? -53.801 -7.955 25.423 1.00 70.00 718 GLN A C 1
ATOM 5626 O O . GLN A 1 718 ? -54.586 -8.615 24.747 1.00 70.00 718 GLN A O 1
ATOM 5631 N N . ALA A 1 719 ? -54.212 -7.100 26.369 1.00 66.75 719 ALA A N 1
ATOM 5632 C CA . ALA A 1 719 ? -55.621 -6.766 26.597 1.00 66.75 719 ALA A CA 1
ATOM 5633 C C . ALA A 1 719 ? -56.230 -5.959 25.431 1.00 66.75 719 ALA A C 1
ATOM 5635 O O . ALA A 1 719 ? -57.314 -6.282 24.954 1.00 66.75 719 ALA A O 1
ATOM 5636 N N . SER A 1 720 ? -55.506 -4.966 24.894 1.00 65.50 720 SER A N 1
ATOM 5637 C CA . SER A 1 720 ? -55.997 -4.135 23.776 1.00 65.50 720 SER A CA 1
ATOM 5638 C C . SER A 1 720 ? -56.276 -4.959 22.507 1.00 65.50 720 SER A C 1
ATOM 5640 O O . SER A 1 720 ? -57.221 -4.665 21.789 1.00 65.50 720 SER A O 1
ATOM 5642 N N . ILE A 1 721 ? -55.526 -6.038 22.254 1.00 66.31 721 ILE A N 1
ATOM 5643 C CA . ILE A 1 721 ? -55.789 -6.969 21.135 1.00 66.31 721 ILE A CA 1
ATOM 5644 C C . ILE A 1 721 ? -57.150 -7.684 21.276 1.00 66.31 721 ILE A C 1
ATOM 5646 O O . ILE A 1 721 ? -57.734 -8.081 20.270 1.00 66.31 721 ILE A O 1
ATOM 5650 N N . GLN A 1 722 ? -57.656 -7.855 22.502 1.00 61.38 722 GLN A N 1
ATOM 5651 C CA . GLN A 1 722 ? -58.939 -8.511 22.782 1.00 61.38 722 GLN A CA 1
ATOM 5652 C C . GLN A 1 722 ? -60.109 -7.522 22.901 1.00 61.38 722 GLN A C 1
ATOM 5654 O O . GLN A 1 722 ? -61.235 -7.889 22.571 1.00 61.38 722 GLN A O 1
ATOM 5659 N N . GLU A 1 723 ? -59.853 -6.297 23.369 1.00 63.75 723 GLU A N 1
ATOM 5660 C CA . GLU A 1 723 ? -60.896 -5.328 23.746 1.00 63.75 723 GLU A CA 1
ATOM 5661 C C . GLU A 1 723 ? -61.024 -4.131 22.784 1.00 63.75 723 GLU A C 1
ATOM 5663 O O . GLU A 1 723 ? -62.137 -3.666 22.552 1.00 63.75 723 GLU A O 1
ATOM 5668 N N . ASP A 1 724 ? -59.921 -3.628 22.213 1.00 65.19 724 ASP A N 1
ATOM 5669 C CA . ASP A 1 724 ? -59.915 -2.468 21.304 1.00 65.19 724 ASP A CA 1
ATOM 5670 C C . ASP A 1 724 ? -58.657 -2.441 20.399 1.00 65.19 724 ASP A C 1
ATOM 5672 O O . ASP A 1 724 ? -57.618 -1.867 20.766 1.00 65.19 724 ASP A O 1
ATOM 5676 N N . PRO A 1 725 ? -58.728 -3.025 19.186 1.00 63.12 725 PRO A N 1
ATOM 5677 C CA . PRO A 1 725 ? -57.595 -3.069 18.265 1.00 63.12 725 PRO A CA 1
ATOM 5678 C C . PRO A 1 725 ? -57.243 -1.701 17.654 1.00 63.12 725 PRO A C 1
ATOM 5680 O O . PRO A 1 725 ? -56.136 -1.544 17.137 1.00 63.12 725 PRO A O 1
ATOM 5683 N N . TRP A 1 726 ? -58.121 -0.694 17.724 1.00 67.12 726 TRP A N 1
ATOM 5684 C CA . TRP A 1 726 ? -57.883 0.622 17.116 1.00 67.12 726 TRP A CA 1
ATOM 5685 C C . TRP A 1 726 ? -56.940 1.494 17.952 1.00 67.12 726 TRP A C 1
ATOM 5687 O O . TRP A 1 726 ? -56.202 2.313 17.405 1.00 67.12 726 TRP A O 1
ATOM 5697 N N . ASN A 1 727 ? -56.873 1.260 19.266 1.00 72.06 727 ASN A N 1
ATOM 5698 C CA . ASN A 1 727 ? -55.891 1.889 20.155 1.00 72.06 727 ASN A CA 1
ATOM 5699 C C . ASN A 1 727 ? -54.503 1.208 20.147 1.00 72.06 727 ASN A C 1
ATOM 5701 O O . ASN A 1 727 ? -53.559 1.709 20.771 1.00 72.06 727 ASN A O 1
ATOM 5705 N N . LEU A 1 728 ? -54.336 0.095 19.422 1.00 75.56 728 LEU A N 1
ATOM 5706 C CA . LEU A 1 728 ? -53.085 -0.668 19.356 1.00 75.56 728 LEU A CA 1
ATOM 5707 C C . LEU A 1 728 ? -51.854 0.162 18.909 1.00 75.56 728 LEU A C 1
ATOM 5709 O O . LEU A 1 728 ? -50.830 0.068 19.594 1.00 75.56 728 LEU A O 1
ATOM 5713 N N . PRO A 1 729 ? -51.907 1.026 17.865 1.00 77.81 729 PRO A N 1
ATOM 5714 C CA . PRO A 1 729 ? -50.753 1.837 17.455 1.00 77.81 729 PRO A CA 1
ATOM 5715 C C . PRO A 1 729 ? -50.253 2.767 18.568 1.00 77.81 729 PRO A C 1
ATOM 5717 O O . PRO A 1 729 ? -49.048 2.915 18.771 1.00 77.81 729 PRO A O 1
ATOM 5720 N N . LEU A 1 730 ? -51.177 3.366 19.330 1.00 78.69 730 LEU A N 1
ATOM 5721 C CA . LEU A 1 730 ? -50.855 4.285 20.423 1.00 78.69 730 LEU A CA 1
ATOM 5722 C C . LEU A 1 730 ? -50.217 3.544 21.608 1.00 78.69 730 LEU A C 1
ATOM 5724 O O . LEU A 1 730 ? -49.259 4.031 22.208 1.00 78.69 730 LEU A O 1
ATOM 5728 N N . ARG A 1 731 ? -50.703 2.336 21.925 1.00 79.94 731 ARG A N 1
ATOM 5729 C CA . ARG A 1 731 ? -50.117 1.481 22.972 1.00 79.94 731 ARG A CA 1
ATOM 5730 C C . ARG A 1 731 ? -48.709 1.006 22.604 1.00 79.94 731 ARG A C 1
ATOM 5732 O O . ARG A 1 731 ? -47.826 1.045 23.460 1.00 79.94 731 ARG A O 1
ATOM 5739 N N . ILE A 1 732 ? -48.487 0.619 21.345 1.00 81.88 732 ILE A N 1
ATOM 5740 C CA . ILE A 1 732 ? -47.160 0.252 20.825 1.00 81.88 732 ILE A CA 1
ATOM 5741 C C . ILE A 1 732 ? -46.220 1.457 20.873 1.00 81.88 732 ILE A C 1
ATOM 5743 O O . ILE A 1 732 ? -45.115 1.338 21.398 1.00 81.88 732 ILE A O 1
ATOM 5747 N N . LYS A 1 733 ? -46.664 2.631 20.405 1.00 82.00 733 LYS A N 1
ATOM 5748 C CA . LYS A 1 733 ? -45.883 3.873 20.470 1.00 82.00 733 LYS A CA 1
ATOM 5749 C C . LYS A 1 733 ? -45.438 4.190 21.903 1.00 82.00 733 LYS A C 1
ATOM 5751 O O . LYS A 1 733 ? -44.250 4.401 22.126 1.00 82.00 733 LYS A O 1
ATOM 5756 N N . ASN A 1 734 ? -46.344 4.121 22.880 1.00 83.12 734 ASN A N 1
ATOM 5757 C CA . ASN A 1 734 ? -46.007 4.359 24.287 1.00 83.12 734 ASN A CA 1
ATOM 5758 C C . ASN A 1 734 ? -45.001 3.330 24.842 1.00 83.12 734 ASN A C 1
ATOM 5760 O O . ASN A 1 734 ? -44.089 3.708 25.575 1.00 83.12 734 ASN A O 1
ATOM 5764 N N . LEU A 1 735 ? -45.128 2.040 24.494 1.00 83.81 735 LEU A N 1
ATOM 5765 C CA . LEU A 1 735 ? -44.145 1.014 24.878 1.00 83.81 735 LEU A CA 1
ATOM 5766 C C . LEU A 1 735 ? -42.755 1.342 24.308 1.00 83.81 735 LEU A C 1
ATOM 5768 O O . LEU A 1 735 ? -41.762 1.305 25.032 1.00 83.81 735 LEU A O 1
ATOM 5772 N N . VAL A 1 736 ? -42.699 1.687 23.021 1.00 84.44 736 VAL A N 1
ATOM 5773 C CA . VAL A 1 736 ? -41.466 2.027 22.299 1.00 84.44 736 VAL A CA 1
ATOM 5774 C C . VAL A 1 736 ? -40.809 3.274 22.886 1.00 84.44 736 VAL A C 1
ATOM 5776 O O . VAL A 1 736 ? -39.599 3.271 23.085 1.00 84.44 736 VAL A O 1
ATOM 5779 N N . GLU A 1 737 ? -41.579 4.307 23.234 1.00 84.69 737 GLU A N 1
ATOM 5780 C CA . GLU A 1 737 ? -41.069 5.521 23.885 1.00 84.69 737 GLU A CA 1
ATOM 5781 C C . GLU A 1 737 ? -40.487 5.235 25.281 1.00 84.69 737 GLU A C 1
ATOM 5783 O O . GLU A 1 737 ? -39.396 5.713 25.600 1.00 84.69 737 GLU A O 1
ATOM 5788 N N . ILE A 1 738 ? -41.154 4.403 26.095 1.00 84.69 738 ILE A N 1
ATOM 5789 C CA . ILE A 1 738 ? -40.653 3.983 27.417 1.00 84.69 738 ILE A CA 1
ATOM 5790 C C . ILE A 1 738 ? -39.332 3.214 27.282 1.00 84.69 738 ILE A C 1
ATOM 5792 O O . ILE A 1 738 ? -38.374 3.499 28.003 1.00 84.69 738 ILE A O 1
ATOM 5796 N N . ILE A 1 739 ? -39.256 2.263 26.348 1.00 84.62 739 ILE A N 1
ATOM 5797 C CA . ILE A 1 739 ? -38.055 1.442 26.138 1.00 84.62 739 ILE A CA 1
ATOM 5798 C C . ILE A 1 739 ? -36.928 2.267 25.530 1.00 84.62 739 ILE A C 1
ATOM 5800 O O . ILE A 1 739 ? -35.794 2.164 25.985 1.00 84.62 739 ILE A O 1
ATOM 5804 N N . GLN A 1 740 ? -37.221 3.127 24.553 1.00 84.88 740 GLN A N 1
ATOM 5805 C CA . GLN A 1 740 ? -36.222 4.014 23.967 1.00 84.88 740 GLN A CA 1
ATOM 5806 C C . GLN A 1 740 ? -35.644 4.954 25.032 1.00 84.88 740 GLN A C 1
ATOM 5808 O O . GLN A 1 740 ? -34.430 5.135 25.059 1.00 84.88 740 GLN A O 1
ATOM 5813 N N . LYS A 1 741 ? -36.463 5.470 25.963 1.00 83.56 741 LYS A N 1
ATOM 5814 C CA . LYS A 1 741 ? -35.966 6.222 27.125 1.00 83.56 741 LYS A CA 1
ATOM 5815 C C . LYS A 1 741 ? -35.106 5.354 28.054 1.00 83.56 741 LYS A C 1
ATOM 5817 O O . LYS A 1 741 ? -34.049 5.802 28.476 1.00 83.56 741 LYS A O 1
ATOM 5822 N N . HIS A 1 742 ? -35.508 4.117 28.344 1.00 82.81 742 HIS A N 1
ATOM 5823 C CA . HIS A 1 742 ? -34.736 3.216 29.210 1.00 82.81 742 HIS A CA 1
ATOM 5824 C C . HIS A 1 742 ? -33.376 2.813 28.604 1.00 82.81 742 HIS A C 1
ATOM 5826 O O . HIS A 1 742 ? -32.372 2.767 29.317 1.00 82.81 742 HIS A O 1
ATOM 5832 N N . VAL A 1 743 ? -33.322 2.585 27.286 1.00 86.19 743 VAL A N 1
ATOM 5833 C CA . VAL A 1 743 ? -32.071 2.351 26.547 1.00 86.19 743 VAL A CA 1
ATOM 5834 C C . VAL A 1 743 ? -31.209 3.605 26.514 1.00 86.19 743 VAL A C 1
ATOM 5836 O O . VAL A 1 743 ? -30.006 3.499 26.726 1.00 86.19 743 VAL A O 1
ATOM 5839 N N . GLU A 1 744 ? -31.799 4.779 26.279 1.00 84.88 744 GLU A N 1
ATOM 5840 C CA . GLU A 1 744 ? -31.083 6.057 26.309 1.00 84.88 744 GLU A CA 1
ATOM 5841 C C . GLU A 1 744 ? -30.460 6.298 27.694 1.00 84.88 744 GLU A C 1
ATOM 5843 O O . GLU A 1 744 ? -29.267 6.563 27.779 1.00 84.88 744 GLU A O 1
ATOM 5848 N N . ASP A 1 745 ? -31.212 6.094 28.783 1.00 81.75 745 ASP A N 1
ATOM 5849 C CA . ASP A 1 745 ? -30.706 6.165 30.161 1.00 81.75 745 ASP A CA 1
ATOM 5850 C C . ASP A 1 745 ? -29.500 5.216 30.372 1.00 81.75 745 ASP A C 1
ATOM 5852 O O . ASP A 1 745 ? -28.476 5.619 30.925 1.00 81.75 745 ASP A O 1
ATOM 5856 N N . GLY A 1 746 ? -29.576 3.971 29.880 1.00 84.50 746 GLY A N 1
ATOM 5857 C CA . GLY A 1 746 ? -28.476 3.000 29.965 1.00 84.50 746 GLY A CA 1
ATOM 5858 C C . GLY A 1 746 ? -27.255 3.369 29.111 1.00 84.50 746 GLY A C 1
ATOM 5859 O O . GLY A 1 746 ? -26.116 3.262 29.569 1.00 84.50 746 GLY A O 1
ATOM 5860 N N . LYS A 1 747 ? -27.477 3.861 27.887 1.00 86.69 747 LYS A N 1
ATOM 5861 C CA . LYS A 1 747 ? -26.435 4.384 26.989 1.00 86.69 747 LYS A CA 1
ATOM 5862 C C . LYS A 1 747 ? -25.727 5.596 27.589 1.00 86.69 747 LYS A C 1
ATOM 5864 O O . LYS A 1 747 ? -24.504 5.672 27.530 1.00 86.69 747 LYS A O 1
ATOM 5869 N N . ASN A 1 748 ? -26.474 6.508 28.206 1.00 85.12 748 ASN A N 1
ATOM 5870 C CA . ASN A 1 748 ? -25.934 7.668 28.908 1.00 85.12 748 ASN A CA 1
ATOM 5871 C C . ASN A 1 748 ? -24.998 7.238 30.047 1.00 85.12 748 ASN A C 1
ATOM 5873 O O . ASN A 1 748 ? -23.919 7.809 30.204 1.00 85.12 748 ASN A O 1
ATOM 5877 N N . GLN A 1 749 ? -25.358 6.179 30.781 1.00 85.38 749 GLN A N 1
ATOM 5878 C CA . GLN A 1 749 ? -24.500 5.618 31.824 1.00 85.38 749 GLN A CA 1
ATOM 5879 C C . GLN A 1 749 ? -23.198 5.028 31.267 1.00 85.38 749 GLN A C 1
ATOM 5881 O O . GLN A 1 749 ? -22.129 5.267 31.827 1.00 85.38 749 GLN A O 1
ATOM 5886 N N . LEU A 1 750 ? -23.272 4.308 30.141 1.00 88.25 750 LEU A N 1
ATOM 5887 C CA . LEU A 1 750 ? -22.094 3.779 29.444 1.00 88.25 750 LEU A CA 1
ATOM 5888 C C . LEU A 1 750 ? -21.178 4.902 28.934 1.00 88.25 750 LEU A C 1
ATOM 5890 O O . LEU A 1 750 ? -19.965 4.798 29.085 1.00 88.25 750 LEU A O 1
ATOM 5894 N N . LEU A 1 751 ? -21.733 5.989 28.386 1.00 86.12 751 LEU A N 1
ATOM 5895 C CA . LEU A 1 751 ? -20.957 7.149 27.922 1.00 86.12 751 LEU A CA 1
ATOM 5896 C C . LEU A 1 751 ? -20.228 7.863 29.069 1.00 86.12 751 LEU A C 1
ATOM 5898 O O . LEU A 1 751 ? -19.058 8.209 28.922 1.00 86.12 751 LEU A O 1
ATOM 5902 N N . LEU A 1 752 ? -20.882 8.045 30.221 1.00 84.00 752 LEU A N 1
ATOM 5903 C CA . LEU A 1 752 ? -20.255 8.634 31.411 1.00 84.00 752 LEU A CA 1
ATOM 5904 C C . LEU A 1 752 ? -19.173 7.716 32.006 1.00 84.00 752 LEU A C 1
ATOM 5906 O O . LEU A 1 752 ? -18.111 8.199 32.402 1.00 84.00 752 LEU A O 1
ATOM 5910 N N . ALA A 1 753 ? -19.402 6.399 32.029 1.00 85.94 753 ALA A N 1
ATOM 5911 C CA . ALA A 1 753 ? -18.394 5.426 32.449 1.00 85.94 753 ALA A CA 1
ATOM 5912 C C . ALA A 1 753 ? -17.185 5.420 31.497 1.00 85.94 753 ALA A C 1
ATOM 5914 O O . ALA A 1 753 ? -16.046 5.439 31.956 1.00 85.94 753 ALA A O 1
ATOM 5915 N N . LEU A 1 754 ? -17.415 5.483 30.180 1.00 86.62 754 LEU A N 1
ATOM 5916 C CA . LEU A 1 754 ? -16.359 5.627 29.175 1.00 86.62 754 LEU A CA 1
ATOM 5917 C C . LEU A 1 754 ? -15.570 6.927 29.365 1.00 86.62 754 LEU A C 1
ATOM 5919 O O . LEU A 1 754 ? -14.351 6.868 29.478 1.00 86.62 754 LEU A O 1
ATOM 5923 N N . LEU A 1 755 ? -16.235 8.080 29.506 1.00 85.31 755 LEU A N 1
ATOM 5924 C CA . LEU A 1 755 ? -15.566 9.364 29.763 1.00 85.31 755 LEU A CA 1
ATOM 5925 C C . LEU A 1 755 ? -14.663 9.299 31.006 1.00 85.31 755 LEU A C 1
ATOM 5927 O O . LEU A 1 755 ? -13.533 9.788 30.981 1.00 85.31 755 LEU A O 1
ATOM 5931 N N . LYS A 1 756 ? -15.127 8.650 32.081 1.00 82.06 756 LYS A N 1
ATOM 5932 C CA . LYS A 1 756 ? -14.328 8.436 33.293 1.00 82.06 756 LYS A CA 1
ATOM 5933 C C . LYS A 1 756 ? -13.126 7.517 33.036 1.00 82.06 756 LYS A C 1
ATOM 5935 O O . LYS A 1 756 ? -12.017 7.863 33.442 1.00 82.06 756 LYS A O 1
ATOM 5940 N N . CYS A 1 757 ? -13.325 6.379 32.370 1.00 81.31 757 CYS A N 1
ATOM 5941 C CA . CYS A 1 757 ? -12.315 5.329 32.196 1.00 81.31 757 CYS A CA 1
ATOM 5942 C C . CYS A 1 757 ? -11.333 5.557 31.031 1.00 81.31 757 CYS A C 1
ATOM 5944 O O . CYS A 1 757 ? -10.284 4.917 31.010 1.00 81.31 757 CYS A O 1
ATOM 5946 N N . THR A 1 758 ? -11.632 6.428 30.064 1.00 82.25 758 THR A N 1
ATOM 5947 C CA . THR A 1 758 ? -10.730 6.730 28.941 1.00 82.25 758 THR A CA 1
ATOM 5948 C C . THR A 1 758 ? -9.600 7.660 29.375 1.00 82.25 758 THR A C 1
ATOM 5950 O O . THR A 1 758 ? -9.836 8.746 29.908 1.00 82.25 758 THR A O 1
ATOM 5953 N N . ASP A 1 759 ? -8.364 7.254 29.101 1.00 84.56 759 ASP A N 1
ATOM 5954 C CA . ASP A 1 759 ? -7.189 8.122 29.121 1.00 84.56 759 ASP A CA 1
ATOM 5955 C C . ASP A 1 759 ? -7.122 8.894 27.793 1.00 84.56 759 ASP A C 1
ATOM 5957 O O . ASP A 1 759 ? -7.091 8.299 26.712 1.00 84.56 759 ASP A O 1
ATOM 5961 N N . THR A 1 760 ? -7.170 10.225 27.856 1.00 84.69 760 THR A N 1
ATOM 5962 C CA . THR A 1 760 ? -7.262 11.067 26.655 1.00 84.69 760 THR A CA 1
ATOM 5963 C C . THR A 1 760 ? -5.938 11.206 25.905 1.00 84.69 760 THR A C 1
ATOM 5965 O O . THR A 1 760 ? -5.968 11.429 24.693 1.00 84.69 760 THR A O 1
ATOM 5968 N N . GLU A 1 761 ? -4.807 11.057 26.600 1.00 83.88 761 GLU A N 1
ATOM 5969 C CA . GLU A 1 761 ? -3.457 11.180 26.039 1.00 83.88 761 GLU A CA 1
ATOM 5970 C C . GLU A 1 761 ? -3.015 9.862 25.402 1.00 83.88 761 GLU A C 1
ATOM 5972 O O . GLU A 1 761 ? -2.590 9.835 24.244 1.00 83.88 761 GLU A O 1
ATOM 5977 N N . LEU A 1 762 ? -3.212 8.741 26.105 1.00 88.00 762 LEU A N 1
ATOM 5978 C CA . LEU A 1 762 ? -2.931 7.416 25.554 1.00 88.00 762 LEU A CA 1
ATOM 5979 C C . LEU A 1 762 ? -3.833 7.098 24.355 1.00 88.00 762 LEU A C 1
ATOM 5981 O O . LEU A 1 762 ? -3.368 6.458 23.412 1.00 88.00 762 LEU A O 1
ATOM 5985 N N . GLN A 1 763 ? -5.082 7.582 24.333 1.00 89.44 763 GLN A N 1
ATOM 5986 C CA . GLN A 1 763 ? -5.950 7.427 23.161 1.00 89.44 763 GLN A CA 1
ATOM 5987 C C . GLN A 1 763 ? -5.424 8.197 21.939 1.00 89.44 763 GLN A C 1
ATOM 5989 O O . GLN A 1 763 ? -5.505 7.684 20.830 1.00 89.44 763 GLN A O 1
ATOM 5994 N N . LEU A 1 764 ? -4.839 9.384 22.121 1.00 91.19 764 LEU A N 1
ATOM 5995 C CA . LEU A 1 764 ? -4.237 10.151 21.025 1.00 91.19 764 LEU A CA 1
ATOM 5996 C C . LEU A 1 764 ? -2.984 9.454 20.461 1.00 91.19 764 LEU A C 1
ATOM 5998 O O . LEU A 1 764 ? -2.832 9.334 19.244 1.00 91.19 764 LEU A O 1
ATOM 6002 N N . ARG A 1 765 ? -2.127 8.917 21.341 1.00 92.56 765 ARG A N 1
ATOM 6003 C CA . ARG A 1 765 ? -0.981 8.074 20.955 1.00 92.56 765 ARG A CA 1
ATOM 6004 C C . ARG A 1 765 ? -1.431 6.830 20.178 1.00 92.56 765 ARG A C 1
ATOM 6006 O O . ARG A 1 765 ? -0.862 6.514 19.136 1.00 92.56 765 ARG A O 1
ATOM 6013 N N . ARG A 1 766 ? -2.478 6.154 20.657 1.00 92.69 766 ARG A N 1
ATOM 6014 C CA . ARG A 1 766 ? -3.099 4.981 20.021 1.00 92.69 766 ARG A CA 1
ATOM 6015 C C . ARG A 1 766 ? -3.669 5.306 18.637 1.00 92.69 766 ARG A C 1
ATOM 6017 O O . ARG A 1 766 ? -3.336 4.606 17.686 1.00 92.69 766 ARG A O 1
ATOM 6024 N N . ASP A 1 767 ? -4.440 6.387 18.510 1.00 94.69 767 ASP A N 1
ATOM 6025 C CA . ASP A 1 767 ? -5.006 6.867 17.239 1.00 94.69 767 ASP A CA 1
ATOM 6026 C C . ASP A 1 767 ? -3.900 7.161 16.203 1.00 94.69 767 ASP A C 1
ATOM 6028 O O . ASP A 1 767 ? -4.014 6.766 15.042 1.00 94.69 767 ASP A O 1
ATOM 6032 N N . SER A 1 768 ? -2.798 7.796 16.624 1.00 95.31 768 SER A N 1
ATOM 6033 C CA . SER A 1 768 ? -1.617 8.058 15.785 1.00 95.31 768 SER A CA 1
ATOM 6034 C C . SER A 1 768 ? -0.972 6.773 15.262 1.00 95.31 768 SER A C 1
ATOM 6036 O O . SER A 1 768 ? -0.827 6.598 14.050 1.00 95.31 768 SER A O 1
ATOM 6038 N N . ILE A 1 769 ? -0.636 5.842 16.154 1.00 95.75 769 ILE A N 1
ATOM 6039 C CA . ILE A 1 769 ? 0.059 4.593 15.812 1.00 95.75 769 ILE A CA 1
ATOM 6040 C C . ILE A 1 769 ? -0.841 3.683 14.960 1.00 95.75 769 ILE A C 1
ATOM 6042 O O . ILE A 1 769 ? -0.371 3.074 13.993 1.00 95.75 769 ILE A O 1
ATOM 6046 N N . PHE A 1 770 ? -2.146 3.647 15.249 1.00 96.94 770 PHE A N 1
ATOM 6047 C CA . PHE A 1 770 ? -3.148 2.985 14.416 1.00 96.94 770 PHE A CA 1
ATOM 6048 C C . PHE A 1 770 ? -3.218 3.590 13.012 1.00 96.94 770 PHE A C 1
ATOM 6050 O O . PHE A 1 770 ? -3.141 2.847 12.034 1.00 96.94 770 PHE A O 1
ATOM 6057 N N . CYS A 1 771 ? -3.293 4.920 12.896 1.00 97.00 771 CYS A N 1
ATOM 6058 C CA . CYS A 1 771 ? -3.366 5.608 11.608 1.00 97.00 771 CYS A CA 1
ATOM 6059 C C . CYS A 1 771 ? -2.126 5.323 10.741 1.00 97.00 771 CYS A C 1
ATOM 6061 O O . CYS A 1 771 ? -2.267 4.832 9.617 1.00 97.00 771 CYS A O 1
ATOM 6063 N N . GLN A 1 772 ? -0.918 5.482 11.302 1.00 96.81 772 GLN A N 1
ATOM 6064 C CA . GLN A 1 772 ? 0.345 5.141 10.630 1.00 96.81 772 GLN A CA 1
ATOM 6065 C C . GLN A 1 772 ? 0.317 3.698 10.087 1.00 96.81 772 GLN A C 1
ATOM 6067 O O . GLN A 1 772 ? 0.674 3.436 8.936 1.00 96.81 772 GLN A O 1
ATOM 6072 N N . SER A 1 773 ? -0.150 2.752 10.903 1.00 97.19 773 SER A N 1
ATOM 6073 C CA . SER A 1 773 ? -0.171 1.324 10.565 1.00 97.19 773 SER A CA 1
ATOM 6074 C C . SER A 1 773 ? -1.216 0.960 9.506 1.00 97.19 773 SER A C 1
ATOM 6076 O O . SER A 1 773 ? -0.941 0.143 8.620 1.00 97.19 773 SER A O 1
ATOM 6078 N N . LEU A 1 774 ? -2.406 1.563 9.588 1.00 97.38 774 LEU A N 1
ATOM 6079 C CA . LEU A 1 774 ? -3.523 1.313 8.680 1.00 97.38 774 LEU A CA 1
ATOM 6080 C C . LEU A 1 774 ? -3.269 1.908 7.290 1.00 97.38 774 LEU A C 1
ATOM 6082 O O . LEU A 1 774 ? -3.533 1.241 6.291 1.00 97.38 774 LEU A O 1
ATOM 6086 N N . VAL A 1 775 ? -2.700 3.116 7.205 1.00 97.12 775 VAL A N 1
ATOM 6087 C CA . VAL A 1 775 ? -2.312 3.730 5.922 1.00 97.12 775 VAL A CA 1
ATOM 6088 C C . VAL A 1 775 ? -1.322 2.826 5.183 1.00 97.12 775 VAL A C 1
ATOM 6090 O O . VAL A 1 775 ? -1.519 2.528 4.006 1.00 97.12 775 VAL A O 1
ATOM 6093 N N . ALA A 1 776 ? -0.306 2.299 5.876 1.00 96.31 776 ALA A N 1
ATOM 6094 C CA . ALA A 1 776 ? 0.631 1.345 5.283 1.00 96.31 776 ALA A CA 1
ATOM 6095 C C . ALA A 1 776 ? -0.050 0.030 4.843 1.00 96.31 776 ALA A C 1
ATOM 6097 O O . ALA A 1 776 ? 0.258 -0.484 3.764 1.00 96.31 776 ALA A O 1
ATOM 6098 N N . ALA A 1 777 ? -1.005 -0.495 5.622 1.00 97.12 777 ALA A N 1
ATOM 6099 C CA . ALA A 1 777 ? -1.783 -1.680 5.248 1.00 97.12 777 ALA A CA 1
ATOM 6100 C C . ALA A 1 777 ? -2.596 -1.467 3.963 1.00 97.12 777 ALA A C 1
ATOM 6102 O O . ALA A 1 777 ? -2.526 -2.289 3.049 1.00 97.12 777 ALA A O 1
ATOM 6103 N N . ILE A 1 778 ? -3.328 -0.352 3.876 1.00 97.19 778 ILE A N 1
ATOM 6104 C CA . ILE A 1 778 ? -4.169 -0.001 2.725 1.00 97.19 778 ILE A CA 1
ATOM 6105 C C . ILE A 1 778 ? -3.311 0.184 1.472 1.00 97.19 778 ILE A C 1
ATOM 6107 O O . ILE A 1 778 ? -3.634 -0.401 0.442 1.00 97.19 778 ILE A O 1
ATOM 6111 N N . CYS A 1 779 ? -2.191 0.909 1.555 1.00 94.56 779 CYS A N 1
ATOM 6112 C CA . CYS A 1 779 ? -1.276 1.088 0.423 1.00 94.56 779 CYS A CA 1
ATOM 6113 C C . CYS A 1 779 ? -0.703 -0.250 -0.079 1.00 94.56 779 CYS A C 1
ATOM 6115 O O . CYS A 1 779 ? -0.728 -0.519 -1.278 1.00 94.56 779 CYS A O 1
ATOM 6117 N N . THR A 1 780 ? -0.255 -1.120 0.834 1.00 96.50 780 THR A N 1
ATOM 6118 C CA . THR A 1 780 ? 0.286 -2.451 0.487 1.00 96.50 780 THR A CA 1
ATOM 6119 C C . THR A 1 780 ? -0.772 -3.336 -0.168 1.00 96.50 780 THR A C 1
ATOM 6121 O O . THR A 1 780 ? -0.517 -3.977 -1.188 1.00 96.50 780 THR A O 1
ATOM 6124 N N . PHE A 1 781 ? -1.975 -3.368 0.411 1.00 97.44 781 PHE A N 1
ATOM 6125 C CA . PHE A 1 781 ? -3.080 -4.149 -0.128 1.00 97.44 781 PHE A CA 1
ATOM 6126 C C . PHE A 1 781 ? -3.554 -3.609 -1.480 1.00 97.44 781 PHE A C 1
ATOM 6128 O O . PHE A 1 781 ? -3.834 -4.405 -2.367 1.00 97.44 781 PHE A O 1
ATOM 6135 N N . SER A 1 782 ? -3.605 -2.287 -1.662 1.00 95.81 782 SER A N 1
ATOM 6136 C CA . SER A 1 782 ? -4.020 -1.648 -2.914 1.00 95.81 782 SER A CA 1
ATOM 6137 C C . SER A 1 782 ? -3.112 -2.050 -4.079 1.00 95.81 782 SER A C 1
ATOM 6139 O O . SER A 1 782 ? -3.601 -2.539 -5.095 1.00 95.81 782 SER A O 1
ATOM 6141 N N . GLU A 1 783 ? -1.789 -1.972 -3.912 1.00 94.50 783 GLU A N 1
ATOM 6142 C CA . GLU A 1 783 ? -0.841 -2.370 -4.963 1.00 94.50 783 GLU A CA 1
ATOM 6143 C C . GLU A 1 783 ? -0.904 -3.880 -5.267 1.00 94.50 783 GLU A C 1
ATOM 6145 O O . GLU A 1 783 ? -0.934 -4.279 -6.433 1.00 94.50 783 GLU A O 1
ATOM 6150 N N . GLN A 1 784 ? -1.033 -4.743 -4.251 1.00 96.94 784 GLN A N 1
ATOM 6151 C CA . GLN A 1 784 ? -1.192 -6.189 -4.466 1.00 96.94 784 GLN A CA 1
ATOM 6152 C C . GLN A 1 784 ? -2.552 -6.561 -5.091 1.00 96.94 784 GLN A C 1
ATOM 6154 O O . GLN A 1 784 ? -2.624 -7.446 -5.948 1.00 96.94 784 GLN A O 1
ATOM 6159 N N . LEU A 1 785 ? -3.628 -5.864 -4.719 1.00 96.81 785 LEU A N 1
ATOM 6160 C CA . LEU A 1 785 ? -4.951 -5.999 -5.327 1.00 96.81 785 LEU A CA 1
ATOM 6161 C C . LEU A 1 785 ? -4.906 -5.592 -6.802 1.00 96.81 785 LEU A C 1
ATOM 6163 O O . LEU A 1 785 ? -5.382 -6.333 -7.661 1.00 96.81 785 LEU A O 1
ATOM 6167 N N . LEU A 1 786 ? -4.290 -4.452 -7.114 1.00 93.69 786 LEU A N 1
ATOM 6168 C CA . LEU A 1 786 ? -4.105 -3.985 -8.484 1.00 93.69 786 LEU A CA 1
ATOM 6169 C C . LEU A 1 786 ? -3.234 -4.946 -9.304 1.00 93.69 786 LEU A C 1
ATOM 6171 O O . LEU A 1 786 ? -3.557 -5.191 -10.470 1.00 93.69 786 LEU A O 1
ATOM 6175 N N . ALA A 1 787 ? -2.189 -5.534 -8.717 1.00 94.25 787 ALA A N 1
ATOM 6176 C CA . ALA A 1 787 ? -1.401 -6.593 -9.348 1.00 94.25 787 ALA A CA 1
ATOM 6177 C C . ALA A 1 787 ? -2.273 -7.816 -9.691 1.00 94.25 787 ALA A C 1
ATOM 6179 O O . ALA A 1 787 ? -2.201 -8.344 -10.804 1.00 94.25 787 ALA A O 1
ATOM 6180 N N . ALA A 1 788 ? -3.148 -8.248 -8.778 1.00 96.25 788 ALA A N 1
ATOM 6181 C CA . ALA A 1 788 ? -4.046 -9.380 -9.002 1.00 96.25 788 ALA A CA 1
ATOM 6182 C C . ALA A 1 788 ? -5.144 -9.084 -10.046 1.00 96.25 788 ALA A C 1
ATOM 6184 O O . ALA A 1 788 ? -5.385 -9.894 -10.943 1.00 96.25 788 ALA A O 1
ATOM 6185 N N . LEU A 1 789 ? -5.765 -7.901 -10.010 1.00 94.12 789 LEU A N 1
ATOM 6186 C CA . LEU A 1 789 ? -6.772 -7.475 -10.997 1.00 94.12 789 LEU A CA 1
ATOM 6187 C C . LEU A 1 789 ? -6.173 -7.276 -12.407 1.00 94.12 789 LEU A C 1
ATOM 6189 O O . LEU A 1 789 ? -6.865 -7.427 -13.418 1.00 94.12 789 LEU A O 1
ATOM 6193 N N . ASN A 1 790 ? -4.867 -7.010 -12.502 1.00 90.38 790 ASN A N 1
ATOM 6194 C CA . ASN A 1 790 ? -4.118 -7.009 -13.764 1.00 90.38 790 ASN A CA 1
ATOM 6195 C C . ASN A 1 790 ? -3.544 -8.381 -14.155 1.00 90.38 790 ASN A C 1
ATOM 6197 O O . ASN A 1 790 ? -2.816 -8.474 -15.145 1.00 90.38 790 ASN A O 1
ATOM 6201 N N . TYR A 1 791 ? -3.891 -9.449 -13.427 1.00 91.94 791 TYR A N 1
ATOM 6202 C CA . TYR A 1 791 ? -3.424 -10.814 -13.686 1.00 91.94 791 TYR A CA 1
ATOM 6203 C C . TYR A 1 791 ? -1.888 -10.953 -13.629 1.00 91.94 791 TYR A C 1
ATOM 6205 O O . TYR A 1 791 ? -1.285 -11.708 -14.402 1.00 91.94 791 TYR A O 1
ATOM 6213 N N . ARG A 1 792 ? -1.253 -10.191 -12.725 1.00 92.56 792 ARG A N 1
ATOM 6214 C CA . ARG A 1 792 ? 0.199 -10.151 -12.474 1.00 92.56 792 ARG A CA 1
ATOM 6215 C C . ARG A 1 792 ? 0.603 -10.782 -11.136 1.00 92.56 792 ARG A C 1
ATOM 6217 O O . ARG A 1 792 ? 1.738 -11.228 -11.013 1.00 92.56 792 ARG A O 1
ATOM 6224 N N . TYR A 1 793 ? -0.268 -10.853 -10.134 1.00 95.56 793 TYR A N 1
ATOM 6225 C CA . TYR A 1 793 ? 0.095 -11.475 -8.855 1.00 95.56 793 TYR A CA 1
ATOM 6226 C C . TYR A 1 793 ? 0.233 -13.004 -8.987 1.00 95.56 793 TYR A C 1
ATOM 6228 O O . TYR A 1 793 ? -0.611 -13.654 -9.612 1.00 95.56 793 TYR A O 1
ATOM 6236 N N . ASN A 1 794 ? 1.290 -13.587 -8.411 1.00 93.19 794 ASN A N 1
ATOM 6237 C CA . ASN A 1 794 ? 1.501 -15.038 -8.406 1.00 93.19 794 ASN A CA 1
ATOM 6238 C C . ASN A 1 794 ? 2.369 -15.502 -7.222 1.00 93.19 794 ASN A C 1
ATOM 6240 O O . ASN A 1 794 ? 3.593 -15.438 -7.294 1.00 93.19 794 ASN A O 1
ATOM 6244 N N . ASN A 1 795 ? 1.740 -16.032 -6.172 1.00 91.50 795 ASN A N 1
ATOM 6245 C CA . ASN A 1 795 ? 2.405 -16.657 -5.020 1.00 91.50 795 ASN A CA 1
ATOM 6246 C C . ASN A 1 795 ? 2.826 -18.128 -5.249 1.00 91.50 795 ASN A C 1
ATOM 6248 O O . ASN A 1 795 ? 3.585 -18.678 -4.452 1.00 91.50 795 ASN A O 1
ATOM 6252 N N . ASN A 1 796 ? 2.377 -18.754 -6.343 1.00 87.44 796 ASN A N 1
ATOM 6253 C CA . ASN A 1 796 ? 2.553 -20.178 -6.663 1.00 87.44 796 ASN A CA 1
ATOM 6254 C C . ASN A 1 796 ? 3.478 -20.430 -7.874 1.00 87.44 796 ASN A C 1
ATOM 6256 O O . ASN A 1 796 ? 3.436 -21.504 -8.477 1.00 87.44 796 ASN A O 1
ATOM 6260 N N . GLY A 1 797 ? 4.333 -19.466 -8.239 1.00 84.62 797 GLY A N 1
ATOM 6261 C CA . GLY A 1 797 ? 5.179 -19.540 -9.443 1.00 84.62 797 GLY A CA 1
ATOM 6262 C C . GLY A 1 797 ? 6.091 -20.776 -9.530 1.00 84.62 797 GLY A C 1
ATOM 6263 O O . GLY A 1 797 ? 6.374 -21.245 -10.629 1.00 84.62 797 GLY A O 1
ATOM 6264 N N . GLU A 1 798 ? 6.466 -21.368 -8.388 1.00 85.69 798 GLU A N 1
ATOM 6265 C CA . GLU A 1 798 ? 7.229 -22.629 -8.294 1.00 85.69 798 GLU A CA 1
ATOM 6266 C C . GLU A 1 798 ? 6.556 -23.816 -9.025 1.00 85.69 798 GLU A C 1
ATOM 6268 O O . GLU A 1 798 ? 7.224 -24.773 -9.418 1.00 85.69 798 GLU A O 1
ATOM 6273 N N . TYR A 1 799 ? 5.233 -23.771 -9.211 1.00 84.94 799 TYR A N 1
ATOM 6274 C CA . TYR A 1 799 ? 4.425 -24.876 -9.741 1.00 84.94 799 TYR A CA 1
ATOM 6275 C C . TYR A 1 799 ? 4.004 -24.681 -11.207 1.00 84.94 799 TYR A C 1
ATOM 6277 O O . TYR A 1 799 ? 3.017 -25.266 -11.646 1.00 84.94 799 TYR A O 1
ATOM 6285 N N . GLU A 1 800 ? 4.736 -23.845 -11.955 1.00 78.75 800 GLU A N 1
ATOM 6286 C CA . GLU A 1 800 ? 4.446 -23.457 -13.351 1.00 78.75 800 GLU A CA 1
ATOM 6287 C C . GLU A 1 800 ? 3.042 -22.837 -13.550 1.00 78.75 800 GLU A C 1
ATOM 6289 O O . GLU A 1 800 ? 2.514 -22.780 -14.663 1.00 78.75 800 GLU A O 1
ATOM 6294 N N . GLU A 1 801 ? 2.425 -22.333 -12.473 1.00 82.62 801 GLU A N 1
ATOM 6295 C CA . GLU A 1 801 ? 1.087 -21.748 -12.519 1.00 82.62 801 GLU A CA 1
ATOM 6296 C C . GLU A 1 801 ? 1.078 -20.397 -13.258 1.00 82.62 801 GLU A C 1
ATOM 6298 O O . GLU A 1 801 ? 1.924 -19.525 -13.033 1.00 82.62 801 GLU A O 1
ATOM 6303 N N . SER A 1 802 ? 0.085 -20.201 -14.134 1.00 85.69 802 SER A N 1
ATOM 6304 C CA . SER A 1 802 ? -0.084 -18.955 -14.883 1.00 85.69 802 SER A CA 1
ATOM 6305 C C . SER A 1 802 ? -0.428 -17.792 -13.942 1.00 85.69 802 SER A C 1
ATOM 6307 O O . SER A 1 802 ? -1.242 -17.937 -13.031 1.00 85.69 802 SER A O 1
ATOM 6309 N N . SER A 1 803 ? 0.141 -16.606 -14.188 1.00 88.44 803 SER A N 1
ATOM 6310 C CA . SER A 1 803 ? -0.129 -15.413 -13.369 1.00 88.44 803 SER A CA 1
ATOM 6311 C C . SER A 1 803 ? -1.619 -15.049 -13.319 1.00 88.44 803 SER A C 1
ATOM 6313 O O . SER A 1 803 ? -2.101 -14.566 -12.299 1.00 88.44 803 SER A O 1
ATOM 6315 N N . ARG A 1 804 ? -2.374 -15.334 -14.391 1.00 88.44 804 ARG A N 1
ATOM 6316 C CA . ARG A 1 804 ? -3.825 -15.111 -14.470 1.00 88.44 804 ARG A CA 1
ATOM 6317 C C . ARG A 1 804 ? -4.602 -16.035 -13.546 1.00 88.44 804 ARG A C 1
ATOM 6319 O O . ARG A 1 804 ? -5.513 -15.575 -12.861 1.00 88.44 804 ARG A O 1
ATOM 6326 N N . ASP A 1 805 ? -4.248 -17.315 -13.523 1.00 88.75 805 ASP A N 1
ATOM 6327 C CA . ASP A 1 805 ? -4.944 -18.298 -12.697 1.00 88.75 805 ASP A CA 1
ATOM 6328 C C . ASP A 1 805 ? -4.553 -18.152 -11.225 1.00 88.75 805 ASP A C 1
ATOM 6330 O O . ASP A 1 805 ? -5.446 -18.129 -10.379 1.00 88.75 805 ASP A O 1
ATOM 6334 N N . ALA A 1 806 ? -3.272 -17.903 -10.927 1.00 91.12 806 ALA A N 1
ATOM 6335 C CA . ALA A 1 806 ? -2.807 -17.573 -9.580 1.00 91.12 806 ALA A CA 1
ATOM 6336 C C . ALA A 1 806 ? -3.478 -16.299 -9.035 1.00 91.12 806 ALA A C 1
ATOM 6338 O O . ALA A 1 806 ? -4.026 -16.316 -7.934 1.00 91.12 806 ALA A O 1
ATOM 6339 N N . SER A 1 807 ? -3.525 -15.215 -9.822 1.00 95.12 807 SER A N 1
ATOM 6340 C CA . SER A 1 807 ? -4.228 -13.979 -9.444 1.00 95.12 807 SER A CA 1
ATOM 6341 C C . SER A 1 807 ? -5.718 -14.212 -9.179 1.00 95.12 807 SER A C 1
ATOM 6343 O O . SER A 1 807 ? -6.240 -13.737 -8.172 1.00 95.12 807 SER A O 1
ATOM 6345 N N . ARG A 1 808 ? -6.413 -14.967 -10.047 1.00 93.12 808 ARG A N 1
ATOM 6346 C CA . ARG A 1 808 ? -7.837 -15.294 -9.855 1.00 93.12 808 ARG A CA 1
ATOM 6347 C C . ARG A 1 808 ? -8.047 -16.119 -8.582 1.00 93.12 808 ARG A C 1
ATOM 6349 O O . ARG A 1 808 ? -8.892 -15.755 -7.767 1.00 93.12 808 ARG A O 1
ATOM 6356 N N . LYS A 1 809 ? -7.249 -17.175 -8.381 1.00 91.25 809 LYS A N 1
ATOM 6357 C CA . LYS A 1 809 ? -7.298 -18.010 -7.173 1.00 91.25 809 LYS A CA 1
ATOM 6358 C C . LYS A 1 809 ? -7.034 -17.196 -5.913 1.00 91.25 809 LYS A C 1
ATOM 6360 O O . LYS A 1 809 ? -7.736 -17.404 -4.932 1.00 91.25 809 LYS A O 1
ATOM 6365 N N . TRP A 1 810 ? -6.078 -16.265 -5.936 1.00 95.69 810 TRP A N 1
ATOM 6366 C CA . TRP A 1 810 ? -5.788 -15.387 -4.802 1.00 95.69 810 TRP A CA 1
ATOM 6367 C C . TRP A 1 810 ? -6.958 -14.448 -4.483 1.00 95.69 810 TRP A C 1
ATOM 6369 O O . TRP A 1 810 ? -7.360 -14.364 -3.325 1.00 95.69 810 TRP A O 1
ATOM 6379 N N . LEU A 1 811 ? -7.570 -13.816 -5.494 1.00 96.81 811 LEU A N 1
ATOM 6380 C CA . LEU A 1 811 ? -8.770 -12.986 -5.311 1.00 96.81 811 LEU A CA 1
ATOM 6381 C C . LEU A 1 811 ? -9.919 -13.788 -4.670 1.00 96.81 811 LEU A C 1
ATOM 6383 O O . LEU A 1 811 ? -10.546 -13.335 -3.714 1.00 96.81 811 LEU A O 1
ATOM 6387 N N . GLU A 1 812 ? -10.167 -15.006 -5.150 1.00 94.00 812 GLU A N 1
ATOM 6388 C CA . GLU A 1 812 ? -11.176 -15.910 -4.582 1.00 94.00 812 GLU A CA 1
ATOM 6389 C C . GLU A 1 812 ? -10.791 -16.400 -3.168 1.00 94.00 812 GLU A C 1
ATOM 6391 O O . GLU A 1 812 ? -11.657 -16.518 -2.301 1.00 94.00 812 GLU A O 1
ATOM 6396 N N . GLN A 1 813 ? -9.499 -16.631 -2.904 1.00 93.44 813 GLN A N 1
ATOM 6397 C CA . GLN A 1 813 ? -8.968 -17.026 -1.596 1.00 93.44 813 GLN A CA 1
ATOM 6398 C C . GLN A 1 813 ? -9.191 -15.931 -0.548 1.00 93.44 813 GLN A C 1
ATOM 6400 O O . GLN A 1 813 ? -9.680 -16.242 0.541 1.00 93.44 813 GLN A O 1
ATOM 6405 N N . ILE A 1 814 ? -8.871 -14.665 -0.853 1.00 96.38 814 ILE A N 1
ATOM 6406 C CA . ILE A 1 814 ? -9.104 -13.551 0.081 1.00 96.38 814 ILE A CA 1
ATOM 6407 C C . ILE A 1 814 ? -10.601 -13.283 0.269 1.00 96.38 814 ILE A C 1
ATOM 6409 O O . ILE A 1 814 ? -11.020 -12.969 1.381 1.00 96.38 814 ILE A O 1
ATOM 6413 N N . ALA A 1 815 ? -11.424 -13.502 -0.764 1.00 94.81 815 ALA A N 1
ATOM 6414 C CA . ALA A 1 815 ? -12.879 -13.415 -0.660 1.00 94.81 815 ALA A CA 1
ATOM 6415 C C . ALA A 1 815 ? -13.485 -14.494 0.250 1.00 94.81 815 ALA A C 1
ATOM 6417 O O . ALA A 1 815 ? -14.498 -14.236 0.894 1.00 94.81 815 ALA A O 1
ATOM 6418 N N . ALA A 1 816 ? -12.886 -15.681 0.353 1.00 92.50 816 ALA A N 1
ATOM 6419 C CA . ALA A 1 816 ? -13.326 -16.711 1.296 1.00 92.50 816 ALA A CA 1
ATOM 6420 C C . ALA A 1 816 ? -12.720 -16.534 2.703 1.00 92.50 816 ALA A C 1
ATOM 6422 O O . ALA A 1 816 ? -13.426 -16.628 3.706 1.00 92.50 816 ALA A O 1
ATOM 6423 N N . THR A 1 817 ? -11.414 -16.269 2.779 1.00 94.00 817 THR A N 1
ATOM 6424 C CA . THR A 1 817 ? -10.603 -16.421 4.004 1.00 94.00 817 THR A CA 1
ATOM 6425 C C . THR A 1 817 ? -10.387 -15.106 4.763 1.00 94.00 817 THR A C 1
ATOM 6427 O O . THR A 1 817 ? -10.181 -15.110 5.981 1.00 94.00 817 THR A O 1
ATOM 6430 N N . GLY A 1 818 ? -10.429 -13.973 4.060 1.00 96.12 818 GLY A N 1
ATOM 6431 C CA . GLY A 1 818 ? -9.833 -12.709 4.492 1.00 96.12 818 GLY A CA 1
ATOM 6432 C C . GLY A 1 818 ? -8.407 -12.518 3.960 1.00 96.12 818 GLY A C 1
ATOM 6433 O O . GLY A 1 818 ? -7.791 -13.450 3.433 1.00 96.12 818 GLY A O 1
ATOM 6434 N N . VAL A 1 819 ? -7.866 -11.310 4.122 1.00 97.62 819 VAL A N 1
ATOM 6435 C CA . VAL A 1 819 ? -6.491 -10.957 3.730 1.00 97.62 819 VAL A CA 1
ATOM 6436 C C . VAL A 1 819 ? -5.549 -11.073 4.929 1.00 97.62 819 VAL A C 1
ATOM 6438 O O . VAL A 1 819 ? -5.884 -10.636 6.028 1.00 97.62 819 VAL A O 1
ATOM 6441 N N . LEU A 1 820 ? -4.376 -11.676 4.726 1.00 98.19 820 LEU A N 1
ATOM 6442 C CA . LEU A 1 820 ? -3.318 -11.771 5.734 1.00 98.19 820 LEU A CA 1
ATOM 6443 C C . LEU A 1 820 ? -2.310 -10.630 5.528 1.00 98.19 820 LEU A C 1
ATOM 6445 O O . LEU A 1 820 ? -1.749 -10.496 4.443 1.00 98.19 820 LEU A O 1
ATOM 6449 N N . LEU A 1 821 ? -2.070 -9.827 6.563 1.00 98.19 821 LEU A N 1
ATOM 6450 C CA . LEU A 1 821 ? -1.065 -8.762 6.595 1.00 98.19 821 LEU A CA 1
ATOM 6451 C C . LEU A 1 821 ? 0.123 -9.229 7.439 1.00 98.19 821 LEU A C 1
ATOM 6453 O O . LEU A 1 821 ? -0.000 -9.402 8.653 1.00 98.19 821 LEU A O 1
ATOM 6457 N N . ASN A 1 822 ? 1.263 -9.447 6.786 1.00 97.75 822 ASN A N 1
ATOM 6458 C CA . ASN A 1 822 ? 2.509 -9.867 7.413 1.00 97.75 822 ASN A CA 1
ATOM 6459 C C . ASN A 1 822 ? 3.411 -8.659 7.667 1.00 97.75 822 ASN A C 1
ATOM 6461 O O . ASN A 1 822 ? 4.109 -8.201 6.760 1.00 97.75 822 ASN A O 1
ATOM 6465 N N . TYR A 1 823 ? 3.421 -8.184 8.909 1.00 97.69 823 TYR A N 1
ATOM 6466 C CA . TYR A 1 823 ? 4.389 -7.208 9.381 1.00 97.69 823 TYR A CA 1
ATOM 6467 C C . TYR A 1 823 ? 5.658 -7.924 9.858 1.00 97.69 823 TYR A C 1
ATOM 6469 O O . TYR A 1 823 ? 5.606 -8.823 10.697 1.00 97.69 823 TYR A O 1
ATOM 6477 N N . GLN A 1 824 ? 6.815 -7.511 9.353 1.00 95.94 824 GLN A N 1
ATOM 6478 C CA . GLN A 1 824 ? 8.116 -8.023 9.768 1.00 95.94 824 GLN A CA 1
ATOM 6479 C C . GLN A 1 824 ? 8.942 -6.897 10.394 1.00 95.94 824 GLN A C 1
ATOM 6481 O O . GLN A 1 824 ? 9.314 -5.947 9.708 1.00 95.94 824 GLN A O 1
ATOM 6486 N N . ALA A 1 825 ? 9.240 -7.001 11.690 1.00 95.56 825 ALA A N 1
ATOM 6487 C CA . ALA A 1 825 ? 10.002 -6.001 12.430 1.00 95.56 825 ALA A CA 1
ATOM 6488 C C . ALA A 1 825 ? 11.458 -6.425 12.661 1.00 95.56 825 ALA A C 1
ATOM 6490 O O . ALA A 1 825 ? 11.755 -7.466 13.246 1.00 95.56 825 ALA A O 1
ATOM 6491 N N . LEU A 1 826 ? 12.371 -5.551 12.250 1.00 93.94 826 LEU A N 1
ATOM 6492 C CA . LEU A 1 826 ? 13.827 -5.697 12.358 1.00 93.94 826 LEU A CA 1
ATOM 6493 C C . LEU A 1 826 ? 14.381 -4.873 13.536 1.00 93.94 826 LEU A C 1
ATOM 6495 O O . LEU A 1 826 ? 15.503 -4.357 13.494 1.00 93.94 826 LEU A O 1
ATOM 6499 N N . LEU A 1 827 ? 13.532 -4.669 14.545 1.00 91.12 827 LEU A N 1
ATOM 6500 C CA . LEU A 1 827 ? 13.745 -3.802 15.699 1.00 91.12 827 LEU A CA 1
ATOM 6501 C C . LEU A 1 827 ? 14.609 -4.499 16.754 1.00 91.12 827 LEU A C 1
ATOM 6503 O O . LEU A 1 827 ? 14.448 -5.694 17.008 1.00 91.12 827 LEU A O 1
ATOM 6507 N N . SER A 1 828 ? 15.517 -3.751 17.377 1.00 87.69 828 SER A N 1
ATOM 6508 C CA . SER A 1 828 ? 16.338 -4.253 18.475 1.00 87.69 828 SER A CA 1
ATOM 6509 C C . SER A 1 828 ? 15.678 -3.953 19.822 1.00 87.69 828 SER A C 1
ATOM 6511 O O . SER A 1 828 ? 15.527 -2.779 20.166 1.00 87.69 828 SER A O 1
ATOM 6513 N N . PRO A 1 829 ? 15.354 -4.964 20.652 1.00 81.19 829 PRO A N 1
ATOM 6514 C CA . PRO A 1 829 ? 14.786 -4.728 21.980 1.00 81.19 829 PRO A CA 1
ATOM 6515 C C . PRO A 1 829 ? 15.775 -4.048 22.945 1.00 81.19 829 PRO A C 1
ATOM 6517 O O . PRO A 1 829 ? 15.359 -3.579 24.002 1.00 81.19 829 PRO A O 1
ATOM 6520 N N . THR A 1 830 ? 17.069 -3.977 22.597 1.00 82.31 830 THR A N 1
ATOM 6521 C CA . THR A 1 830 ? 18.092 -3.249 23.370 1.00 82.31 830 THR A CA 1
ATOM 6522 C C . THR A 1 830 ? 17.978 -1.729 23.234 1.00 82.31 830 THR A C 1
ATOM 6524 O O . THR A 1 830 ? 18.423 -1.006 24.124 1.00 82.31 830 THR A O 1
ATOM 6527 N N . VAL A 1 831 ? 17.364 -1.227 22.156 1.00 85.50 831 VAL A N 1
ATOM 6528 C CA . VAL A 1 831 ? 17.128 0.206 21.950 1.00 85.50 831 VAL A CA 1
ATOM 6529 C C . VAL A 1 831 ? 15.771 0.559 22.555 1.00 85.50 831 VAL A C 1
ATOM 6531 O O . VAL A 1 831 ? 14.739 0.068 22.102 1.00 85.50 831 VAL A O 1
ATOM 6534 N N . LYS A 1 832 ? 15.759 1.423 23.579 1.00 85.19 832 LYS A N 1
ATOM 6535 C CA . LYS A 1 832 ? 14.549 1.780 24.349 1.00 85.19 832 LYS A CA 1
ATOM 6536 C C . LYS A 1 832 ? 13.387 2.239 23.458 1.00 85.19 832 LYS A C 1
ATOM 6538 O O . LYS A 1 832 ? 12.257 1.789 23.645 1.00 85.19 832 LYS A O 1
ATOM 6543 N N . GLU A 1 833 ? 13.670 3.090 22.474 1.00 86.88 833 GLU A N 1
ATOM 6544 C CA . GLU A 1 833 ? 12.674 3.570 21.509 1.00 86.88 833 GLU A CA 1
ATOM 6545 C C . GLU A 1 833 ? 12.101 2.435 20.652 1.00 86.88 833 GLU A C 1
ATOM 6547 O O . GLU A 1 833 ? 10.891 2.341 20.490 1.00 86.88 833 GLU A O 1
ATOM 6552 N N . GLU A 1 834 ? 12.940 1.527 20.148 1.00 90.31 834 GLU A N 1
ATOM 6553 C CA . GLU A 1 834 ? 12.500 0.418 19.291 1.00 90.31 834 GLU A CA 1
ATOM 6554 C C . GLU A 1 834 ? 11.730 -0.654 20.070 1.00 90.31 834 GLU A C 1
ATOM 6556 O O . GLU A 1 834 ? 10.759 -1.218 19.564 1.00 90.31 834 GLU A O 1
ATOM 6561 N N . ARG A 1 835 ? 12.097 -0.885 21.336 1.00 89.00 835 ARG A N 1
ATOM 6562 C CA . ARG A 1 835 ? 11.276 -1.656 22.274 1.00 89.00 835 ARG A CA 1
ATOM 6563 C C . ARG A 1 835 ? 9.916 -0.992 22.488 1.00 89.00 835 ARG A C 1
ATOM 6565 O O . ARG A 1 835 ? 8.903 -1.682 22.473 1.00 89.00 835 ARG A O 1
ATOM 6572 N N . THR A 1 836 ? 9.890 0.326 22.660 1.00 90.06 836 THR A N 1
ATOM 6573 C CA . THR A 1 836 ? 8.650 1.093 22.841 1.00 90.06 836 THR A CA 1
ATOM 6574 C C . THR A 1 836 ? 7.760 1.016 21.597 1.00 90.06 836 THR A C 1
ATOM 6576 O O . THR A 1 836 ? 6.568 0.777 21.743 1.00 90.06 836 THR A O 1
ATOM 6579 N N . MET A 1 837 ? 8.329 1.081 20.385 1.00 93.19 837 MET A N 1
ATOM 6580 C CA . MET A 1 837 ? 7.608 0.844 19.122 1.00 93.19 837 MET A CA 1
ATOM 6581 C C . MET A 1 837 ? 7.001 -0.571 19.045 1.00 93.19 837 MET A C 1
ATOM 6583 O O . MET A 1 837 ? 5.886 -0.731 18.554 1.00 93.19 837 MET A O 1
ATOM 6587 N N . LEU A 1 838 ? 7.691 -1.608 19.546 1.00 93.12 838 LEU A N 1
ATOM 6588 C CA . LEU A 1 838 ? 7.134 -2.970 19.635 1.00 93.12 838 LEU A CA 1
ATOM 6589 C C . LEU A 1 838 ? 6.003 -3.075 20.672 1.00 93.12 838 LEU A C 1
ATOM 6591 O O . LEU A 1 838 ? 4.969 -3.674 20.379 1.00 93.12 838 LEU A O 1
ATOM 6595 N N . GLU A 1 839 ? 6.192 -2.504 21.868 1.00 91.69 839 GLU A N 1
ATOM 6596 C CA . GLU A 1 839 ? 5.178 -2.456 22.936 1.00 91.69 839 GLU A CA 1
ATOM 6597 C C . GLU A 1 839 ? 3.930 -1.659 22.490 1.00 91.69 839 GLU A C 1
ATOM 6599 O O . GLU A 1 839 ? 2.803 -2.019 22.821 1.00 91.69 839 GLU A O 1
ATOM 6604 N N . ASP A 1 840 ? 4.112 -0.614 21.684 1.00 92.81 840 ASP A N 1
ATOM 6605 C CA . ASP A 1 840 ? 3.045 0.153 21.040 1.00 92.81 840 ASP A CA 1
ATOM 6606 C C . ASP A 1 840 ? 2.294 -0.673 19.988 1.00 92.81 840 ASP A C 1
ATOM 6608 O O . ASP A 1 840 ? 1.085 -0.904 20.094 1.00 92.81 840 ASP A O 1
ATOM 6612 N N . PHE A 1 841 ? 3.018 -1.153 18.975 1.00 93.56 841 PHE A N 1
ATOM 6613 C CA . PHE A 1 841 ? 2.423 -1.777 17.798 1.00 93.56 841 PHE A CA 1
ATOM 6614 C C . PHE A 1 841 ? 1.737 -3.118 18.114 1.00 93.56 841 PHE A C 1
ATOM 6616 O O . PHE A 1 841 ? 0.751 -3.472 17.467 1.00 93.56 841 PHE A O 1
ATOM 6623 N N . GLN A 1 842 ? 2.175 -3.830 19.163 1.00 91.44 842 GLN A N 1
ATOM 6624 C CA . GLN A 1 842 ? 1.497 -5.030 19.670 1.00 91.44 842 GLN A CA 1
ATOM 6625 C C . GLN A 1 842 ? 0.009 -4.786 19.981 1.00 91.44 842 GLN A C 1
ATOM 6627 O O . GLN A 1 842 ? -0.812 -5.673 19.746 1.00 91.44 842 GLN A O 1
ATOM 6632 N N . VAL A 1 843 ? -0.339 -3.606 20.510 1.00 89.75 843 VAL A N 1
ATOM 6633 C CA . VAL A 1 843 ? -1.732 -3.233 20.802 1.00 89.75 843 VAL A CA 1
ATOM 6634 C C . VAL A 1 843 ? -2.482 -2.954 19.502 1.00 89.75 843 VAL A C 1
ATOM 6636 O O . VAL A 1 843 ? -3.530 -3.539 19.254 1.00 89.75 843 VAL A O 1
ATOM 6639 N N . THR A 1 844 ? -1.895 -2.142 18.626 1.00 93.12 844 THR A N 1
ATOM 6640 C CA . THR A 1 844 ? -2.490 -1.741 17.346 1.00 93.12 844 THR A CA 1
ATOM 6641 C C . THR A 1 844 ? -2.867 -2.920 16.442 1.00 93.12 844 THR A C 1
ATOM 6643 O O . THR A 1 844 ? -3.891 -2.860 15.766 1.00 93.12 844 THR A O 1
ATOM 6646 N N . LEU A 1 845 ? -2.113 -4.027 16.451 1.00 92.25 845 LEU A N 1
ATOM 6647 C CA . LEU A 1 845 ? -2.461 -5.234 15.681 1.00 92.25 845 LEU A CA 1
ATOM 6648 C C . LEU A 1 845 ? -3.870 -5.769 16.001 1.00 92.25 845 LEU A C 1
ATOM 6650 O O . LEU A 1 845 ? -4.591 -6.183 15.095 1.00 92.25 845 LEU A O 1
ATOM 6654 N N . THR A 1 846 ? -4.296 -5.754 17.269 1.00 89.56 846 THR A N 1
ATOM 6655 C CA . THR A 1 846 ? -5.629 -6.266 17.646 1.00 89.56 846 THR A CA 1
ATOM 6656 C C . THR A 1 846 ? -6.765 -5.314 17.267 1.00 89.56 846 THR A C 1
ATOM 6658 O O . THR A 1 846 ? -7.919 -5.734 17.204 1.00 89.56 846 THR A O 1
ATOM 6661 N N . GLU A 1 847 ? -6.451 -4.052 16.973 1.00 90.81 847 GLU A N 1
ATOM 6662 C CA . GLU A 1 847 ? -7.385 -3.055 16.443 1.00 90.81 847 GLU A CA 1
ATOM 6663 C C . GLU A 1 847 ? -7.469 -3.115 14.917 1.00 90.81 847 GLU A C 1
ATOM 6665 O O . GLU A 1 847 ? -8.561 -3.034 14.362 1.00 90.81 847 GLU A O 1
ATOM 6670 N N . LEU A 1 848 ? -6.347 -3.341 14.228 1.00 94.38 848 LEU A N 1
ATOM 6671 C CA . LEU A 1 848 ? -6.325 -3.536 12.774 1.00 94.38 848 LEU A CA 1
ATOM 6672 C C . LEU A 1 848 ? -7.138 -4.768 12.337 1.00 94.38 848 LEU A C 1
ATOM 6674 O O . LEU A 1 848 ? -7.782 -4.730 11.292 1.00 94.38 848 LEU A O 1
ATOM 6678 N N . ASP A 1 849 ? -7.183 -5.824 13.156 1.00 93.19 849 ASP A N 1
ATOM 6679 C CA . ASP A 1 849 ? -8.049 -6.997 12.937 1.00 93.19 849 ASP A CA 1
ATOM 6680 C C . ASP A 1 849 ? -9.562 -6.666 12.975 1.00 93.19 849 ASP A C 1
ATOM 6682 O O . ASP A 1 849 ? -10.377 -7.453 12.486 1.00 93.19 849 ASP A O 1
ATOM 6686 N N . LYS A 1 850 ? -9.962 -5.521 13.557 1.00 91.75 850 LYS A N 1
ATOM 6687 C CA . LYS A 1 850 ? -11.363 -5.049 13.602 1.00 91.75 850 LYS A CA 1
ATOM 6688 C C . LYS A 1 850 ? -11.770 -4.266 12.343 1.00 91.75 850 LYS A C 1
ATOM 6690 O O . LYS A 1 850 ? -12.955 -3.998 12.152 1.00 91.75 850 LYS A O 1
ATOM 6695 N N . VAL A 1 851 ? -10.814 -3.894 11.488 1.00 96.00 851 VAL A N 1
ATOM 6696 C CA . VAL A 1 851 ? -11.060 -3.146 10.246 1.00 96.00 851 VAL A CA 1
ATOM 6697 C C . VAL A 1 851 ? -11.598 -4.079 9.157 1.00 96.00 851 VAL A C 1
ATOM 6699 O O . VAL A 1 851 ? -11.174 -5.232 9.030 1.00 96.00 851 VAL A O 1
ATOM 6702 N N . ALA A 1 852 ? -12.520 -3.574 8.336 1.00 96.44 852 ALA A N 1
ATOM 6703 C CA . ALA A 1 852 ? -13.069 -4.297 7.192 1.00 96.44 852 ALA A CA 1
ATOM 6704 C C . ALA A 1 852 ? -12.953 -3.477 5.901 1.00 96.44 852 ALA A C 1
ATOM 6706 O O . ALA A 1 852 ? -13.290 -2.292 5.866 1.00 96.44 852 ALA A O 1
ATOM 6707 N N . PHE A 1 853 ? -12.501 -4.125 4.827 1.00 97.88 853 PHE A N 1
ATOM 6708 C CA . PHE A 1 853 ? -12.420 -3.535 3.493 1.00 97.88 853 PHE A CA 1
ATOM 6709 C C . PHE A 1 853 ? -13.675 -3.868 2.674 1.00 97.88 853 PHE A C 1
ATOM 6711 O O . PHE A 1 853 ? -14.203 -4.978 2.747 1.00 97.88 853 PHE A O 1
ATOM 6718 N N . TYR A 1 854 ? -14.137 -2.906 1.881 1.00 97.19 854 TYR A N 1
ATOM 6719 C CA . TYR A 1 854 ? -15.292 -3.009 0.988 1.00 97.19 854 TYR A CA 1
ATOM 6720 C C . TYR A 1 854 ? -14.921 -2.488 -0.396 1.00 97.19 854 TYR A C 1
ATOM 6722 O O . TYR A 1 854 ? -14.013 -1.670 -0.529 1.00 97.19 854 TYR A O 1
ATOM 6730 N N . PHE A 1 855 ? -15.654 -2.915 -1.421 1.00 97.12 855 PHE A N 1
ATOM 6731 C CA . PHE A 1 855 ? -15.420 -2.514 -2.806 1.00 97.12 855 PHE A CA 1
ATOM 6732 C C . PHE A 1 855 ? -16.691 -1.909 -3.397 1.00 97.12 855 PHE A C 1
ATOM 6734 O O . PHE A 1 855 ? -17.780 -2.452 -3.211 1.00 97.12 855 PHE A O 1
ATOM 6741 N N . LYS A 1 856 ? -16.555 -0.794 -4.114 1.00 95.19 856 LYS A N 1
ATOM 6742 C CA . LYS A 1 856 ? -17.631 -0.153 -4.882 1.00 95.19 856 LYS A CA 1
ATOM 6743 C C . LYS A 1 856 ? -17.093 0.252 -6.258 1.00 95.19 856 LYS A C 1
ATOM 6745 O O . LYS A 1 856 ? -15.897 0.499 -6.404 1.00 95.19 856 LYS A O 1
ATOM 6750 N N . GLN A 1 857 ? -17.966 0.324 -7.257 1.00 93.44 857 GLN A N 1
ATOM 6751 C CA . GLN A 1 857 ? -17.614 0.877 -8.564 1.00 93.44 857 GLN A CA 1
ATOM 6752 C C . GLN A 1 857 ? -17.769 2.404 -8.545 1.00 93.44 857 GLN A C 1
ATOM 6754 O O . GLN A 1 857 ? -18.761 2.905 -8.015 1.00 93.44 857 GLN A O 1
ATOM 6759 N N . LEU A 1 858 ? -16.807 3.125 -9.122 1.00 89.19 858 LEU A N 1
ATOM 6760 C CA . LEU A 1 858 ? -16.910 4.553 -9.425 1.00 89.19 858 LEU A CA 1
ATOM 6761 C C . LEU A 1 858 ? -15.971 4.899 -10.585 1.00 89.19 858 LEU A C 1
ATOM 6763 O O . LEU A 1 858 ? -14.754 4.768 -10.464 1.00 89.19 858 LEU A O 1
ATOM 6767 N N . ASP A 1 859 ? -16.550 5.367 -11.686 1.00 82.88 859 ASP A N 1
ATOM 6768 C CA . ASP A 1 859 ? -15.829 5.748 -12.899 1.00 82.88 859 ASP A CA 1
ATOM 6769 C C . ASP A 1 859 ? -15.598 7.271 -12.900 1.00 82.88 859 ASP A C 1
ATOM 6771 O O . ASP A 1 859 ? -16.470 8.051 -13.286 1.00 82.88 859 ASP A O 1
ATOM 6775 N N . GLU A 1 860 ? -14.433 7.709 -12.411 1.00 79.19 860 GLU A N 1
ATOM 6776 C CA . GLU A 1 860 ? -14.084 9.128 -12.260 1.00 79.19 860 GLU A CA 1
ATOM 6777 C C . GLU A 1 860 ? -13.119 9.587 -13.364 1.00 79.19 860 GLU A C 1
ATOM 6779 O O . GLU A 1 860 ? -11.961 9.173 -13.412 1.00 79.19 860 GLU A O 1
ATOM 6784 N N . SER A 1 861 ? -13.587 10.475 -14.246 1.00 75.81 861 SER A N 1
ATOM 6785 C CA . SER A 1 861 ? -12.806 10.976 -15.391 1.00 75.81 861 SER A CA 1
ATOM 6786 C C . SER A 1 861 ? -12.071 12.294 -15.120 1.00 75.81 861 SER A C 1
ATOM 6788 O O . SER A 1 861 ? -11.234 12.705 -15.925 1.00 75.81 861 SER A O 1
ATOM 6790 N N . LEU A 1 862 ? -12.359 12.959 -13.993 1.00 82.88 862 LEU A N 1
ATOM 6791 C CA . LEU A 1 862 ? -11.790 14.264 -13.640 1.00 82.88 862 LEU A CA 1
ATOM 6792 C C . LEU A 1 862 ? -10.479 14.170 -12.839 1.00 82.88 862 LEU A C 1
ATOM 6794 O O . LEU A 1 862 ? -9.918 15.203 -12.476 1.00 82.88 862 LEU A O 1
ATOM 6798 N N . VAL A 1 863 ? -9.967 12.966 -12.558 1.00 84.50 863 VAL A N 1
ATOM 6799 C CA . VAL A 1 863 ? -8.748 12.760 -11.755 1.00 84.50 863 VAL A CA 1
ATOM 6800 C C . VAL A 1 863 ? -7.708 11.972 -12.542 1.00 84.50 863 VAL A C 1
ATOM 6802 O O . VAL A 1 863 ? -7.940 10.839 -12.959 1.00 84.50 863 VAL A O 1
ATOM 6805 N N . ALA A 1 864 ? -6.520 12.548 -12.717 1.00 78.56 864 ALA A N 1
ATOM 6806 C CA . ALA A 1 864 ? -5.444 11.893 -13.452 1.00 78.56 864 ALA A CA 1
ATOM 6807 C C . ALA A 1 864 ? -4.713 10.826 -12.609 1.00 78.56 864 ALA A C 1
ATOM 6809 O O . ALA A 1 864 ? -4.465 10.998 -11.415 1.00 78.56 864 ALA A O 1
ATOM 6810 N N . ASN A 1 865 ? -4.256 9.750 -13.262 1.00 83.69 865 ASN A N 1
ATOM 6811 C CA . ASN A 1 865 ? -3.239 8.815 -12.747 1.00 83.69 865 ASN A CA 1
ATOM 6812 C C . ASN A 1 865 ? -3.532 8.112 -11.405 1.00 83.69 865 ASN A C 1
ATOM 6814 O O . ASN A 1 865 ? -2.588 7.675 -10.729 1.00 83.69 865 ASN A O 1
ATOM 6818 N N . THR A 1 866 ? -4.808 7.973 -11.040 1.00 81.12 866 THR A N 1
ATOM 6819 C CA . THR A 1 866 ? -5.264 7.302 -9.814 1.00 81.12 866 THR A CA 1
ATOM 6820 C C . THR A 1 866 ? -6.068 6.051 -10.171 1.00 81.12 866 THR A C 1
ATOM 6822 O O . THR A 1 866 ? -6.949 6.101 -11.019 1.00 81.12 866 THR A O 1
ATOM 6825 N N . HIS A 1 867 ? -5.731 4.908 -9.564 1.00 77.12 867 HIS A N 1
ATOM 6826 C CA . HIS A 1 867 ? -6.384 3.615 -9.837 1.00 77.12 867 HIS A CA 1
ATOM 6827 C C . HIS A 1 867 ? -7.514 3.265 -8.866 1.00 77.12 867 HIS A C 1
ATOM 6829 O O . HIS A 1 867 ? -8.356 2.428 -9.182 1.00 77.12 867 HIS A O 1
ATOM 6835 N N . VAL A 1 868 ? -7.453 3.830 -7.661 1.00 87.81 868 VAL A N 1
ATOM 6836 C CA . VAL A 1 868 ? -8.303 3.496 -6.521 1.00 87.81 868 VAL A CA 1
ATOM 6837 C C . VAL A 1 868 ? -8.525 4.775 -5.733 1.00 87.81 868 VAL A C 1
ATOM 6839 O O . VAL A 1 868 ? -7.555 5.470 -5.424 1.00 87.81 868 VAL A O 1
ATOM 6842 N N . PHE A 1 869 ? -9.772 5.054 -5.370 1.00 88.56 869 PHE A N 1
ATOM 6843 C CA . PHE A 1 869 ? -10.097 6.094 -4.395 1.00 88.56 869 PHE A CA 1
ATOM 6844 C C . PHE A 1 869 ? -10.545 5.440 -3.092 1.00 88.56 869 PHE A C 1
ATOM 6846 O O . PHE A 1 869 ? -11.186 4.388 -3.102 1.00 88.56 869 PHE A O 1
ATOM 6853 N N . TYR A 1 870 ? -10.203 6.057 -1.965 1.00 92.06 870 TYR A N 1
ATOM 6854 C CA . TYR A 1 870 ? -10.505 5.517 -0.642 1.00 92.06 870 TYR A CA 1
ATOM 6855 C C . TYR A 1 870 ? -11.554 6.381 0.050 1.00 92.06 870 TYR A C 1
ATOM 6857 O O . TYR A 1 870 ? -11.475 7.611 0.024 1.00 92.06 870 TYR A O 1
ATOM 6865 N N . HIS A 1 871 ? -12.510 5.752 0.719 1.00 92.94 871 HIS A N 1
ATOM 6866 C CA . HIS A 1 871 ? -13.425 6.419 1.642 1.00 92.94 871 HIS A CA 1
ATOM 6867 C C . HIS A 1 871 ? -13.476 5.641 2.954 1.00 92.94 871 HIS A C 1
ATOM 6869 O O . HIS A 1 871 ? -13.259 4.429 2.966 1.00 92.94 871 HIS A O 1
ATOM 6875 N N . ILE A 1 872 ? -13.684 6.346 4.063 1.00 94.62 872 ILE A N 1
ATOM 6876 C CA . ILE A 1 872 ? -13.542 5.793 5.408 1.00 94.62 872 ILE A CA 1
ATOM 6877 C C . ILE A 1 872 ? -14.792 6.147 6.201 1.00 94.62 872 ILE A C 1
ATOM 6879 O O . ILE A 1 872 ? -15.127 7.316 6.358 1.00 94.62 872 ILE A O 1
ATOM 6883 N N . GLU A 1 873 ? -15.469 5.114 6.688 1.00 90.88 873 GLU A N 1
ATOM 6884 C CA . GLU A 1 873 ? -16.699 5.200 7.470 1.00 90.88 873 GLU A CA 1
ATOM 6885 C C . GLU A 1 873 ? -16.530 4.437 8.795 1.00 90.88 873 GLU A C 1
ATOM 6887 O O . GLU A 1 873 ? -15.664 3.568 8.936 1.00 90.88 873 GLU A O 1
ATOM 6892 N N . GLY A 1 874 ? -17.408 4.706 9.761 1.00 87.94 874 GLY A N 1
ATOM 6893 C CA . GLY A 1 874 ? -17.467 3.976 11.028 1.00 87.94 874 GLY A CA 1
ATOM 6894 C C . GLY A 1 874 ? -16.725 4.668 12.170 1.00 87.94 874 GLY A C 1
ATOM 6895 O O . GLY A 1 874 ? -16.728 5.891 12.276 1.00 87.94 874 GLY A O 1
ATOM 6896 N N . SER A 1 875 ? -16.153 3.868 13.067 1.00 86.00 875 SER A N 1
ATOM 6897 C CA . SER A 1 875 ? -15.563 4.317 14.335 1.00 86.00 875 SER A CA 1
ATOM 6898 C C . SER A 1 875 ? -14.269 3.568 14.650 1.00 86.00 875 SER A C 1
ATOM 6900 O O . SER A 1 875 ? -13.969 2.556 14.012 1.00 86.00 875 SER A O 1
ATOM 6902 N N . ARG A 1 876 ? -13.527 3.992 15.684 1.00 85.94 876 ARG A N 1
ATOM 6903 C CA . ARG A 1 876 ? -12.296 3.310 16.146 1.00 85.94 876 ARG A CA 1
ATOM 6904 C C . ARG A 1 876 ? -12.454 1.811 16.429 1.00 85.94 876 ARG A C 1
ATOM 6906 O O . ARG A 1 876 ? -11.470 1.081 16.407 1.00 85.94 876 ARG A O 1
ATOM 6913 N N . GLN A 1 877 ? -13.671 1.345 16.712 1.00 81.06 877 GLN A N 1
ATOM 6914 C CA . GLN A 1 877 ? -13.959 -0.062 17.019 1.00 81.06 877 GLN A CA 1
ATOM 6915 C C . GLN A 1 877 ? -14.421 -0.885 15.807 1.00 81.06 877 GLN A C 1
ATOM 6917 O O . GLN A 1 877 ? -14.414 -2.113 15.877 1.00 81.06 877 GLN A O 1
ATOM 6922 N N . ALA A 1 878 ? -14.853 -0.233 14.725 1.00 86.00 878 ALA A N 1
ATOM 6923 C CA . ALA A 1 878 ? -15.418 -0.872 13.539 1.00 86.00 878 ALA A CA 1
ATOM 6924 C C . ALA A 1 878 ? -15.259 0.051 12.319 1.00 86.00 878 ALA A C 1
ATOM 6926 O O . ALA A 1 878 ? -16.227 0.633 11.824 1.00 86.00 878 ALA A O 1
ATOM 6927 N N . LEU A 1 879 ? -14.018 0.218 11.859 1.00 93.00 879 LEU A N 1
ATOM 6928 C CA . LEU A 1 879 ? -13.708 1.080 10.722 1.00 93.00 879 LEU A CA 1
ATOM 6929 C C . LEU A 1 879 ? -13.954 0.331 9.401 1.00 93.00 879 LEU A C 1
ATOM 6931 O O . LEU A 1 879 ? -13.408 -0.754 9.171 1.00 93.00 879 LEU A O 1
ATOM 6935 N N . LYS A 1 880 ? -14.776 0.917 8.527 1.00 95.00 880 LYS A N 1
ATOM 6936 C CA . LYS A 1 880 ? -15.083 0.427 7.178 1.00 95.00 880 LYS A CA 1
ATOM 6937 C C . LYS A 1 880 ? -14.245 1.241 6.179 1.00 95.00 880 LYS A C 1
ATOM 6939 O O . LYS A 1 880 ? -14.405 2.455 6.091 1.00 95.00 880 LYS A O 1
ATOM 6944 N N . VAL A 1 881 ? -13.359 0.591 5.420 1.00 97.25 881 VAL A N 1
ATOM 6945 C CA . VAL A 1 881 ? -12.567 1.243 4.354 1.00 97.25 881 VAL A CA 1
ATOM 6946 C C . VAL A 1 881 ? -13.105 0.804 3.000 1.00 97.25 881 VAL A C 1
ATOM 6948 O O . VAL A 1 881 ? -13.092 -0.381 2.671 1.00 97.25 881 VAL A O 1
ATOM 6951 N N . ILE A 1 882 ? -13.581 1.757 2.209 1.00 96.81 882 ILE A N 1
ATOM 6952 C CA . ILE A 1 882 ? -14.212 1.522 0.913 1.00 96.81 882 ILE A CA 1
ATOM 6953 C C . ILE A 1 882 ? -13.223 1.864 -0.199 1.00 96.81 882 ILE A C 1
ATOM 6955 O O . ILE A 1 882 ? -12.726 2.986 -0.278 1.00 96.81 882 ILE A O 1
ATOM 6959 N N . PHE A 1 883 ? -12.966 0.883 -1.057 1.00 96.06 883 PHE A N 1
ATOM 6960 C CA . PHE A 1 883 ? -12.134 0.972 -2.247 1.00 96.06 883 PHE A CA 1
ATOM 6961 C C . PHE A 1 883 ? -13.053 1.204 -3.448 1.00 96.06 883 PHE A C 1
ATOM 6963 O O . PHE A 1 883 ? -13.788 0.303 -3.863 1.00 96.06 883 PHE A O 1
ATOM 6970 N N . TYR A 1 884 ? -13.017 2.413 -3.995 1.00 93.88 884 TYR A N 1
ATOM 6971 C CA . TYR A 1 884 ? -13.676 2.753 -5.247 1.00 93.88 884 TYR A CA 1
ATOM 6972 C C . TYR A 1 884 ? -12.771 2.386 -6.421 1.00 93.88 884 TYR A C 1
ATOM 6974 O O . TYR A 1 884 ? -11.620 2.823 -6.479 1.00 93.88 884 TYR A O 1
ATOM 6982 N N . LEU A 1 885 ? -13.298 1.568 -7.331 1.00 92.81 885 LEU A N 1
ATOM 6983 C CA . LEU A 1 885 ? -12.603 1.050 -8.507 1.00 92.81 885 LEU A CA 1
ATOM 6984 C C . LEU A 1 885 ? -13.359 1.418 -9.788 1.00 92.81 885 LEU A C 1
ATOM 6986 O O . LEU A 1 885 ? -14.587 1.363 -9.820 1.00 92.81 885 LEU A O 1
ATOM 6990 N N . ASP A 1 886 ? -12.611 1.679 -10.857 1.00 88.56 886 ASP A N 1
ATOM 6991 C CA . ASP A 1 886 ? -13.135 1.745 -12.227 1.00 88.56 886 ASP A CA 1
ATOM 6992 C C . ASP A 1 886 ? -13.809 0.413 -12.628 1.00 88.56 886 ASP A C 1
ATOM 6994 O O . ASP A 1 886 ? -13.377 -0.672 -12.215 1.00 88.56 886 ASP A O 1
ATOM 6998 N N . SER A 1 887 ? -14.848 0.498 -13.456 1.00 89.50 887 SER A N 1
ATOM 6999 C CA . SER A 1 887 ? -15.598 -0.592 -14.091 1.00 89.50 887 SER A CA 1
ATOM 7000 C C . SER A 1 887 ? -14.736 -1.772 -14.569 1.00 89.50 887 SER A C 1
ATOM 7002 O O . SER A 1 887 ? -15.061 -2.940 -14.309 1.00 89.50 887 SER A O 1
ATOM 7004 N N . TYR A 1 888 ? -13.592 -1.505 -15.206 1.00 88.44 888 TYR A N 1
ATOM 7005 C CA . TYR A 1 888 ? -12.671 -2.527 -15.703 1.00 88.44 888 TYR A CA 1
ATOM 7006 C C . TYR A 1 888 ? -12.031 -3.337 -14.568 1.00 88.44 888 TYR A C 1
ATOM 7008 O O . TYR A 1 888 ? -11.818 -4.545 -14.697 1.00 88.44 888 TYR A O 1
ATOM 7016 N N . TYR A 1 889 ? -11.729 -2.695 -13.440 1.00 91.19 889 TYR A N 1
ATOM 7017 C CA . TYR A 1 889 ? -11.172 -3.359 -12.263 1.00 91.19 889 TYR A CA 1
ATOM 7018 C C . TYR A 1 889 ? -12.263 -4.017 -11.416 1.00 91.19 889 TYR A C 1
ATOM 7020 O O . TYR A 1 889 ? -12.088 -5.154 -10.976 1.00 91.19 889 TYR A O 1
ATOM 7028 N N . PHE A 1 890 ? -13.409 -3.355 -11.243 1.00 94.12 890 PHE A N 1
ATOM 7029 C CA . PHE A 1 890 ? -14.537 -3.874 -10.472 1.00 94.12 890 PHE A CA 1
ATOM 7030 C C . PHE A 1 890 ? -15.114 -5.162 -11.084 1.00 94.12 890 PHE A C 1
ATOM 7032 O O . PHE A 1 890 ? -15.317 -6.149 -10.374 1.00 94.12 890 PHE A O 1
ATOM 7039 N N . SER A 1 891 ? -15.266 -5.216 -12.414 1.00 92.50 891 SER A N 1
ATOM 7040 C CA . SER A 1 891 ? -15.752 -6.406 -13.139 1.00 92.50 891 SER A CA 1
ATOM 7041 C C . SER A 1 891 ? -14.879 -7.659 -12.965 1.00 92.50 891 SER A C 1
ATOM 7043 O O . SER A 1 891 ? -15.359 -8.778 -13.155 1.00 92.50 891 SER A O 1
ATOM 7045 N N . LYS A 1 892 ? -13.610 -7.499 -12.562 1.00 92.94 892 LYS A N 1
ATOM 7046 C CA . LYS A 1 892 ? -12.668 -8.600 -12.304 1.00 92.94 892 LYS A CA 1
ATOM 7047 C C . LYS A 1 892 ? -12.646 -9.088 -10.855 1.00 92.94 892 LYS A C 1
ATOM 7049 O O . LYS A 1 892 ? -12.001 -10.104 -10.584 1.00 92.94 892 LYS A O 1
ATOM 7054 N N . LEU A 1 893 ? -13.316 -8.398 -9.930 1.00 95.31 893 LEU A N 1
ATOM 7055 C CA . LEU A 1 893 ? -13.455 -8.868 -8.552 1.00 95.31 893 LEU A CA 1
ATOM 7056 C C . LEU A 1 893 ? -14.317 -10.145 -8.480 1.00 95.31 893 LEU A C 1
ATOM 7058 O O . LEU A 1 893 ? -15.220 -10.323 -9.295 1.00 95.31 893 LEU A O 1
ATOM 7062 N N . PRO A 1 894 ? -14.109 -11.015 -7.476 1.00 95.00 894 PRO A N 1
ATOM 7063 C CA . PRO A 1 894 ? -15.041 -12.089 -7.141 1.00 95.00 894 PRO A CA 1
ATOM 7064 C C . PRO A 1 894 ? -16.460 -11.572 -6.869 1.00 95.00 894 PRO A C 1
ATOM 7066 O O . PRO A 1 894 ? -16.642 -10.511 -6.268 1.00 95.00 894 PRO A O 1
ATOM 7069 N N . SER A 1 895 ? -17.470 -12.372 -7.218 1.00 92.31 895 SER A N 1
ATOM 7070 C CA . SER A 1 895 ? -18.892 -12.014 -7.074 1.00 92.31 895 SER A CA 1
ATOM 7071 C C . SER A 1 895 ? -19.289 -11.582 -5.657 1.00 92.31 895 SER A C 1
ATOM 7073 O O . SER A 1 895 ? -20.071 -10.648 -5.518 1.00 92.31 895 SER A O 1
ATOM 7075 N N . ARG A 1 896 ? -18.698 -12.183 -4.609 1.00 94.00 896 ARG A N 1
ATOM 7076 C CA . ARG A 1 896 ? -18.900 -11.782 -3.201 1.00 94.00 896 ARG A CA 1
ATOM 7077 C C . ARG A 1 896 ? -18.588 -10.301 -2.956 1.00 94.00 896 ARG A C 1
ATOM 7079 O O . ARG A 1 896 ? -19.278 -9.661 -2.172 1.00 94.00 896 ARG A O 1
ATOM 7086 N N . PHE A 1 897 ? -17.544 -9.766 -3.586 1.00 95.56 897 PHE A N 1
ATOM 7087 C CA . PHE A 1 897 ? -17.164 -8.360 -3.441 1.00 95.56 897 PHE A CA 1
ATOM 7088 C C . PHE A 1 897 ? -18.001 -7.455 -4.346 1.00 95.56 897 PHE A C 1
ATOM 7090 O O . PHE A 1 897 ? -18.382 -6.371 -3.918 1.00 95.56 897 PHE A O 1
ATOM 7097 N N . GLN A 1 898 ? -18.365 -7.923 -5.546 1.00 94.12 898 GLN A N 1
ATOM 7098 C CA . GLN A 1 898 ? -19.301 -7.201 -6.417 1.00 94.12 898 GLN A CA 1
ATOM 7099 C C . GLN A 1 898 ? -20.679 -7.016 -5.755 1.00 94.12 898 GLN A C 1
ATOM 7101 O O . GLN A 1 898 ? -21.309 -5.979 -5.928 1.00 94.12 898 GLN A O 1
ATOM 7106 N N . SER A 1 899 ? -21.124 -7.980 -4.939 1.00 92.94 899 SER A N 1
ATOM 7107 C CA . SER A 1 899 ? -22.356 -7.894 -4.142 1.00 92.94 899 SER A CA 1
ATOM 7108 C C . SER A 1 899 ? -22.192 -7.162 -2.797 1.00 92.94 899 SER A C 1
ATOM 7110 O O . SER A 1 899 ? -23.000 -7.371 -1.895 1.00 92.94 899 SER A O 1
ATOM 7112 N N . GLY A 1 900 ? -21.137 -6.358 -2.615 1.00 91.81 900 GLY A N 1
ATOM 7113 C CA . GLY A 1 900 ? -20.914 -5.552 -1.406 1.00 91.81 900 GLY A CA 1
ATOM 7114 C C . GLY A 1 900 ? -20.407 -6.314 -0.173 1.00 91.81 900 GLY A C 1
ATOM 7115 O O . GLY A 1 900 ? -20.407 -5.763 0.927 1.00 91.81 900 GLY A O 1
ATOM 7116 N N . GLY A 1 901 ? -19.972 -7.569 -0.319 1.00 93.75 901 GLY A N 1
ATOM 7117 C CA . GLY A 1 901 ? -19.444 -8.365 0.789 1.00 93.75 901 GLY A CA 1
ATOM 7118 C C . GLY A 1 901 ? -18.117 -7.828 1.336 1.00 93.75 901 GLY A C 1
ATOM 7119 O O . GLY A 1 901 ? -17.248 -7.392 0.583 1.00 93.75 901 GLY A O 1
ATOM 7120 N N . SER A 1 902 ? -17.944 -7.912 2.657 1.00 94.94 902 SER A N 1
ATOM 7121 C CA . SER A 1 902 ? -16.752 -7.420 3.354 1.00 94.94 902 SER A CA 1
ATOM 7122 C C . SER A 1 902 ? -15.541 -8.354 3.242 1.00 94.94 902 SER A C 1
ATOM 7124 O O . SER A 1 902 ? -15.659 -9.585 3.222 1.00 94.94 902 SER A O 1
ATOM 7126 N N . LEU A 1 903 ? -14.352 -7.750 3.228 1.00 97.25 903 LEU A N 1
ATOM 7127 C CA . LEU A 1 903 ? -13.048 -8.396 3.333 1.00 97.25 903 LEU A CA 1
ATOM 7128 C C . LEU A 1 903 ? -12.460 -8.121 4.726 1.00 97.25 903 LEU A C 1
ATOM 7130 O O . LEU A 1 903 ? -12.152 -6.980 5.067 1.00 97.25 903 LEU A O 1
ATOM 7134 N N . LYS A 1 904 ? -12.297 -9.175 5.532 1.00 95.94 904 LYS A N 1
ATOM 7135 C CA . LYS A 1 904 ? -11.703 -9.094 6.878 1.00 95.94 904 LYS A CA 1
ATOM 7136 C C . LYS A 1 904 ? -10.176 -9.139 6.817 1.00 95.94 904 LYS A C 1
ATOM 7138 O O . LYS A 1 904 ? -9.617 -9.915 6.035 1.00 95.94 904 LYS A O 1
ATOM 7143 N N . LEU A 1 905 ? -9.529 -8.349 7.668 1.00 96.56 905 LEU A N 1
ATOM 7144 C CA . LEU A 1 905 ? -8.079 -8.331 7.847 1.00 96.56 905 LEU A CA 1
ATOM 7145 C C . LEU A 1 905 ? -7.663 -9.339 8.929 1.00 96.56 905 LEU A C 1
ATOM 7147 O O . LEU A 1 905 ? -8.354 -9.514 9.929 1.00 96.56 905 LEU A O 1
ATOM 7151 N N . HIS A 1 906 ? -6.514 -9.984 8.734 1.00 97.00 906 HIS A N 1
ATOM 7152 C CA . HIS A 1 906 ? -5.818 -10.765 9.759 1.00 97.00 906 HIS A CA 1
ATOM 7153 C C . HIS A 1 906 ? -4.379 -10.260 9.831 1.00 97.00 906 HIS A C 1
ATOM 7155 O O . HIS A 1 906 ? -3.634 -10.403 8.863 1.00 97.00 906 HIS A O 1
ATOM 7161 N N . THR A 1 907 ? -3.971 -9.665 10.947 1.00 97.25 907 THR A N 1
ATOM 7162 C CA . THR A 1 907 ? -2.626 -9.100 11.117 1.00 97.25 907 THR A CA 1
ATOM 7163 C C . THR A 1 907 ? -1.712 -10.015 11.922 1.00 97.25 907 THR A C 1
ATOM 7165 O O . THR A 1 907 ? -2.099 -10.578 12.953 1.00 97.25 907 THR A O 1
ATOM 7168 N N . VAL A 1 908 ? -0.468 -10.153 11.462 1.00 97.56 908 VAL A N 1
ATOM 7169 C CA . VAL A 1 908 ? 0.594 -10.898 12.150 1.00 97.56 908 VAL A CA 1
ATOM 7170 C C . VAL A 1 908 ? 1.882 -10.084 12.155 1.00 97.56 908 VAL A C 1
ATOM 7172 O O . VAL A 1 908 ? 2.166 -9.359 11.204 1.00 97.56 908 VAL A O 1
ATOM 7175 N N . LEU A 1 909 ? 2.651 -10.203 13.235 1.00 97.19 909 LEU A N 1
ATOM 7176 C CA . LEU A 1 909 ? 3.931 -9.530 13.435 1.00 97.19 909 LEU A CA 1
ATOM 7177 C C . LEU A 1 909 ? 5.019 -10.549 13.779 1.00 97.19 909 LEU A C 1
ATOM 7179 O O . LEU A 1 909 ? 4.977 -11.154 14.852 1.00 97.19 909 LEU A O 1
ATOM 7183 N N . PHE A 1 910 ? 6.008 -10.702 12.902 1.00 96.06 910 PHE A N 1
ATOM 7184 C CA . PHE A 1 910 ? 7.229 -11.447 13.204 1.00 96.06 910 PHE A CA 1
ATOM 7185 C C . PHE A 1 910 ? 8.384 -10.480 13.451 1.00 96.06 910 PHE A C 1
ATOM 7187 O O . PHE A 1 910 ? 8.678 -9.625 12.621 1.00 96.06 910 PHE A O 1
ATOM 7194 N N . THR A 1 911 ? 9.030 -10.596 14.608 1.00 93.69 911 THR A N 1
ATOM 7195 C CA . THR A 1 911 ? 10.061 -9.666 15.076 1.00 93.69 911 THR A CA 1
ATOM 7196 C C . THR A 1 911 ? 11.346 -10.396 15.462 1.00 93.69 911 THR A C 1
ATOM 7198 O O . THR A 1 911 ? 11.321 -11.390 16.195 1.00 93.69 911 THR A O 1
ATOM 7201 N N . LYS A 1 912 ? 12.486 -9.921 14.948 1.00 90.69 912 LYS A N 1
ATOM 7202 C CA . LYS A 1 912 ? 13.828 -10.407 15.306 1.00 90.69 912 LYS A CA 1
ATOM 7203 C C . LYS A 1 912 ? 14.859 -9.320 14.997 1.00 90.69 912 LYS A C 1
ATOM 7205 O O . LYS A 1 912 ? 14.890 -8.787 13.889 1.00 90.69 912 LYS A O 1
ATOM 7210 N N . ALA A 1 913 ? 15.727 -9.023 15.960 1.00 87.75 913 ALA A N 1
ATOM 7211 C CA . ALA A 1 913 ? 16.883 -8.163 15.732 1.00 87.75 913 ALA A CA 1
ATOM 7212 C C . ALA A 1 913 ? 17.862 -8.832 14.747 1.00 87.75 913 ALA A C 1
ATOM 7214 O O . ALA A 1 913 ? 18.060 -10.048 14.796 1.00 87.75 913 ALA A O 1
ATOM 7215 N N . LEU A 1 914 ? 18.478 -8.041 13.863 1.00 84.19 914 LEU A N 1
ATOM 7216 C CA . LEU A 1 914 ? 19.471 -8.548 12.905 1.00 84.19 914 LEU A CA 1
ATOM 7217 C C . LEU A 1 914 ? 20.862 -8.756 13.521 1.00 84.19 914 LEU A C 1
ATOM 7219 O O . LEU A 1 914 ? 21.640 -9.527 12.973 1.00 84.19 914 LEU A O 1
ATOM 7223 N N . GLU A 1 915 ? 21.178 -8.094 14.635 1.00 78.69 915 GLU A N 1
ATOM 7224 C CA . GLU A 1 915 ? 22.472 -8.214 15.319 1.00 78.69 915 GLU A CA 1
ATOM 7225 C C . GLU A 1 915 ? 22.388 -9.204 16.489 1.00 78.69 915 GLU A C 1
ATOM 7227 O O . GLU A 1 915 ? 21.379 -9.258 17.197 1.00 78.69 915 GLU A O 1
ATOM 7232 N N . SER A 1 916 ? 23.454 -9.984 16.705 1.00 66.25 916 SER A N 1
ATOM 7233 C CA . SER A 1 916 ? 23.560 -10.875 17.870 1.00 66.25 916 SER A CA 1
ATOM 7234 C C . SER A 1 916 ? 23.754 -10.066 19.156 1.00 66.25 916 SER A C 1
ATOM 7236 O O . SER A 1 916 ? 24.603 -9.178 19.219 1.00 66.25 916 SER A O 1
ATOM 7238 N N . THR A 1 917 ? 23.000 -10.400 20.204 1.00 60.09 917 THR A N 1
ATOM 7239 C CA . THR A 1 917 ? 23.114 -9.805 21.550 1.00 60.09 917 THR A CA 1
ATOM 7240 C C . THR A 1 917 ? 24.191 -10.473 22.420 1.00 60.09 917 THR A C 1
ATOM 7242 O O . THR A 1 917 ? 24.334 -10.147 23.602 1.00 60.09 917 THR A O 1
ATOM 7245 N N . GLU A 1 918 ? 24.969 -11.402 21.855 1.00 51.47 918 GLU A N 1
ATOM 7246 C CA . GLU A 1 918 ? 26.039 -12.124 22.547 1.00 51.47 918 GLU A CA 1
ATOM 7247 C C . GLU A 1 918 ? 27.132 -11.172 23.066 1.00 51.47 918 GLU A C 1
ATOM 7249 O O . GLU A 1 918 ? 27.895 -10.582 22.304 1.00 51.47 918 GLU A O 1
ATOM 7254 N N . GLY A 1 919 ? 27.223 -11.046 24.395 1.00 49.41 919 GLY A N 1
ATOM 7255 C CA . GLY A 1 919 ? 28.269 -10.285 25.091 1.00 49.41 919 GLY A CA 1
ATOM 7256 C C . GLY A 1 919 ? 27.795 -9.055 25.873 1.00 49.41 919 GLY A C 1
ATOM 7257 O O . GLY A 1 919 ? 28.592 -8.484 26.616 1.00 49.41 919 GLY A O 1
ATOM 7258 N N . GLN A 1 920 ? 26.524 -8.651 25.772 1.00 51.09 920 GLN A N 1
ATOM 7259 C CA . GLN A 1 920 ? 25.993 -7.523 26.553 1.00 51.09 920 GLN A CA 1
ATOM 7260 C C . GLN A 1 920 ? 25.524 -7.962 27.953 1.00 51.09 920 GLN A C 1
ATOM 7262 O O . GLN A 1 920 ? 24.793 -8.940 28.109 1.00 51.09 920 GLN A O 1
ATOM 7267 N N . SER A 1 921 ? 25.933 -7.226 28.991 1.00 43.06 921 SER A N 1
ATOM 7268 C CA . SER A 1 921 ? 25.553 -7.498 30.383 1.00 43.06 921 SER A CA 1
ATOM 7269 C C . SER A 1 921 ? 24.077 -7.172 30.629 1.00 43.06 921 SER A C 1
ATOM 7271 O O . SER A 1 921 ? 23.703 -5.998 30.649 1.00 43.06 921 SER A O 1
ATOM 7273 N N . GLN A 1 922 ? 23.241 -8.190 30.845 1.00 53.56 922 GLN A N 1
ATOM 7274 C CA . GLN A 1 922 ? 21.823 -7.972 31.141 1.00 53.56 922 GLN A CA 1
ATOM 7275 C C . GLN A 1 922 ? 21.615 -7.414 32.562 1.00 53.56 922 GLN A C 1
ATOM 7277 O O . GLN A 1 922 ? 22.210 -7.936 33.511 1.00 53.56 922 GLN A O 1
ATOM 7282 N N . PRO A 1 923 ? 20.750 -6.398 32.748 1.00 45.75 923 PRO A N 1
ATOM 7283 C CA . PRO A 1 923 ? 20.282 -6.012 34.073 1.00 45.75 923 PRO A CA 1
ATOM 7284 C C . PRO A 1 923 ? 19.411 -7.128 34.670 1.00 45.75 923 PRO A C 1
ATOM 7286 O O . PRO A 1 923 ? 18.596 -7.745 33.983 1.00 45.75 923 PRO A O 1
ATOM 7289 N N . ALA A 1 924 ? 19.582 -7.400 35.963 1.00 34.44 924 ALA A N 1
ATOM 7290 C CA . ALA A 1 924 ? 18.852 -8.464 36.643 1.00 34.44 924 ALA A CA 1
ATOM 7291 C C . ALA A 1 924 ? 17.365 -8.099 36.815 1.00 34.44 924 ALA A C 1
ATOM 7293 O O . ALA A 1 924 ? 17.049 -7.175 37.561 1.00 34.44 924 ALA A O 1
ATOM 7294 N N . GLY A 1 925 ? 16.456 -8.850 36.178 1.00 47.28 925 GLY A N 1
ATOM 7295 C CA . GLY A 1 925 ? 15.021 -8.806 36.504 1.00 47.28 925 GLY A CA 1
ATOM 7296 C C . GLY A 1 925 ? 14.025 -8.926 35.345 1.00 47.28 925 GLY A C 1
ATOM 7297 O O . GLY A 1 925 ? 12.875 -9.261 35.603 1.00 47.28 925 GLY A O 1
ATOM 7298 N N . SER A 1 926 ? 14.426 -8.707 34.088 1.00 53.16 926 SER A N 1
ATOM 7299 C CA . SER A 1 926 ? 13.537 -8.887 32.924 1.00 53.16 926 SER A CA 1
ATOM 7300 C C . SER A 1 926 ? 14.321 -9.371 31.709 1.00 53.16 926 SER A C 1
ATOM 7302 O O . SER A 1 926 ? 15.290 -8.705 31.333 1.00 53.16 926 SER A O 1
ATOM 7304 N N . SER A 1 927 ? 13.919 -10.470 31.059 1.00 62.78 927 SER A N 1
ATOM 7305 C CA . SER A 1 927 ? 14.605 -10.878 29.831 1.00 62.78 927 SER A CA 1
ATOM 7306 C C . SER A 1 927 ? 14.147 -10.011 28.651 1.00 62.78 927 SER A C 1
ATOM 7308 O O . SER A 1 927 ? 12.959 -9.848 28.379 1.00 62.78 927 SER A O 1
ATOM 7310 N N . LEU A 1 928 ? 15.106 -9.417 27.940 1.00 67.31 928 LEU A N 1
ATOM 7311 C CA . LEU A 1 928 ? 14.836 -8.532 26.796 1.00 67.31 928 LEU A CA 1
ATOM 7312 C C . LEU A 1 928 ? 14.240 -9.272 25.580 1.00 67.31 928 LEU A C 1
ATOM 7314 O O . LEU A 1 928 ? 13.739 -8.627 24.662 1.00 67.31 928 LEU A O 1
ATOM 7318 N N . GLU A 1 929 ? 14.271 -10.608 25.576 1.00 73.56 929 GLU A N 1
ATOM 7319 C CA . GLU A 1 929 ? 13.716 -11.447 24.508 1.00 73.56 929 GLU A CA 1
ATOM 7320 C C . GLU A 1 929 ? 12.276 -11.931 24.770 1.00 73.56 929 GLU A C 1
ATOM 7322 O O . GLU A 1 929 ? 11.612 -12.328 23.815 1.00 73.56 929 GLU A O 1
ATOM 7327 N N . GLU A 1 930 ? 11.750 -11.849 26.003 1.00 82.38 930 GLU A N 1
ATOM 7328 C CA . GLU A 1 930 ? 10.384 -12.299 26.350 1.00 82.38 930 GLU A CA 1
ATOM 7329 C C . GLU A 1 930 ? 9.299 -11.664 25.466 1.00 82.38 930 GLU A C 1
ATOM 7331 O O . GLU A 1 930 ? 8.424 -12.365 24.958 1.00 82.38 930 GLU A O 1
ATOM 7336 N N . LEU A 1 931 ? 9.372 -10.348 25.241 1.00 84.31 931 LEU A N 1
ATOM 7337 C CA . LEU A 1 931 ? 8.378 -9.611 24.456 1.00 84.31 931 LEU A CA 1
ATOM 7338 C C . LEU A 1 931 ? 8.402 -10.002 22.960 1.00 84.31 931 LEU A C 1
ATOM 7340 O O . LEU A 1 931 ? 7.355 -10.421 22.457 1.00 84.31 931 LEU A O 1
ATOM 7344 N N . PRO A 1 932 ? 9.544 -9.939 22.234 1.00 88.19 932 PRO A N 1
ATOM 7345 C CA . PRO A 1 932 ? 9.643 -10.480 20.876 1.00 88.19 932 PRO A CA 1
ATOM 7346 C C . PRO A 1 932 ? 9.150 -11.927 20.768 1.00 88.19 932 PRO A C 1
ATOM 7348 O O . PRO A 1 932 ? 8.422 -12.275 19.839 1.00 88.19 932 PRO A O 1
ATOM 7351 N N . GLN A 1 933 ? 9.502 -12.761 21.746 1.00 88.06 933 GLN A N 1
ATOM 7352 C CA . GLN A 1 933 ? 9.133 -14.168 21.798 1.00 88.06 933 GLN A CA 1
ATOM 7353 C C . GLN A 1 933 ? 7.616 -14.379 21.959 1.00 88.06 933 GLN A C 1
ATOM 7355 O O . GLN A 1 933 ? 7.027 -15.201 21.252 1.00 88.06 933 GLN A O 1
ATOM 7360 N N . GLN A 1 934 ? 6.962 -13.608 22.832 1.00 89.88 934 GLN A N 1
ATOM 7361 C CA . GLN A 1 934 ? 5.509 -13.622 23.017 1.00 89.88 934 GLN A CA 1
ATOM 7362 C C . GLN A 1 934 ? 4.772 -13.156 21.752 1.00 89.88 934 GLN A C 1
ATOM 7364 O O . GLN A 1 934 ? 3.832 -13.819 21.309 1.00 89.88 934 GLN A O 1
ATOM 7369 N N . ILE A 1 935 ? 5.218 -12.047 21.149 1.00 92.00 935 ILE A N 1
ATOM 7370 C CA . ILE A 1 935 ? 4.661 -11.502 19.901 1.00 92.00 935 ILE A CA 1
ATOM 7371 C C . ILE A 1 935 ? 4.740 -12.550 18.781 1.00 92.00 935 ILE A C 1
ATOM 7373 O O . ILE A 1 935 ? 3.729 -12.862 18.149 1.00 92.00 935 ILE A O 1
ATOM 7377 N N . ASN A 1 936 ? 5.916 -13.153 18.585 1.00 94.44 936 ASN A N 1
ATOM 7378 C CA . ASN A 1 936 ? 6.135 -14.192 17.579 1.00 94.44 936 ASN A CA 1
ATOM 7379 C C . ASN A 1 936 ? 5.236 -15.421 17.797 1.00 94.44 936 ASN A C 1
ATOM 7381 O O . ASN A 1 936 ? 4.706 -15.967 16.828 1.00 94.44 936 ASN A O 1
ATOM 7385 N N . GLY A 1 937 ? 5.028 -15.837 19.052 1.00 94.31 937 GLY A N 1
ATOM 7386 C CA . GLY A 1 937 ? 4.120 -16.930 19.410 1.00 94.31 937 GLY A CA 1
ATOM 7387 C C . GLY A 1 937 ? 2.670 -16.662 18.994 1.00 94.31 937 GLY A C 1
ATOM 7388 O O . GLY A 1 937 ? 2.078 -17.472 18.280 1.00 94.31 937 GLY A O 1
ATOM 7389 N N . ILE A 1 938 ? 2.127 -15.496 19.361 1.00 94.44 938 ILE A N 1
ATOM 7390 C CA . ILE A 1 938 ? 0.756 -15.077 19.006 1.00 94.44 938 ILE A CA 1
ATOM 7391 C C . ILE A 1 938 ? 0.588 -15.008 17.478 1.00 94.44 938 ILE A C 1
ATOM 7393 O O . ILE A 1 938 ? -0.378 -15.536 16.920 1.00 94.44 938 ILE A O 1
ATOM 7397 N N . SER A 1 939 ? 1.553 -14.406 16.781 1.00 96.38 939 SER A N 1
ATOM 7398 C CA . SER A 1 939 ? 1.559 -14.310 15.317 1.00 96.38 939 SER A CA 1
ATOM 7399 C C . SER A 1 939 ? 1.592 -15.680 14.641 1.00 96.38 939 SER A C 1
ATOM 7401 O O . SER A 1 939 ? 0.839 -15.926 13.699 1.00 96.38 939 SER A O 1
ATOM 7403 N N . LEU A 1 940 ? 2.402 -16.612 15.148 1.00 96.06 940 LEU A N 1
ATOM 7404 C CA . LEU A 1 940 ? 2.472 -17.983 14.648 1.00 96.06 940 LEU A CA 1
ATOM 7405 C C . LEU A 1 940 ? 1.146 -18.745 14.841 1.00 96.06 940 LEU A C 1
ATOM 7407 O O . LEU A 1 940 ? 0.759 -19.531 13.971 1.00 96.06 940 LEU A O 1
ATOM 7411 N N . GLU A 1 941 ? 0.427 -18.522 15.942 1.00 96.00 941 GLU A N 1
ATOM 7412 C CA . GLU A 1 941 ? -0.908 -19.098 16.135 1.00 96.00 941 GLU A CA 1
ATOM 7413 C C . GLU A 1 941 ? -1.923 -18.542 15.131 1.00 96.00 941 GLU A C 1
ATOM 7415 O O . GLU A 1 941 ? -2.634 -19.330 14.497 1.00 96.00 941 GLU A O 1
ATOM 7420 N N . LYS A 1 942 ? -1.946 -17.219 14.916 1.00 96.19 942 LYS A N 1
ATOM 7421 C CA . LYS A 1 942 ? -2.787 -16.578 13.891 1.00 96.19 942 LYS A CA 1
ATOM 7422 C C . LYS A 1 942 ? -2.480 -17.102 12.482 1.00 96.19 942 LYS A C 1
ATOM 7424 O O . LYS A 1 942 ? -3.410 -17.489 11.773 1.00 96.19 942 LYS A O 1
ATOM 7429 N N . VAL A 1 943 ? -1.203 -17.206 12.090 1.00 96.75 943 VAL A N 1
ATOM 7430 C CA . VAL A 1 943 ? -0.802 -17.787 10.790 1.00 96.75 943 VAL A CA 1
ATOM 7431 C C . VAL A 1 943 ? -1.306 -19.225 10.653 1.00 96.75 943 VAL A C 1
ATOM 7433 O O . VAL A 1 943 ? -1.877 -19.577 9.623 1.00 96.75 943 VAL A O 1
ATOM 7436 N N . GLN A 1 944 ? -1.184 -20.056 11.693 1.00 95.38 944 GLN A N 1
ATOM 7437 C CA . GLN A 1 944 ? -1.718 -21.423 11.660 1.00 95.38 944 GLN A CA 1
ATOM 7438 C C . GLN A 1 944 ? -3.249 -21.463 11.562 1.00 95.38 944 GLN A C 1
ATOM 7440 O O . GLN A 1 944 ? -3.792 -22.350 10.906 1.00 95.38 944 GLN A O 1
ATOM 7445 N N . GLN A 1 945 ? -3.969 -20.535 12.198 1.00 95.50 945 GLN A N 1
ATOM 7446 C CA . GLN A 1 945 ? -5.423 -20.425 12.045 1.00 95.50 945 GLN A CA 1
ATOM 7447 C C . GLN A 1 945 ? -5.810 -20.016 10.616 1.00 95.50 945 GLN A C 1
ATOM 7449 O O . GLN A 1 945 ? -6.711 -20.628 10.042 1.00 95.50 945 GLN A O 1
ATOM 7454 N N . TYR A 1 946 ? -5.112 -19.043 10.023 1.00 96.31 946 TYR A N 1
ATOM 7455 C CA . TYR A 1 946 ? -5.307 -18.633 8.629 1.00 96.31 946 TYR A CA 1
ATOM 7456 C C . TYR A 1 946 ? -5.027 -19.791 7.662 1.00 96.31 946 TYR A C 1
ATOM 7458 O O . TYR A 1 946 ? -5.871 -20.128 6.835 1.00 96.31 946 TYR A O 1
ATOM 7466 N N . TYR A 1 947 ? -3.897 -20.479 7.838 1.00 95.00 947 TYR A N 1
ATOM 7467 C CA . TYR A 1 947 ? -3.518 -21.649 7.048 1.00 95.00 947 TYR A CA 1
ATOM 7468 C C . TYR A 1 947 ? -4.547 -22.792 7.138 1.00 95.00 947 TYR A C 1
ATOM 7470 O O . TYR A 1 947 ? -4.889 -23.386 6.118 1.00 95.00 947 TYR A O 1
ATOM 7478 N N . ARG A 1 948 ? -5.123 -23.065 8.321 1.00 93.75 948 ARG A N 1
ATOM 7479 C CA . ARG A 1 948 ? -6.224 -24.041 8.459 1.00 93.75 948 ARG A CA 1
ATOM 7480 C C . ARG A 1 948 ? -7.449 -23.644 7.630 1.00 93.75 948 ARG A C 1
ATOM 7482 O O . ARG A 1 948 ? -7.973 -24.494 6.919 1.00 93.75 948 ARG A O 1
ATOM 7489 N N . LYS A 1 949 ? -7.879 -22.375 7.678 1.00 93.00 949 LYS A N 1
ATOM 7490 C CA . LYS A 1 949 ? -9.008 -21.871 6.866 1.00 93.00 949 LYS A CA 1
ATOM 7491 C C . LYS A 1 949 ? -8.718 -21.994 5.365 1.00 93.00 949 LYS A C 1
ATOM 7493 O O . LYS A 1 949 ? -9.552 -22.494 4.619 1.00 93.00 949 LYS A O 1
ATOM 7498 N N . LEU A 1 950 ? -7.513 -21.607 4.946 1.00 90.00 950 LEU A N 1
ATOM 7499 C CA . LEU A 1 950 ? -7.024 -21.717 3.570 1.00 90.00 950 LEU A CA 1
ATOM 7500 C C . LEU A 1 950 ? -7.006 -23.178 3.083 1.00 90.00 950 LEU A C 1
ATOM 7502 O O . LEU A 1 950 ? -7.448 -23.467 1.972 1.00 90.00 950 LEU A O 1
ATOM 7506 N N . ARG A 1 951 ? -6.573 -24.122 3.928 1.00 88.88 951 ARG A N 1
ATOM 7507 C CA . ARG A 1 951 ? -6.629 -25.560 3.632 1.00 88.88 951 ARG A CA 1
ATOM 7508 C C . ARG A 1 951 ? -8.071 -26.052 3.475 1.00 88.88 951 ARG A C 1
ATOM 7510 O O . ARG A 1 951 ? -8.337 -26.804 2.541 1.00 88.88 951 ARG A O 1
ATOM 7517 N N . THR A 1 952 ? -8.996 -25.617 4.333 1.00 87.38 952 THR A N 1
ATOM 7518 C CA . THR A 1 952 ? -10.430 -25.926 4.192 1.00 87.38 952 THR A CA 1
ATOM 7519 C C . THR A 1 952 ? -10.987 -25.401 2.865 1.00 87.38 952 THR A C 1
ATOM 7521 O O . THR A 1 952 ? -11.571 -26.180 2.119 1.00 87.38 952 THR A O 1
ATOM 7524 N N . PHE A 1 953 ? -10.711 -24.142 2.507 1.00 86.56 953 PHE A N 1
ATOM 7525 C CA . PHE A 1 953 ? -11.119 -23.540 1.230 1.00 86.56 953 PHE A CA 1
ATOM 7526 C C . PHE A 1 953 ? -10.633 -24.341 0.008 1.00 86.56 953 PHE A C 1
ATOM 7528 O O . PHE A 1 953 ? -11.414 -24.634 -0.902 1.00 86.56 953 PHE A O 1
ATOM 7535 N N . TYR A 1 954 ? -9.359 -24.752 -0.012 1.00 82.00 954 TYR A N 1
ATOM 7536 C CA . TYR A 1 954 ? -8.829 -25.577 -1.102 1.00 82.00 954 TYR A CA 1
ATOM 7537 C C . TYR A 1 954 ? -9.474 -26.973 -1.159 1.00 82.00 954 TYR A C 1
ATOM 7539 O O . TYR A 1 954 ? -9.751 -27.468 -2.255 1.00 82.00 954 TYR A O 1
ATOM 7547 N N . LEU A 1 955 ? -9.769 -27.590 -0.008 1.00 80.44 955 LEU A N 1
ATOM 7548 C CA . LEU A 1 955 ? -10.451 -28.886 0.061 1.00 80.44 955 LEU A CA 1
ATOM 7549 C C . LEU A 1 955 ? -11.909 -28.799 -0.414 1.00 80.44 955 LEU A C 1
ATOM 7551 O O . LEU A 1 955 ? -12.304 -29.575 -1.284 1.00 80.44 955 LEU A O 1
ATOM 7555 N N . GLU A 1 956 ? -12.687 -27.833 0.073 1.00 80.44 956 GLU A N 1
ATOM 7556 C CA . GLU A 1 956 ? -14.068 -27.581 -0.368 1.00 80.44 956 GLU A CA 1
ATOM 7557 C C . GLU A 1 956 ? -14.139 -27.383 -1.885 1.00 80.44 956 GLU A C 1
ATOM 7559 O O . GLU A 1 956 ? -14.933 -28.030 -2.570 1.00 80.44 956 GLU A O 1
ATOM 7564 N N . ARG A 1 957 ? -13.232 -26.570 -2.440 1.00 73.44 957 ARG A N 1
ATOM 7565 C CA . ARG A 1 957 ? -13.164 -26.314 -3.882 1.00 73.44 957 ARG A CA 1
ATOM 7566 C C . ARG A 1 957 ? -12.726 -27.531 -4.706 1.00 73.44 957 ARG A C 1
ATOM 7568 O O . ARG A 1 957 ? -13.080 -27.623 -5.883 1.00 73.44 957 ARG A O 1
ATOM 7575 N N . SER A 1 958 ? -11.981 -28.465 -4.112 1.00 67.06 958 SER A N 1
ATOM 7576 C CA . SER A 1 958 ? -11.645 -29.750 -4.742 1.00 67.06 958 SER A CA 1
ATOM 7577 C C . SER A 1 958 ? -12.815 -30.748 -4.725 1.00 67.06 958 SER A C 1
ATOM 7579 O O . SER A 1 958 ? -12.952 -31.533 -5.663 1.00 67.06 958 SER A O 1
ATOM 7581 N N . ASN A 1 959 ? -13.697 -30.655 -3.723 1.00 63.12 959 ASN A N 1
ATOM 7582 C CA . ASN A 1 959 ? -14.864 -31.526 -3.535 1.00 63.12 959 ASN A CA 1
ATOM 7583 C C . ASN A 1 959 ? -16.107 -31.103 -4.344 1.00 63.12 959 ASN A C 1
ATOM 7585 O O . ASN A 1 959 ? -17.087 -31.846 -4.387 1.00 63.12 959 ASN A O 1
ATOM 7589 N N . LEU A 1 960 ? -16.090 -29.933 -4.994 1.00 59.12 960 LEU A N 1
ATOM 7590 C CA . LEU A 1 960 ? -17.158 -29.511 -5.907 1.00 59.12 960 LEU A CA 1
ATOM 7591 C C . LEU A 1 960 ? -17.298 -30.494 -7.087 1.00 59.12 960 LEU A C 1
ATOM 7593 O O . LEU A 1 960 ? -16.274 -30.897 -7.652 1.00 59.12 960 LEU A O 1
ATOM 7597 N N . PRO A 1 961 ? -18.534 -30.839 -7.513 1.00 47.03 961 PRO A N 1
ATOM 7598 C CA . PRO A 1 961 ? -18.789 -31.858 -8.528 1.00 47.03 961 PRO A CA 1
ATOM 7599 C C . PRO A 1 961 ? -18.229 -31.442 -9.894 1.00 47.03 961 PRO A C 1
ATOM 7601 O O . PRO A 1 961 ? -18.868 -30.761 -10.692 1.00 47.03 961 PRO A O 1
ATOM 7604 N N . THR A 1 962 ? -17.002 -31.884 -10.143 1.00 53.66 962 THR A N 1
ATOM 7605 C CA . THR A 1 962 ? -16.305 -31.868 -11.429 1.00 53.66 962 THR A CA 1
ATOM 7606 C C . THR A 1 962 ? -15.982 -33.326 -11.776 1.00 53.66 962 THR A C 1
ATOM 7608 O O . THR A 1 962 ? -15.932 -34.159 -10.870 1.00 53.66 962 THR A O 1
ATOM 7611 N N . ASP A 1 963 ? -15.753 -33.661 -13.052 1.00 53.69 963 ASP A N 1
ATOM 7612 C CA . ASP A 1 963 ? -15.407 -35.034 -13.463 1.00 53.69 963 ASP A CA 1
ATOM 7613 C C . ASP A 1 963 ? -14.302 -35.621 -12.570 1.00 53.69 963 ASP A C 1
ATOM 7615 O O . ASP A 1 963 ? -13.294 -34.951 -12.327 1.00 53.69 963 ASP A O 1
ATOM 7619 N N . SER A 1 964 ? -14.453 -36.870 -12.116 1.00 58.66 964 SER A N 1
ATOM 7620 C CA . SER A 1 964 ? -13.583 -37.503 -11.102 1.00 58.66 964 SER A CA 1
ATOM 7621 C C . SER A 1 964 ? -12.081 -37.384 -11.404 1.00 58.66 964 SER A C 1
ATOM 7623 O O . SER A 1 964 ? -11.275 -37.128 -10.508 1.00 58.66 964 SER A O 1
ATOM 7625 N N . ASN A 1 965 ? -11.711 -37.477 -12.683 1.00 60.25 965 ASN A N 1
ATOM 7626 C CA . ASN A 1 965 ? -10.338 -37.306 -13.161 1.00 60.25 965 ASN A CA 1
ATOM 7627 C C . ASN A 1 965 ? -9.800 -35.876 -12.947 1.00 60.25 965 ASN A C 1
ATOM 7629 O O . ASN A 1 965 ? -8.621 -35.697 -12.654 1.00 60.25 965 ASN A O 1
ATOM 7633 N N . THR A 1 966 ? -10.645 -34.847 -13.063 1.00 60.75 966 THR A N 1
ATOM 7634 C CA . THR A 1 966 ? -10.251 -33.446 -12.827 1.00 60.75 966 THR A CA 1
ATOM 7635 C C . THR A 1 966 ? -10.116 -33.118 -11.341 1.00 60.75 966 THR A C 1
ATOM 7637 O O . THR A 1 966 ? -9.241 -32.334 -10.977 1.00 60.75 966 THR A O 1
ATOM 7640 N N . THR A 1 967 ? -10.911 -33.749 -10.471 1.00 60.91 967 THR A N 1
ATOM 7641 C CA . THR A 1 967 ? -10.744 -33.642 -9.013 1.00 60.91 967 THR A CA 1
ATOM 7642 C C . THR A 1 967 ? -9.422 -34.259 -8.559 1.00 60.91 967 THR A C 1
ATOM 7644 O O . THR A 1 967 ? -8.685 -33.615 -7.815 1.00 60.91 967 THR A O 1
ATOM 7647 N N . ALA A 1 968 ? -9.055 -35.440 -9.073 1.00 61.09 968 ALA A N 1
ATOM 7648 C CA . ALA A 1 968 ? -7.768 -36.069 -8.765 1.00 61.09 968 ALA A CA 1
ATOM 7649 C C . ALA A 1 968 ? -6.565 -35.182 -9.151 1.00 61.09 968 ALA A C 1
ATOM 7651 O O . ALA A 1 968 ? -5.670 -34.977 -8.334 1.00 61.09 968 ALA A O 1
ATOM 7652 N N . VAL A 1 969 ? -6.578 -34.584 -10.351 1.00 69.94 969 VAL A N 1
ATOM 7653 C CA . VAL A 1 969 ? -5.510 -33.671 -10.811 1.00 69.94 969 VAL A CA 1
ATOM 7654 C C . VAL A 1 969 ? -5.426 -32.400 -9.955 1.00 69.94 969 VAL A C 1
ATOM 7656 O O . VAL A 1 969 ? -4.326 -31.973 -9.614 1.00 69.94 969 VAL A O 1
ATOM 7659 N N . LYS A 1 970 ? -6.564 -31.808 -9.561 1.00 68.12 970 LYS A N 1
ATOM 7660 C CA . LYS A 1 970 ? -6.581 -30.644 -8.653 1.00 68.12 970 LYS A CA 1
ATOM 7661 C C . LYS A 1 970 ? -5.965 -30.977 -7.290 1.00 68.12 970 LYS A C 1
ATOM 7663 O O . LYS A 1 970 ? -5.238 -30.154 -6.746 1.00 68.12 970 LYS A O 1
ATOM 7668 N N . ILE A 1 971 ? -6.256 -32.159 -6.742 1.00 70.62 971 ILE A N 1
ATOM 7669 C CA . ILE A 1 971 ? -5.718 -32.602 -5.448 1.00 70.62 971 ILE A CA 1
ATOM 7670 C C . ILE A 1 971 ? -4.201 -32.818 -5.542 1.00 70.62 971 ILE A C 1
ATOM 7672 O O . ILE A 1 971 ? -3.470 -32.283 -4.713 1.00 70.62 971 ILE A O 1
ATOM 7676 N N . ASP A 1 972 ? -3.720 -33.518 -6.573 1.00 69.31 972 ASP A N 1
ATOM 7677 C CA . ASP A 1 972 ? -2.286 -33.763 -6.796 1.00 69.31 972 ASP A CA 1
ATOM 7678 C C . ASP A 1 972 ? -1.482 -32.450 -6.903 1.00 69.31 972 ASP A C 1
ATOM 7680 O O . ASP A 1 972 ? -0.473 -32.263 -6.219 1.00 69.31 972 ASP A O 1
ATOM 7684 N N . GLN A 1 973 ? -2.009 -31.471 -7.649 1.00 74.44 973 GLN A N 1
ATOM 7685 C CA . GLN A 1 973 ? -1.426 -30.127 -7.766 1.00 74.44 973 GLN A CA 1
ATOM 7686 C C . GLN A 1 973 ? -1.410 -29.331 -6.448 1.00 74.44 973 GLN A C 1
ATOM 7688 O O . GLN A 1 973 ? -0.570 -28.447 -6.289 1.00 74.44 973 GLN A O 1
ATOM 7693 N N . LEU A 1 974 ? -2.308 -29.622 -5.499 1.00 76.94 974 LEU A N 1
ATOM 7694 C CA . LEU A 1 974 ? -2.395 -28.933 -4.204 1.00 76.94 974 LEU A CA 1
ATOM 7695 C C . LEU A 1 974 ? -1.542 -29.585 -3.103 1.00 76.94 974 LEU A C 1
ATOM 7697 O O . LEU A 1 974 ? -1.109 -28.886 -2.187 1.00 76.94 974 LEU A O 1
ATOM 7701 N N . ILE A 1 975 ? -1.255 -30.890 -3.189 1.00 82.31 975 ILE A N 1
ATOM 7702 C CA . ILE A 1 975 ? -0.469 -31.617 -2.173 1.00 82.31 975 ILE A CA 1
ATOM 7703 C C . ILE A 1 975 ? 0.941 -31.029 -2.022 1.00 82.31 975 ILE A C 1
ATOM 7705 O O . ILE A 1 975 ? 1.398 -30.813 -0.899 1.00 82.31 975 ILE A O 1
ATOM 7709 N N . ARG A 1 976 ? 1.635 -30.734 -3.129 1.00 84.06 976 ARG A N 1
ATOM 7710 C CA . ARG A 1 976 ? 3.010 -30.203 -3.083 1.00 84.06 976 ARG A CA 1
ATOM 7711 C C . ARG A 1 976 ? 3.101 -28.821 -2.392 1.00 84.06 976 ARG A C 1
ATOM 7713 O O . ARG A 1 976 ? 3.920 -28.712 -1.477 1.00 84.06 976 ARG A O 1
ATOM 7720 N N . PRO A 1 977 ? 2.267 -27.811 -2.728 1.00 85.81 977 PRO A N 1
ATOM 7721 C CA . PRO A 1 977 ? 2.170 -26.568 -1.955 1.00 85.81 977 PRO A CA 1
ATOM 7722 C C . PRO A 1 977 ? 1.860 -26.785 -0.466 1.00 85.81 977 PRO A C 1
ATOM 7724 O O . PRO A 1 977 ? 2.497 -26.174 0.391 1.00 85.81 977 PRO A O 1
ATOM 7727 N N . ILE A 1 978 ? 0.900 -27.664 -0.147 1.00 86.75 978 ILE A N 1
ATOM 7728 C CA . ILE A 1 978 ? 0.465 -27.935 1.234 1.00 86.75 978 ILE A CA 1
ATOM 7729 C C . ILE A 1 978 ? 1.610 -28.514 2.072 1.00 86.75 978 ILE A C 1
ATOM 7731 O O . ILE A 1 978 ? 1.898 -27.989 3.144 1.00 86.75 978 ILE A O 1
ATOM 7735 N N . ASN A 1 979 ? 2.330 -29.513 1.556 1.00 88.75 979 ASN A N 1
ATOM 7736 C CA . ASN A 1 979 ? 3.467 -30.115 2.256 1.00 88.75 979 ASN A CA 1
ATOM 7737 C C . ASN A 1 979 ? 4.588 -29.093 2.527 1.00 88.75 979 ASN A C 1
ATOM 7739 O O . ASN A 1 979 ? 5.177 -29.092 3.607 1.00 88.75 979 ASN A O 1
ATOM 7743 N N . ALA A 1 980 ? 4.862 -28.191 1.577 1.00 90.25 980 ALA A N 1
ATOM 7744 C CA . ALA A 1 980 ? 5.849 -27.125 1.759 1.00 90.25 980 ALA A CA 1
ATOM 7745 C C . ALA A 1 980 ? 5.414 -26.098 2.826 1.00 90.25 980 ALA A C 1
ATOM 7747 O O . ALA A 1 980 ? 6.241 -25.630 3.608 1.00 90.25 980 ALA A O 1
ATOM 7748 N N . MET A 1 981 ? 4.120 -25.766 2.897 1.00 90.69 981 MET A N 1
ATOM 7749 C CA . MET A 1 981 ? 3.570 -24.891 3.943 1.00 90.69 981 MET A CA 1
ATOM 7750 C C . MET A 1 981 ? 3.551 -25.557 5.326 1.00 90.69 981 MET A C 1
ATOM 7752 O O . MET A 1 981 ? 3.874 -24.893 6.313 1.00 90.69 981 MET A O 1
ATOM 7756 N N . ASP A 1 982 ? 3.229 -26.853 5.415 1.00 91.56 982 ASP A N 1
ATOM 7757 C CA . ASP A 1 982 ? 3.301 -27.631 6.661 1.00 91.56 982 ASP A CA 1
ATOM 7758 C C . ASP A 1 982 ? 4.736 -27.646 7.222 1.00 91.56 982 ASP A C 1
ATOM 7760 O O . ASP A 1 982 ? 4.939 -27.430 8.422 1.00 91.56 982 ASP A O 1
ATOM 7764 N N . GLU A 1 983 ? 5.737 -27.817 6.355 1.00 92.50 983 GLU A N 1
ATOM 7765 C CA . GLU A 1 983 ? 7.150 -27.835 6.740 1.00 92.50 983 GLU A CA 1
ATOM 7766 C C . GLU A 1 983 ? 7.668 -26.450 7.164 1.00 92.50 983 GLU A C 1
ATOM 7768 O O . GLU A 1 983 ? 8.330 -26.320 8.194 1.00 92.50 983 GLU A O 1
ATOM 7773 N N . LEU A 1 984 ? 7.280 -25.378 6.468 1.00 94.12 984 LEU A N 1
ATOM 7774 C CA . LEU A 1 984 ? 7.552 -24.008 6.924 1.00 94.12 984 LEU A CA 1
ATOM 7775 C C . LEU A 1 984 ? 6.877 -23.700 8.269 1.00 94.12 984 LEU A C 1
ATOM 7777 O O . LEU A 1 984 ? 7.482 -23.071 9.138 1.00 94.12 984 LEU A O 1
ATOM 7781 N N . CYS A 1 985 ? 5.654 -24.188 8.495 1.00 93.31 985 CYS A N 1
ATOM 7782 C CA . CYS A 1 985 ? 4.992 -24.086 9.797 1.00 93.31 985 CYS A CA 1
ATOM 7783 C C . CYS A 1 985 ? 5.745 -24.866 10.891 1.00 93.31 985 CYS A C 1
ATOM 7785 O O . CYS A 1 985 ? 5.776 -24.422 12.043 1.00 93.31 985 CYS A O 1
ATOM 7787 N N . ARG A 1 986 ? 6.363 -26.010 10.562 1.00 92.25 986 ARG A N 1
ATOM 7788 C CA . ARG A 1 986 ? 7.235 -26.776 11.471 1.00 92.25 986 ARG A CA 1
ATOM 7789 C C . ARG A 1 986 ? 8.518 -26.004 11.792 1.00 92.25 986 ARG A C 1
ATOM 7791 O O . ARG A 1 986 ? 8.873 -25.901 12.966 1.00 92.25 986 ARG A O 1
ATOM 7798 N N . LEU A 1 987 ? 9.172 -25.422 10.787 1.00 91.12 987 LEU A N 1
ATOM 7799 C CA . LEU A 1 987 ? 10.364 -24.587 10.956 1.00 91.12 987 LEU A CA 1
ATOM 7800 C C . LEU A 1 987 ? 10.072 -23.358 11.824 1.00 91.12 987 LEU A C 1
ATOM 7802 O O . LEU A 1 987 ? 10.768 -23.136 12.810 1.00 91.12 987 LEU A O 1
ATOM 7806 N N . MET A 1 988 ? 8.992 -22.622 11.546 1.00 92.00 988 MET A N 1
ATOM 7807 C CA . MET A 1 988 ? 8.558 -21.482 12.365 1.00 92.00 988 MET A CA 1
ATOM 7808 C C . MET A 1 988 ? 8.302 -21.872 13.826 1.00 92.00 988 MET A C 1
ATOM 7810 O O . MET A 1 988 ? 8.775 -21.196 14.737 1.00 92.00 988 MET A O 1
ATOM 7814 N N . LYS A 1 989 ? 7.619 -23.002 14.072 1.00 90.81 989 LYS A N 1
ATOM 7815 C CA . LYS A 1 989 ? 7.470 -23.564 15.428 1.00 90.81 989 LYS A CA 1
ATOM 7816 C C . LYS A 1 989 ? 8.817 -23.868 16.076 1.00 90.81 989 LYS A C 1
ATOM 7818 O O . LYS A 1 989 ? 8.938 -23.685 17.281 1.00 90.81 989 LYS A O 1
ATOM 7823 N N . SER A 1 990 ? 9.806 -24.330 15.312 1.00 87.75 990 SER A N 1
ATOM 7824 C CA . SER A 1 990 ? 11.149 -24.613 15.823 1.00 87.75 990 SER A CA 1
ATOM 7825 C C . SER A 1 990 ? 11.909 -23.336 16.184 1.00 87.75 990 SER A C 1
ATOM 7827 O O . SER A 1 990 ? 12.482 -23.287 17.263 1.00 87.75 990 SER A O 1
ATOM 7829 N N . PHE A 1 991 ? 11.890 -22.301 15.337 1.00 85.50 991 PHE A N 1
ATOM 7830 C CA . PHE A 1 991 ? 12.558 -21.020 15.619 1.00 85.50 991 PHE A CA 1
ATOM 7831 C C . PHE A 1 991 ? 11.946 -20.253 16.794 1.00 85.50 991 PHE A C 1
ATOM 7833 O O . PHE A 1 991 ? 12.633 -19.450 17.417 1.00 85.50 991 PHE A O 1
ATOM 7840 N N . ILE A 1 992 ? 10.661 -20.481 17.073 1.00 86.06 992 ILE A N 1
ATOM 7841 C CA . ILE A 1 992 ? 9.931 -19.811 18.149 1.00 86.06 992 ILE A CA 1
ATOM 7842 C C . ILE A 1 992 ? 9.987 -20.647 19.439 1.00 86.06 992 ILE A C 1
ATOM 7844 O O . ILE A 1 992 ? 10.291 -20.111 20.493 1.00 86.06 992 ILE A O 1
ATOM 7848 N N . ASN A 1 993 ? 9.760 -21.963 19.415 1.00 79.19 993 ASN A N 1
ATOM 7849 C CA . ASN A 1 993 ? 9.618 -22.749 20.654 1.00 79.19 993 ASN A CA 1
ATOM 7850 C C . ASN A 1 993 ? 10.936 -23.302 21.243 1.00 79.19 993 ASN A C 1
ATOM 7852 O O . ASN A 1 993 ? 10.892 -24.125 22.164 1.00 79.19 993 ASN A O 1
ATOM 7856 N N . THR A 1 994 ? 12.105 -22.881 20.751 1.00 65.31 994 THR A N 1
ATOM 7857 C CA . THR A 1 994 ? 13.413 -23.235 21.328 1.00 65.31 994 THR A CA 1
ATOM 7858 C C . THR A 1 994 ? 13.585 -22.654 22.730 1.00 65.31 994 THR A C 1
ATOM 7860 O O . THR A 1 994 ? 13.968 -21.499 22.902 1.00 65.31 994 THR A O 1
ATOM 7863 N N . LYS A 1 995 ? 13.343 -23.475 23.758 1.00 52.03 995 LYS A N 1
ATOM 7864 C CA . LYS A 1 995 ? 13.727 -23.151 25.140 1.00 52.03 995 LYS A CA 1
ATOM 7865 C C . LYS A 1 995 ? 15.258 -23.103 25.265 1.00 52.03 995 LYS A C 1
ATOM 7867 O O . LYS A 1 995 ? 15.916 -23.965 24.681 1.00 52.03 995 LYS A O 1
ATOM 7872 N N . PRO A 1 996 ? 15.832 -22.187 26.067 1.00 47.28 996 PRO A N 1
ATOM 7873 C CA . PRO A 1 996 ? 17.261 -22.196 26.355 1.00 47.28 996 PRO A CA 1
ATOM 7874 C C . PRO A 1 996 ? 17.626 -23.466 27.136 1.00 47.28 996 PRO A C 1
ATOM 7876 O O . PRO A 1 996 ? 17.203 -23.662 28.278 1.00 47.28 996 PRO A O 1
ATOM 7879 N N . THR A 1 997 ? 18.394 -24.354 26.507 1.00 36.22 997 THR A N 1
ATOM 7880 C CA . THR A 1 997 ? 18.872 -25.586 27.146 1.00 36.22 997 THR A CA 1
ATOM 7881 C C . THR A 1 997 ? 19.908 -25.241 28.214 1.00 36.22 997 THR A C 1
ATOM 7883 O O . THR A 1 997 ? 20.829 -24.467 27.958 1.00 36.22 997 THR A O 1
ATOM 7886 N N . GLN A 1 998 ? 19.788 -25.819 29.413 1.00 34.62 998 GLN A N 1
ATOM 7887 C CA . GLN A 1 998 ? 20.796 -25.628 30.458 1.00 34.62 998 GLN A CA 1
ATOM 7888 C C . GLN A 1 998 ? 22.163 -26.194 30.033 1.00 34.62 998 GLN A C 1
ATOM 7890 O O . GLN A 1 998 ? 22.257 -27.170 29.290 1.00 34.62 998 GLN A O 1
ATOM 7895 N N . SER A 1 999 ? 23.216 -25.546 30.530 1.00 41.03 999 SER A N 1
ATOM 7896 C CA . SER A 1 999 ? 24.635 -25.799 30.253 1.00 41.03 999 SER A CA 1
ATOM 7897 C C . SER A 1 999 ? 25.041 -27.278 30.204 1.00 41.03 999 SER A C 1
ATOM 7899 O O . SER A 1 999 ? 24.786 -28.018 31.154 1.00 41.03 999 SER A O 1
ATOM 7901 N N . GLY A 1 1000 ? 25.807 -27.672 29.180 1.00 37.34 1000 GLY A N 1
ATOM 7902 C CA . GLY A 1 1000 ? 26.564 -28.930 29.220 1.00 37.34 1000 GLY A CA 1
ATOM 7903 C C . GLY A 1 1000 ? 27.166 -29.387 27.892 1.00 37.34 1000 GLY A C 1
ATOM 7904 O O . GLY A 1 1000 ? 28.311 -29.827 27.873 1.00 37.34 1000 GLY A O 1
ATOM 7905 N N . TYR A 1 1001 ? 26.432 -29.252 26.783 1.00 31.16 1001 TYR A N 1
ATOM 7906 C CA . TYR A 1 1001 ? 26.870 -29.735 25.469 1.00 31.16 1001 TYR A CA 1
ATOM 7907 C C . TYR A 1 1001 ? 26.680 -28.677 24.381 1.00 31.16 1001 TYR A C 1
ATOM 7909 O O . TYR A 1 1001 ? 25.610 -28.091 24.228 1.00 31.16 1001 TYR A O 1
ATOM 7917 N N . SER A 1 1002 ? 27.752 -28.421 23.633 1.00 36.69 1002 SER A N 1
ATOM 7918 C CA . SER A 1 1002 ? 27.869 -27.338 22.657 1.00 36.69 1002 SER A CA 1
ATOM 7919 C C . SER A 1 1002 ? 27.202 -27.676 21.319 1.00 36.69 1002 SER A C 1
ATOM 7921 O O . SER A 1 1002 ? 27.880 -27.899 20.316 1.00 36.69 1002 SER A O 1
ATOM 7923 N N . SER A 1 1003 ? 25.869 -27.696 21.291 1.00 30.88 1003 SER A N 1
ATOM 7924 C CA . SER A 1 1003 ? 25.095 -27.731 20.047 1.00 30.88 1003 SER A CA 1
ATOM 7925 C C . SER A 1 1003 ? 23.856 -26.834 20.125 1.00 30.88 1003 SER A C 1
ATOM 7927 O O . SER A 1 1003 ? 22.925 -27.111 20.877 1.00 30.88 1003 SER A O 1
ATOM 7929 N N . SER A 1 1004 ? 23.859 -25.798 19.280 1.00 36.56 1004 SER A N 1
ATOM 7930 C CA . SER A 1 1004 ? 22.732 -24.941 18.876 1.00 36.56 1004 SER A CA 1
ATOM 7931 C C . SER A 1 1004 ? 22.031 -24.048 19.921 1.00 36.56 1004 SER A C 1
ATOM 7933 O O . SER A 1 1004 ? 20.903 -24.325 20.314 1.00 36.56 1004 SER A O 1
ATOM 7935 N N . ASN A 1 1005 ? 22.574 -22.839 20.123 1.00 41.88 1005 ASN A N 1
ATOM 7936 C CA . ASN A 1 1005 ? 21.766 -21.602 20.204 1.00 41.88 1005 ASN A CA 1
ATOM 7937 C C . ASN A 1 1005 ? 21.330 -21.149 18.779 1.00 41.88 1005 ASN A C 1
ATOM 7939 O O . ASN A 1 1005 ? 21.404 -19.977 18.429 1.00 41.88 1005 ASN A O 1
ATOM 7943 N N . ALA A 1 1006 ? 20.978 -22.083 17.885 1.00 46.16 1006 ALA A N 1
ATOM 7944 C CA . ALA A 1 1006 ? 21.042 -21.870 16.428 1.00 46.16 1006 ALA A CA 1
ATOM 7945 C C . ALA A 1 1006 ? 19.850 -21.111 15.802 1.00 46.16 1006 ALA A C 1
ATOM 7947 O O . ALA A 1 1006 ? 19.747 -21.021 14.579 1.00 46.16 1006 ALA A O 1
ATOM 7948 N N . SER A 1 1007 ? 18.959 -20.532 16.605 1.00 53.75 1007 SER A N 1
ATOM 7949 C CA . SER A 1 1007 ? 17.868 -19.662 16.147 1.00 53.75 1007 SER A CA 1
ATOM 7950 C C . SER A 1 1007 ? 18.347 -18.210 15.976 1.00 53.75 1007 SER A C 1
ATOM 7952 O O . SER A 1 1007 ? 17.911 -17.300 16.692 1.00 53.75 1007 SER A O 1
ATOM 7954 N N . GLY A 1 1008 ? 19.273 -18.006 15.030 1.00 65.50 1008 GLY A N 1
ATOM 7955 C CA . GLY A 1 1008 ? 19.757 -16.683 14.612 1.00 65.50 1008 GLY A CA 1
ATOM 7956 C C . GLY A 1 1008 ? 18.686 -15.866 13.870 1.00 65.50 1008 GLY A C 1
ATOM 7957 O O . GLY A 1 1008 ? 17.485 -16.055 14.069 1.00 65.50 1008 GLY A O 1
ATOM 7958 N N . ALA A 1 1009 ? 19.089 -14.981 12.953 1.00 73.62 1009 ALA A N 1
ATOM 7959 C CA . ALA A 1 1009 ? 18.146 -14.168 12.166 1.00 73.62 1009 ALA A CA 1
ATOM 7960 C C . ALA A 1 1009 ? 17.246 -14.979 11.193 1.00 73.62 1009 ALA A C 1
ATOM 7962 O O . ALA A 1 1009 ? 16.350 -14.414 10.570 1.00 73.62 1009 ALA A O 1
ATOM 7963 N N . GLY A 1 1010 ? 17.436 -16.304 11.095 1.00 83.94 1010 GLY A N 1
ATOM 7964 C CA . GLY A 1 1010 ? 16.722 -17.212 10.185 1.00 83.94 1010 GLY A CA 1
ATOM 7965 C C . GLY A 1 1010 ? 15.195 -17.264 10.338 1.00 83.94 1010 GLY A C 1
ATOM 7966 O O . GLY A 1 1010 ? 14.518 -17.691 9.407 1.00 83.94 1010 GLY A O 1
ATOM 7967 N N . LEU A 1 1011 ? 14.632 -16.761 11.445 1.00 89.62 1011 LEU A N 1
ATOM 7968 C CA . LEU A 1 1011 ? 13.182 -16.560 11.582 1.00 89.62 1011 LEU A CA 1
ATOM 7969 C C . LEU A 1 1011 ? 12.619 -15.658 10.465 1.00 89.62 1011 LEU A C 1
ATOM 7971 O O . LEU A 1 1011 ? 11.528 -15.904 9.957 1.00 89.62 1011 LEU A O 1
ATOM 7975 N N . LEU A 1 1012 ? 13.364 -14.620 10.074 1.00 91.44 1012 LEU A N 1
ATOM 7976 C CA . LEU A 1 1012 ? 12.919 -13.598 9.124 1.00 91.44 1012 LEU A CA 1
ATOM 7977 C C . LEU A 1 1012 ? 12.676 -14.160 7.707 1.00 91.44 1012 LEU A C 1
ATOM 7979 O O . LEU A 1 1012 ? 11.527 -14.093 7.271 1.00 91.44 1012 LEU A O 1
ATOM 7983 N N . PRO A 1 1013 ? 13.647 -14.784 7.005 1.00 93.06 1013 PRO A N 1
ATOM 7984 C CA . PRO A 1 1013 ? 13.402 -15.338 5.667 1.00 93.06 1013 PRO A CA 1
ATOM 7985 C C . PRO A 1 1013 ? 12.371 -16.480 5.658 1.00 93.06 1013 PRO A C 1
ATOM 7987 O O . PRO A 1 1013 ? 11.634 -16.631 4.688 1.00 93.06 1013 PRO A O 1
ATOM 7990 N N . ILE A 1 1014 ? 12.265 -17.263 6.739 1.00 94.19 1014 ILE A N 1
ATOM 7991 C CA . ILE A 1 1014 ? 11.292 -18.364 6.834 1.00 94.19 1014 ILE A CA 1
ATOM 7992 C C . ILE A 1 1014 ? 9.868 -17.837 7.076 1.00 94.19 1014 ILE A C 1
ATOM 7994 O O . ILE A 1 1014 ? 8.922 -18.322 6.454 1.00 94.19 1014 ILE A O 1
ATOM 7998 N N . SER A 1 1015 ? 9.702 -16.815 7.927 1.00 95.38 1015 SER A N 1
ATOM 7999 C CA . SER A 1 1015 ? 8.409 -16.138 8.122 1.00 95.38 1015 SER A CA 1
ATOM 8000 C C . SER A 1 1015 ? 7.923 -15.461 6.843 1.00 95.38 1015 SER A C 1
ATOM 8002 O O . SER A 1 1015 ? 6.746 -15.571 6.498 1.00 95.38 1015 SER A O 1
ATOM 8004 N N . SER A 1 1016 ? 8.831 -14.812 6.113 1.00 95.38 1016 SER A N 1
ATOM 8005 C CA . SER A 1 1016 ? 8.507 -14.106 4.879 1.00 95.38 1016 SER A CA 1
ATOM 8006 C C . SER A 1 1016 ? 8.126 -15.095 3.767 1.00 95.38 1016 SER A C 1
ATOM 8008 O O . SER A 1 1016 ? 7.077 -14.933 3.146 1.00 95.38 1016 SER A O 1
ATOM 8010 N N . GLU A 1 1017 ? 8.862 -16.207 3.623 1.00 96.25 1017 GLU A N 1
ATOM 8011 C CA . GLU A 1 1017 ? 8.536 -17.305 2.703 1.00 96.25 1017 GLU A CA 1
ATOM 8012 C C . GLU A 1 1017 ? 7.184 -17.975 3.009 1.00 96.25 1017 GLU A C 1
ATOM 8014 O O . GLU A 1 1017 ? 6.405 -18.243 2.087 1.00 96.25 1017 GLU A O 1
ATOM 8019 N N . LEU A 1 1018 ? 6.883 -18.238 4.286 1.00 96.56 1018 LEU A N 1
ATOM 8020 C CA . LEU A 1 1018 ? 5.593 -18.797 4.701 1.00 96.56 1018 LEU A CA 1
ATOM 8021 C C . LEU A 1 1018 ? 4.442 -17.853 4.344 1.00 96.56 1018 LEU A C 1
ATOM 8023 O O . LEU A 1 1018 ? 3.463 -18.274 3.728 1.00 96.56 1018 LEU A O 1
ATOM 8027 N N . CYS A 1 1019 ? 4.574 -16.574 4.685 1.00 97.00 1019 CYS A N 1
ATOM 8028 C CA . CYS A 1 1019 ? 3.563 -15.567 4.389 1.00 97.00 1019 CYS A CA 1
ATOM 8029 C C . CYS A 1 1019 ? 3.417 -15.318 2.876 1.00 97.00 1019 CYS A C 1
ATOM 8031 O O . CYS A 1 1019 ? 2.290 -15.172 2.403 1.00 97.00 1019 CYS A O 1
ATOM 8033 N N . TYR A 1 1020 ? 4.507 -15.369 2.101 1.00 96.56 1020 TYR A N 1
ATOM 8034 C CA . TYR A 1 1020 ? 4.480 -15.323 0.635 1.00 96.56 1020 TYR A CA 1
ATOM 8035 C C . TYR A 1 1020 ? 3.639 -16.469 0.056 1.00 96.56 1020 TYR A C 1
ATOM 8037 O O . TYR A 1 1020 ? 2.670 -16.215 -0.658 1.00 96.56 1020 TYR A O 1
ATOM 8045 N N . ARG A 1 1021 ? 3.936 -17.730 0.419 1.00 95.06 1021 ARG A N 1
ATOM 8046 C CA . ARG A 1 1021 ? 3.178 -18.903 -0.065 1.00 95.06 1021 ARG A CA 1
ATOM 8047 C C . ARG A 1 1021 ? 1.699 -18.859 0.347 1.00 95.06 1021 ARG A C 1
ATOM 8049 O O . ARG A 1 1021 ? 0.837 -19.215 -0.451 1.00 95.06 1021 ARG A O 1
ATOM 8056 N N . LEU A 1 1022 ? 1.380 -18.340 1.536 1.00 95.31 1022 LEU A N 1
ATOM 8057 C CA . LEU A 1 1022 ? -0.006 -18.123 1.983 1.00 95.31 1022 LEU A CA 1
ATOM 8058 C C . LEU A 1 1022 ? -0.747 -17.003 1.223 1.00 95.31 1022 LEU A C 1
ATOM 8060 O O . LEU A 1 1022 ? -1.967 -16.893 1.350 1.00 95.31 1022 LEU A O 1
ATOM 8064 N N . GLY A 1 1023 ? -0.047 -16.185 0.431 1.00 95.62 1023 GLY A N 1
ATOM 8065 C CA . GLY A 1 1023 ? -0.629 -15.053 -0.291 1.00 95.62 1023 GLY A CA 1
ATOM 8066 C C . GLY A 1 1023 ? -0.837 -13.807 0.577 1.00 95.62 1023 GLY A C 1
ATOM 8067 O O . GLY A 1 1023 ? -1.777 -13.048 0.340 1.00 95.62 1023 GLY A O 1
ATOM 8068 N N . ALA A 1 1024 ? -0.011 -13.607 1.605 1.00 97.69 1024 ALA A N 1
ATOM 8069 C CA . ALA A 1 1024 ? -0.068 -12.423 2.458 1.00 97.69 1024 ALA A CA 1
ATOM 8070 C C . ALA A 1 1024 ? 0.403 -11.152 1.731 1.00 97.69 1024 ALA A C 1
ATOM 8072 O O . ALA A 1 1024 ? 1.181 -11.210 0.779 1.00 97.69 1024 ALA A O 1
ATOM 8073 N N . CYS A 1 1025 ? -0.026 -10.001 2.240 1.00 98.12 1025 CYS A N 1
ATOM 8074 C CA . CYS A 1 1025 ? 0.552 -8.694 1.941 1.00 98.12 1025 CYS A CA 1
ATOM 8075 C C . CYS A 1 1025 ? 1.742 -8.436 2.876 1.00 98.12 1025 CYS A C 1
ATOM 8077 O O . CYS A 1 1025 ? 1.620 -8.623 4.088 1.00 98.12 1025 CYS A O 1
ATOM 8079 N N . GLN A 1 1026 ? 2.893 -8.043 2.325 1.00 97.62 1026 GLN A N 1
ATOM 8080 C CA . GLN A 1 1026 ? 4.173 -8.013 3.045 1.00 97.62 1026 GLN A CA 1
ATOM 8081 C C . GLN A 1 1026 ? 4.610 -6.583 3.390 1.00 97.62 1026 GLN A C 1
ATOM 8083 O O . GLN A 1 1026 ? 4.696 -5.723 2.511 1.00 97.62 1026 GLN A O 1
ATOM 8088 N N . ILE A 1 1027 ? 4.892 -6.336 4.674 1.00 98.12 1027 ILE A N 1
ATOM 8089 C CA . ILE A 1 1027 ? 5.285 -5.025 5.206 1.00 98.12 1027 ILE A CA 1
ATOM 8090 C C . ILE A 1 1027 ? 6.517 -5.188 6.105 1.00 98.12 1027 ILE A C 1
ATOM 8092 O O . ILE A 1 1027 ? 6.439 -5.784 7.177 1.00 98.12 1027 ILE A O 1
ATOM 8096 N N . THR A 1 1028 ? 7.650 -4.622 5.703 1.00 97.00 1028 THR A N 1
ATOM 8097 C CA . THR A 1 1028 ? 8.926 -4.687 6.430 1.00 97.00 1028 THR A CA 1
ATOM 8098 C C . THR A 1 1028 ? 9.208 -3.369 7.149 1.00 97.00 1028 THR A C 1
ATOM 8100 O O . THR A 1 1028 ? 9.210 -2.301 6.532 1.00 97.00 1028 THR A O 1
ATOM 8103 N N . MET A 1 1029 ? 9.499 -3.433 8.450 1.00 95.88 1029 MET A N 1
ATOM 8104 C CA . MET A 1 1029 ? 9.763 -2.263 9.290 1.00 95.88 1029 MET A CA 1
ATOM 8105 C C . MET A 1 1029 ? 11.051 -2.365 10.119 1.00 95.88 1029 MET A C 1
ATOM 8107 O O . MET A 1 1029 ? 11.442 -3.429 10.596 1.00 95.88 1029 MET A O 1
ATOM 8111 N N . CYS A 1 1030 ? 11.689 -1.220 10.343 1.00 93.12 1030 CYS A N 1
ATOM 8112 C CA . CYS A 1 1030 ? 12.773 -1.018 11.313 1.00 93.12 1030 CYS A CA 1
ATOM 8113 C C . CYS A 1 1030 ? 12.652 0.395 11.918 1.00 93.12 1030 CYS A C 1
ATOM 8115 O O . CYS A 1 1030 ? 11.740 1.125 11.543 1.00 93.12 1030 CYS A O 1
ATOM 8117 N N . GLY A 1 1031 ? 13.548 0.834 12.810 1.00 90.31 1031 GLY A N 1
ATOM 8118 C CA . GLY A 1 1031 ? 13.420 2.150 13.469 1.00 90.31 1031 GLY A CA 1
ATOM 8119 C C . GLY A 1 1031 ? 13.433 3.374 12.530 1.00 90.31 1031 GLY A C 1
ATOM 8120 O O . GLY A 1 1031 ? 13.032 4.463 12.932 1.00 90.31 1031 GLY A O 1
ATOM 8121 N N . THR A 1 1032 ? 13.877 3.207 11.278 1.00 88.25 1032 THR A N 1
ATOM 8122 C CA . THR A 1 1032 ? 14.099 4.286 10.288 1.00 88.25 1032 THR A CA 1
ATOM 8123 C C . THR A 1 1032 ? 13.433 4.038 8.929 1.00 88.25 1032 THR A C 1
ATOM 8125 O O . THR A 1 1032 ? 13.301 4.960 8.125 1.00 88.25 1032 THR A O 1
ATOM 8128 N N . GLY A 1 1033 ? 13.057 2.792 8.628 1.00 87.81 1033 GLY A N 1
ATOM 8129 C CA . GLY A 1 1033 ? 12.614 2.350 7.303 1.00 87.81 1033 GLY A CA 1
ATOM 8130 C C . GLY A 1 1033 ? 13.720 2.216 6.246 1.00 87.81 1033 GLY A C 1
ATOM 8131 O O . GLY A 1 1033 ? 13.393 1.959 5.092 1.00 87.81 1033 GLY A O 1
ATOM 8132 N N . MET A 1 1034 ? 15.004 2.388 6.598 1.00 88.56 1034 MET A N 1
ATOM 8133 C CA . MET A 1 1034 ? 16.109 2.448 5.624 1.00 88.56 1034 MET A CA 1
ATOM 8134 C C . MET A 1 1034 ? 16.976 1.181 5.567 1.00 88.56 1034 MET A C 1
ATOM 8136 O O . MET A 1 1034 ? 16.659 0.263 4.809 1.00 88.56 1034 MET A O 1
ATOM 8140 N N . GLN A 1 1035 ? 18.091 1.119 6.307 1.00 88.19 1035 GLN A N 1
ATOM 8141 C CA . GLN A 1 1035 ? 19.182 0.177 6.009 1.00 88.19 1035 GLN A CA 1
ATOM 8142 C C . GLN A 1 1035 ? 18.789 -1.277 6.302 1.00 88.19 1035 GLN A C 1
ATOM 8144 O O . GLN A 1 1035 ? 18.903 -2.156 5.445 1.00 88.19 1035 GLN A O 1
ATOM 8149 N N . ARG A 1 1036 ? 18.228 -1.525 7.493 1.00 91.81 1036 ARG A N 1
ATOM 8150 C CA . ARG A 1 1036 ? 17.699 -2.846 7.878 1.00 91.81 1036 ARG A CA 1
ATOM 8151 C C . ARG A 1 1036 ? 16.540 -3.289 6.981 1.00 91.81 1036 ARG A C 1
ATOM 8153 O O . ARG A 1 1036 ? 16.523 -4.439 6.552 1.00 91.81 1036 ARG A O 1
ATOM 8160 N N . SER A 1 1037 ? 15.617 -2.392 6.628 1.00 92.88 1037 SER A N 1
ATOM 8161 C CA . SER A 1 1037 ? 14.532 -2.726 5.694 1.00 92.88 1037 SER A CA 1
ATOM 8162 C C . SER A 1 1037 ? 15.074 -3.119 4.316 1.00 92.88 1037 SER A C 1
ATOM 8164 O O . SER A 1 1037 ? 14.692 -4.154 3.780 1.00 92.88 1037 SER A O 1
ATOM 8166 N N . THR A 1 1038 ? 16.034 -2.357 3.783 1.00 92.75 1038 THR A N 1
ATOM 8167 C CA . THR A 1 1038 ? 16.705 -2.642 2.502 1.00 92.75 1038 THR A CA 1
ATOM 8168 C C . THR A 1 1038 ? 17.392 -4.012 2.511 1.00 92.75 1038 THR A C 1
ATOM 8170 O O . THR A 1 1038 ? 17.292 -4.754 1.532 1.00 92.75 1038 THR A O 1
ATOM 8173 N N . LEU A 1 1039 ? 18.036 -4.387 3.623 1.00 91.88 1039 LEU A N 1
ATOM 8174 C CA . LEU A 1 1039 ? 18.603 -5.724 3.821 1.00 91.88 1039 LEU A CA 1
ATOM 8175 C C . LEU A 1 1039 ? 17.555 -6.833 3.674 1.00 91.88 1039 LEU A C 1
ATOM 8177 O O . LEU A 1 1039 ? 17.756 -7.736 2.867 1.00 91.88 1039 LEU A O 1
ATOM 8181 N N . SER A 1 1040 ? 16.440 -6.760 4.408 1.00 93.94 1040 SER A N 1
ATOM 8182 C CA . SER A 1 1040 ? 15.432 -7.830 4.351 1.00 93.94 1040 SER A CA 1
ATOM 8183 C C . SER A 1 1040 ? 14.723 -7.883 2.992 1.00 93.94 1040 SER A C 1
ATOM 8185 O O . SER A 1 1040 ? 14.619 -8.955 2.402 1.00 93.94 1040 SER A O 1
ATOM 8187 N N . VAL A 1 1041 ? 14.321 -6.737 2.423 1.00 95.56 1041 VAL A N 1
ATOM 8188 C CA . VAL A 1 1041 ? 13.592 -6.732 1.140 1.00 95.56 1041 VAL A CA 1
ATOM 8189 C C . VAL A 1 1041 ? 14.472 -7.186 -0.030 1.00 95.56 1041 VAL A C 1
ATOM 8191 O O . VAL A 1 1041 ? 13.986 -7.914 -0.892 1.00 95.56 1041 VAL A O 1
ATOM 8194 N N . SER A 1 1042 ? 15.766 -6.841 -0.053 1.00 95.38 1042 SER A N 1
ATOM 8195 C CA . SER A 1 1042 ? 16.684 -7.357 -1.086 1.00 95.38 1042 SER A CA 1
ATOM 8196 C C . SER A 1 1042 ? 16.875 -8.878 -0.997 1.00 95.38 1042 SER A C 1
ATOM 8198 O O . SER A 1 1042 ? 16.861 -9.554 -2.027 1.00 95.38 1042 SER A O 1
ATOM 8200 N N . LEU A 1 1043 ? 16.977 -9.431 0.219 1.00 95.19 1043 LEU A N 1
ATOM 8201 C CA . LEU A 1 1043 ? 17.041 -10.878 0.444 1.00 95.19 1043 LEU A CA 1
ATOM 8202 C C . LEU A 1 1043 ? 15.736 -11.574 0.028 1.00 95.19 1043 LEU A C 1
ATOM 8204 O O . LEU A 1 1043 ? 15.772 -12.612 -0.631 1.00 95.19 1043 LEU A O 1
ATOM 8208 N N . GLU A 1 1044 ? 14.585 -11.000 0.379 1.00 96.19 1044 GLU A N 1
ATOM 8209 C CA . GLU A 1 1044 ? 13.276 -11.551 0.036 1.00 96.19 1044 GLU A CA 1
ATOM 8210 C C . GLU A 1 1044 ? 13.007 -11.525 -1.476 1.00 96.19 1044 GLU A C 1
ATOM 8212 O O . GLU A 1 1044 ? 12.597 -12.542 -2.037 1.00 96.19 1044 GLU A O 1
ATOM 8217 N N . GLN A 1 1045 ? 13.305 -10.419 -2.163 1.00 97.12 1045 GLN A N 1
ATOM 8218 C CA . GLN A 1 1045 ? 13.191 -10.323 -3.623 1.00 97.12 1045 GLN A CA 1
ATOM 8219 C C . GLN A 1 1045 ? 14.068 -11.370 -4.324 1.00 97.12 1045 GLN A C 1
ATOM 8221 O O . GLN A 1 1045 ? 13.574 -12.112 -5.176 1.00 97.12 1045 GLN A O 1
ATOM 8226 N N . ALA A 1 1046 ? 15.338 -11.506 -3.925 1.00 96.62 1046 ALA A N 1
ATOM 8227 C CA . ALA A 1 1046 ? 16.234 -12.526 -4.470 1.00 96.62 1046 ALA A CA 1
ATOM 8228 C C . ALA A 1 1046 ? 15.739 -13.959 -4.184 1.00 96.62 1046 ALA A C 1
ATOM 8230 O O . ALA A 1 1046 ? 15.799 -14.822 -5.064 1.00 96.62 1046 ALA A O 1
ATOM 8231 N N . ALA A 1 1047 ? 15.180 -14.212 -2.996 1.00 95.75 1047 ALA A N 1
ATOM 8232 C CA . ALA A 1 1047 ? 14.579 -15.499 -2.650 1.00 95.75 1047 ALA A CA 1
ATOM 8233 C C . ALA A 1 1047 ? 13.310 -15.797 -3.471 1.00 95.75 1047 ALA A C 1
ATOM 8235 O O . ALA A 1 1047 ? 13.123 -16.930 -3.917 1.00 95.75 1047 ALA A O 1
ATOM 8236 N N . ILE A 1 1048 ? 12.453 -14.802 -3.731 1.00 96.38 1048 ILE A N 1
ATOM 8237 C CA . ILE A 1 1048 ? 11.287 -14.936 -4.621 1.00 96.38 1048 ILE A CA 1
ATOM 8238 C C . ILE A 1 1048 ? 11.738 -15.211 -6.063 1.00 96.38 1048 ILE A C 1
ATOM 8240 O O . ILE A 1 1048 ? 11.169 -16.090 -6.712 1.00 96.38 1048 ILE A O 1
ATOM 8244 N N . LEU A 1 1049 ? 12.784 -14.536 -6.556 1.00 95.81 1049 LEU A N 1
ATOM 8245 C CA . LEU A 1 1049 ? 13.373 -14.811 -7.872 1.00 95.81 1049 LEU A CA 1
ATOM 8246 C C . LEU A 1 1049 ? 13.910 -16.242 -7.983 1.00 95.81 1049 LEU A C 1
ATOM 8248 O O . LEU A 1 1049 ? 13.613 -16.921 -8.965 1.00 95.81 1049 LEU A O 1
ATOM 8252 N N . ALA A 1 1050 ? 14.647 -16.727 -6.982 1.00 93.75 1050 ALA A N 1
ATOM 8253 C CA . ALA A 1 1050 ? 15.170 -18.094 -6.971 1.00 93.75 1050 ALA A CA 1
ATOM 8254 C C . ALA A 1 1050 ? 14.046 -19.142 -6.898 1.00 93.75 1050 ALA A C 1
ATOM 8256 O O . ALA A 1 1050 ? 14.038 -20.098 -7.672 1.00 93.75 1050 ALA A O 1
ATOM 8257 N N . ARG A 1 1051 ? 13.063 -18.935 -6.011 1.00 91.88 1051 ARG A N 1
ATOM 8258 C CA . ARG A 1 1051 ? 11.974 -19.885 -5.732 1.00 91.88 1051 ARG A CA 1
ATOM 8259 C C . ARG A 1 1051 ? 10.900 -19.930 -6.821 1.00 91.88 1051 ARG A C 1
ATOM 8261 O O . ARG A 1 1051 ? 10.455 -21.010 -7.187 1.00 91.88 1051 ARG A O 1
ATOM 8268 N N . SER A 1 1052 ? 10.450 -18.768 -7.302 1.00 91.25 1052 SER A N 1
ATOM 8269 C CA . SER A 1 1052 ? 9.261 -18.648 -8.169 1.00 91.25 1052 SER A CA 1
ATOM 8270 C C . SER A 1 1052 ? 9.576 -18.344 -9.633 1.00 91.25 1052 SER A C 1
ATOM 8272 O O . SER A 1 1052 ? 8.729 -18.598 -10.483 1.00 91.25 1052 SER A O 1
ATOM 8274 N N . HIS A 1 1053 ? 10.762 -17.802 -9.935 1.00 92.31 1053 HIS A N 1
ATOM 8275 C CA . HIS A 1 1053 ? 11.142 -17.374 -11.295 1.00 92.31 1053 HIS A CA 1
ATOM 8276 C C . HIS A 1 1053 ? 12.413 -18.061 -11.814 1.00 92.31 1053 HIS A C 1
ATOM 8278 O O . HIS A 1 1053 ? 12.880 -17.783 -12.918 1.00 92.31 1053 HIS A O 1
ATOM 8284 N N . GLY A 1 1054 ? 12.956 -18.999 -11.034 1.00 91.06 1054 GLY A N 1
ATOM 8285 C CA . GLY A 1 1054 ? 14.076 -19.842 -11.426 1.00 91.06 1054 GLY A CA 1
ATOM 8286 C C . GLY A 1 1054 ? 15.396 -19.094 -11.598 1.00 91.06 1054 GLY A C 1
ATOM 8287 O O . GLY A 1 1054 ? 16.187 -19.493 -12.447 1.00 91.06 1054 GLY A O 1
ATOM 8288 N N . LEU A 1 1055 ? 15.659 -18.024 -10.839 1.00 93.44 1055 LEU A N 1
ATOM 8289 C CA . LEU A 1 1055 ? 17.020 -17.482 -10.724 1.00 93.44 1055 LEU A CA 1
ATOM 8290 C C . LEU A 1 1055 ? 17.971 -18.596 -10.257 1.00 93.44 1055 LEU A C 1
ATOM 8292 O O . LEU A 1 1055 ? 17.677 -19.312 -9.299 1.00 93.44 1055 LEU A O 1
ATOM 8296 N N . LEU A 1 1056 ? 19.108 -18.742 -10.941 1.00 91.44 1056 LEU A N 1
ATOM 8297 C CA . LEU A 1 1056 ? 20.089 -19.786 -10.643 1.00 91.44 1056 LEU A CA 1
ATOM 8298 C C . LEU A 1 1056 ? 20.563 -19.689 -9.177 1.00 91.44 1056 LEU A C 1
ATOM 8300 O O . LEU A 1 1056 ? 20.946 -18.595 -8.758 1.00 91.44 1056 LEU A O 1
ATOM 8304 N N . PRO A 1 1057 ? 20.630 -20.799 -8.409 1.00 89.69 1057 PRO A N 1
ATOM 8305 C CA . PRO A 1 1057 ? 21.012 -20.766 -6.992 1.00 89.69 1057 PRO A CA 1
ATOM 8306 C C . PRO A 1 1057 ? 22.347 -20.067 -6.718 1.00 89.69 1057 PRO A C 1
ATOM 8308 O O . PRO A 1 1057 ? 22.469 -19.318 -5.754 1.00 89.69 1057 PRO A O 1
ATOM 8311 N N . LYS A 1 1058 ? 23.331 -20.230 -7.611 1.00 89.25 1058 LYS A N 1
ATOM 8312 C CA . LYS A 1 1058 ? 24.632 -19.545 -7.543 1.00 89.25 1058 LYS A CA 1
ATOM 8313 C C . LYS A 1 1058 ? 24.561 -18.010 -7.625 1.00 89.25 1058 LYS A C 1
ATOM 8315 O O . LYS A 1 1058 ? 25.492 -17.333 -7.216 1.00 89.25 1058 LYS A O 1
ATOM 8320 N N . CYS A 1 1059 ? 23.468 -17.454 -8.142 1.00 91.50 1059 CYS A N 1
ATOM 8321 C CA . CYS A 1 1059 ? 23.276 -16.015 -8.292 1.00 91.50 1059 CYS A CA 1
ATOM 8322 C C . CYS A 1 1059 ? 22.455 -15.395 -7.155 1.00 91.50 1059 CYS A C 1
ATOM 8324 O O . CYS A 1 1059 ? 22.286 -14.181 -7.164 1.00 91.50 1059 CYS A O 1
ATOM 8326 N N . ILE A 1 1060 ? 21.947 -16.165 -6.180 1.00 93.31 1060 ILE A N 1
ATOM 8327 C CA . ILE A 1 1060 ? 21.051 -15.616 -5.145 1.00 93.31 1060 ILE A CA 1
ATOM 8328 C C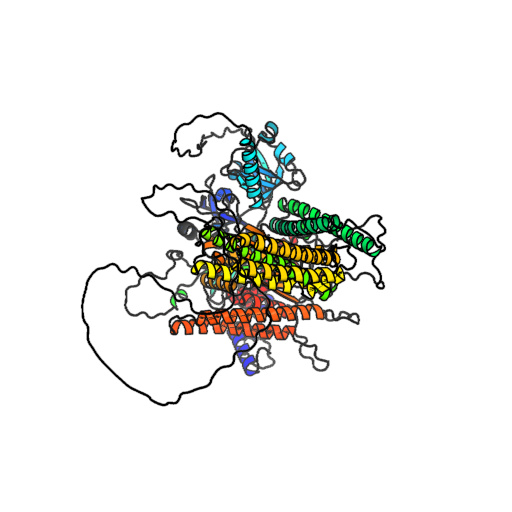 . ILE A 1 1060 ? 21.733 -14.519 -4.312 1.00 93.31 1060 ILE A C 1
ATOM 8330 O O . ILE A 1 1060 ? 21.191 -13.427 -4.180 1.00 93.31 1060 ILE A O 1
ATOM 8334 N N . MET A 1 1061 ? 22.962 -14.759 -3.841 1.00 92.00 1061 MET A N 1
ATOM 8335 C CA . MET A 1 1061 ? 23.742 -13.769 -3.087 1.00 92.00 1061 MET A CA 1
ATOM 8336 C C . MET A 1 1061 ? 24.167 -12.584 -3.961 1.00 92.00 1061 MET A C 1
ATOM 8338 O O . MET A 1 1061 ? 24.063 -11.441 -3.527 1.00 92.00 1061 MET A O 1
ATOM 8342 N N . GLN A 1 1062 ? 24.555 -12.839 -5.216 1.00 91.50 1062 GLN A N 1
ATOM 8343 C CA . GLN A 1 1062 ? 24.879 -11.797 -6.197 1.00 91.50 1062 GLN A CA 1
ATOM 8344 C C . GLN A 1 1062 ? 23.680 -10.869 -6.464 1.00 91.50 1062 GLN A C 1
ATOM 8346 O O . GLN A 1 1062 ? 23.847 -9.650 -6.497 1.00 91.50 1062 GLN A O 1
ATOM 8351 N N . ALA A 1 1063 ? 22.474 -11.424 -6.614 1.00 93.94 1063 ALA A N 1
ATOM 8352 C CA . ALA A 1 1063 ? 21.248 -10.661 -6.817 1.00 93.94 1063 ALA A CA 1
ATOM 8353 C C . ALA A 1 1063 ? 20.899 -9.820 -5.581 1.00 93.94 1063 ALA A C 1
ATOM 8355 O O . ALA A 1 1063 ? 20.721 -8.611 -5.726 1.00 93.94 1063 ALA A O 1
ATOM 8356 N N . THR A 1 1064 ? 20.904 -10.413 -4.377 1.00 94.12 1064 THR A N 1
ATOM 8357 C CA . THR A 1 1064 ? 20.721 -9.682 -3.107 1.00 94.12 1064 THR A CA 1
ATOM 8358 C C . THR A 1 1064 ? 21.690 -8.503 -3.005 1.00 94.12 1064 THR A C 1
ATOM 8360 O O . THR A 1 1064 ? 21.278 -7.376 -2.732 1.00 94.12 1064 THR A O 1
ATOM 8363 N N . ASP A 1 1065 ? 22.980 -8.722 -3.278 1.00 91.62 1065 ASP A N 1
ATOM 8364 C CA . ASP A 1 1065 ? 24.001 -7.680 -3.164 1.00 91.62 1065 ASP A CA 1
ATOM 8365 C C . ASP A 1 1065 ? 23.842 -6.553 -4.185 1.00 91.62 1065 ASP A C 1
ATOM 8367 O O . ASP A 1 1065 ? 24.007 -5.382 -3.832 1.00 91.62 1065 ASP A O 1
ATOM 8371 N N . ILE A 1 1066 ? 23.498 -6.884 -5.430 1.00 93.19 1066 ILE A N 1
ATOM 8372 C CA . ILE A 1 1066 ? 23.271 -5.903 -6.496 1.00 93.19 1066 ILE A CA 1
ATOM 8373 C C . ILE A 1 1066 ? 21.991 -5.097 -6.223 1.00 93.19 1066 ILE A C 1
ATOM 8375 O O . ILE A 1 1066 ? 22.044 -3.868 -6.254 1.00 93.19 1066 ILE A O 1
ATOM 8379 N N . MET A 1 1067 ? 20.877 -5.747 -5.868 1.00 94.06 1067 MET A N 1
ATOM 8380 C CA . MET A 1 1067 ? 19.605 -5.095 -5.500 1.00 94.06 1067 MET A CA 1
ATOM 8381 C C . MET A 1 1067 ? 19.713 -4.228 -4.234 1.00 94.06 1067 MET A C 1
ATOM 8383 O O . MET A 1 1067 ? 18.944 -3.282 -4.041 1.00 94.06 1067 MET A O 1
ATOM 8387 N N . ARG A 1 1068 ? 20.675 -4.530 -3.355 1.00 91.81 1068 ARG A N 1
ATOM 8388 C CA . ARG A 1 1068 ? 20.978 -3.756 -2.142 1.00 91.81 1068 ARG A CA 1
ATOM 8389 C C . ARG A 1 1068 ? 21.887 -2.556 -2.412 1.00 91.81 1068 ARG A C 1
ATOM 8391 O O . ARG A 1 1068 ? 21.606 -1.466 -1.931 1.00 91.81 1068 ARG A O 1
ATOM 8398 N N . LYS A 1 1069 ? 22.989 -2.753 -3.147 1.00 89.62 1069 LYS A N 1
ATOM 8399 C CA . LYS A 1 1069 ? 24.067 -1.752 -3.318 1.00 89.62 1069 LYS A CA 1
ATOM 8400 C C . LYS A 1 1069 ? 23.914 -0.869 -4.559 1.00 89.62 1069 LYS A C 1
ATOM 8402 O O . LYS A 1 1069 ? 24.453 0.232 -4.584 1.00 89.62 1069 LYS A O 1
ATOM 8407 N N . GLN A 1 1070 ? 23.242 -1.369 -5.595 1.00 90.31 1070 GLN A N 1
ATOM 8408 C CA . GLN A 1 1070 ? 23.075 -0.717 -6.904 1.00 90.31 1070 GLN A CA 1
ATOM 8409 C C . GLN A 1 1070 ? 21.596 -0.663 -7.340 1.00 90.31 1070 GLN A C 1
ATOM 8411 O O . GLN A 1 1070 ? 21.306 -0.290 -8.473 1.00 90.31 1070 GLN A O 1
ATOM 8416 N N . GLY A 1 1071 ? 20.670 -1.071 -6.466 1.00 91.50 1071 GLY A N 1
ATOM 8417 C CA . GLY A 1 1071 ? 19.227 -1.039 -6.705 1.00 91.50 1071 GLY A CA 1
ATOM 8418 C C . GLY A 1 1071 ? 18.561 0.294 -6.347 1.00 91.50 1071 GLY A C 1
ATOM 8419 O O . GLY A 1 1071 ? 19.211 1.203 -5.826 1.00 91.50 1071 GLY A O 1
ATOM 8420 N N . PRO A 1 1072 ? 17.245 0.420 -6.590 1.00 91.00 1072 PRO A N 1
ATOM 8421 C CA . PRO A 1 1072 ? 16.522 1.692 -6.510 1.00 91.00 1072 PRO A CA 1
ATOM 8422 C C . PRO A 1 1072 ? 16.436 2.271 -5.086 1.00 91.00 1072 PRO A C 1
ATOM 8424 O O . PRO A 1 1072 ? 16.292 3.479 -4.913 1.00 91.00 1072 PRO A O 1
ATOM 8427 N N . ARG A 1 1073 ? 16.572 1.437 -4.046 1.00 91.19 1073 ARG A N 1
ATOM 8428 C CA . ARG A 1 1073 ? 16.457 1.848 -2.632 1.00 91.19 1073 ARG A CA 1
ATOM 8429 C C . ARG A 1 1073 ? 17.555 2.795 -2.135 1.00 91.19 1073 ARG A C 1
ATOM 8431 O O . ARG A 1 1073 ? 17.368 3.419 -1.091 1.00 91.19 1073 ARG A O 1
ATOM 8438 N N . VAL A 1 1074 ? 18.659 2.973 -2.869 1.00 85.19 1074 VAL A N 1
ATOM 8439 C CA . VAL A 1 1074 ? 19.688 3.982 -2.527 1.00 85.19 1074 VAL A CA 1
ATOM 8440 C C . VAL A 1 1074 ? 19.101 5.402 -2.450 1.00 85.19 1074 VAL A C 1
ATOM 8442 O O . VAL A 1 1074 ? 19.547 6.228 -1.653 1.00 85.19 1074 VAL A O 1
ATOM 8445 N N . GLU A 1 1075 ? 18.025 5.649 -3.197 1.00 84.75 1075 GLU A N 1
ATOM 8446 C CA . GLU A 1 1075 ? 17.282 6.910 -3.231 1.00 84.75 1075 GLU A CA 1
ATOM 8447 C C . GLU A 1 1075 ? 16.557 7.212 -1.910 1.00 84.75 1075 GLU A C 1
ATOM 8449 O O . GLU A 1 1075 ? 16.395 8.379 -1.558 1.00 84.75 1075 GLU A O 1
ATOM 8454 N N . ILE A 1 1076 ? 16.192 6.196 -1.110 1.00 83.12 1076 ILE A N 1
ATOM 8455 C CA . ILE A 1 1076 ? 15.619 6.413 0.233 1.00 83.12 1076 ILE A CA 1
ATOM 8456 C C . ILE A 1 1076 ? 16.628 7.165 1.107 1.00 83.12 1076 ILE A C 1
ATOM 8458 O O . ILE A 1 1076 ? 16.264 8.113 1.804 1.00 83.12 1076 ILE A O 1
ATOM 8462 N N . SER A 1 1077 ? 17.905 6.774 1.041 1.00 79.75 1077 SER A N 1
ATOM 8463 C CA . SER A 1 1077 ? 18.979 7.431 1.796 1.00 79.75 1077 SER A CA 1
ATOM 8464 C C . SER A 1 1077 ? 19.224 8.853 1.277 1.00 79.75 1077 SER A C 1
ATOM 8466 O O . SER A 1 1077 ? 19.359 9.783 2.071 1.00 79.75 1077 SER A O 1
ATOM 8468 N N . ALA A 1 1078 ? 19.182 9.054 -0.046 1.00 80.81 1078 ALA A N 1
ATOM 8469 C CA . ALA A 1 1078 ? 19.285 10.379 -0.667 1.00 80.81 1078 ALA A CA 1
ATOM 8470 C C . ALA A 1 1078 ? 18.118 11.320 -0.297 1.00 80.81 1078 ALA A C 1
ATOM 8472 O O . ALA A 1 1078 ? 18.305 12.534 -0.216 1.00 80.81 1078 ALA A O 1
ATOM 8473 N N . LYS A 1 1079 ? 16.927 10.775 -0.017 1.00 81.38 1079 LYS A N 1
ATOM 8474 C CA . LYS A 1 1079 ? 15.747 11.530 0.435 1.00 81.38 1079 LYS A CA 1
ATOM 8475 C C . LYS A 1 1079 ? 15.666 11.714 1.961 1.00 81.38 1079 LYS A C 1
ATOM 8477 O O . LYS A 1 1079 ? 14.870 12.534 2.411 1.00 81.38 1079 LYS A O 1
ATOM 8482 N N . ASN A 1 1080 ? 16.491 11.021 2.756 1.00 79.50 1080 ASN A N 1
ATOM 8483 C CA . ASN A 1 1080 ? 16.509 11.072 4.230 1.00 79.50 1080 ASN A CA 1
ATOM 8484 C C . ASN A 1 1080 ? 17.893 11.467 4.809 1.00 79.50 1080 ASN A C 1
ATOM 8486 O O . ASN A 1 1080 ? 18.269 11.027 5.894 1.00 79.50 1080 ASN A O 1
ATOM 8490 N N . LEU A 1 1081 ? 18.645 12.341 4.123 1.00 70.56 1081 LEU A N 1
ATOM 8491 C CA . LEU A 1 1081 ? 20.039 12.731 4.445 1.00 70.56 1081 LEU A CA 1
ATOM 8492 C C . LEU A 1 1081 ? 20.313 13.229 5.881 1.00 70.56 1081 LEU A C 1
ATOM 8494 O O . LEU A 1 1081 ? 21.473 13.348 6.267 1.00 70.56 1081 LEU A O 1
ATOM 8498 N N . LYS A 1 1082 ? 19.278 13.558 6.661 1.00 70.44 1082 LYS A N 1
ATOM 8499 C CA . LYS A 1 1082 ? 19.399 14.010 8.057 1.00 70.44 1082 LYS A CA 1
ATOM 8500 C C . LYS A 1 1082 ? 19.477 12.865 9.078 1.00 70.44 1082 LYS A C 1
ATOM 8502 O O . LYS A 1 1082 ? 19.712 13.137 10.250 1.00 70.44 1082 LYS A O 1
ATOM 8507 N N . VAL A 1 1083 ? 19.262 11.610 8.673 1.00 74.88 1083 VAL A N 1
ATOM 8508 C CA . VAL A 1 1083 ? 19.187 10.463 9.593 1.00 74.88 1083 VAL A CA 1
ATOM 8509 C C . VAL A 1 1083 ? 20.444 9.605 9.517 1.00 74.88 1083 VAL A C 1
ATOM 8511 O O . VAL A 1 1083 ? 20.764 9.025 8.481 1.00 74.88 1083 VAL A O 1
ATOM 8514 N N . MET A 1 1084 ? 21.126 9.474 10.654 1.00 68.19 1084 MET A N 1
ATOM 8515 C CA . MET A 1 1084 ? 22.315 8.637 10.826 1.00 68.19 1084 MET A CA 1
ATOM 8516 C C . MET A 1 1084 ? 21.934 7.164 11.062 1.00 68.19 1084 MET A C 1
ATOM 8518 O O . MET A 1 1084 ? 22.127 6.636 12.153 1.00 68.19 1084 MET A O 1
ATOM 8522 N N . ASP A 1 1085 ? 21.390 6.495 10.041 1.00 77.38 1085 ASP A N 1
ATOM 8523 C CA . ASP A 1 1085 ? 21.140 5.044 10.067 1.00 77.38 1085 ASP A CA 1
ATOM 8524 C C . ASP A 1 1085 ? 22.328 4.287 9.464 1.00 77.38 1085 ASP A C 1
ATOM 8526 O O . ASP A 1 1085 ? 22.678 4.491 8.299 1.00 77.38 1085 ASP A O 1
ATOM 8530 N N . GLN A 1 1086 ? 22.958 3.416 10.251 1.00 76.94 1086 GLN A N 1
ATOM 8531 C CA . GLN A 1 1086 ? 24.091 2.608 9.799 1.00 76.94 1086 GLN A CA 1
ATOM 8532 C C . GLN A 1 1086 ? 23.636 1.205 9.395 1.00 76.94 1086 GLN A C 1
ATOM 8534 O O . GLN A 1 1086 ? 22.690 0.643 9.946 1.00 76.94 1086 GLN A O 1
ATOM 8539 N N . MET A 1 1087 ? 24.352 0.609 8.441 1.00 78.31 1087 MET A N 1
ATOM 8540 C CA . MET A 1 1087 ? 24.236 -0.824 8.187 1.00 78.31 1087 MET A CA 1
ATOM 8541 C C . MET A 1 1087 ? 24.651 -1.593 9.454 1.00 78.31 1087 MET A C 1
ATOM 8543 O O . MET A 1 1087 ? 25.713 -1.280 9.998 1.00 78.31 1087 MET A O 1
ATOM 8547 N N . PRO A 1 1088 ? 23.862 -2.585 9.916 1.00 78.06 1088 PRO A N 1
ATOM 8548 C CA . PRO A 1 1088 ? 24.214 -3.397 11.078 1.00 78.06 1088 PRO A CA 1
ATOM 8549 C C . PRO A 1 1088 ? 25.599 -4.025 10.910 1.00 78.06 1088 PRO A C 1
ATOM 8551 O O . PRO A 1 1088 ? 25.868 -4.664 9.889 1.00 78.06 1088 PRO A O 1
ATOM 8554 N N . GLN A 1 1089 ? 26.481 -3.840 11.891 1.00 71.06 1089 GLN A N 1
ATOM 8555 C CA . GLN A 1 1089 ? 27.886 -4.250 11.769 1.00 71.06 1089 GLN A CA 1
ATOM 8556 C C . GLN A 1 1089 ? 28.054 -5.766 11.930 1.00 71.06 1089 GLN A C 1
ATOM 8558 O O . GLN A 1 1089 ? 28.977 -6.348 11.363 1.00 71.06 1089 GLN A O 1
ATOM 8563 N N . CYS A 1 1090 ? 27.135 -6.399 12.664 1.00 72.31 1090 CYS A N 1
ATOM 8564 C CA . CYS A 1 1090 ? 27.160 -7.823 13.004 1.00 72.31 1090 CYS A CA 1
ATOM 8565 C C . CYS A 1 1090 ? 25.919 -8.580 12.492 1.00 72.31 1090 CYS A C 1
ATOM 8567 O O . CYS A 1 1090 ? 25.449 -9.510 13.150 1.00 72.31 1090 CYS A O 1
ATOM 8569 N N . ALA A 1 1091 ? 25.365 -8.184 11.339 1.00 76.50 1091 ALA A N 1
ATOM 8570 C CA . ALA A 1 1091 ? 24.342 -8.985 10.666 1.00 76.50 1091 ALA A CA 1
ATOM 8571 C C . ALA A 1 1091 ? 24.932 -10.316 10.145 1.00 76.50 1091 ALA A C 1
ATOM 8573 O O . ALA A 1 1091 ? 26.065 -10.324 9.654 1.00 76.50 1091 ALA A O 1
ATOM 8574 N N . PRO A 1 1092 ? 24.179 -11.433 10.201 1.00 81.44 1092 PRO A N 1
ATOM 8575 C CA . PRO A 1 1092 ? 24.542 -12.671 9.516 1.00 81.44 1092 PRO A CA 1
ATOM 8576 C C . PRO A 1 1092 ? 24.789 -12.469 8.013 1.00 81.44 1092 PRO A C 1
ATOM 8578 O O . PRO A 1 1092 ? 24.181 -11.592 7.395 1.00 81.44 1092 PRO A O 1
ATOM 8581 N N . ARG A 1 1093 ? 25.680 -13.300 7.456 1.00 78.44 1093 ARG A N 1
ATOM 8582 C CA . ARG A 1 1093 ? 25.960 -13.400 6.013 1.00 78.44 1093 ARG A CA 1
ATOM 8583 C C . ARG A 1 1093 ? 24.729 -13.886 5.249 1.00 78.44 1093 ARG A C 1
ATOM 8585 O O . ARG A 1 1093 ? 24.107 -14.855 5.738 1.00 78.44 1093 ARG A O 1
#

Sequence (1093 aa):
GDCQTREEAVALGVGLCNNGFMHHVLEKSEFKDESLYFRFYADEEMEGTSSKNKQLRNDFKLVENILGKSLLILPEEDDYGFDMEEKNKAIVVKSVRRGSSAEMAGLQMGRKIYSINEDLVFLRPFSEVETILNQSFCSRRPLRLLVATKSKEIIKIPDCPEALCFQIRGAAPPYVHAVGRGSEAAAVGLHPGQCILKVNGNNAAHGNYMEVLEHFTAYRTRQQEALGLYQWVYRTHEDAEEDRVQQAASTAYLNGSHPGSSKEDSSLEGAQTPQNISSPLVISEETPLISLTVDNTHLEHGVVYEYVSSAGIKSFVLEKIVEPKGCFNLTAKILEAFAAEDNHFVRNCKRLISLSSAVATMPQYEFRQICDTKLESISRRLTNYQEFADELKTKVSPAFKQAIMEPHSLNSMDFCPTNCHVNLMEVSYPKNTTSAGRSFSIRIGRKPSIIGLDPEQVGTLNPVSYTQHCITTMAAPSWRCLPPEDGDLDSSFGQQNGGTIQEERGLSFLLKQEDREIQDSYLHLFNKLDIAVKEMKQYVIQINKLLSTITEPTEGGACEPPSTEETSPPSLGTEESDPDKAEHGGIKKVCFKVSEEDQEDSGHDTMSFRDSYSECNSNRDSVLSYTSVRSNSSYLGSDEMGSGDELPNDMRIPLDKQDKLHGCLEHLFNQVDAINALLKGPVITKAFEETKHFPMDHSLQEFKQKEETTVRCRNNIQASIQEDPWNLPLRIKNLVEIIQKHVEDGKNQLLLALLKCTDTELQLRRDSIFCQSLVAAICTFSEQLLAALNYRYNNNGEYEESSRDASRKWLEQIAATGVLLNYQALLSPTVKEERTMLEDFQVTLTELDKVAFYFKQLDESLVANTHVFYHIEGSRQALKVIFYLDSYYFSKLPSRFQSGGSLKLHTVLFTKALESTEGQSQPAGSSLEELPQQINGISLEKVQQYYRKLRTFYLERSNLPTDSNTTAVKIDQLIRPINAMDELCRLMKSFINTKPTQSGYSSSNASGAGLLPISSELCYRLGACQITMCGTGMQRSTLSVSLEQAAILARSHGLLPKCIMQATDIMRKQGPRVEISAKNLKVMDQMPQCAPR